Protein AF-0000000076588116 (afdb_homodimer)

Foldseek 3Di:
DPPPDLLNLLLLLLVLLVLCVLLVLVLLNVQSVLLNQLFPPVNVPSSVVVNVVVCVVPDDDDDVLSVVLSVCVVVLVLQVSLVSLPPPQAQSSLSNNLVSLQLVQVLVQQVVQCQPAHLLGDDGGARPCLVVSVVSLVVSVVVVNCVLPLSSLLVVLVSCLSVVVLVSSLVSLQSSCVSPVSRVLSLLLNLLSDPDVVVVVPGPHDPDLSVLVSVLVSCLVNLVLVVSLVSLVVSCVRRVRRLSSLLSNLSSCVSVVVLVSSLVSVVVSCVVPVQDQPNLLVNLVSCLVVLVQPVLVVSLVSCCVRPVQELSSLSSVLSNCVSVVNLVSSLVSLVSSCSLPVLPLVSLQVNLVSCVVVVNNVSSVVSVVSSVPRDVSSCSSVVSVPGSNVSHPDDPVPSVVVD/DPPPDLLNLLLLLLVLLVLCVLLVLVLLNVQSVLLNQLFPPVNVPSSVVVNVVVCVVPDDDDDVLSVVLSVCVVVLVLQVSLVSLPPPLAQSSLSNNLVSLQLVQVQVQQVVQCQPAHLLGDDGGARPCLVVSVVSLVVSVVVVNCVLPLSSLLVVLVSCLSVVVLVSSLQSLQSSCVSPVSRVLSLLLNLLSDPDVVVVVPGPHDPDLSVLVSVLVSCLVVLVLVVSLVSLVVSCVRRVRRLSSLLSNLSSCVSVVVLVSSLVSVVVSCVVPVQDQPNLLVNLVSCLVVLVQVVLVVSLVSCCVRPVQELSSLSSVLSNCVSVVNLVSSLVSLVSSCSLPVLPLVSLQSNLVSCVVVVNNVSSVVSVVSSVPRDVSSCSSVVSVPGSNVSHPDDPPPSVVVD

Radius of gyration: 26.64 Å; Cα contacts (8 Å, |Δi|>4): 1207; chains: 2; bounding box: 65×74×60 Å

InterPro domains:
  IPR007192 Cdc23 [PF04049] (11-249)
  IPR011990 Tetratricopeptide-like helical domain superfamily [G3DSA:1.25.40.10] (5-307)
  IPR011990 Tetratricopeptide-like helical domain superfamily [G3DSA:1.25.40.10] (308-403)
  IPR011990 Tetratricopeptide-like helical domain superfamily [SSF48452] (206-394)
  IPR019734 Tetratricopeptide repeat [PF13181] (312-343)
  IPR019734 Tetratricopeptide repeat [PS50005] (311-344)
  IPR019734 Tetratricopeptide repeat [PS50005] (345-378)
  IPR019734 Tetratricopeptide repeat [SM00028] (243-276)
  IPR019734 Tetratricopeptide repeat [SM00028] (311-344)
  IPR019734 Tetratricopeptide repeat [SM00028] (345-378)

pLDDT: mean 89.76, std 12.73, range [29.88, 98.44]

Sequence (806 aa):
MAELDAVSLYVELSAAIGEQQSRCLQQSVKWAAEQLVGLPEAAFEAGAQQAAEARARSWQPEHPRLVQGRSYFDLKEYLRAAHVLAGIDTPVAVFLRCFALYLAGEKRKEEQHVEASGPLGSAVTANPHLDQVSAELEAATAAGLLAGDGYALYLQALLAIERDHKPWARQLLVQSLTACPCHWGAWQALTGLCEDLEDVSRLALPGHWARHFFLAALCLELQHNAEALSRLQVINQLFPGSDWVAANAALAHYNMRNFDEAQALYEDLLARDPARLAGMDTYSNILFVKEAFAPLSHLAHRLAGSDKYTPEACCVIGNYYSLKGQHERAVEYFRRALRLSRTYLSAWTLMGHEYVEMKNAPAAIDAYRSAVALNPRDYRAWYGLGQTYELLSMPFYALHYYRMAELDAVSLYVELSAAIGEQQSRCLQQSVKWAAEQLVGLPEAAFEAGAQQAAEARARSWQPEHPRLVQGRSYFDLKEYLRAAHVLAGIDTPVAVFLRCFALYLAGEKRKEEQHVEASGPLGSAVTANPHLDQVSAELEAATAAGLLAGDGYALYLQALLAIERDHKPWARQLLVQSLTACPCHWGAWQALTGLCEDLEDVSRLALPGHWARHFFLAALCLELQHNAEALSRLQVINQLFPGSDWVAANAALAHYNMRNFDEAQALYEDLLARDPARLAGMDTYSNILFVKEAFAPLSHLAHRLAGSDKYTPEACCVIGNYYSLKGQHERAVEYFRRALRLSRTYLSAWTLMGHEYVEMKNAPAAIDAYRSAVALNPRDYRAWYGLGQTYELLSMPFYALHYYR

Solvent-accessible surface area (backbone atoms only — not comparable to full-atom values): 40657 Å² total; per-residue (Å²): 128,75,85,75,47,62,35,61,50,37,26,51,38,52,52,46,33,53,54,28,55,73,49,68,37,54,56,29,28,34,53,35,27,45,48,52,54,1,32,60,72,84,29,48,65,62,11,30,52,51,29,48,53,53,47,64,72,67,62,69,74,64,60,53,46,53,55,31,18,49,35,29,43,76,70,68,37,16,59,48,14,23,57,58,25,58,90,46,84,44,52,58,39,46,42,37,22,38,50,23,38,46,50,44,16,48,43,51,26,53,51,51,27,35,71,71,43,34,61,82,40,80,59,84,65,67,49,82,34,53,66,60,39,50,51,52,52,49,53,38,45,74,72,54,52,43,72,80,39,24,67,54,30,35,54,52,17,52,53,26,48,76,69,66,36,58,72,59,17,52,52,31,35,37,52,12,37,57,61,36,58,72,46,48,34,50,48,37,33,49,49,36,72,45,90,50,71,68,56,54,72,72,47,84,64,57,98,48,76,52,48,44,56,45,50,22,54,44,23,47,73,70,66,37,32,71,63,17,46,56,36,40,51,57,49,36,72,64,25,69,58,24,63,67,51,47,52,52,46,20,49,31,28,43,75,70,66,36,50,67,63,16,48,52,41,50,51,52,48,37,71,77,36,75,66,64,55,84,62,43,41,60,52,37,48,50,30,52,77,65,63,36,58,64,66,35,46,51,52,28,52,53,29,54,73,72,45,47,82,36,45,44,33,19,41,26,38,15,48,43,30,42,75,70,65,38,41,70,63,14,39,53,25,21,51,43,17,30,56,45,33,68,79,45,49,68,39,28,47,54,35,15,53,39,24,51,76,67,69,35,58,70,61,16,51,52,25,43,50,54,32,67,70,52,58,73,44,78,48,28,47,42,57,35,75,44,54,66,42,72,58,38,49,46,49,21,71,55,62,63,62,72,106,128,75,83,74,46,62,34,60,49,36,26,52,37,52,50,46,33,54,55,29,54,73,50,66,37,54,55,28,27,36,54,35,27,45,47,52,53,1,33,60,73,84,28,49,65,65,11,31,53,52,29,48,52,53,48,62,72,68,62,69,74,65,60,53,45,54,54,32,20,49,35,30,41,77,70,67,36,18,59,48,13,23,58,57,25,57,90,45,85,44,52,58,38,46,41,37,23,39,49,23,37,46,52,44,16,48,41,50,23,53,52,50,27,35,70,70,41,35,61,84,38,81,59,85,65,65,49,82,35,52,65,60,38,51,51,51,51,50,53,36,46,74,71,54,53,43,70,80,39,22,66,54,31,35,54,52,18,54,54,27,48,76,70,66,36,56,73,60,20,52,53,31,34,38,52,11,37,57,61,37,58,74,43,49,34,50,48,37,33,48,48,35,71,45,89,50,71,68,56,53,71,71,48,81,65,57,97,49,76,53,50,45,57,46,50,22,55,46,24,49,73,71,66,37,31,70,61,17,47,55,36,40,51,57,50,36,74,64,26,68,58,23,62,66,52,48,52,52,45,20,49,32,28,44,74,72,66,36,50,68,64,16,50,52,40,50,52,53,48,37,72,75,36,74,66,63,54,85,62,43,41,60,51,37,50,50,29,52,75,66,63,38,59,64,65,34,47,52,52,28,52,54,30,56,73,73,45,48,84,37,44,44,34,18,41,25,39,14,48,44,29,42,74,71,66,38,41,70,63,13,41,52,26,20,50,44,17,29,58,46,32,69,79,46,49,68,39,28,48,54,35,15,53,38,23,50,75,66,68,34,58,70,62,14,52,52,26,41,50,54,32,67,70,50,58,75,44,77,48,30,46,42,57,3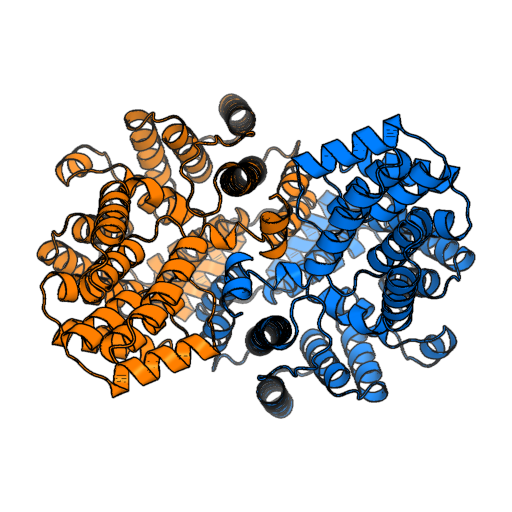5,74,44,55,65,42,72,58,39,49,46,50,22,68,57,62,64,64,73,104

Nearest PDB structures (foldseek):
  9gaw-assembly1_P  TM=6.818E-01  e=5.540E-11  Homo sapiens
  6q6h-assembly1_P  TM=6.753E-01  e=9.352E-10  Homo sapiens
  8pkp-assembly1_J  TM=6.210E-01  e=4.708E-10  Homo sapiens
  5a31-assembly1_F  TM=6.304E-01  e=1.056E-09  Homo sapiens
  4xi0-assembly1_E  TM=6.466E-01  e=5.072E-05  Solidesulfovibrio magneticus RS-1

Structure (mmCIF, N/CA/C/O backbone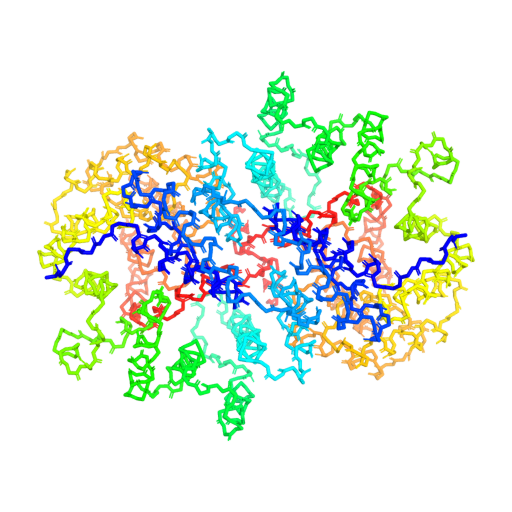):
data_AF-0000000076588116-model_v1
#
loop_
_entity.id
_entity.type
_entity.pdbx_description
1 polymer 'Cdc23 domain-containing protein'
#
loop_
_atom_site.group_PDB
_atom_site.id
_atom_site.type_symbol
_atom_site.label_atom_id
_atom_site.label_alt_id
_atom_site.label_comp_id
_atom_site.label_asym_id
_atom_site.label_entity_id
_atom_site.label_seq_id
_atom_site.pdbx_PDB_ins_code
_atom_site.Cartn_x
_atom_site.Cartn_y
_atom_site.Cartn_z
_atom_site.occupancy
_atom_site.B_iso_or_equiv
_atom_site.auth_seq_id
_atom_site.auth_comp_id
_atom_site.auth_asym_id
_atom_site.auth_atom_id
_atom_site.pdbx_PDB_model_num
ATOM 1 N N . MET A 1 1 ? 23.062 -29.984 -13.156 1 41.12 1 MET A N 1
ATOM 2 C CA . MET A 1 1 ? 22.766 -28.719 -12.484 1 41.12 1 MET A CA 1
ATOM 3 C C . MET A 1 1 ? 23.891 -28.328 -11.531 1 41.12 1 MET A C 1
ATOM 5 O O . MET A 1 1 ? 24.234 -29.094 -10.625 1 41.12 1 MET A O 1
ATOM 9 N N . ALA A 1 2 ? 24.859 -27.797 -11.945 1 45.25 2 ALA A N 1
ATOM 10 C CA . ALA A 1 2 ? 26.078 -27.422 -11.227 1 45.25 2 ALA A CA 1
ATOM 11 C C . ALA A 1 2 ? 25.781 -27.125 -9.758 1 45.25 2 ALA A C 1
ATOM 13 O O . ALA A 1 2 ? 24.656 -26.734 -9.414 1 45.25 2 ALA A O 1
ATOM 14 N N . GLU A 1 3 ? 26.469 -27.688 -8.852 1 61.47 3 GLU A N 1
ATOM 15 C CA . GLU A 1 3 ? 26.359 -27.609 -7.395 1 61.47 3 GLU A CA 1
ATOM 16 C C . GLU A 1 3 ? 26.047 -26.188 -6.93 1 61.47 3 GLU A C 1
ATOM 18 O O . GLU A 1 3 ? 26.953 -25.375 -6.758 1 61.47 3 GLU A O 1
ATOM 23 N N . LEU A 1 4 ? 24.859 -25.719 -7.363 1 73.44 4 LEU A N 1
ATOM 24 C CA . LEU A 1 4 ? 24.516 -24.375 -6.926 1 73.44 4 LEU A CA 1
ATOM 25 C C . LEU A 1 4 ? 24.641 -24.25 -5.41 1 73.44 4 LEU A C 1
ATOM 27 O O . LEU A 1 4 ? 24.078 -25.047 -4.664 1 73.44 4 LEU A O 1
ATOM 31 N N . ASP A 1 5 ? 25.594 -23.516 -5.055 1 89.69 5 ASP A N 1
ATOM 32 C CA . ASP A 1 5 ? 25.906 -23.203 -3.664 1 89.69 5 ASP A CA 1
ATOM 33 C C . ASP A 1 5 ? 24.844 -22.297 -3.049 1 89.69 5 ASP A C 1
ATOM 35 O O . ASP A 1 5 ? 24.406 -21.312 -3.672 1 89.69 5 ASP A O 1
ATOM 39 N N . ALA A 1 6 ? 24.312 -22.734 -1.899 1 95.38 6 ALA A N 1
ATOM 40 C CA . ALA A 1 6 ? 23.25 -22.016 -1.189 1 95.38 6 ALA A CA 1
ATOM 41 C C . ALA A 1 6 ? 23.656 -20.578 -0.905 1 95.38 6 ALA A C 1
ATOM 43 O O . ALA A 1 6 ? 22.812 -19.672 -0.931 1 95.38 6 ALA A O 1
ATOM 44 N N . VAL A 1 7 ? 24.891 -20.359 -0.733 1 96.62 7 VAL A N 1
ATOM 45 C CA . VAL A 1 7 ? 25.375 -19.016 -0.441 1 96.62 7 VAL A CA 1
ATOM 46 C C . VAL A 1 7 ? 25.297 -18.156 -1.698 1 96.62 7 VAL A C 1
ATOM 48 O O . VAL A 1 7 ? 24.875 -17 -1.636 1 96.62 7 VAL A O 1
ATOM 51 N N . SER A 1 8 ? 25.703 -18.75 -2.773 1 96.5 8 SER A N 1
ATOM 52 C CA . SER A 1 8 ? 25.609 -18.031 -4.035 1 96.5 8 SER A CA 1
ATOM 53 C C . SER A 1 8 ? 24.172 -17.672 -4.379 1 96.5 8 SER A C 1
ATOM 55 O O . SER A 1 8 ? 23.891 -16.594 -4.902 1 96.5 8 SER A O 1
ATOM 57 N N . LEU A 1 9 ? 23.281 -18.609 -4.07 1 97.56 9 LEU A N 1
ATOM 58 C CA . LEU A 1 9 ? 21.859 -18.359 -4.289 1 97.56 9 LEU A CA 1
ATOM 59 C C . LEU A 1 9 ? 21.359 -17.234 -3.393 1 97.56 9 LEU A C 1
ATOM 61 O O . LEU A 1 9 ? 20.578 -16.391 -3.832 1 97.56 9 LEU A O 1
ATOM 65 N N . TYR A 1 10 ? 21.891 -17.219 -2.176 1 97.62 10 TYR A N 1
ATOM 66 C CA . TYR A 1 10 ? 21.531 -16.172 -1.229 1 97.62 10 TYR A CA 1
ATOM 67 C C . TYR A 1 10 ? 21.922 -14.805 -1.755 1 97.62 10 TYR A C 1
ATOM 69 O O . TYR A 1 10 ? 21.125 -13.867 -1.736 1 97.62 10 TYR A O 1
ATOM 77 N N . VAL A 1 11 ? 23.094 -14.711 -2.238 1 96.88 11 VAL A N 1
ATOM 78 C CA . VAL A 1 11 ? 23.625 -13.445 -2.721 1 96.88 11 VAL A CA 1
ATOM 79 C C . VAL A 1 11 ? 22.828 -12.977 -3.939 1 96.88 11 VAL A C 1
ATOM 81 O O . VAL A 1 11 ? 22.453 -11.805 -4.031 1 96.88 11 VAL A O 1
ATOM 84 N N . GLU A 1 12 ? 22.531 -13.898 -4.805 1 97.19 12 GLU A N 1
ATOM 85 C CA . GLU A 1 12 ? 21.797 -13.57 -6.02 1 97.19 12 GLU A CA 1
ATOM 86 C C . GLU A 1 12 ? 20.391 -13.094 -5.695 1 97.19 12 GLU A C 1
ATOM 88 O O . GLU A 1 12 ? 19.938 -12.07 -6.223 1 97.19 12 GLU A O 1
ATOM 93 N N . LEU A 1 13 ? 19.688 -13.828 -4.797 1 97.94 13 LEU A N 1
ATOM 94 C CA . LEU A 1 13 ? 18.328 -13.461 -4.414 1 97.94 13 LEU A CA 1
ATOM 95 C C . LEU A 1 13 ? 18.312 -12.125 -3.678 1 97.94 13 LEU A C 1
ATOM 97 O O . LEU A 1 13 ? 17.422 -11.305 -3.902 1 97.94 13 LEU A O 1
ATOM 101 N N . SER A 1 14 ? 19.297 -11.891 -2.838 1 97.12 14 SER A N 1
ATOM 102 C CA . SER A 1 14 ? 19.391 -10.633 -2.113 1 97.12 14 SER A CA 1
ATOM 103 C C . SER A 1 14 ? 19.562 -9.453 -3.07 1 97.12 14 SER A C 1
ATOM 105 O O . SER A 1 14 ? 18.922 -8.406 -2.896 1 97.12 14 SER A O 1
ATOM 107 N N . ALA A 1 15 ? 20.375 -9.656 -4.047 1 96.25 15 ALA A N 1
ATOM 108 C CA . ALA A 1 15 ? 20.578 -8.617 -5.047 1 96.25 15 ALA A CA 1
ATOM 109 C C . ALA A 1 15 ? 19.297 -8.352 -5.84 1 96.25 15 ALA A C 1
ATOM 111 O O . ALA A 1 15 ? 18.953 -7.191 -6.098 1 96.25 15 ALA A O 1
ATOM 112 N N . ALA A 1 16 ? 18.625 -9.43 -6.227 1 97.44 16 ALA A N 1
ATOM 113 C CA . ALA A 1 16 ? 17.375 -9.297 -6.973 1 97.44 16 ALA A CA 1
ATOM 114 C C . ALA A 1 16 ? 16.328 -8.57 -6.148 1 97.44 16 ALA A C 1
ATOM 116 O O . ALA A 1 16 ? 15.586 -7.73 -6.672 1 97.44 16 ALA A O 1
ATOM 117 N N . ILE A 1 17 ? 16.25 -8.883 -4.867 1 97.31 17 ILE A N 1
ATOM 118 C CA . ILE A 1 17 ? 15.305 -8.234 -3.967 1 97.31 17 ILE A CA 1
ATOM 119 C C . ILE A 1 17 ? 15.57 -6.73 -3.934 1 97.31 17 ILE A C 1
ATOM 121 O O . ILE A 1 17 ? 14.641 -5.926 -4.039 1 97.31 17 ILE A O 1
ATOM 125 N N . GLY A 1 18 ? 16.859 -6.359 -3.822 1 94.75 18 GLY A N 1
ATOM 126 C CA . GLY A 1 18 ? 17.234 -4.953 -3.818 1 94.75 18 GLY A CA 1
ATOM 127 C C . GLY A 1 18 ? 16.797 -4.219 -5.074 1 94.75 18 GLY A C 1
ATOM 128 O O . GLY A 1 18 ? 16.234 -3.125 -5 1 94.75 18 GLY A O 1
ATOM 129 N N . GLU A 1 19 ? 16.969 -4.855 -6.188 1 95.38 19 GLU A N 1
ATOM 130 C CA . GLU A 1 19 ? 16.609 -4.258 -7.465 1 95.38 19 GLU A CA 1
ATOM 131 C C . GLU A 1 19 ? 15.102 -4.129 -7.609 1 95.38 19 GLU A C 1
ATOM 133 O O . GLU A 1 19 ? 14.602 -3.1 -8.07 1 95.38 19 GLU A O 1
ATOM 138 N N . GLN A 1 20 ? 14.438 -5.148 -7.238 1 97.12 20 GLN A N 1
ATOM 139 C CA . GLN A 1 20 ? 12.984 -5.152 -7.352 1 97.12 20 GLN A CA 1
ATOM 140 C C . GLN A 1 20 ? 12.352 -4.172 -6.363 1 97.12 20 GLN A C 1
ATOM 142 O O . GLN A 1 20 ? 11.352 -3.521 -6.68 1 97.12 20 GLN A O 1
ATOM 147 N N . GLN A 1 21 ? 12.938 -4.051 -5.184 1 95.25 21 GLN A N 1
ATOM 148 C CA . GLN A 1 21 ? 12.461 -3.096 -4.191 1 95.25 21 GLN A CA 1
ATOM 149 C C . GLN A 1 21 ? 12.633 -1.661 -4.68 1 95.25 21 GLN A C 1
ATOM 151 O O . GLN A 1 21 ? 11.75 -0.823 -4.48 1 95.25 21 GLN A O 1
ATOM 156 N N . SER A 1 22 ? 13.773 -1.397 -5.312 1 94.75 22 SER A N 1
ATOM 157 C CA . SER A 1 22 ? 14.039 -0.061 -5.836 1 94.75 22 SER A CA 1
ATOM 158 C C . SER A 1 22 ? 13.047 0.311 -6.934 1 94.75 22 SER A C 1
ATOM 160 O O . SER A 1 22 ? 12.828 1.493 -7.199 1 94.75 22 SER A O 1
ATOM 162 N N . ARG A 1 23 ? 12.438 -0.682 -7.535 1 96.31 23 ARG A N 1
ATOM 163 C CA . ARG A 1 23 ? 11.516 -0.465 -8.648 1 96.31 23 ARG A CA 1
ATOM 164 C C . ARG A 1 23 ? 10.07 -0.708 -8.211 1 96.31 23 ARG A C 1
ATOM 166 O O . ARG A 1 23 ? 9.156 -0.713 -9.047 1 96.31 23 ARG A O 1
ATOM 173 N N . CYS A 1 24 ? 9.836 -0.916 -6.934 1 96 24 CYS A N 1
ATOM 174 C CA . CYS A 1 24 ? 8.539 -1.048 -6.293 1 96 24 CYS A CA 1
ATOM 175 C C . CYS A 1 24 ? 7.758 -2.223 -6.875 1 96 24 CYS A C 1
ATOM 177 O O . CYS A 1 24 ? 6.543 -2.141 -7.055 1 96 24 CYS A O 1
ATOM 179 N N . LEU A 1 25 ? 8.484 -3.293 -7.254 1 95.81 25 LEU A N 1
ATOM 180 C CA . LEU A 1 25 ? 7.859 -4.539 -7.688 1 95.81 25 LEU A CA 1
ATOM 181 C C . LEU A 1 25 ? 7.586 -5.449 -6.496 1 95.81 25 LEU A C 1
ATOM 183 O O . LEU A 1 25 ? 8.234 -6.488 -6.34 1 95.81 25 LEU A O 1
ATOM 187 N N . GLN A 1 26 ? 6.598 -5.129 -5.75 1 93.94 26 GLN A N 1
ATOM 188 C CA . GLN A 1 26 ? 6.371 -5.672 -4.418 1 93.94 26 GLN A CA 1
ATOM 189 C C . GLN A 1 26 ? 6.043 -7.16 -4.477 1 93.94 26 GLN A C 1
ATOM 191 O O . GLN A 1 26 ? 6.477 -7.934 -3.619 1 93.94 26 GLN A O 1
ATOM 196 N N . GLN A 1 27 ? 5.266 -7.57 -5.441 1 93.75 27 GLN A N 1
ATOM 197 C CA . GLN A 1 27 ? 4.895 -8.977 -5.547 1 93.75 27 GLN A CA 1
ATOM 198 C C . GLN A 1 27 ? 6.117 -9.844 -5.832 1 93.75 27 GLN A C 1
ATOM 200 O O . GLN A 1 27 ? 6.238 -10.945 -5.289 1 93.75 27 GLN A O 1
ATOM 205 N N . SER A 1 28 ? 6.957 -9.352 -6.676 1 96.19 28 SER A N 1
ATOM 206 C CA . SER A 1 28 ? 8.164 -10.094 -6.996 1 96.19 28 SER A CA 1
ATOM 207 C C . SER A 1 28 ? 9.141 -10.102 -5.82 1 96.19 28 SER A C 1
ATOM 209 O O . SER A 1 28 ? 9.859 -11.078 -5.605 1 96.19 28 SER A O 1
ATOM 211 N N . VAL A 1 29 ? 9.172 -8.984 -5.098 1 97.06 29 VAL A N 1
ATOM 212 C CA . VAL A 1 29 ? 9.984 -8.93 -3.883 1 97.06 29 VAL A CA 1
ATOM 213 C C . VAL A 1 29 ? 9.508 -10 -2.9 1 97.06 29 VAL A C 1
ATOM 215 O O . VAL A 1 29 ? 10.328 -10.711 -2.307 1 97.06 29 VAL A O 1
ATOM 218 N N . LYS A 1 30 ? 8.242 -10.117 -2.75 1 97 30 LYS A N 1
ATOM 219 C CA . LYS A 1 30 ? 7.668 -11.109 -1.84 1 97 30 LYS A CA 1
ATOM 220 C C . LYS A 1 30 ? 8.117 -12.516 -2.211 1 97 30 LYS A C 1
ATOM 222 O O . LYS A 1 30 ? 8.594 -13.266 -1.356 1 97 30 LYS A O 1
ATOM 227 N N . TRP A 1 31 ? 7.984 -12.836 -3.477 1 97.19 31 TRP A N 1
ATOM 228 C CA . TRP A 1 31 ? 8.391 -14.164 -3.93 1 97.19 31 TRP A CA 1
ATOM 229 C C . TRP A 1 31 ? 9.875 -14.398 -3.668 1 97.19 31 TRP A C 1
ATOM 231 O O . TRP A 1 31 ? 10.266 -15.43 -3.119 1 97.19 31 TRP A O 1
ATOM 241 N N . ALA A 1 32 ? 10.703 -13.469 -4.059 1 98.25 32 ALA A N 1
ATOM 242 C CA . ALA A 1 32 ? 12.148 -13.609 -3.898 1 98.25 32 ALA A CA 1
ATOM 243 C C . ALA A 1 32 ? 12.523 -13.758 -2.426 1 98.25 32 ALA A C 1
ATOM 245 O O . ALA A 1 32 ? 13.383 -14.562 -2.076 1 98.25 32 ALA A O 1
ATOM 246 N N . ALA A 1 33 ? 11.844 -12.984 -1.591 1 98.06 33 ALA A N 1
ATOM 247 C CA . ALA A 1 33 ? 12.117 -13.047 -0.157 1 98.06 33 ALA A CA 1
ATOM 248 C C . ALA A 1 33 ? 11.711 -14.398 0.424 1 98.06 33 ALA A C 1
ATOM 250 O O . ALA A 1 33 ? 12.406 -14.945 1.282 1 98.06 33 ALA A O 1
ATOM 251 N N . GLU A 1 34 ? 10.617 -14.922 -0.029 1 97.69 34 GLU A N 1
ATOM 252 C CA . GLU A 1 34 ? 10.164 -16.234 0.428 1 97.69 34 GLU A CA 1
ATOM 253 C C . GLU A 1 34 ? 11.156 -17.328 0.034 1 97.69 34 GLU A C 1
ATOM 255 O O . GLU A 1 34 ? 11.43 -18.234 0.82 1 97.69 34 GLU A O 1
ATOM 260 N N . GLN A 1 35 ? 11.688 -17.188 -1.159 1 98.19 35 GLN A N 1
ATOM 261 C CA . GLN A 1 35 ? 12.68 -18.188 -1.584 1 98.19 35 GLN A CA 1
ATOM 262 C C . GLN A 1 35 ? 14 -17.984 -0.847 1 98.19 35 GLN A C 1
ATOM 264 O O . GLN A 1 35 ? 14.703 -18.969 -0.561 1 98.19 35 GLN A O 1
ATOM 269 N N . LEU A 1 36 ? 14.305 -16.734 -0.55 1 98.19 36 LEU A N 1
ATOM 270 C CA . LEU A 1 36 ? 15.508 -16.453 0.234 1 98.19 36 LEU A CA 1
ATOM 271 C C . LEU A 1 36 ? 15.453 -17.172 1.579 1 98.19 36 LEU A C 1
ATOM 273 O O . LEU A 1 36 ? 16.422 -17.828 1.974 1 98.19 36 LEU A O 1
ATOM 277 N N . VAL A 1 37 ? 14.32 -17.125 2.248 1 97.62 37 VAL A N 1
ATOM 278 C CA . VAL A 1 37 ? 14.133 -17.766 3.545 1 97.62 37 VAL A CA 1
ATOM 279 C C . VAL A 1 37 ? 14.023 -19.281 3.365 1 97.62 37 VAL A C 1
ATOM 281 O O . VAL A 1 37 ? 14.289 -20.047 4.297 1 97.62 37 VAL A O 1
ATOM 284 N N . GLY A 1 38 ? 13.68 -19.688 2.178 1 97.69 38 GLY A N 1
ATOM 285 C CA . GLY A 1 38 ? 13.539 -21.109 1.879 1 97.69 38 GLY A CA 1
ATOM 286 C C . GLY A 1 38 ? 14.867 -21.828 1.739 1 97.69 38 GLY A C 1
ATOM 287 O O . GLY A 1 38 ? 14.906 -23.047 1.705 1 97.69 38 GLY A O 1
ATOM 288 N N . LEU A 1 39 ? 15.969 -21.094 1.695 1 98 39 LEU A N 1
ATOM 289 C CA . LEU A 1 39 ? 17.297 -21.672 1.619 1 98 39 LEU A CA 1
ATOM 290 C C . LEU A 1 39 ? 17.672 -22.328 2.941 1 98 39 LEU A C 1
ATOM 292 O O . LEU A 1 39 ? 17.094 -22.031 3.982 1 98 39 LEU A O 1
ATOM 296 N N . PRO A 1 40 ? 18.641 -23.266 2.879 1 96.75 40 PRO A N 1
ATOM 297 C CA . PRO A 1 40 ? 19.125 -23.828 4.141 1 96.75 40 PRO A CA 1
ATOM 298 C C . PRO A 1 40 ? 19.656 -22.766 5.094 1 96.75 40 PRO A C 1
ATOM 300 O O . PRO A 1 40 ? 20.406 -21.875 4.676 1 96.75 40 PRO A O 1
ATOM 303 N N . GLU A 1 41 ? 19.359 -22.875 6.336 1 94.5 41 GLU A N 1
ATOM 304 C CA . GLU A 1 41 ? 19.703 -21.875 7.344 1 94.5 41 GLU A CA 1
ATOM 305 C C . GLU A 1 41 ? 21.203 -21.703 7.473 1 94.5 41 GLU A C 1
ATOM 307 O O . GLU A 1 41 ? 21.688 -20.625 7.816 1 94.5 41 GLU A O 1
ATOM 312 N N . ALA A 1 42 ? 21.906 -22.688 7.16 1 94.81 42 ALA A N 1
ATOM 313 C CA . ALA A 1 42 ? 23.359 -22.672 7.27 1 94.81 42 ALA A CA 1
ATOM 314 C C . ALA A 1 42 ? 23.969 -21.641 6.328 1 94.81 42 ALA A C 1
ATOM 316 O O . ALA A 1 42 ? 25.094 -21.172 6.547 1 94.81 42 ALA A O 1
ATOM 317 N N . ALA A 1 43 ? 23.203 -21.203 5.328 1 95.31 43 ALA A N 1
ATOM 318 C CA . ALA A 1 43 ? 23.719 -20.281 4.32 1 95.31 43 ALA A CA 1
ATOM 319 C C . ALA A 1 43 ? 23.438 -18.828 4.711 1 95.31 43 ALA A C 1
ATOM 321 O O . ALA A 1 43 ? 23.969 -17.906 4.102 1 95.31 43 ALA A O 1
ATOM 322 N N . PHE A 1 44 ? 22.688 -18.562 5.77 1 95 44 PHE A N 1
ATOM 323 C CA . PHE A 1 44 ? 22.172 -17.234 6.062 1 95 44 PHE A CA 1
ATOM 324 C C . PHE A 1 44 ? 23.297 -16.281 6.441 1 95 44 PHE A C 1
ATOM 326 O O . PHE A 1 44 ? 23.422 -15.195 5.879 1 95 44 PHE A O 1
ATOM 333 N N . GLU A 1 45 ? 24.125 -16.734 7.297 1 93.44 45 GLU A N 1
ATOM 334 C CA . GLU A 1 45 ? 25.188 -15.859 7.805 1 93.44 45 GLU A CA 1
ATOM 335 C C . GLU A 1 45 ? 26.172 -15.492 6.703 1 93.44 45 GLU A C 1
ATOM 337 O O . GLU A 1 45 ? 26.375 -14.312 6.418 1 93.44 45 GLU A O 1
ATOM 342 N N . ALA A 1 46 ? 26.719 -16.484 6.07 1 94.69 46 ALA A N 1
ATOM 343 C CA . ALA A 1 46 ? 27.688 -16.25 5.004 1 94.69 46 ALA A CA 1
ATOM 344 C C . ALA A 1 46 ? 27.031 -15.523 3.826 1 94.69 46 ALA A C 1
ATOM 346 O O . ALA A 1 46 ? 27.641 -14.641 3.221 1 94.69 46 ALA A O 1
ATOM 347 N N . GLY A 1 47 ? 25.844 -15.93 3.52 1 95.31 47 GLY A N 1
ATOM 348 C CA . GLY A 1 47 ? 25.125 -15.289 2.434 1 95.31 47 GLY A CA 1
ATOM 349 C C . GLY A 1 47 ? 24.844 -13.82 2.688 1 95.31 47 GLY A C 1
ATOM 350 O O . GLY A 1 47 ? 25.031 -12.977 1.806 1 95.31 47 GLY A O 1
ATOM 351 N N . ALA A 1 48 ? 24.438 -13.516 3.871 1 93.31 48 ALA A N 1
ATOM 352 C CA . ALA A 1 48 ? 24.125 -12.141 4.242 1 93.31 48 ALA A CA 1
ATOM 353 C C . ALA A 1 48 ? 25.375 -11.258 4.176 1 93.31 48 ALA A C 1
ATOM 355 O O . ALA A 1 48 ? 25.312 -10.125 3.693 1 93.31 48 ALA A O 1
ATOM 356 N N . GLN A 1 49 ? 26.453 -11.773 4.629 1 92.19 49 GLN A N 1
ATOM 357 C CA . GLN A 1 49 ? 27.703 -11.031 4.613 1 92.19 49 GLN A CA 1
ATOM 358 C C . GLN A 1 49 ? 28.156 -10.758 3.186 1 92.19 49 GLN A C 1
ATOM 360 O O . GLN A 1 49 ? 28.516 -9.633 2.848 1 92.19 49 GLN A O 1
ATOM 365 N N . GLN A 1 50 ? 28.094 -11.766 2.41 1 93.94 50 GLN A N 1
ATOM 366 C CA . GLN A 1 50 ? 28.531 -11.609 1.028 1 93.94 50 GLN A CA 1
ATOM 367 C C . GLN A 1 50 ? 27.594 -10.695 0.25 1 93.94 50 GLN A C 1
ATOM 369 O O . GLN A 1 50 ? 28.047 -9.914 -0.594 1 93.94 50 GLN A O 1
ATOM 374 N N . ALA A 1 51 ? 26.359 -10.844 0.53 1 93.38 51 ALA A N 1
ATOM 375 C CA . ALA A 1 51 ? 25.375 -9.977 -0.118 1 93.38 51 ALA A CA 1
ATOM 376 C C . ALA A 1 51 ? 25.609 -8.516 0.261 1 93.38 51 ALA A C 1
ATOM 378 O O . ALA A 1 51 ? 25.516 -7.621 -0.585 1 93.38 51 ALA A O 1
ATOM 379 N N . ALA A 1 52 ? 25.891 -8.281 1.481 1 88.62 52 ALA A N 1
ATOM 380 C CA . ALA A 1 52 ? 26.172 -6.934 1.967 1 88.62 52 ALA A CA 1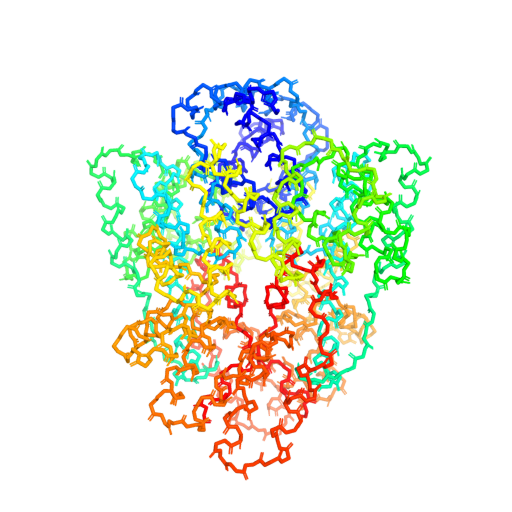
ATOM 381 C C . ALA A 1 52 ? 27.391 -6.344 1.278 1 88.62 52 ALA A C 1
ATOM 383 O O . ALA A 1 52 ? 27.391 -5.168 0.907 1 88.62 52 ALA A O 1
ATOM 384 N N . GLU A 1 53 ? 28.359 -7.113 1.135 1 88.69 53 GLU A N 1
ATOM 385 C CA . GLU A 1 53 ? 29.578 -6.672 0.468 1 88.69 53 GLU A CA 1
ATOM 386 C C . GLU A 1 53 ? 29.312 -6.355 -1.002 1 88.69 53 GLU A C 1
ATOM 388 O O . GLU A 1 53 ? 29.812 -5.352 -1.522 1 88.69 53 GLU A O 1
ATOM 393 N N . ALA A 1 54 ? 28.562 -7.219 -1.567 1 89.44 54 ALA A N 1
ATOM 394 C CA . ALA A 1 54 ? 28.219 -6.996 -2.971 1 89.44 54 ALA A CA 1
ATOM 395 C C . ALA A 1 54 ? 27.422 -5.703 -3.145 1 89.44 54 ALA A C 1
ATOM 397 O O . ALA A 1 54 ? 27.672 -4.938 -4.078 1 89.44 54 ALA A O 1
ATOM 398 N N . ARG A 1 55 ? 26.547 -5.473 -2.295 1 85.56 55 ARG A N 1
ATOM 399 C CA . ARG A 1 55 ? 25.719 -4.266 -2.338 1 85.56 55 ARG A CA 1
ATOM 400 C C . ARG A 1 55 ? 26.578 -3.018 -2.129 1 85.56 55 ARG A C 1
ATOM 402 O O . ARG A 1 55 ? 26.359 -1.999 -2.791 1 85.56 55 ARG A O 1
ATOM 409 N N . ALA A 1 56 ? 27.484 -3.123 -1.243 1 83.62 56 ALA A N 1
ATOM 410 C CA . ALA A 1 56 ? 28.359 -1.995 -0.95 1 83.62 56 ALA A CA 1
ATOM 411 C C . ALA A 1 56 ? 29.203 -1.63 -2.166 1 83.62 56 ALA A C 1
ATOM 413 O O . ALA A 1 56 ? 29.469 -0.451 -2.416 1 83.62 56 ALA A O 1
ATOM 414 N N . ARG A 1 57 ? 29.5 -2.57 -2.895 1 83.88 57 ARG A N 1
ATOM 415 C CA . ARG A 1 57 ? 30.359 -2.357 -4.059 1 83.88 57 ARG A CA 1
ATOM 416 C C . ARG A 1 57 ? 29.578 -1.71 -5.199 1 83.88 57 ARG A C 1
ATOM 418 O O . ARG A 1 57 ? 30.141 -0.947 -5.988 1 83.88 57 ARG A O 1
ATOM 425 N N . SER A 1 58 ? 28.312 -1.98 -5.195 1 81.88 58 SER A N 1
ATOM 426 C CA . SER A 1 58 ? 27.516 -1.531 -6.34 1 81.88 58 SER A CA 1
ATOM 427 C C . SER A 1 58 ? 26.672 -0.32 -5.98 1 81.88 58 SER A C 1
ATOM 429 O O . SER A 1 58 ? 25.969 0.225 -6.836 1 81.88 58 SER A O 1
ATOM 431 N N . TRP A 1 59 ? 26.828 0.149 -4.766 1 79.31 59 TRP A N 1
ATOM 432 C CA . TRP A 1 59 ? 25.938 1.2 -4.293 1 79.31 59 TRP A CA 1
ATOM 433 C C . TRP A 1 59 ? 26.281 2.537 -4.941 1 79.31 59 TRP A C 1
ATOM 435 O O . TRP A 1 59 ? 27.453 2.887 -5.078 1 79.31 59 TRP A O 1
ATOM 445 N N . GLN A 1 60 ? 25.219 3.213 -5.418 1 81.75 60 GLN A N 1
ATOM 446 C CA . GLN A 1 60 ? 25.359 4.566 -5.953 1 81.75 60 GLN A CA 1
ATOM 447 C C . GLN A 1 60 ? 24.359 5.516 -5.297 1 81.75 60 GLN A C 1
ATOM 449 O O . GLN A 1 60 ? 23.234 5.125 -4.992 1 81.75 60 GLN A O 1
ATOM 454 N N . PRO A 1 61 ? 24.875 6.738 -5.066 1 86.69 61 PRO A N 1
ATOM 455 C CA . PRO A 1 61 ? 23.938 7.715 -4.516 1 86.69 61 PRO A CA 1
ATOM 456 C C . PRO A 1 61 ? 22.734 7.953 -5.43 1 86.69 61 PRO A C 1
ATOM 458 O O . PRO A 1 61 ? 22.875 7.973 -6.652 1 86.69 61 PRO A O 1
ATOM 461 N N . GLU A 1 62 ? 21.688 8.047 -4.801 1 88.12 62 GLU A N 1
ATOM 462 C CA . GLU A 1 62 ? 20.453 8.273 -5.559 1 88.12 62 GLU A CA 1
ATOM 463 C C . GLU A 1 62 ? 20.016 9.734 -5.465 1 88.12 62 GLU A C 1
ATOM 465 O O . GLU A 1 62 ? 20.266 10.398 -4.457 1 88.12 62 GLU A O 1
ATOM 470 N N . HIS A 1 63 ? 19.438 10.195 -6.59 1 92.69 63 HIS A N 1
ATOM 471 C CA . HIS A 1 63 ? 18.828 11.523 -6.578 1 92.69 63 HIS A CA 1
ATOM 472 C C . HIS A 1 63 ? 17.688 11.602 -5.562 1 92.69 63 HIS A C 1
ATOM 474 O O . HIS A 1 63 ? 16.906 10.664 -5.434 1 92.69 63 HIS A O 1
ATOM 480 N N . PRO A 1 64 ? 17.625 12.664 -4.812 1 95.69 64 PRO A N 1
ATOM 481 C CA . PRO A 1 64 ? 16.594 12.766 -3.779 1 95.69 64 PRO A CA 1
ATOM 482 C C . PRO A 1 64 ? 15.18 12.656 -4.352 1 95.69 64 PRO A C 1
ATOM 484 O O . PRO A 1 64 ? 14.273 12.164 -3.676 1 95.69 64 PRO A O 1
ATOM 487 N N . ARG A 1 65 ? 14.945 13.062 -5.551 1 96.75 65 ARG A N 1
ATOM 488 C CA . ARG A 1 65 ? 13.625 12.969 -6.168 1 96.75 65 ARG A CA 1
ATOM 489 C C . ARG A 1 65 ? 13.234 11.516 -6.402 1 96.75 65 ARG A C 1
ATOM 491 O O . ARG A 1 65 ? 12.047 11.195 -6.52 1 96.75 65 ARG A O 1
ATOM 498 N N . LEU A 1 66 ? 14.25 10.648 -6.547 1 96.88 66 LEU A N 1
ATOM 499 C CA . LEU A 1 66 ? 13.953 9.227 -6.664 1 96.88 66 LEU A CA 1
ATOM 500 C C . LEU A 1 66 ? 13.375 8.688 -5.359 1 96.88 66 LEU A C 1
ATOM 502 O O . LEU A 1 66 ? 12.422 7.902 -5.375 1 96.88 66 LEU A O 1
ATOM 506 N N . VAL A 1 67 ? 13.922 9.18 -4.285 1 96 67 VAL A N 1
ATOM 507 C CA . VAL A 1 67 ? 13.43 8.789 -2.967 1 96 67 VAL A CA 1
ATOM 508 C C . VAL A 1 67 ? 12.008 9.305 -2.768 1 96 67 VAL A C 1
ATOM 510 O O . VAL A 1 67 ? 11.141 8.578 -2.291 1 96 67 VAL A O 1
ATOM 513 N N . GLN A 1 68 ? 11.828 10.484 -3.156 1 97.44 68 GLN A N 1
ATOM 514 C CA . GLN A 1 68 ? 10.508 11.094 -3.059 1 97.44 68 GLN A CA 1
ATOM 515 C C . GLN A 1 68 ? 9.492 10.344 -3.916 1 97.44 68 GLN A C 1
ATOM 517 O O . GLN A 1 68 ? 8.398 10.016 -3.451 1 97.44 68 GLN A O 1
ATOM 522 N N . GLY A 1 69 ? 9.867 10.078 -5.141 1 97.88 69 GLY A N 1
ATOM 523 C CA . GLY A 1 69 ? 8.984 9.344 -6.035 1 97.88 69 GLY A CA 1
ATOM 524 C C . GLY A 1 69 ? 8.602 7.98 -5.504 1 97.88 69 GLY A C 1
ATOM 525 O O . GLY A 1 69 ? 7.441 7.574 -5.605 1 97.88 69 GLY A O 1
ATOM 526 N N . ARG A 1 70 ? 9.523 7.281 -4.914 1 97.12 70 ARG A N 1
ATOM 527 C CA . ARG A 1 70 ? 9.258 5.969 -4.332 1 97.12 70 ARG A CA 1
ATOM 528 C C . ARG A 1 70 ? 8.273 6.074 -3.168 1 97.12 70 ARG A C 1
ATOM 530 O O . ARG A 1 70 ? 7.418 5.207 -2.99 1 97.12 70 ARG A O 1
ATOM 537 N N . SER A 1 71 ? 8.461 7.098 -2.402 1 96.62 71 SER A N 1
ATOM 538 C CA . SER A 1 71 ? 7.551 7.281 -1.273 1 96.62 71 SER A CA 1
ATOM 539 C C . SER A 1 71 ? 6.125 7.531 -1.745 1 96.62 71 SER A C 1
ATOM 541 O O . SER A 1 71 ? 5.168 7.031 -1.146 1 96.62 71 SER A O 1
ATOM 543 N N . TYR A 1 72 ? 5.949 8.336 -2.861 1 96.12 72 TYR A N 1
ATOM 544 C CA . TYR A 1 72 ? 4.633 8.523 -3.453 1 96.12 72 TYR A CA 1
ATOM 545 C C . TYR A 1 72 ? 4.07 7.207 -3.975 1 96.12 72 TYR A C 1
ATOM 547 O O . TYR A 1 72 ? 2.9 6.895 -3.754 1 96.12 72 TYR A O 1
ATOM 555 N N . PHE A 1 73 ? 4.93 6.434 -4.617 1 95.69 73 PHE A N 1
ATOM 556 C CA . PHE A 1 73 ? 4.527 5.156 -5.195 1 95.69 73 PHE A CA 1
ATOM 557 C C . PHE A 1 73 ? 4.008 4.211 -4.121 1 95.69 73 PHE A C 1
ATOM 559 O O . PHE A 1 73 ? 2.961 3.586 -4.289 1 95.69 73 PHE A O 1
ATOM 566 N N . ASP A 1 74 ? 4.73 4.172 -3.002 1 92.25 74 ASP A N 1
ATOM 567 C CA . ASP A 1 74 ? 4.395 3.268 -1.906 1 92.25 74 ASP A CA 1
ATOM 568 C C . ASP A 1 74 ? 3.045 3.629 -1.291 1 92.25 74 ASP A C 1
ATOM 570 O O . ASP A 1 74 ? 2.361 2.77 -0.733 1 92.25 74 ASP A O 1
ATOM 574 N N . LEU A 1 75 ? 2.699 4.848 -1.423 1 90.06 75 LEU A N 1
ATOM 575 C CA . LEU A 1 75 ? 1.414 5.301 -0.9 1 90.06 75 LEU A CA 1
ATOM 576 C C . LEU A 1 75 ? 0.356 5.32 -1.998 1 90.06 75 LEU A C 1
ATOM 578 O O . LEU A 1 75 ? -0.706 5.922 -1.833 1 90.06 75 LEU A O 1
ATOM 582 N N . LYS A 1 76 ? 0.651 4.801 -3.174 1 89.25 76 LYS A N 1
ATOM 583 C CA . LYS A 1 76 ? -0.233 4.609 -4.32 1 89.25 76 LYS A CA 1
ATOM 584 C C . LYS A 1 76 ? -0.59 5.945 -4.969 1 89.25 76 LYS A C 1
ATOM 586 O O . LYS A 1 76 ? -1.648 6.078 -5.586 1 89.25 76 LYS A O 1
ATOM 591 N N . GLU A 1 77 ? 0.209 6.934 -4.688 1 91.94 77 GLU A N 1
ATOM 592 C CA . GLU A 1 77 ? 0.117 8.195 -5.426 1 91.94 77 GLU A CA 1
ATOM 593 C C . GLU A 1 77 ? 0.943 8.141 -6.707 1 91.94 77 GLU A C 1
ATOM 595 O O . GLU A 1 77 ? 1.922 8.875 -6.852 1 91.94 77 GLU A O 1
ATOM 600 N N . TYR A 1 78 ? 0.44 7.414 -7.66 1 94.38 78 TYR A N 1
ATOM 601 C CA . TYR A 1 78 ? 1.212 7.02 -8.836 1 94.38 78 TYR A CA 1
ATOM 602 C C . TYR A 1 78 ? 1.48 8.219 -9.742 1 94.38 78 TYR A C 1
ATOM 604 O O . TYR A 1 78 ? 2.602 8.406 -10.219 1 94.38 78 TYR A O 1
ATOM 612 N N . LEU A 1 79 ? 0.462 9.023 -9.938 1 95.38 79 LEU A N 1
ATOM 613 C CA . LEU A 1 79 ? 0.639 10.148 -10.844 1 95.38 79 LEU A CA 1
ATOM 614 C C . LEU A 1 79 ? 1.645 11.148 -10.281 1 95.38 79 LEU A C 1
ATOM 616 O O . LEU A 1 79 ? 2.443 11.719 -11.031 1 95.38 79 LEU A O 1
ATOM 620 N N . ARG A 1 80 ? 1.617 11.367 -8.977 1 96.12 80 ARG A N 1
ATOM 621 C CA . ARG A 1 80 ? 2.6 12.25 -8.352 1 96.12 80 ARG A CA 1
ATOM 622 C C . ARG A 1 80 ? 4.004 11.672 -8.469 1 96.12 80 ARG A C 1
ATOM 624 O O . ARG A 1 80 ? 4.965 12.406 -8.711 1 96.12 80 ARG A O 1
ATOM 631 N N . ALA A 1 81 ? 4.066 10.352 -8.273 1 97.56 81 ALA A N 1
ATOM 632 C CA . ALA A 1 81 ? 5.355 9.688 -8.43 1 97.56 81 ALA A CA 1
ATOM 633 C C . ALA A 1 81 ? 5.902 9.859 -9.844 1 97.56 81 ALA A C 1
ATOM 635 O O . ALA A 1 81 ? 7.07 10.219 -10.023 1 97.56 81 ALA A O 1
ATOM 636 N N . ALA A 1 82 ? 5.043 9.68 -10.82 1 97.5 82 ALA A N 1
ATOM 637 C CA . ALA A 1 82 ? 5.469 9.82 -12.211 1 97.5 82 ALA A CA 1
ATOM 638 C C . ALA A 1 82 ? 5.945 11.242 -12.492 1 97.5 82 ALA A C 1
ATOM 640 O O . ALA A 1 82 ? 6.973 11.438 -13.148 1 97.5 82 ALA A O 1
ATOM 641 N N . HIS A 1 83 ? 5.289 12.195 -11.992 1 96.94 83 HIS A N 1
ATOM 642 C CA . HIS A 1 83 ? 5.609 13.594 -12.258 1 96.94 83 HIS A CA 1
ATOM 643 C C . HIS A 1 83 ? 6.949 13.977 -11.648 1 96.94 83 HIS A C 1
ATOM 645 O O . HIS A 1 83 ? 7.793 14.586 -12.312 1 96.94 83 HIS A O 1
ATOM 651 N N . VAL A 1 84 ? 7.141 13.586 -10.398 1 97.38 84 VAL A N 1
ATOM 652 C CA . VAL A 1 84 ? 8.344 14.008 -9.688 1 97.38 84 VAL A CA 1
ATOM 653 C C . VAL A 1 84 ? 9.57 13.344 -10.305 1 97.38 84 VAL A C 1
ATOM 655 O O . VAL A 1 84 ? 10.672 13.891 -10.258 1 97.38 84 VAL A O 1
ATOM 658 N N . LEU A 1 85 ? 9.406 12.211 -10.93 1 97.81 85 LEU A N 1
ATOM 659 C CA . LEU A 1 85 ? 10.523 11.453 -11.484 1 97.81 85 LEU A CA 1
ATOM 660 C C . LEU A 1 85 ? 10.859 11.922 -12.891 1 97.81 85 LEU A C 1
ATOM 662 O O . LEU A 1 85 ? 11.875 11.523 -13.461 1 97.81 85 LEU A O 1
ATOM 666 N N . ALA A 1 86 ? 10.039 12.805 -13.398 1 96.19 86 ALA A N 1
ATOM 667 C CA . ALA A 1 86 ? 10.281 13.328 -14.742 1 96.19 86 ALA A CA 1
ATOM 668 C C . ALA A 1 86 ? 11.633 14.023 -14.828 1 96.19 86 ALA A C 1
ATOM 670 O O . ALA A 1 86 ? 12.008 14.789 -13.93 1 96.19 86 ALA A O 1
ATOM 671 N N . GLY A 1 87 ? 12.406 13.711 -15.867 1 93.62 87 GLY A N 1
ATOM 672 C CA . GLY A 1 87 ? 13.68 14.375 -16.125 1 93.62 87 GLY A CA 1
ATOM 673 C C . GLY A 1 87 ? 14.859 13.656 -15.5 1 93.62 87 GLY A C 1
ATOM 674 O O . GLY A 1 87 ? 16.016 14.047 -15.719 1 93.62 87 GLY A O 1
ATOM 675 N N . ILE A 1 88 ? 14.656 12.688 -14.672 1 95.06 88 ILE A N 1
ATOM 676 C CA . ILE A 1 88 ? 15.75 11.891 -14.133 1 95.06 88 ILE A CA 1
ATOM 677 C C . ILE A 1 88 ? 16.062 10.734 -15.086 1 95.06 88 ILE A C 1
ATOM 679 O O . ILE A 1 88 ? 15.211 9.867 -15.312 1 95.06 88 ILE A O 1
ATOM 683 N N . ASP A 1 89 ? 17.266 10.672 -15.5 1 93 89 ASP A N 1
ATOM 684 C CA . ASP A 1 89 ? 17.578 9.781 -16.609 1 93 89 ASP A CA 1
ATOM 685 C C . ASP A 1 89 ? 18.375 8.562 -16.141 1 93 89 ASP A C 1
ATOM 687 O O . ASP A 1 89 ? 19.391 8.211 -16.734 1 93 89 ASP A O 1
ATOM 691 N N . THR A 1 90 ? 18.047 7.945 -15.133 1 93.81 90 THR A N 1
ATOM 692 C CA . THR A 1 90 ? 18.562 6.648 -14.719 1 93.81 90 THR A CA 1
ATOM 693 C C . THR A 1 90 ? 17.562 5.539 -15.047 1 93.81 90 THR A C 1
ATOM 695 O O . THR A 1 90 ? 16.359 5.773 -15.102 1 93.81 90 THR A O 1
ATOM 698 N N . PRO A 1 91 ? 18.031 4.359 -15.305 1 94.88 91 PRO A N 1
ATOM 699 C CA . PRO A 1 91 ? 17.125 3.258 -15.648 1 94.88 91 PRO A CA 1
ATOM 700 C C . PRO A 1 91 ? 16.047 3.033 -14.594 1 94.88 91 PRO A C 1
ATOM 702 O O . PRO A 1 91 ? 14.883 2.826 -14.938 1 94.88 91 PRO A O 1
ATOM 705 N N . VAL A 1 92 ? 16.406 3.162 -13.312 1 96.06 92 VAL A N 1
ATOM 706 C CA . VAL A 1 92 ? 15.461 2.92 -12.234 1 96.06 92 VAL A CA 1
ATOM 707 C C . VAL A 1 92 ? 14.383 4.004 -12.227 1 96.06 92 VAL A C 1
ATOM 709 O O . VAL A 1 92 ? 13.195 3.709 -12.109 1 96.06 92 VAL A O 1
ATOM 712 N N . ALA A 1 93 ? 14.789 5.254 -12.422 1 96.94 93 ALA A N 1
ATOM 713 C CA . ALA A 1 93 ? 13.844 6.367 -12.406 1 96.94 93 ALA A CA 1
ATOM 714 C C . ALA A 1 93 ? 12.883 6.293 -13.586 1 96.94 93 ALA A C 1
ATOM 716 O O . ALA A 1 93 ? 11.688 6.527 -13.438 1 96.94 93 ALA A O 1
ATOM 717 N N . VAL A 1 94 ? 13.461 5.953 -14.719 1 97.5 94 VAL A N 1
ATOM 718 C CA . VAL A 1 94 ? 12.633 5.852 -15.914 1 97.5 94 VAL A CA 1
ATOM 719 C C . VAL A 1 94 ? 11.633 4.711 -15.758 1 97.5 94 VAL A C 1
ATOM 721 O O . VAL A 1 94 ? 10.445 4.875 -16.047 1 97.5 94 VAL A O 1
ATOM 724 N N . PHE A 1 95 ? 12.102 3.592 -15.281 1 97.69 95 PHE A N 1
ATOM 725 C CA . PHE A 1 95 ? 11.211 2.463 -15.062 1 97.69 95 PHE A CA 1
ATOM 726 C C . PHE A 1 95 ? 10.094 2.836 -14.086 1 97.69 95 PHE A C 1
ATOM 728 O O . PHE A 1 95 ? 8.914 2.602 -14.367 1 97.69 95 PHE A O 1
ATOM 735 N N . LEU A 1 96 ? 10.492 3.396 -12.992 1 97.69 96 LEU A N 1
ATOM 736 C CA . LEU A 1 96 ? 9.531 3.701 -11.938 1 97.69 96 LEU A CA 1
ATOM 737 C C . LEU A 1 96 ? 8.5 4.715 -12.422 1 97.69 96 LEU A C 1
ATOM 739 O O . LEU A 1 96 ? 7.316 4.609 -12.102 1 97.69 96 LEU A O 1
ATOM 743 N N . ARG A 1 97 ? 8.953 5.684 -13.156 1 97.75 97 ARG A N 1
ATOM 744 C CA . ARG A 1 97 ? 8.055 6.68 -13.727 1 97.75 97 ARG A CA 1
ATOM 745 C C . ARG A 1 97 ? 7.027 6.023 -14.641 1 97.75 97 ARG A C 1
ATOM 747 O O . ARG A 1 97 ? 5.824 6.25 -14.5 1 97.75 97 ARG A O 1
ATOM 754 N N . CYS A 1 98 ? 7.445 5.184 -15.508 1 98.12 98 CYS A N 1
ATOM 755 C CA . CYS A 1 98 ? 6.578 4.512 -16.469 1 98.12 98 CYS A CA 1
ATOM 756 C C . CYS A 1 98 ? 5.664 3.512 -15.773 1 98.12 98 CYS A C 1
ATOM 758 O O . CYS A 1 98 ? 4.48 3.408 -16.109 1 98.12 98 CYS A O 1
ATOM 760 N N . PHE A 1 99 ? 6.277 2.816 -14.82 1 97.12 99 PHE A N 1
ATOM 761 C CA . PHE A 1 99 ? 5.5 1.835 -14.07 1 97.12 99 PHE A CA 1
ATOM 762 C C . PHE A 1 99 ? 4.406 2.516 -13.258 1 97.12 99 PHE A C 1
ATOM 764 O O . PHE A 1 99 ? 3.279 2.02 -13.188 1 97.12 99 PHE A O 1
ATOM 771 N N . ALA A 1 100 ? 4.738 3.623 -12.688 1 96.88 100 ALA A N 1
ATOM 772 C CA . ALA A 1 100 ? 3.75 4.402 -11.945 1 96.88 100 ALA A CA 1
ATOM 773 C C . ALA A 1 100 ? 2.611 4.852 -12.852 1 96.88 100 ALA A C 1
ATOM 775 O O . ALA A 1 100 ? 1.438 4.727 -12.492 1 96.88 100 ALA A O 1
ATOM 776 N N . LEU A 1 101 ? 2.938 5.371 -14 1 96.31 101 LEU A N 1
ATOM 777 C CA . LEU A 1 101 ? 1.924 5.789 -14.961 1 96.31 101 LEU A CA 1
ATOM 778 C C . LEU A 1 101 ? 1.053 4.613 -15.383 1 96.31 101 LEU A C 1
ATOM 780 O O . LEU A 1 101 ? -0.169 4.742 -15.484 1 96.31 101 LEU A O 1
ATOM 784 N N . TYR A 1 102 ? 1.685 3.498 -15.586 1 95.94 102 TYR A N 1
ATOM 785 C CA . TYR A 1 102 ? 0.972 2.287 -15.984 1 95.94 102 TYR A CA 1
ATOM 786 C C . TYR A 1 102 ? -0.042 1.883 -14.914 1 95.94 102 TYR A C 1
ATOM 788 O O . TYR A 1 102 ? -1.199 1.593 -15.234 1 95.94 102 TYR A O 1
ATOM 796 N N . LEU A 1 103 ? 0.387 1.851 -13.695 1 93.69 103 LEU A N 1
ATOM 797 C CA . LEU A 1 103 ? -0.491 1.429 -12.609 1 93.69 103 LEU A CA 1
ATOM 798 C C . LEU A 1 103 ? -1.604 2.447 -12.383 1 93.69 103 LEU A C 1
ATOM 800 O O . LEU A 1 103 ? -2.725 2.08 -12.023 1 93.69 103 LEU A O 1
ATOM 804 N N . ALA A 1 104 ? -1.256 3.746 -12.539 1 92.31 104 ALA A N 1
ATOM 805 C CA . ALA A 1 104 ? -2.301 4.766 -12.469 1 92.31 104 ALA A CA 1
ATOM 806 C C . ALA A 1 104 ? -3.395 4.504 -13.5 1 92.31 104 ALA A C 1
ATOM 808 O O . ALA A 1 104 ? -4.582 4.637 -13.203 1 92.31 104 ALA A O 1
ATOM 809 N N . GLY A 1 105 ? -3.008 4.156 -14.672 1 92.06 105 GLY A N 1
ATOM 810 C CA . GLY A 1 105 ? -3.959 3.83 -15.727 1 92.06 105 GLY A CA 1
ATOM 811 C C . GLY A 1 105 ? -4.766 2.58 -15.438 1 92.06 105 GLY A C 1
ATOM 812 O O . GLY A 1 105 ? -5.961 2.525 -15.727 1 92.06 105 GLY A O 1
ATOM 813 N N . GLU A 1 106 ? -4.086 1.575 -14.859 1 89.69 106 GLU A N 1
ATOM 814 C CA . GLU A 1 106 ? -4.785 0.344 -14.5 1 89.69 106 GLU A CA 1
ATOM 815 C C . GLU A 1 106 ? -5.836 0.598 -13.43 1 89.69 106 GLU A C 1
ATOM 817 O O . GLU A 1 106 ? -6.918 0.012 -13.461 1 89.69 106 GLU A O 1
ATOM 822 N N . LYS A 1 107 ? -5.473 1.384 -12.484 1 86.19 107 LYS A N 1
ATOM 823 C CA . LYS A 1 107 ? -6.422 1.762 -11.438 1 86.19 107 LYS A CA 1
ATOM 824 C C . LYS A 1 107 ? -7.648 2.445 -12.039 1 86.19 107 LYS A C 1
ATOM 826 O O . LYS A 1 107 ? -8.781 2.096 -11.703 1 86.19 107 LYS A O 1
ATOM 831 N N . ARG A 1 108 ? -7.43 3.375 -12.914 1 86.12 108 ARG A N 1
ATOM 832 C CA . ARG A 1 108 ? -8.523 4.102 -13.555 1 86.12 108 ARG A CA 1
ATOM 833 C C . ARG A 1 108 ? -9.359 3.174 -14.422 1 86.12 108 ARG A C 1
ATOM 835 O O . ARG A 1 108 ? -10.586 3.297 -14.469 1 86.12 108 ARG A O 1
ATOM 842 N N . LYS A 1 109 ? -8.727 2.305 -15.078 1 86.19 109 LYS A N 1
ATOM 843 C CA . LYS A 1 109 ? -9.398 1.312 -15.906 1 86.19 109 LYS A CA 1
ATOM 844 C C . LYS A 1 109 ? -10.383 0.484 -15.086 1 86.19 109 LYS A C 1
ATOM 846 O O . LYS A 1 109 ? -11.523 0.27 -15.5 1 86.19 109 LYS A O 1
ATOM 851 N N . GLU A 1 110 ? -9.953 0.068 -13.938 1 80.62 110 GLU A N 1
ATOM 852 C CA . GLU A 1 110 ? -10.805 -0.741 -13.07 1 80.62 110 GLU A CA 1
ATOM 853 C C . GLU A 1 110 ? -11.969 0.075 -12.516 1 80.62 110 GLU A C 1
ATOM 855 O O . GLU A 1 110 ? -13.086 -0.433 -12.398 1 80.62 110 GLU A O 1
ATOM 860 N N . GLU A 1 111 ? -11.703 1.301 -12.195 1 78.94 111 GLU A N 1
ATOM 861 C CA . GLU A 1 111 ? -12.758 2.182 -11.703 1 78.94 111 GLU A CA 1
ATOM 862 C C . GLU A 1 111 ? -13.836 2.391 -12.766 1 78.94 111 GLU A C 1
ATOM 864 O O . GLU A 1 111 ? -15.031 2.346 -12.461 1 78.94 111 GLU A O 1
ATOM 869 N N . GLN A 1 112 ? -13.406 2.598 -13.938 1 80.44 112 GLN A N 1
ATOM 870 C CA . GLN A 1 112 ? -14.336 2.814 -15.047 1 80.44 112 GLN A CA 1
ATOM 871 C C . GLN A 1 112 ? -15.148 1.56 -15.336 1 80.44 112 GLN A C 1
ATOM 873 O O . GLN A 1 112 ? -16.328 1.647 -15.68 1 80.44 112 GLN A O 1
ATOM 878 N N . HIS A 1 113 ? -14.5 0.472 -15.211 1 77.19 113 HIS A N 1
ATOM 879 C CA . HIS A 1 113 ? -15.203 -0.792 -15.398 1 77.19 113 HIS A CA 1
ATOM 880 C C . HIS A 1 113 ? -16.359 -0.934 -14.414 1 77.19 113 HIS A C 1
ATOM 882 O O . HIS A 1 113 ? -17.484 -1.275 -14.805 1 77.19 113 HIS A O 1
ATOM 888 N N . VAL A 1 114 ? -16.141 -0.642 -13.203 1 74.06 114 VAL A N 1
ATOM 889 C CA . VAL A 1 114 ? -17.141 -0.764 -12.148 1 74.06 114 VAL A CA 1
ATOM 890 C C . VAL A 1 114 ? -18.234 0.276 -12.359 1 74.06 114 VAL A C 1
ATOM 892 O O . VAL A 1 114 ? -19.422 -0.01 -12.148 1 74.06 114 VAL A O 1
ATOM 895 N N . GLU A 1 115 ? -17.812 1.429 -12.766 1 74.62 115 GLU A N 1
ATOM 896 C CA . GLU A 1 115 ? -18.781 2.498 -13.008 1 74.62 115 GLU A CA 1
ATOM 897 C C . GLU A 1 115 ? -19.719 2.146 -14.164 1 74.62 115 GLU A C 1
ATOM 899 O O . GLU A 1 115 ? -20.906 2.469 -14.125 1 74.62 115 GLU A O 1
ATOM 904 N N . ALA A 1 116 ? -19.234 1.476 -15.125 1 7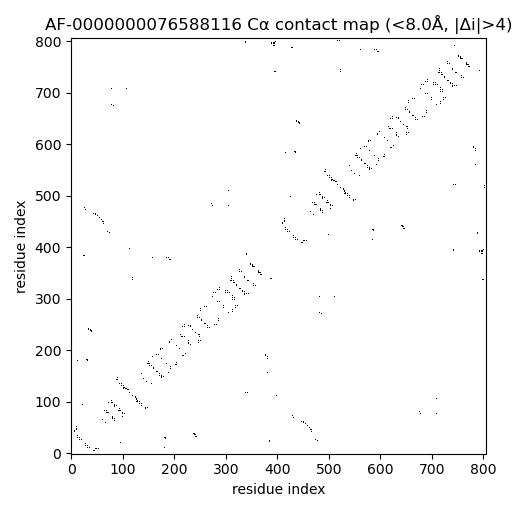3.81 116 ALA A N 1
ATOM 905 C CA . ALA A 1 116 ? -20 1.214 -16.344 1 73.81 116 ALA A CA 1
ATOM 906 C C . ALA A 1 116 ? -20.953 0.04 -16.156 1 73.81 116 ALA A C 1
ATOM 908 O O . ALA A 1 116 ? -22.094 0.081 -16.609 1 73.81 116 ALA A O 1
ATOM 909 N N . SER A 1 117 ? -20.516 -1.049 -15.656 1 68.12 117 SER A N 1
ATOM 910 C CA . SER A 1 117 ? -21.328 -2.258 -15.68 1 68.12 117 SER A CA 1
ATOM 911 C C . SER A 1 117 ? -21.453 -2.867 -14.289 1 68.12 117 SER A C 1
ATOM 913 O O . SER A 1 117 ? -22.047 -3.934 -14.125 1 68.12 117 SER A O 1
ATOM 915 N N . GLY A 1 118 ? -21 -2.162 -13.398 1 67.06 118 GLY A N 1
ATOM 916 C CA . GLY A 1 118 ? -21 -2.758 -12.078 1 67.06 118 GLY A CA 1
ATOM 917 C C . GLY A 1 118 ? -19.844 -3.697 -11.836 1 67.06 118 GLY A C 1
ATOM 918 O O . GLY A 1 118 ? -19.094 -4.008 -12.766 1 67.06 118 GLY A O 1
ATOM 919 N N . PRO A 1 119 ? -19.781 -4.16 -10.75 1 63.62 119 PRO A N 1
ATOM 920 C CA . PRO A 1 119 ? -18.625 -4.977 -10.383 1 63.62 119 PRO A CA 1
ATOM 921 C C . PRO A 1 119 ? -18.562 -6.293 -11.156 1 63.62 119 PRO A C 1
ATOM 923 O O . PRO A 1 119 ? -17.484 -6.852 -11.352 1 63.62 119 PRO A O 1
ATOM 926 N N . LEU A 1 120 ? -19.703 -6.723 -11.633 1 64.25 120 LEU A N 1
ATOM 927 C CA . LEU A 1 120 ? -19.734 -8.016 -12.305 1 64.25 120 LEU A CA 1
ATOM 928 C C . LEU A 1 120 ? -19.938 -7.844 -13.805 1 64.25 120 LEU A C 1
ATOM 930 O O . LEU A 1 120 ? -20.109 -8.828 -14.531 1 64.25 120 LEU A O 1
ATOM 934 N N . GLY A 1 121 ? -19.875 -6.469 -14.164 1 65.38 121 GLY A N 1
ATOM 935 C CA . GLY A 1 121 ? -20.172 -6.184 -15.562 1 65.38 121 GLY A CA 1
ATOM 936 C C . GLY A 1 121 ? -19.031 -6.535 -16.5 1 65.38 121 GLY A C 1
ATOM 937 O O . GLY A 1 121 ? -17.938 -6.895 -16.047 1 65.38 121 GLY A O 1
ATOM 938 N N . SER A 1 122 ? -19.281 -6.488 -17.781 1 65.12 122 SER A N 1
ATOM 939 C CA . SER A 1 122 ? -18.328 -6.992 -18.766 1 65.12 122 SER A CA 1
ATOM 940 C C . SER A 1 122 ? -17.766 -5.863 -19.625 1 65.12 122 SER A C 1
ATOM 942 O O . SER A 1 122 ? -17.047 -6.113 -20.594 1 65.12 122 SER A O 1
ATOM 944 N N . ALA A 1 123 ? -18 -4.648 -19.234 1 68.44 123 ALA A N 1
ATOM 945 C CA . ALA A 1 123 ? -17.531 -3.549 -20.062 1 68.44 123 ALA A CA 1
ATOM 946 C C . ALA A 1 123 ? -16.016 -3.574 -20.219 1 68.44 123 ALA A C 1
ATOM 948 O O . ALA A 1 123 ? -15.297 -3.873 -19.25 1 68.44 123 ALA A O 1
ATOM 949 N N . VAL A 1 124 ? -15.609 -3.424 -21.469 1 69.25 124 VAL A N 1
ATOM 950 C CA . VAL A 1 124 ? -14.18 -3.4 -21.75 1 69.25 124 VAL A CA 1
ATOM 951 C C . VAL A 1 124 ? -13.672 -1.962 -21.734 1 69.25 124 VAL A C 1
ATOM 953 O O . VAL A 1 124 ? -14.234 -1.086 -22.391 1 69.25 124 VAL A O 1
ATOM 956 N N . THR A 1 125 ? -12.719 -1.741 -20.891 1 82.69 125 THR A N 1
ATOM 957 C CA . THR A 1 125 ? -12.055 -0.446 -20.812 1 82.69 125 THR A CA 1
ATOM 958 C C . THR A 1 125 ? -10.547 -0.599 -21 1 82.69 125 THR A C 1
ATOM 960 O O . THR A 1 125 ? -10 -1.68 -20.781 1 82.69 125 THR A O 1
ATOM 963 N N . ALA A 1 126 ? -9.977 0.353 -21.609 1 88.75 126 ALA A N 1
ATOM 964 C CA . ALA A 1 126 ? -8.531 0.322 -21.844 1 88.75 126 ALA A CA 1
ATOM 965 C C . ALA A 1 126 ? -7.812 1.254 -20.875 1 88.75 126 ALA A C 1
ATOM 967 O O . ALA A 1 126 ? -8.406 2.199 -20.344 1 88.75 126 ALA A O 1
ATOM 968 N N . ASN A 1 127 ? -6.605 0.902 -20.594 1 91 127 ASN A N 1
ATOM 969 C CA . ASN A 1 127 ? -5.75 1.781 -19.797 1 91 127 ASN A CA 1
ATOM 970 C C . ASN A 1 127 ? -5.512 3.113 -20.5 1 91 127 ASN A C 1
ATOM 972 O O . ASN A 1 127 ? -4.926 3.152 -21.578 1 91 127 ASN A O 1
ATOM 976 N N . PRO A 1 128 ? -5.91 4.207 -19.906 1 92.62 128 PRO A N 1
ATOM 977 C CA . PRO A 1 128 ? -5.844 5.5 -20.578 1 92.62 128 PRO A CA 1
ATOM 978 C C . PRO A 1 128 ? -4.414 6.008 -20.75 1 92.62 128 PRO A C 1
ATOM 980 O O . PRO A 1 128 ? -4.172 6.926 -21.531 1 92.62 128 PRO A O 1
ATOM 983 N N . HIS A 1 129 ? -3.449 5.469 -20.047 1 94.44 129 HIS A N 1
ATOM 984 C CA . HIS A 1 129 ? -2.084 5.98 -20.094 1 94.44 129 HIS A CA 1
ATOM 985 C C . HIS A 1 129 ? -1.19 5.074 -20.938 1 94.44 129 HIS A C 1
ATOM 987 O O . HIS A 1 129 ? 0.027 5.27 -20.984 1 94.44 129 HIS A O 1
ATOM 993 N N . LEU A 1 130 ? -1.684 4.09 -21.578 1 95.94 130 LEU A N 1
ATOM 994 C CA . LEU A 1 130 ? -0.912 3.072 -22.281 1 95.94 130 LEU A CA 1
ATOM 995 C C . LEU A 1 130 ? -0.039 3.701 -23.375 1 95.94 130 LEU A C 1
ATOM 997 O O . LEU A 1 130 ? 1.145 3.373 -23.484 1 95.94 130 LEU A O 1
ATOM 1001 N N . ASP A 1 131 ? -0.593 4.621 -24.125 1 96.75 131 ASP A N 1
ATOM 1002 C CA . ASP A 1 131 ? 0.14 5.258 -25.203 1 96.75 131 ASP A CA 1
ATOM 1003 C C . ASP A 1 131 ? 1.277 6.125 -24.672 1 96.75 131 ASP A C 1
ATOM 1005 O O . ASP A 1 131 ? 2.379 6.121 -25.219 1 96.75 131 ASP A O 1
ATOM 1009 N N . GLN A 1 132 ? 0.941 6.812 -23.656 1 96.69 132 GLN A N 1
ATOM 1010 C CA . GLN A 1 132 ? 1.953 7.672 -23.047 1 96.69 132 GLN A CA 1
ATOM 1011 C C . GLN A 1 132 ? 3.119 6.852 -22.516 1 96.69 132 GLN A C 1
ATOM 1013 O O . GLN A 1 132 ? 4.281 7.211 -22.703 1 96.69 132 GLN A O 1
ATOM 1018 N N . VAL A 1 133 ? 2.861 5.754 -21.828 1 97.62 133 VAL A N 1
ATOM 1019 C CA . VAL A 1 133 ? 3.889 4.879 -21.281 1 97.62 133 VAL A CA 1
ATOM 1020 C C . VAL A 1 133 ? 4.746 4.305 -22.406 1 97.62 133 VAL A C 1
ATOM 1022 O O . VAL A 1 133 ? 5.977 4.273 -22.312 1 97.62 133 VAL A O 1
ATOM 1025 N N . SER A 1 134 ? 4.098 3.904 -23.453 1 97 134 SER A N 1
ATOM 1026 C CA . SER A 1 134 ? 4.805 3.34 -24.594 1 97 134 SER A CA 1
ATOM 1027 C C . SER A 1 134 ? 5.758 4.359 -25.219 1 97 134 SER A C 1
ATOM 1029 O O . SER A 1 134 ? 6.91 4.039 -25.516 1 97 134 SER A O 1
ATOM 1031 N N . ALA A 1 135 ? 5.273 5.539 -25.375 1 97.25 135 ALA A N 1
ATOM 1032 C CA . ALA A 1 135 ? 6.078 6.602 -25.969 1 97.25 135 ALA A CA 1
ATOM 1033 C C . ALA A 1 135 ? 7.297 6.914 -25.109 1 97.25 135 ALA A C 1
ATOM 1035 O O . ALA A 1 135 ? 8.398 7.113 -25.625 1 97.25 135 ALA A O 1
ATOM 1036 N N . GLU A 1 136 ? 7.113 6.957 -23.828 1 96.31 136 GLU A N 1
ATOM 1037 C CA . GLU A 1 136 ? 8.203 7.258 -22.906 1 96.31 136 GLU A CA 1
ATOM 1038 C C . GLU A 1 136 ? 9.258 6.16 -22.922 1 96.31 136 GLU A C 1
ATOM 1040 O O . GLU A 1 136 ? 10.461 6.449 -22.906 1 96.31 136 GLU A O 1
ATOM 1045 N N . LEU A 1 137 ? 8.828 4.945 -22.938 1 96.75 137 LEU A N 1
ATOM 1046 C CA . LEU A 1 137 ? 9.758 3.82 -22.953 1 96.75 137 LEU A CA 1
ATOM 1047 C C . LEU A 1 137 ? 10.539 3.787 -24.266 1 96.75 137 LEU A C 1
ATOM 1049 O O . LEU A 1 137 ? 11.742 3.512 -24.281 1 96.75 137 LEU A O 1
ATOM 1053 N N . GLU A 1 138 ? 9.852 4.094 -25.328 1 95.75 138 GLU A N 1
ATOM 1054 C CA . GLU A 1 138 ? 10.508 4.125 -26.625 1 95.75 138 GLU A CA 1
ATOM 1055 C C . GLU A 1 138 ? 11.562 5.223 -26.688 1 95.75 138 GLU A C 1
ATOM 1057 O O . GLU A 1 138 ? 12.672 5.004 -27.188 1 95.75 138 GLU A O 1
ATOM 1062 N N . ALA A 1 139 ? 11.18 6.352 -26.203 1 96.25 139 ALA A N 1
ATOM 1063 C CA . ALA A 1 139 ? 12.117 7.469 -26.188 1 96.25 139 ALA A CA 1
ATOM 1064 C C . ALA A 1 139 ? 13.344 7.141 -25.344 1 96.25 139 ALA A C 1
ATOM 1066 O O . ALA A 1 139 ? 14.469 7.445 -25.734 1 96.25 139 ALA A O 1
ATOM 1067 N N . ALA A 1 140 ? 13.141 6.539 -24.172 1 96.44 140 ALA A N 1
ATOM 1068 C CA . ALA A 1 140 ? 14.242 6.18 -23.281 1 96.44 140 ALA A CA 1
ATOM 1069 C C . ALA A 1 140 ? 15.125 5.109 -23.922 1 96.44 140 ALA A C 1
ATOM 1071 O O . ALA A 1 140 ? 16.344 5.137 -23.766 1 96.44 140 ALA A O 1
ATOM 1072 N N . THR A 1 141 ? 14.547 4.195 -24.594 1 94.56 141 THR A N 1
ATOM 1073 C CA . THR A 1 141 ? 15.297 3.148 -25.281 1 94.56 141 THR A CA 1
ATOM 1074 C C . THR A 1 141 ? 16.141 3.738 -26.406 1 94.56 141 THR A C 1
ATOM 1076 O O . THR A 1 141 ? 17.312 3.377 -26.562 1 94.56 141 THR A O 1
ATOM 1079 N N . ALA A 1 142 ? 15.539 4.609 -27.156 1 95.31 142 ALA A N 1
ATOM 1080 C CA . ALA A 1 142 ? 16.25 5.266 -28.25 1 95.31 142 ALA A CA 1
ATOM 1081 C C . ALA A 1 142 ? 17.438 6.07 -27.734 1 95.31 142 ALA A C 1
ATOM 1083 O O . ALA A 1 142 ? 18.469 6.16 -28.406 1 95.31 142 ALA A O 1
ATOM 1084 N N . ALA A 1 143 ? 17.297 6.621 -26.594 1 95.31 143 ALA A N 1
ATOM 1085 C CA . ALA A 1 143 ? 18.359 7.418 -25.984 1 95.31 143 ALA A CA 1
ATOM 1086 C C . ALA A 1 143 ? 19.422 6.523 -25.344 1 95.31 143 ALA A C 1
ATOM 1088 O O . ALA A 1 143 ? 20.453 7.012 -24.859 1 95.31 143 ALA A O 1
ATOM 1089 N N . GLY A 1 144 ? 19.156 5.203 -25.266 1 93.94 144 GLY A N 1
ATOM 1090 C CA . GLY A 1 144 ? 20.125 4.258 -24.734 1 93.94 144 GLY A CA 1
ATOM 1091 C C . GLY A 1 144 ? 20.062 4.129 -23.219 1 93.94 144 GLY A C 1
ATOM 1092 O O . GLY A 1 144 ? 20.938 3.5 -22.609 1 93.94 144 GLY A O 1
ATOM 1093 N N . LEU A 1 145 ? 19.062 4.68 -22.578 1 92.5 145 LEU A N 1
ATOM 1094 C CA . LEU A 1 145 ? 18.969 4.719 -21.125 1 92.5 145 LEU A CA 1
ATOM 1095 C C . LEU A 1 145 ? 18.578 3.357 -20.562 1 92.5 145 LEU A C 1
ATOM 1097 O O . LEU A 1 145 ? 18.812 3.066 -19.391 1 92.5 145 LEU A O 1
ATOM 1101 N N . LEU A 1 146 ? 17.953 2.516 -21.406 1 94 146 LEU A N 1
ATOM 1102 C CA . LEU A 1 146 ? 17.391 1.268 -20.906 1 94 146 LEU A CA 1
ATOM 1103 C C . LEU A 1 146 ? 18.078 0.064 -21.547 1 94 146 LEU A C 1
ATOM 1105 O O . LEU A 1 146 ? 17.531 -1.041 -21.547 1 94 146 LEU A O 1
ATOM 1109 N N . ALA A 1 147 ? 19.219 0.312 -22.047 1 90.44 147 ALA A N 1
ATOM 1110 C CA . ALA A 1 147 ? 19.938 -0.781 -22.688 1 90.44 147 ALA A CA 1
ATOM 1111 C C . ALA A 1 147 ? 20.219 -1.908 -21.703 1 90.44 147 ALA A C 1
ATOM 1113 O O . ALA A 1 147 ? 20.859 -1.69 -20.656 1 90.44 147 ALA A O 1
ATOM 1114 N N . GLY A 1 148 ? 19.625 -3.074 -21.938 1 90.38 148 GLY A N 1
ATOM 1115 C CA . GLY A 1 148 ? 19.906 -4.25 -21.125 1 90.38 148 GLY A CA 1
ATOM 1116 C C . GLY A 1 148 ? 19.078 -4.293 -19.844 1 90.38 148 GLY A C 1
ATOM 1117 O O . GLY A 1 148 ? 19.281 -5.164 -19 1 90.38 148 GLY A O 1
ATOM 1118 N N . ASP A 1 149 ? 18.25 -3.346 -19.641 1 96.12 149 ASP A N 1
ATOM 1119 C CA . ASP A 1 149 ? 17.438 -3.324 -18.422 1 96.12 149 ASP A CA 1
ATOM 1120 C C . ASP A 1 149 ? 16.266 -4.312 -18.531 1 96.12 149 ASP A C 1
ATOM 1122 O O . ASP A 1 149 ? 15.281 -4.047 -19.203 1 96.12 149 ASP A O 1
ATOM 1126 N N . GLY A 1 150 ? 16.391 -5.406 -17.797 1 97.88 150 GLY A N 1
ATOM 1127 C CA . GLY A 1 150 ? 15.398 -6.465 -17.859 1 97.88 150 GLY A CA 1
ATOM 1128 C C . GLY A 1 150 ? 14.039 -6.031 -17.359 1 97.88 150 GLY A C 1
ATOM 1129 O O . GLY A 1 150 ? 13.016 -6.57 -17.781 1 97.88 150 GLY A O 1
ATOM 1130 N N . TYR A 1 151 ? 13.93 -5.062 -16.453 1 97.81 151 TYR A N 1
ATOM 1131 C CA . TYR A 1 151 ? 12.664 -4.594 -15.906 1 97.81 151 TYR A CA 1
ATOM 1132 C C . TYR A 1 151 ? 11.922 -3.717 -16.906 1 97.81 151 TYR A C 1
ATOM 1134 O O . TYR A 1 151 ? 10.695 -3.783 -17.016 1 97.81 151 TYR A O 1
ATOM 1142 N N . ALA A 1 152 ? 12.734 -2.918 -17.656 1 97.69 152 ALA A N 1
ATOM 1143 C CA . ALA A 1 152 ? 12.117 -2.129 -18.719 1 97.69 152 ALA A CA 1
ATOM 1144 C C . ALA A 1 152 ? 11.531 -3.029 -19.797 1 97.69 152 ALA A C 1
ATOM 1146 O O . ALA A 1 152 ? 10.445 -2.758 -20.312 1 97.69 152 ALA A O 1
ATOM 1147 N N . LEU A 1 153 ? 12.227 -4.055 -20.094 1 97.69 153 LEU A N 1
ATOM 1148 C CA . LEU A 1 153 ? 11.742 -5.023 -21.078 1 97.69 153 LEU A CA 1
ATOM 1149 C C . LEU A 1 153 ? 10.461 -5.691 -20.578 1 97.69 153 LEU A C 1
ATOM 1151 O O . LEU A 1 153 ? 9.531 -5.898 -21.359 1 97.69 153 LEU A O 1
ATOM 1155 N N . TYR A 1 154 ? 10.422 -6.004 -19.344 1 97.44 154 TYR A N 1
ATOM 1156 C CA . TYR A 1 154 ? 9.219 -6.562 -18.734 1 97.44 154 TYR A CA 1
ATOM 1157 C C . TYR A 1 154 ? 8.031 -5.629 -18.906 1 97.44 154 TYR A C 1
ATOM 1159 O O . TYR A 1 154 ? 6.949 -6.062 -19.312 1 97.44 154 TYR A O 1
ATOM 1167 N N . LEU A 1 155 ? 8.266 -4.359 -18.594 1 97.19 155 LEU A N 1
ATOM 1168 C CA . LEU A 1 155 ? 7.184 -3.389 -18.719 1 97.19 155 LEU A CA 1
ATOM 1169 C C . LEU A 1 155 ? 6.73 -3.268 -20.156 1 97.19 155 LEU A C 1
ATOM 1171 O O . LEU A 1 155 ? 5.531 -3.17 -20.438 1 97.19 155 LEU A O 1
ATOM 1175 N N . GLN A 1 156 ? 7.641 -3.281 -21.094 1 97 156 GLN A N 1
ATOM 1176 C CA . GLN A 1 156 ? 7.297 -3.264 -22.5 1 97 156 GLN A CA 1
ATOM 1177 C C . GLN A 1 156 ? 6.48 -4.496 -22.891 1 97 156 GLN A C 1
ATOM 1179 O O . GLN A 1 156 ? 5.562 -4.41 -23.703 1 97 156 GLN A O 1
ATOM 1184 N N . ALA A 1 157 ? 6.844 -5.598 -22.328 1 96.94 157 ALA A N 1
ATOM 1185 C CA . ALA A 1 157 ? 6.098 -6.824 -22.594 1 96.94 157 ALA A CA 1
ATOM 1186 C C . ALA A 1 157 ? 4.656 -6.707 -22.109 1 96.94 157 ALA A C 1
ATOM 1188 O O . ALA A 1 157 ? 3.729 -7.176 -22.766 1 96.94 157 ALA A O 1
ATOM 1189 N N . LEU A 1 158 ? 4.469 -6.145 -20.953 1 95.69 158 LEU A N 1
ATOM 1190 C CA . LEU A 1 158 ? 3.123 -5.938 -20.422 1 95.69 158 LEU A CA 1
ATOM 1191 C C . LEU A 1 158 ? 2.291 -5.09 -21.375 1 95.69 158 LEU A C 1
ATOM 1193 O O . LEU A 1 158 ? 1.107 -5.363 -21.594 1 95.69 158 LEU A O 1
ATOM 1197 N N . LEU A 1 159 ? 2.93 -4.035 -21.953 1 95.94 159 LEU A N 1
ATOM 1198 C CA . LEU A 1 159 ? 2.234 -3.201 -22.922 1 95.94 159 LEU A CA 1
ATOM 1199 C C . LEU A 1 159 ? 1.863 -4.008 -24.156 1 95.94 159 LEU A C 1
ATOM 1201 O O . LEU A 1 159 ? 0.76 -3.863 -24.688 1 95.94 159 LEU A O 1
ATOM 1205 N N . ALA A 1 160 ? 2.781 -4.848 -24.578 1 96.31 160 ALA A N 1
ATOM 1206 C CA . ALA A 1 160 ? 2.529 -5.688 -25.75 1 96.31 160 ALA A CA 1
ATOM 1207 C C . ALA A 1 160 ? 1.377 -6.656 -25.484 1 96.31 160 ALA A C 1
ATOM 1209 O O . ALA A 1 160 ? 0.568 -6.922 -26.375 1 96.31 160 ALA A O 1
ATOM 1210 N N . ILE A 1 161 ? 1.287 -7.184 -24.281 1 94.19 161 ILE A N 1
ATOM 1211 C CA . ILE A 1 161 ? 0.202 -8.086 -23.906 1 94.19 161 ILE A CA 1
ATOM 1212 C C . ILE A 1 161 ? -1.129 -7.336 -23.969 1 94.19 161 ILE A C 1
ATOM 1214 O O . ILE A 1 161 ? -2.111 -7.844 -24.516 1 94.19 161 ILE A O 1
ATOM 1218 N N . GLU A 1 162 ? -1.137 -6.133 -23.422 1 91.12 162 GLU A N 1
ATOM 1219 C CA . GLU A 1 162 ? -2.354 -5.328 -23.422 1 91.12 162 GLU A CA 1
ATOM 1220 C C . GLU A 1 162 ? -2.814 -5.02 -24.844 1 91.12 162 GLU A C 1
ATOM 1222 O O . GLU A 1 162 ? -4.016 -4.898 -25.094 1 91.12 162 GLU A O 1
ATOM 1227 N N . ARG A 1 163 ? -1.895 -4.918 -25.734 1 92.94 163 ARG A N 1
ATOM 1228 C CA . ARG A 1 163 ? -2.209 -4.617 -27.125 1 92.94 163 ARG A CA 1
ATOM 1229 C C . ARG A 1 163 ? -2.434 -5.898 -27.922 1 92.94 163 ARG A C 1
ATOM 1231 O O . ARG A 1 163 ? -2.566 -5.855 -29.156 1 92.94 163 ARG A O 1
ATOM 1238 N N . ASP A 1 164 ? -2.297 -7.035 -27.344 1 92.5 164 ASP A N 1
ATOM 1239 C CA . ASP A 1 164 ? -2.557 -8.359 -27.906 1 92.5 164 ASP A CA 1
ATOM 1240 C C . ASP A 1 164 ? -1.501 -8.734 -28.938 1 92.5 164 ASP A C 1
ATOM 1242 O O . ASP A 1 164 ? -1.816 -9.344 -29.953 1 92.5 164 ASP A O 1
ATOM 1246 N N . HIS A 1 165 ? -0.383 -8.25 -28.719 1 95.5 165 HIS A N 1
ATOM 1247 C CA . HIS A 1 165 ? 0.766 -8.688 -29.5 1 95.5 165 HIS A CA 1
ATOM 1248 C C . HIS A 1 165 ? 1.528 -9.805 -28.797 1 95.5 165 HIS A C 1
ATOM 1250 O O . HIS A 1 165 ? 2.654 -9.594 -28.328 1 95.5 165 HIS A O 1
ATOM 1256 N N . LYS A 1 166 ? 1.089 -10.961 -28.797 1 94.06 166 LYS A N 1
ATOM 1257 C CA . LYS A 1 166 ? 1.545 -12.07 -27.953 1 94.06 166 LYS A CA 1
ATOM 1258 C C . LYS A 1 166 ? 2.936 -12.539 -28.375 1 94.06 166 LYS A C 1
ATOM 1260 O O . LYS A 1 166 ? 3.812 -12.734 -27.531 1 94.06 166 LYS A O 1
ATOM 1265 N N . PRO A 1 167 ? 3.207 -12.656 -29.734 1 95.5 167 PRO A N 1
ATOM 1266 C CA . PRO A 1 167 ? 4.547 -13.109 -30.109 1 95.5 167 PRO A CA 1
ATOM 1267 C C . PRO A 1 167 ? 5.645 -12.133 -29.703 1 95.5 167 PRO A C 1
ATOM 1269 O O . PRO A 1 167 ? 6.695 -12.555 -29.203 1 95.5 167 PRO A O 1
ATOM 1272 N N . TRP A 1 168 ? 5.312 -10.922 -29.844 1 96.94 168 TRP A N 1
ATOM 1273 C CA . TRP A 1 168 ? 6.281 -9.898 -29.469 1 96.94 168 TRP A CA 1
ATOM 1274 C C . TRP A 1 168 ? 6.484 -9.891 -27.953 1 96.94 168 TRP A C 1
ATOM 1276 O O . TRP A 1 168 ? 7.613 -9.75 -27.469 1 96.94 168 TRP A O 1
ATOM 1286 N N . ALA A 1 169 ? 5.457 -10 -27.188 1 97 169 ALA A N 1
ATOM 1287 C CA . ALA A 1 169 ? 5.523 -10.047 -25.734 1 97 169 ALA A CA 1
ATOM 1288 C C . ALA A 1 169 ? 6.402 -11.203 -25.25 1 97 169 ALA A C 1
ATOM 1290 O O . ALA A 1 169 ? 7.215 -11.039 -24.344 1 97 169 ALA A O 1
ATOM 1291 N N . ARG A 1 170 ? 6.242 -12.352 -25.906 1 97.31 170 ARG A N 1
ATOM 1292 C CA . ARG A 1 170 ? 7.055 -13.508 -25.562 1 97.31 170 ARG A CA 1
ATOM 1293 C C . ARG A 1 170 ? 8.539 -13.219 -25.766 1 97.31 170 ARG A C 1
ATOM 1295 O O . ARG A 1 170 ? 9.367 -13.562 -24.922 1 97.31 170 ARG A O 1
ATOM 1302 N N . GLN A 1 171 ? 8.844 -12.562 -26.812 1 97.38 171 GLN A N 1
ATOM 1303 C CA . GLN A 1 171 ? 10.234 -12.234 -27.109 1 97.38 171 GLN A CA 1
ATOM 1304 C C . GLN A 1 171 ? 10.812 -11.273 -26.078 1 97.38 171 GLN A C 1
ATOM 1306 O O . GLN A 1 171 ? 11.938 -11.469 -25.609 1 97.38 171 GLN A O 1
ATOM 1311 N N . LEU A 1 172 ? 10.062 -10.266 -25.766 1 97.44 172 LEU A N 1
ATOM 1312 C CA . LEU A 1 172 ? 10.5 -9.281 -24.781 1 97.44 172 LEU A CA 1
ATOM 1313 C C . LEU A 1 172 ? 10.703 -9.938 -23.422 1 97.44 172 LEU A C 1
ATOM 1315 O O . LEU A 1 172 ? 11.672 -9.625 -22.719 1 97.44 172 LEU A O 1
ATOM 1319 N N . LEU A 1 173 ? 9.82 -10.82 -23.062 1 97.88 173 LEU A N 1
ATOM 1320 C CA . LEU A 1 173 ? 9.914 -11.484 -21.766 1 97.88 173 LEU A CA 1
ATOM 1321 C C . LEU A 1 173 ? 11.133 -12.398 -21.703 1 97.88 173 LEU A C 1
ATOM 1323 O O . LEU A 1 173 ? 11.797 -12.484 -20.672 1 97.88 173 LEU A O 1
ATOM 1327 N N . VAL A 1 174 ? 11.398 -13.078 -22.828 1 98.38 174 VAL A N 1
ATOM 1328 C CA . VAL A 1 174 ? 12.586 -13.93 -22.859 1 98.38 174 VAL A CA 1
ATOM 1329 C C . VAL A 1 174 ? 13.836 -13.078 -22.641 1 98.38 174 VAL A C 1
ATOM 1331 O O . VAL A 1 174 ? 14.711 -13.453 -21.859 1 98.38 174 VAL A O 1
ATOM 1334 N N . GLN A 1 175 ? 13.891 -11.961 -23.25 1 98 175 GLN A N 1
ATOM 1335 C CA . GLN A 1 175 ? 15.016 -11.047 -23.062 1 98 175 GLN A CA 1
ATOM 1336 C C . GLN A 1 175 ? 15.062 -10.516 -21.625 1 98 175 GLN A C 1
ATOM 1338 O O . GLN A 1 175 ? 16.141 -10.422 -21.031 1 98 175 GLN A O 1
ATOM 1343 N N . SER A 1 176 ? 13.898 -10.141 -21.125 1 98.25 176 SER A N 1
ATOM 1344 C CA . SER A 1 176 ? 13.805 -9.672 -19.75 1 98.25 176 SER A CA 1
ATOM 1345 C C . SER A 1 176 ? 14.328 -10.711 -18.766 1 98.25 176 SER A C 1
ATOM 1347 O O . SER A 1 176 ? 15.133 -10.391 -17.875 1 98.25 176 SER A O 1
ATOM 1349 N N . LEU A 1 177 ? 13.977 -11.992 -18.984 1 98.31 177 LEU A N 1
ATOM 1350 C CA . LEU A 1 177 ? 14.32 -13.078 -18.062 1 98.31 177 LEU A CA 1
ATOM 1351 C C . LEU A 1 177 ? 15.781 -13.477 -18.219 1 98.31 177 LEU A C 1
ATOM 1353 O O . LEU A 1 177 ? 16.391 -14.016 -17.297 1 98.31 177 LEU A O 1
ATOM 1357 N N . THR A 1 178 ? 16.297 -13.227 -19.391 1 98.06 178 THR A N 1
ATOM 1358 C CA . THR A 1 178 ? 17.734 -13.445 -19.578 1 98.06 178 THR A CA 1
ATOM 1359 C C . THR A 1 178 ? 18.547 -12.43 -18.781 1 98.06 178 THR A C 1
ATOM 1361 O O . THR A 1 178 ? 19.562 -12.773 -18.188 1 98.06 178 THR A O 1
ATOM 1364 N N . ALA A 1 179 ? 18.062 -11.242 -18.719 1 97.81 179 ALA A N 1
ATOM 1365 C CA . ALA A 1 179 ? 18.75 -10.172 -18 1 97.81 179 ALA A CA 1
ATOM 1366 C C . ALA A 1 179 ? 18.484 -10.266 -16.5 1 97.81 179 ALA A C 1
ATOM 1368 O O . ALA A 1 179 ? 19.375 -10.016 -15.688 1 97.81 179 ALA A O 1
ATOM 1369 N N . CYS A 1 180 ? 17.234 -10.641 -16.109 1 97.81 180 CYS A N 1
ATOM 1370 C CA . CYS A 1 180 ? 16.812 -10.703 -14.719 1 97.81 180 CYS A CA 1
ATOM 1371 C C . CYS A 1 180 ? 16.047 -11.992 -14.438 1 97.81 180 CYS A C 1
ATOM 1373 O O . CYS A 1 180 ? 14.836 -11.953 -14.219 1 97.81 180 CYS A O 1
ATOM 1375 N N . PRO A 1 181 ? 16.766 -1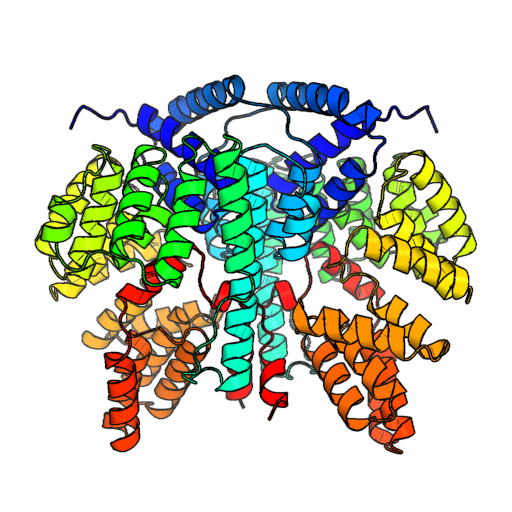3.047 -14.273 1 97.88 181 PRO A N 1
ATOM 1376 C CA . PRO A 1 181 ? 16.094 -14.344 -14.164 1 97.88 181 PRO A CA 1
ATOM 1377 C C . PRO A 1 181 ? 15.344 -14.508 -12.836 1 97.88 181 PRO A C 1
ATOM 1379 O O . PRO A 1 181 ? 14.492 -15.391 -12.711 1 97.88 181 PRO A O 1
ATOM 1382 N N . CYS A 1 182 ? 15.555 -13.656 -11.836 1 97.81 182 CYS A N 1
ATOM 1383 C CA . CYS A 1 182 ? 14.906 -13.781 -10.531 1 97.81 182 CYS A CA 1
ATOM 1384 C C . CYS A 1 182 ? 13.648 -12.93 -10.469 1 97.81 182 CYS A C 1
ATOM 1386 O O . CYS A 1 182 ? 13.039 -12.797 -9.406 1 97.81 182 CYS A O 1
ATOM 1388 N N . HIS A 1 183 ? 13.258 -12.352 -11.594 1 97.56 183 HIS A N 1
ATOM 1389 C CA . HIS A 1 183 ? 12.031 -11.562 -11.641 1 97.56 183 HIS A CA 1
ATOM 1390 C C . HIS A 1 183 ? 10.812 -12.453 -11.852 1 97.56 183 HIS A C 1
ATOM 1392 O O . HIS A 1 183 ? 10.422 -12.711 -12.992 1 97.56 183 HIS A O 1
ATOM 1398 N N . TRP A 1 184 ? 10.148 -12.758 -10.797 1 96.81 184 TRP A N 1
ATOM 1399 C CA . TRP A 1 184 ? 9.047 -13.711 -10.852 1 96.81 184 TRP A CA 1
ATOM 1400 C C . TRP A 1 184 ? 7.871 -13.148 -11.641 1 96.81 184 TRP A C 1
ATOM 1402 O O . TRP A 1 184 ? 7.168 -13.883 -12.336 1 96.81 184 TRP A O 1
ATOM 1412 N N . GLY A 1 185 ? 7.68 -11.836 -11.531 1 95.44 185 GLY A N 1
ATOM 1413 C CA . GLY A 1 185 ? 6.609 -11.211 -12.289 1 95.44 185 GLY A CA 1
ATOM 1414 C C . GLY A 1 185 ? 6.707 -11.477 -13.781 1 95.44 185 GLY A C 1
ATOM 1415 O O . GLY A 1 185 ? 5.691 -11.688 -14.453 1 95.44 185 GLY A O 1
ATOM 1416 N N . ALA A 1 186 ? 7.875 -11.477 -14.297 1 96.94 186 ALA A N 1
ATOM 1417 C CA . ALA A 1 186 ? 8.094 -11.742 -15.719 1 96.94 186 ALA A CA 1
ATOM 1418 C C . ALA A 1 186 ? 7.777 -13.195 -16.062 1 96.94 186 ALA A C 1
ATOM 1420 O O . ALA A 1 186 ? 7.191 -13.484 -17.109 1 96.94 186 ALA A O 1
ATOM 1421 N N . TRP A 1 187 ? 8.156 -14.102 -15.188 1 96.81 187 TRP A N 1
ATOM 1422 C CA . TRP A 1 187 ? 7.828 -15.508 -15.383 1 96.81 187 TRP A CA 1
ATOM 1423 C C . TRP A 1 187 ? 6.32 -15.719 -15.391 1 96.81 187 TRP A C 1
ATOM 1425 O O . TRP A 1 187 ? 5.797 -16.484 -16.203 1 96.81 187 TRP A O 1
ATOM 1435 N N . GLN A 1 188 ? 5.672 -15.023 -14.484 1 94.5 188 GLN A N 1
ATOM 1436 C CA . GLN A 1 188 ? 4.219 -15.133 -14.398 1 94.5 188 GLN A CA 1
ATOM 1437 C C . GLN A 1 188 ? 3.561 -14.633 -15.688 1 94.5 188 GLN A C 1
ATOM 1439 O O . GLN A 1 188 ? 2.617 -15.25 -16.188 1 94.5 188 GLN A O 1
ATOM 1444 N N . ALA A 1 189 ? 4.039 -13.516 -16.156 1 94.38 189 ALA A N 1
ATOM 1445 C CA . ALA A 1 189 ? 3.51 -12.992 -17.406 1 94.38 189 ALA A CA 1
ATOM 1446 C C . ALA A 1 189 ? 3.711 -13.992 -18.547 1 94.38 189 ALA A C 1
ATOM 1448 O O . ALA A 1 189 ? 2.82 -14.188 -19.375 1 94.38 189 ALA A O 1
ATOM 1449 N N . LEU A 1 190 ? 4.836 -14.625 -18.547 1 96 190 LEU A N 1
ATOM 1450 C CA . LEU A 1 190 ? 5.148 -15.594 -19.594 1 96 190 LEU A CA 1
ATOM 1451 C C . LEU A 1 190 ? 4.238 -16.812 -19.5 1 96 190 LEU A C 1
ATOM 1453 O O . LEU A 1 190 ? 3.84 -17.375 -20.531 1 96 190 LEU A O 1
ATOM 1457 N N . THR A 1 191 ? 3.936 -17.234 -18.297 1 93.31 191 THR A N 1
ATOM 1458 C CA . THR A 1 191 ? 3.033 -18.359 -18.094 1 93.31 191 THR A CA 1
ATOM 1459 C C . THR A 1 191 ? 1.696 -18.125 -18.781 1 93.31 191 THR A C 1
ATOM 1461 O O . THR A 1 191 ? 1.125 -19.047 -19.375 1 93.31 191 THR A O 1
ATOM 1464 N N . GLY A 1 192 ? 1.259 -16.891 -18.719 1 90.25 192 GLY A N 1
ATOM 1465 C CA . GLY A 1 192 ? -0.012 -16.547 -19.344 1 90.25 192 GLY A CA 1
ATOM 1466 C C . GLY A 1 192 ? 0.033 -16.594 -20.859 1 90.25 192 GLY A C 1
ATOM 1467 O O . GLY A 1 192 ? -1.008 -16.672 -21.516 1 90.25 192 GLY A O 1
ATOM 1468 N N . LEU A 1 193 ? 1.223 -16.625 -21.422 1 93.06 193 LEU A N 1
ATOM 1469 C CA . LEU A 1 193 ? 1.387 -16.562 -22.875 1 93.06 193 LEU A CA 1
ATOM 1470 C C . LEU A 1 193 ? 1.705 -17.938 -23.453 1 93.06 193 LEU A C 1
ATOM 1472 O O . LEU A 1 193 ? 1.835 -18.094 -24.656 1 93.06 193 LEU A O 1
ATOM 1476 N N . CYS A 1 194 ? 1.829 -18.922 -22.609 1 93.38 194 CYS A N 1
ATOM 1477 C CA . CYS A 1 194 ? 2.135 -20.281 -23.062 1 93.38 194 CYS A CA 1
ATOM 1478 C C . CYS A 1 194 ? 0.906 -21.172 -22.969 1 93.38 194 CYS A C 1
ATOM 1480 O O . CYS A 1 194 ? 0.345 -21.344 -21.891 1 93.38 194 CYS A O 1
ATOM 1482 N N . GLU A 1 195 ? 0.552 -21.781 -24.031 1 89.31 195 GLU A N 1
ATOM 1483 C CA . GLU A 1 195 ? -0.634 -22.625 -24.078 1 89.31 195 GLU A CA 1
ATOM 1484 C C . GLU A 1 195 ? -0.278 -24.094 -23.812 1 89.31 195 GLU A C 1
ATOM 1486 O O . GLU A 1 195 ? -1.116 -24.859 -23.344 1 89.31 195 GLU A O 1
ATOM 1491 N N . ASP A 1 196 ? 0.928 -24.484 -24.219 1 90.94 196 ASP A N 1
ATOM 1492 C CA . ASP A 1 196 ? 1.405 -25.828 -23.969 1 90.94 196 ASP A CA 1
ATOM 1493 C C . ASP A 1 196 ? 2.922 -25.859 -23.781 1 90.94 196 ASP A C 1
ATOM 1495 O O . ASP A 1 196 ? 3.574 -24.812 -23.828 1 90.94 196 ASP A O 1
ATOM 1499 N N . LEU A 1 197 ? 3.428 -27.016 -23.516 1 90.5 197 LEU A N 1
ATOM 1500 C CA . LEU A 1 197 ? 4.852 -27.156 -23.25 1 90.5 197 LEU A CA 1
ATOM 1501 C C . LEU A 1 197 ? 5.672 -27 -24.516 1 90.5 197 LEU A C 1
ATOM 1503 O O . LEU A 1 197 ? 6.855 -26.656 -24.469 1 90.5 197 LEU A O 1
ATOM 1507 N N . GLU A 1 198 ? 5.117 -27.25 -25.609 1 91.38 198 GLU A N 1
ATOM 1508 C CA . GLU A 1 198 ? 5.801 -27.062 -26.891 1 91.38 198 GLU A CA 1
ATOM 1509 C C . GLU A 1 198 ? 6.141 -25.594 -27.125 1 91.38 198 GLU A C 1
ATOM 1511 O O . GLU A 1 198 ? 7.184 -25.266 -27.688 1 91.38 198 GLU A O 1
ATOM 1516 N N . ASP A 1 199 ? 5.262 -24.703 -26.672 1 91.25 199 ASP A N 1
ATOM 1517 C CA . ASP A 1 199 ? 5.523 -23.266 -26.75 1 91.25 199 ASP A CA 1
ATOM 1518 C C . ASP A 1 199 ? 6.805 -22.906 -26 1 91.25 199 ASP A C 1
ATOM 1520 O O . ASP A 1 199 ? 7.59 -22.078 -26.484 1 91.25 199 ASP A O 1
ATOM 1524 N N . VAL A 1 200 ? 6.965 -23.547 -24.938 1 93.94 200 VAL A N 1
ATOM 1525 C CA . VAL A 1 200 ? 8.117 -23.266 -24.094 1 93.94 200 VAL A CA 1
ATOM 1526 C C . VAL A 1 200 ? 9.398 -23.734 -24.797 1 93.94 200 VAL A C 1
ATOM 1528 O O . VAL A 1 200 ? 10.43 -23.062 -24.734 1 93.94 200 VAL A O 1
ATOM 1531 N N . SER A 1 201 ? 9.336 -24.859 -25.391 1 92.56 201 SER A N 1
ATOM 1532 C CA . SER A 1 201 ? 10.508 -25.438 -26.047 1 92.56 201 SER A CA 1
ATOM 1533 C C . SER A 1 201 ? 10.992 -24.547 -27.188 1 92.56 201 SER A C 1
ATOM 1535 O O . SER A 1 201 ? 12.164 -24.594 -27.562 1 92.56 201 SER A O 1
ATOM 1537 N N . ARG A 1 202 ? 10.117 -23.703 -27.656 1 93.31 202 ARG A N 1
ATOM 1538 C CA . ARG A 1 202 ? 10.453 -22.812 -28.766 1 93.31 202 ARG A CA 1
ATOM 1539 C C . ARG A 1 202 ? 11.102 -21.531 -28.25 1 93.31 202 ARG A C 1
ATOM 1541 O O . ARG A 1 202 ? 11.664 -20.766 -29.031 1 93.31 202 ARG A O 1
ATOM 1548 N N . LEU A 1 203 ? 11.023 -21.344 -27 1 96.31 203 LEU A N 1
ATOM 1549 C CA . LEU A 1 203 ? 11.57 -20.125 -26.406 1 96.31 203 LEU A CA 1
ATOM 1550 C C . LEU A 1 203 ? 13.016 -20.344 -25.969 1 96.31 203 LEU A C 1
ATOM 1552 O O . LEU A 1 203 ? 13.367 -21.406 -25.469 1 96.31 203 LEU A O 1
ATOM 1556 N N . ALA A 1 204 ? 13.828 -19.359 -26.219 1 96.06 204 ALA A N 1
ATOM 1557 C CA . ALA A 1 204 ? 15.219 -19.406 -25.766 1 96.06 204 ALA A CA 1
ATOM 1558 C C . ALA A 1 204 ? 15.352 -18.906 -24.328 1 96.06 204 ALA A C 1
ATOM 1560 O O . ALA A 1 204 ? 15.984 -17.891 -24.078 1 96.06 204 ALA A O 1
ATOM 1561 N N . LEU A 1 205 ? 14.906 -19.734 -23.391 1 96.81 205 LEU A N 1
ATOM 1562 C CA . LEU A 1 205 ? 14.93 -19.344 -21.984 1 96.81 205 LEU A CA 1
ATOM 1563 C C . LEU A 1 205 ? 16.312 -19.547 -21.375 1 96.81 205 LEU A C 1
ATOM 1565 O O . LEU A 1 205 ? 17.047 -20.453 -21.797 1 96.81 205 LEU A O 1
ATOM 1569 N N . PRO A 1 206 ? 16.703 -18.703 -20.484 1 96.38 206 PRO A N 1
ATOM 1570 C CA . PRO A 1 206 ? 18 -18.859 -19.828 1 96.38 206 PRO A CA 1
ATOM 1571 C C . PRO A 1 206 ? 18.078 -20.125 -18.984 1 96.38 206 PRO A C 1
ATOM 1573 O O . PRO A 1 206 ? 17.078 -20.562 -18.406 1 96.38 206 PRO A O 1
ATOM 1576 N N . GLY A 1 207 ? 19.328 -20.688 -18.938 1 94.75 207 GLY A N 1
ATOM 1577 C CA . GLY A 1 207 ? 19.578 -21.812 -18.047 1 94.75 207 GLY A CA 1
ATOM 1578 C C . GLY A 1 207 ? 19.75 -21.406 -16.609 1 94.75 207 GLY A C 1
ATOM 1579 O O . GLY A 1 207 ? 20.875 -21.438 -16.078 1 94.75 207 GLY A O 1
ATOM 1580 N N . HIS A 1 208 ? 18.781 -21.062 -15.969 1 96.19 208 HIS A N 1
ATOM 1581 C CA . HIS A 1 208 ? 18.75 -20.562 -14.602 1 96.19 208 HIS A CA 1
ATOM 1582 C C . HIS A 1 208 ? 17.844 -21.406 -13.719 1 96.19 208 HIS A C 1
ATOM 1584 O O . HIS A 1 208 ? 16.891 -22.016 -14.211 1 96.19 208 HIS A O 1
ATOM 1590 N N . TRP A 1 209 ? 18.094 -21.453 -12.469 1 96.44 209 TRP A N 1
ATOM 1591 C CA . TRP A 1 209 ? 17.328 -22.297 -11.562 1 96.44 209 TRP A CA 1
ATOM 1592 C C . TRP A 1 209 ? 15.875 -21.812 -11.477 1 96.44 209 TRP A C 1
ATOM 1594 O O . TRP A 1 209 ? 14.969 -22.609 -11.227 1 96.44 209 TRP A O 1
ATOM 1604 N N . ALA A 1 210 ? 15.625 -20.562 -11.672 1 97.25 210 ALA A N 1
ATOM 1605 C CA . ALA A 1 210 ? 14.281 -20 -11.594 1 97.25 210 ALA A CA 1
ATOM 1606 C C . ALA A 1 210 ? 13.375 -20.594 -12.672 1 97.25 210 ALA A C 1
ATOM 1608 O O . ALA A 1 210 ? 12.148 -20.594 -12.531 1 97.25 210 ALA A O 1
ATOM 1609 N N . ARG A 1 211 ? 13.961 -21.047 -13.719 1 96.75 211 ARG A N 1
ATOM 1610 C CA . ARG A 1 211 ? 13.219 -21.688 -14.797 1 96.75 211 ARG A CA 1
ATOM 1611 C C . ARG A 1 211 ? 12.438 -22.906 -14.289 1 96.75 211 ARG A C 1
ATOM 1613 O O . ARG A 1 211 ? 11.336 -23.188 -14.766 1 96.75 211 ARG A O 1
ATOM 1620 N N . HIS A 1 212 ? 12.992 -23.578 -13.305 1 96.88 212 HIS A N 1
ATOM 1621 C CA . HIS A 1 212 ? 12.305 -24.734 -12.734 1 96.88 212 HIS A CA 1
ATOM 1622 C C . HIS A 1 212 ? 11.008 -24.328 -12.047 1 96.88 212 HIS A C 1
ATOM 1624 O O . HIS A 1 212 ? 10.016 -25.062 -12.086 1 96.88 212 HIS A O 1
ATOM 1630 N N . PHE A 1 213 ? 11.008 -23.156 -11.367 1 97.81 213 PHE A N 1
ATOM 1631 C CA . PHE A 1 213 ? 9.781 -22.656 -10.758 1 97.81 213 PHE A CA 1
ATOM 1632 C C . PHE A 1 213 ? 8.719 -22.391 -11.82 1 97.81 213 PHE A C 1
ATOM 1634 O O . PHE A 1 213 ? 7.559 -22.766 -11.656 1 97.81 213 PHE A O 1
ATOM 1641 N N . PHE A 1 214 ? 9.273 -21.781 -12.914 1 97.06 214 PHE A N 1
ATOM 1642 C CA . PHE A 1 214 ? 8.391 -21.453 -14.031 1 97.06 214 PHE A CA 1
ATOM 1643 C C . PHE A 1 214 ? 7.77 -22.703 -14.625 1 97.06 214 PHE A C 1
ATOM 1645 O O . PHE A 1 214 ? 6.551 -22.781 -14.781 1 97.06 214 PHE A O 1
ATOM 1652 N N . LEU A 1 215 ? 8.516 -23.625 -14.859 1 97.25 215 LEU A N 1
ATOM 1653 C CA . LEU A 1 215 ? 8.047 -24.859 -15.484 1 97.25 215 LEU A CA 1
ATOM 1654 C C . LEU A 1 215 ? 7.109 -25.625 -14.562 1 97.25 215 LEU A C 1
ATOM 1656 O O . LEU A 1 215 ? 6.109 -26.188 -15.008 1 97.25 215 LEU A O 1
ATOM 1660 N N . ALA A 1 216 ? 7.445 -25.656 -13.297 1 97.62 216 ALA A N 1
ATOM 1661 C CA . ALA A 1 216 ? 6.555 -26.297 -12.336 1 97.62 216 ALA A CA 1
ATOM 1662 C C . ALA A 1 216 ? 5.18 -25.641 -12.32 1 97.62 216 ALA A C 1
ATOM 1664 O O . ALA A 1 216 ? 4.156 -26.312 -12.398 1 97.62 216 ALA A O 1
ATOM 1665 N N . ALA A 1 217 ? 5.16 -24.328 -12.25 1 95.56 217 ALA A N 1
ATOM 1666 C CA . ALA A 1 217 ? 3.904 -23.578 -12.234 1 95.56 217 ALA A CA 1
ATOM 1667 C C . ALA A 1 217 ? 3.109 -23.797 -13.516 1 95.56 217 ALA A C 1
ATOM 1669 O O . ALA A 1 217 ? 1.891 -23.984 -13.477 1 95.56 217 ALA A O 1
ATOM 1670 N N . LEU A 1 218 ? 3.82 -23.766 -14.617 1 95.31 218 LEU A N 1
ATOM 1671 C CA . LEU A 1 218 ? 3.168 -23.969 -15.906 1 95.31 218 LEU A CA 1
ATOM 1672 C C . LEU A 1 218 ? 2.584 -25.375 -16 1 95.31 218 LEU A C 1
ATOM 1674 O O . LEU A 1 218 ? 1.461 -25.547 -16.469 1 95.31 218 LEU A O 1
ATOM 1678 N N . CYS A 1 219 ? 3.338 -26.344 -15.547 1 96.56 219 CYS A N 1
ATOM 1679 C CA . CYS A 1 219 ? 2.865 -27.719 -15.562 1 96.56 219 CYS A CA 1
ATOM 1680 C C . CYS A 1 219 ? 1.592 -27.875 -14.742 1 96.56 219 CYS A C 1
ATOM 1682 O O . CYS A 1 219 ? 0.669 -28.594 -15.141 1 96.56 219 CYS A O 1
ATOM 1684 N N . LEU A 1 220 ? 1.542 -27.234 -13.617 1 94.31 220 LEU A N 1
ATOM 1685 C CA . LEU A 1 220 ? 0.34 -27.281 -12.797 1 94.31 220 LEU A CA 1
ATOM 1686 C C . LEU A 1 220 ? -0.851 -26.672 -13.531 1 94.31 220 LEU A C 1
ATOM 1688 O O . LEU A 1 220 ? -1.948 -27.234 -13.516 1 94.31 220 LEU A O 1
ATOM 1692 N N . GLU A 1 221 ? -0.585 -25.594 -14.195 1 90.38 221 GLU A N 1
ATOM 1693 C CA . GLU A 1 221 ? -1.643 -24.922 -14.945 1 90.38 221 GLU A CA 1
ATOM 1694 C C . GLU A 1 221 ? -2.16 -25.797 -16.078 1 90.38 221 GLU A C 1
ATOM 1696 O O . GLU A 1 221 ? -3.357 -25.812 -16.375 1 90.38 221 GLU A O 1
ATOM 1701 N N . LEU A 1 222 ? -1.284 -26.516 -16.672 1 91.69 222 LEU A N 1
ATOM 1702 C CA . LEU A 1 222 ? -1.632 -27.359 -17.812 1 91.69 222 LEU A CA 1
ATOM 1703 C C . LEU A 1 222 ? -2.066 -28.75 -17.344 1 91.69 222 LEU A C 1
ATOM 1705 O O . LEU A 1 222 ? -2.281 -29.641 -18.172 1 91.69 222 LEU A O 1
ATOM 1709 N N . GLN A 1 223 ? -2.049 -29.047 -16.078 1 92.94 223 GLN A N 1
ATOM 1710 C CA . GLN A 1 223 ? -2.529 -30.281 -15.469 1 92.94 223 GLN A CA 1
ATOM 1711 C C . GLN A 1 223 ? -1.556 -31.422 -15.703 1 92.94 223 GLN A C 1
ATOM 1713 O O . GLN A 1 223 ? -1.959 -32.594 -15.742 1 92.94 223 GLN A O 1
ATOM 1718 N N . HIS A 1 224 ? -0.373 -30.984 -15.969 1 96 224 HIS A N 1
ATOM 1719 C CA . HIS A 1 224 ? 0.709 -31.969 -15.953 1 96 224 HIS A CA 1
ATOM 1720 C C . HIS A 1 224 ? 1.296 -32.125 -14.555 1 96 224 HIS A C 1
ATOM 1722 O O . HIS A 1 224 ? 2.461 -31.781 -14.32 1 96 224 HIS A O 1
ATOM 1728 N N . ASN A 1 225 ? 0.582 -32.688 -13.68 1 96.88 225 ASN A N 1
ATOM 1729 C CA . ASN A 1 225 ? 0.838 -32.656 -12.242 1 96.88 225 ASN A CA 1
ATOM 1730 C C . ASN A 1 225 ? 2.035 -33.531 -11.867 1 96.88 225 ASN A C 1
ATOM 1732 O O . ASN A 1 225 ? 2.82 -33.188 -10.984 1 96.88 225 ASN A O 1
ATOM 1736 N N . ALA A 1 226 ? 2.17 -34.688 -12.492 1 96.94 226 ALA A N 1
ATOM 1737 C CA . ALA A 1 226 ? 3.309 -35.562 -12.195 1 96.94 226 ALA A CA 1
ATOM 1738 C C . ALA A 1 226 ? 4.625 -34.875 -12.531 1 96.94 226 ALA A C 1
ATOM 1740 O O . ALA A 1 226 ? 5.582 -34.906 -11.758 1 96.94 226 ALA A O 1
ATOM 1741 N N . GLU A 1 227 ? 4.629 -34.281 -13.68 1 96.69 227 GLU A N 1
ATOM 1742 C CA . GLU A 1 227 ? 5.812 -33.531 -14.086 1 96.69 227 GLU A CA 1
ATOM 1743 C C . GLU A 1 227 ? 6.074 -32.375 -13.141 1 96.69 227 GLU A C 1
ATOM 1745 O O . GLU A 1 227 ? 7.223 -32.062 -12.82 1 96.69 227 GLU A O 1
ATOM 1750 N N . ALA A 1 228 ? 5.043 -31.672 -12.742 1 97.81 228 ALA A N 1
ATOM 1751 C CA . ALA A 1 228 ? 5.168 -30.578 -11.789 1 97.81 228 ALA A CA 1
ATOM 1752 C C . ALA A 1 228 ? 5.82 -31.047 -10.492 1 97.81 228 ALA A C 1
ATOM 1754 O O . ALA A 1 228 ? 6.73 -30.391 -9.977 1 97.81 228 ALA A O 1
ATOM 1755 N N . LEU A 1 229 ? 5.383 -32.188 -10.008 1 98.06 229 LEU A N 1
ATOM 1756 C CA . LEU A 1 229 ? 5.918 -32.719 -8.758 1 98.06 229 LEU A CA 1
ATOM 1757 C C . LEU A 1 229 ? 7.402 -33.062 -8.898 1 98.06 229 LEU A C 1
ATOM 1759 O O . LEU A 1 229 ? 8.18 -32.844 -7.969 1 98.06 229 LEU A O 1
ATOM 1763 N N . SER A 1 230 ? 7.738 -33.594 -10.055 1 97.62 230 SER A N 1
ATOM 1764 C CA . SER A 1 230 ? 9.148 -33.875 -10.305 1 97.62 230 SER A CA 1
ATOM 1765 C C . SER A 1 230 ? 9.992 -32.594 -10.273 1 97.62 230 SER A C 1
ATOM 1767 O O . SER A 1 230 ? 11.078 -32.594 -9.688 1 97.62 230 SER A O 1
ATOM 1769 N N . ARG A 1 231 ? 9.523 -31.547 -10.898 1 97.25 231 ARG A N 1
ATOM 1770 C CA . ARG A 1 231 ? 10.227 -30.266 -10.906 1 97.25 231 ARG A CA 1
ATOM 1771 C C . ARG A 1 231 ? 10.281 -29.672 -9.508 1 97.25 231 ARG A C 1
ATOM 1773 O O . ARG A 1 231 ? 11.305 -29.094 -9.109 1 97.25 231 ARG A O 1
ATOM 1780 N N . LEU A 1 232 ? 9.195 -29.812 -8.781 1 98.31 232 LEU A N 1
ATOM 1781 C CA . LEU A 1 232 ? 9.133 -29.281 -7.418 1 98.31 232 LEU A CA 1
ATOM 1782 C C . LEU A 1 232 ? 10.141 -29.984 -6.52 1 98.31 232 LEU A C 1
ATOM 1784 O O . LEU A 1 232 ? 10.695 -29.375 -5.605 1 98.31 232 LEU A O 1
ATOM 1788 N N . GLN A 1 233 ? 10.344 -31.203 -6.793 1 97.44 233 GLN A N 1
ATOM 1789 C CA . GLN A 1 233 ? 11.344 -31.953 -6.031 1 97.44 233 GLN A CA 1
ATOM 1790 C C . GLN A 1 233 ? 12.742 -31.391 -6.258 1 97.44 233 GLN A C 1
ATOM 1792 O O . GLN A 1 233 ? 13.547 -31.297 -5.324 1 97.44 233 GLN A O 1
ATOM 1797 N N . VAL A 1 234 ? 12.984 -31.047 -7.48 1 96.25 234 VAL A N 1
ATOM 1798 C CA . VAL A 1 234 ? 14.266 -30.438 -7.824 1 96.25 234 VAL A CA 1
ATOM 1799 C C . VAL A 1 234 ? 14.422 -29.109 -7.086 1 96.25 234 VAL A C 1
ATOM 1801 O O . VAL A 1 234 ? 15.477 -28.844 -6.5 1 96.25 234 VAL A O 1
ATOM 1804 N N . ILE A 1 235 ? 13.414 -28.281 -7.066 1 97.81 235 ILE A N 1
ATOM 1805 C CA . ILE A 1 235 ? 13.453 -26.984 -6.395 1 97.81 235 ILE A CA 1
ATOM 1806 C C . ILE A 1 235 ? 13.633 -27.188 -4.891 1 97.81 235 ILE A C 1
ATOM 1808 O O . ILE A 1 235 ? 14.359 -26.438 -4.238 1 97.81 235 ILE A O 1
ATOM 1812 N N . ASN A 1 236 ? 12.992 -28.234 -4.367 1 97.38 236 ASN A N 1
ATOM 1813 C CA . ASN A 1 236 ? 13.031 -28.5 -2.934 1 97.38 236 ASN A CA 1
ATOM 1814 C C . ASN A 1 236 ? 14.445 -28.828 -2.465 1 97.38 236 ASN A C 1
ATOM 1816 O O . ASN A 1 236 ? 14.789 -28.609 -1.302 1 97.38 236 ASN A O 1
ATOM 1820 N N . GLN A 1 237 ? 15.219 -29.375 -3.344 1 95.94 237 GLN A N 1
ATOM 1821 C CA . GLN A 1 237 ? 16.609 -29.656 -3 1 95.94 237 GLN A CA 1
ATOM 1822 C C . GLN A 1 237 ? 17.406 -28.375 -2.775 1 95.94 237 GLN A C 1
ATOM 1824 O O . GLN A 1 237 ? 18.281 -28.328 -1.917 1 95.94 237 GLN A O 1
ATOM 1829 N N . LEU A 1 238 ? 17.047 -27.391 -3.496 1 96 238 LEU A N 1
ATOM 1830 C CA . LEU A 1 238 ? 17.719 -26.109 -3.391 1 96 238 LEU A CA 1
ATOM 1831 C C . LEU A 1 238 ? 17.094 -25.25 -2.301 1 96 238 LEU A C 1
ATOM 1833 O O . LEU A 1 238 ? 17.797 -24.531 -1.59 1 96 238 LEU A O 1
ATOM 1837 N N . PHE A 1 239 ? 15.797 -25.359 -2.166 1 97.75 239 PHE A N 1
ATOM 1838 C CA . PHE A 1 239 ? 15.023 -24.531 -1.246 1 97.75 239 PHE A CA 1
ATOM 1839 C C . PHE A 1 239 ? 14.148 -25.406 -0.35 1 97.75 239 PHE A C 1
ATOM 1841 O O . PHE A 1 239 ? 12.914 -25.344 -0.432 1 97.75 239 PHE A O 1
ATOM 1848 N N . PRO A 1 240 ? 14.688 -26.016 0.55 1 96.88 240 PRO A N 1
ATOM 1849 C CA . PRO A 1 240 ? 13.93 -26.969 1.378 1 96.88 240 PRO A CA 1
ATOM 1850 C C . PRO A 1 240 ? 12.898 -26.266 2.262 1 96.88 240 PRO A C 1
ATOM 1852 O O . PRO A 1 240 ? 11.914 -26.891 2.668 1 96.88 240 PRO A O 1
ATOM 1855 N N . GLY A 1 241 ? 13.016 -25.016 2.541 1 96.5 241 GLY A N 1
ATOM 1856 C CA . GLY A 1 241 ? 12.102 -24.312 3.418 1 96.5 241 GLY A CA 1
ATOM 1857 C C . GLY A 1 241 ? 11.086 -23.469 2.668 1 96.5 241 GLY A C 1
ATOM 1858 O O . GLY A 1 241 ? 10.398 -22.641 3.266 1 96.5 241 GLY A O 1
ATOM 1859 N N . SER A 1 242 ? 10.938 -23.656 1.398 1 97.12 242 SER A N 1
ATOM 1860 C CA . SER A 1 242 ? 10.07 -22.812 0.589 1 97.12 242 SER A CA 1
ATOM 1861 C C . SER A 1 242 ? 8.609 -23.219 0.733 1 97.12 242 SER A C 1
ATOM 1863 O O . SER A 1 242 ? 8.219 -24.328 0.326 1 97.12 242 SER A O 1
ATOM 1865 N N . ASP A 1 243 ? 7.828 -22.297 1.247 1 96.5 243 ASP A N 1
ATOM 1866 C CA . ASP A 1 243 ? 6.391 -22.547 1.338 1 96.5 243 ASP A CA 1
ATOM 1867 C C . ASP A 1 243 ? 5.758 -22.609 -0.05 1 96.5 243 ASP A C 1
ATOM 1869 O O . ASP A 1 243 ? 4.719 -23.25 -0.231 1 96.5 243 ASP A O 1
ATOM 1873 N N . TRP A 1 244 ? 6.383 -21.938 -0.987 1 97 244 TRP A N 1
ATOM 1874 C CA . TRP A 1 244 ? 5.895 -21.969 -2.361 1 97 244 TRP A CA 1
ATOM 1875 C C . TRP A 1 244 ? 5.914 -23.391 -2.916 1 97 244 TRP A C 1
ATOM 1877 O O . TRP A 1 244 ? 4.949 -23.828 -3.543 1 97 244 TRP A O 1
ATOM 1887 N N . VAL A 1 245 ? 6.98 -24.094 -2.645 1 97.94 245 VAL A N 1
ATOM 1888 C CA . VAL A 1 245 ? 7.133 -25.469 -3.119 1 97.94 245 VAL A CA 1
ATOM 1889 C C . VAL A 1 245 ? 6.074 -26.359 -2.475 1 97.94 245 VAL A C 1
ATOM 1891 O O . VAL A 1 245 ? 5.395 -27.109 -3.162 1 97.94 245 VAL A O 1
ATOM 1894 N N . ALA A 1 246 ? 5.934 -26.219 -1.188 1 97.75 246 ALA A N 1
ATOM 1895 C CA . ALA A 1 246 ? 4.949 -27.016 -0.458 1 97.75 246 ALA A CA 1
ATOM 1896 C C . ALA A 1 246 ? 3.537 -26.734 -0.961 1 97.75 246 ALA A C 1
ATOM 1898 O O . ALA A 1 246 ? 2.744 -27.656 -1.15 1 97.75 246 ALA A O 1
ATOM 1899 N N . ALA A 1 247 ? 3.232 -25.5 -1.171 1 97.69 247 ALA A N 1
ATOM 1900 C CA . ALA A 1 247 ? 1.898 -25.109 -1.614 1 97.69 247 ALA A CA 1
ATOM 1901 C C . ALA A 1 247 ? 1.591 -25.672 -2.998 1 97.69 247 ALA A C 1
ATOM 1903 O O . ALA A 1 247 ? 0.483 -26.156 -3.246 1 97.69 247 ALA A O 1
ATOM 1904 N N . ASN A 1 248 ? 2.568 -25.594 -3.857 1 97.88 248 ASN A N 1
ATOM 1905 C CA . ASN A 1 248 ? 2.342 -26.078 -5.215 1 97.88 248 ASN A CA 1
ATOM 1906 C C . ASN A 1 248 ? 2.33 -27.609 -5.266 1 97.88 248 ASN A C 1
ATOM 1908 O O . ASN A 1 248 ? 1.631 -28.203 -6.09 1 97.88 248 ASN A O 1
ATOM 1912 N N . ALA A 1 249 ? 3.09 -28.234 -4.391 1 98.38 249 ALA A N 1
ATOM 1913 C CA . ALA A 1 249 ? 2.975 -29.672 -4.258 1 98.38 249 ALA A CA 1
ATOM 1914 C C . ALA A 1 249 ? 1.58 -30.078 -3.787 1 98.38 249 ALA A C 1
ATOM 1916 O O . ALA A 1 249 ? 0.995 -31.031 -4.301 1 98.38 249 ALA A O 1
ATOM 1917 N N . ALA A 1 250 ? 1.09 -29.344 -2.816 1 98.06 250 ALA A N 1
ATOM 1918 C CA . ALA A 1 250 ? -0.264 -29.609 -2.332 1 98.06 250 ALA A CA 1
ATOM 1919 C C . ALA A 1 250 ? -1.283 -29.484 -3.463 1 98.06 250 ALA A C 1
ATOM 1921 O O . ALA A 1 250 ? -2.176 -30.312 -3.598 1 98.06 250 ALA A O 1
ATOM 1922 N N . LEU A 1 251 ? -1.145 -28.469 -4.25 1 96.94 251 LEU A N 1
ATOM 1923 C CA . LEU A 1 251 ? -2.039 -28.25 -5.383 1 96.94 251 LEU A CA 1
ATOM 1924 C C . LEU A 1 251 ? -1.944 -29.406 -6.375 1 96.94 251 LEU A C 1
ATOM 1926 O O . LEU A 1 251 ? -2.961 -29.859 -6.902 1 96.94 251 LEU A O 1
ATOM 1930 N N . ALA A 1 252 ? -0.745 -29.828 -6.645 1 97.69 252 ALA A N 1
ATOM 1931 C CA . ALA A 1 252 ? -0.545 -30.969 -7.547 1 97.69 252 ALA A CA 1
ATOM 1932 C C . ALA A 1 252 ? -1.268 -32.219 -7.035 1 97.69 252 ALA A C 1
ATOM 1934 O O . ALA A 1 252 ? -1.966 -32.875 -7.793 1 97.69 252 ALA A O 1
ATOM 1935 N N . HIS A 1 253 ? -1.096 -32.5 -5.781 1 97.69 253 HIS A N 1
ATOM 1936 C CA . HIS A 1 253 ? -1.763 -33.656 -5.18 1 97.69 253 HIS A CA 1
ATOM 1937 C C . HIS A 1 253 ? -3.279 -33.5 -5.23 1 97.69 253 HIS A C 1
ATOM 1939 O O . HIS A 1 253 ? -3.998 -34.469 -5.48 1 97.69 253 HIS A O 1
ATOM 1945 N N . TYR A 1 254 ? -3.719 -32.312 -4.98 1 96 254 TYR A N 1
ATOM 1946 C CA . TYR A 1 254 ? -5.148 -32.031 -5.078 1 96 254 TYR A CA 1
ATOM 1947 C C . TYR A 1 254 ? -5.66 -32.312 -6.484 1 96 254 TYR A C 1
ATOM 1949 O O . TYR A 1 254 ? -6.688 -33 -6.652 1 96 254 TYR A O 1
ATOM 1957 N N . ASN A 1 255 ? -4.926 -31.859 -7.465 1 94.81 255 ASN A N 1
ATOM 1958 C CA . ASN A 1 255 ? -5.309 -32.062 -8.859 1 94.81 255 ASN A CA 1
ATOM 1959 C C . ASN A 1 255 ? -5.34 -33.531 -9.219 1 94.81 255 ASN A C 1
ATOM 1961 O O . ASN A 1 255 ? -6.145 -33.969 -10.047 1 94.81 255 ASN A O 1
ATOM 1965 N N . MET A 1 256 ? -4.512 -34.281 -8.609 1 95.88 256 MET A N 1
ATOM 1966 C CA . MET A 1 256 ? -4.43 -35.719 -8.852 1 95.88 256 MET A CA 1
ATOM 1967 C C . MET A 1 256 ? -5.422 -36.469 -7.977 1 95.88 256 MET A C 1
ATOM 1969 O O . MET A 1 256 ? -5.418 -37.688 -7.953 1 95.88 256 MET A O 1
ATOM 1973 N N . ARG A 1 257 ? -6.18 -35.75 -7.141 1 94.81 257 ARG A N 1
ATOM 1974 C CA . ARG A 1 257 ? -7.215 -36.281 -6.258 1 94.81 257 ARG A CA 1
ATOM 1975 C C . ARG A 1 257 ? -6.605 -37.094 -5.105 1 94.81 257 ARG A C 1
ATOM 1977 O O . ARG A 1 257 ? -7.227 -38 -4.582 1 94.81 257 ARG A O 1
ATOM 1984 N N . ASN A 1 258 ? -5.371 -36.781 -4.895 1 96.56 258 ASN A N 1
ATOM 1985 C CA . ASN A 1 258 ? -4.738 -37.281 -3.668 1 96.56 258 ASN A CA 1
ATOM 1986 C C . ASN A 1 258 ? -5.043 -36.344 -2.486 1 96.56 258 ASN A C 1
ATOM 1988 O O . ASN A 1 258 ? -4.156 -35.656 -2 1 96.56 258 ASN A O 1
ATOM 1992 N N . PHE A 1 259 ? -6.156 -36.406 -1.915 1 96.31 259 PHE A N 1
ATOM 1993 C CA . PHE A 1 259 ? -6.676 -35.438 -0.967 1 96.31 259 PHE A CA 1
ATOM 1994 C C . PHE A 1 259 ? -5.965 -35.531 0.376 1 96.31 259 PHE A C 1
ATOM 1996 O O . PHE A 1 259 ? -5.73 -34.531 1.049 1 96.31 259 PHE A O 1
ATOM 2003 N N . ASP A 1 260 ? -5.598 -36.719 0.763 1 97.5 260 ASP A N 1
ATOM 2004 C CA . ASP A 1 260 ? -4.918 -36.906 2.043 1 97.5 260 ASP A CA 1
ATOM 2005 C C . ASP A 1 260 ? -3.557 -36.219 2.043 1 97.5 260 ASP A C 1
ATOM 2007 O O . ASP A 1 260 ? -3.227 -35.469 2.977 1 97.5 260 ASP A O 1
ATOM 2011 N N . GLU A 1 261 ? -2.83 -36.5 0.974 1 97.69 261 GLU A N 1
ATOM 2012 C CA . GLU A 1 261 ? -1.517 -35.875 0.851 1 97.69 261 GLU A CA 1
ATOM 2013 C C . GLU A 1 261 ? -1.636 -34.344 0.752 1 97.69 261 GLU A C 1
ATOM 2015 O O . GLU A 1 261 ? -0.869 -33.625 1.384 1 97.69 261 GLU A O 1
ATOM 2020 N N . ALA A 1 262 ? -2.549 -33.875 -0.025 1 97.88 262 ALA A N 1
ATOM 2021 C CA . ALA A 1 262 ? -2.779 -32.438 -0.179 1 97.88 262 ALA A CA 1
ATOM 2022 C C . ALA A 1 262 ? -3.158 -31.797 1.152 1 97.88 262 ALA A C 1
ATOM 2024 O O . ALA A 1 262 ? -2.611 -30.766 1.524 1 97.88 262 ALA A O 1
ATOM 2025 N N . GLN A 1 263 ? -4.078 -32.469 1.861 1 97.69 263 GLN A N 1
ATOM 2026 C CA . GLN A 1 263 ? -4.52 -31.953 3.158 1 97.69 263 GLN A CA 1
ATOM 2027 C C . GLN A 1 263 ? -3.35 -31.844 4.133 1 97.69 263 GLN A C 1
ATOM 2029 O O . GLN A 1 263 ? -3.223 -30.859 4.852 1 97.69 263 GLN A O 1
ATOM 2034 N N . ALA A 1 264 ? -2.561 -32.844 4.176 1 98.12 264 ALA A N 1
ATOM 2035 C CA . ALA A 1 264 ? -1.414 -32.875 5.082 1 98.12 264 ALA A CA 1
ATOM 2036 C C . ALA A 1 264 ? -0.468 -31.703 4.785 1 98.12 264 ALA A C 1
ATOM 2038 O O . ALA A 1 264 ? 0.049 -31.062 5.703 1 98.12 264 ALA A O 1
ATOM 2039 N N . LEU A 1 265 ? -0.225 -31.469 3.523 1 98 265 LEU A N 1
ATOM 2040 C CA . LEU A 1 265 ? 0.666 -30.391 3.115 1 98 265 LEU A CA 1
ATOM 2041 C C . LEU A 1 265 ? 0.079 -29.031 3.488 1 98 265 LEU A C 1
ATOM 2043 O O . LEU A 1 265 ? 0.795 -28.156 3.98 1 98 265 LEU A O 1
ATOM 2047 N N . TYR A 1 266 ? -1.198 -28.797 3.275 1 97.69 266 TYR A N 1
ATOM 2048 C CA . TYR A 1 266 ? -1.833 -27.547 3.639 1 97.69 266 TYR A CA 1
ATOM 2049 C C . TYR A 1 266 ? -1.83 -27.344 5.152 1 97.69 266 TYR A C 1
ATOM 2051 O O . TYR A 1 266 ? -1.666 -26.219 5.637 1 97.69 266 TYR A O 1
ATOM 2059 N N . GLU A 1 267 ? -2.027 -28.422 5.902 1 97.25 267 GLU A N 1
ATOM 2060 C CA . GLU A 1 267 ? -1.977 -28.328 7.355 1 97.25 267 GLU A CA 1
ATOM 2061 C C . GLU A 1 267 ? -0.58 -27.953 7.836 1 97.25 267 GLU A C 1
ATOM 2063 O O . GLU A 1 267 ? -0.433 -27.156 8.766 1 97.25 267 GLU A O 1
ATOM 2068 N N . ASP A 1 268 ? 0.392 -28.531 7.188 1 97.5 268 ASP A N 1
ATOM 2069 C CA . ASP A 1 268 ? 1.769 -28.156 7.496 1 97.5 268 ASP A CA 1
ATOM 2070 C C . ASP A 1 268 ? 2.023 -26.688 7.195 1 97.5 268 ASP A C 1
ATOM 2072 O O . ASP A 1 268 ? 2.664 -25.984 7.984 1 97.5 268 ASP A O 1
ATOM 2076 N N . LEU A 1 269 ? 1.531 -26.25 6.094 1 97 269 LEU A N 1
ATOM 2077 C CA . LEU A 1 269 ? 1.674 -24.844 5.699 1 97 269 LEU A CA 1
ATOM 2078 C C . LEU A 1 269 ? 1.01 -23.922 6.715 1 97 269 LEU A C 1
ATOM 2080 O O . LEU A 1 269 ? 1.587 -22.906 7.109 1 97 269 LEU A O 1
ATOM 2084 N N . LEU A 1 270 ? -0.16 -24.281 7.18 1 95.31 270 LEU A N 1
ATOM 2085 C CA . LEU A 1 270 ? -0.916 -23.469 8.133 1 95.31 270 LEU A CA 1
ATOM 2086 C C . LEU A 1 270 ? -0.225 -23.438 9.492 1 95.31 270 LEU A C 1
ATOM 2088 O O . LEU A 1 270 ? -0.301 -22.438 10.211 1 95.31 270 LEU A O 1
ATOM 2092 N N . ALA A 1 271 ? 0.411 -24.5 9.805 1 95.56 271 ALA A N 1
ATOM 2093 C CA . ALA A 1 271 ? 1.154 -24.547 11.062 1 95.56 271 ALA A CA 1
ATOM 2094 C C . ALA A 1 271 ? 2.324 -23.562 11.055 1 95.56 271 ALA A C 1
ATOM 2096 O O . ALA A 1 271 ? 2.621 -22.938 12.07 1 95.56 271 ALA A O 1
ATOM 2097 N N . ARG A 1 272 ? 2.887 -23.406 9.867 1 94.12 272 ARG A N 1
ATOM 2098 C CA . ARG A 1 272 ? 4.039 -22.531 9.727 1 94.12 272 ARG A CA 1
ATOM 2099 C C . ARG A 1 272 ? 3.6 -21.078 9.516 1 94.12 272 ARG A C 1
ATOM 2101 O O . ARG A 1 272 ? 4.305 -20.156 9.914 1 94.12 272 ARG A O 1
ATOM 2108 N N . ASP A 1 273 ? 2.494 -20.969 8.914 1 94.62 273 ASP A N 1
ATOM 2109 C CA . ASP A 1 273 ? 1.947 -19.656 8.594 1 94.62 273 ASP A CA 1
ATOM 2110 C C . ASP A 1 273 ? 0.442 -19.609 8.844 1 94.62 273 ASP A C 1
ATOM 2112 O O . ASP A 1 273 ? -0.354 -19.703 7.91 1 94.62 273 ASP A O 1
ATOM 2116 N N . PRO A 1 274 ? 0.112 -19.281 10.039 1 93.62 274 PRO A N 1
ATOM 2117 C CA . PRO A 1 274 ? -1.296 -19.391 10.43 1 93.62 274 PRO A CA 1
ATOM 2118 C C . PRO A 1 274 ? -2.182 -18.375 9.711 1 93.62 274 PRO A C 1
ATOM 2120 O O . PRO A 1 274 ? -3.385 -18.594 9.555 1 93.62 274 PRO A O 1
ATOM 2123 N N . ALA A 1 275 ? -1.664 -17.281 9.297 1 93.5 275 ALA A N 1
ATOM 2124 C CA . ALA A 1 275 ? -2.471 -16.234 8.68 1 93.5 275 ALA A CA 1
ATOM 2125 C C . ALA A 1 275 ? -2.42 -16.328 7.156 1 93.5 275 ALA A C 1
ATOM 2127 O O . ALA A 1 275 ? -2.832 -15.391 6.461 1 93.5 275 ALA A O 1
ATOM 2128 N N . ARG A 1 276 ? -1.972 -17.453 6.672 1 93.81 276 ARG A N 1
ATOM 2129 C CA . ARG A 1 276 ? -1.845 -17.641 5.227 1 93.81 276 ARG A CA 1
ATOM 2130 C C . ARG A 1 276 ? -3.213 -17.656 4.555 1 93.81 276 ARG A C 1
ATOM 2132 O O . ARG A 1 276 ? -4.148 -18.281 5.059 1 93.81 276 ARG A O 1
ATOM 2139 N N . LEU A 1 277 ? -3.312 -16.953 3.377 1 91.44 277 LEU A N 1
ATOM 2140 C CA . LEU A 1 277 ? -4.551 -16.922 2.607 1 91.44 277 LEU A CA 1
ATOM 2141 C C . LEU A 1 277 ? -4.43 -17.766 1.344 1 91.44 277 LEU A C 1
ATOM 2143 O O . LEU A 1 277 ? -5.363 -18.484 0.972 1 91.44 277 LEU A O 1
ATOM 2147 N N . ALA A 1 278 ? -3.287 -17.719 0.762 1 90.62 278 ALA A N 1
ATOM 2148 C CA . ALA A 1 278 ? -3.051 -18.406 -0.507 1 90.62 278 ALA A CA 1
ATOM 2149 C C . ALA A 1 278 ? -3.242 -19.906 -0.361 1 90.62 278 ALA A C 1
ATOM 2151 O O . ALA A 1 278 ? -2.65 -20.531 0.522 1 90.62 278 ALA A O 1
ATOM 2152 N N . GLY A 1 279 ? -4.066 -20.422 -1.153 1 92.62 279 GLY A N 1
ATOM 2153 C CA . GLY A 1 279 ? -4.285 -21.859 -1.175 1 92.62 279 GLY A CA 1
ATOM 2154 C C . GLY A 1 279 ? -5.387 -22.312 -0.236 1 92.62 279 GLY A C 1
ATOM 2155 O O . GLY A 1 279 ? -5.801 -23.469 -0.269 1 92.62 279 GLY A O 1
ATOM 2156 N N . MET A 1 280 ? -5.934 -21.406 0.561 1 94.31 280 MET A N 1
ATOM 2157 C CA . MET A 1 280 ? -6.93 -21.797 1.558 1 94.31 280 MET A CA 1
ATOM 2158 C C . MET A 1 280 ? -8.258 -22.141 0.896 1 94.31 280 MET A C 1
ATOM 2160 O O . MET A 1 280 ? -9.047 -22.906 1.44 1 94.31 280 MET A O 1
ATOM 2164 N N . ASP A 1 281 ? -8.477 -21.516 -0.234 1 92.75 281 ASP A N 1
ATOM 2165 C CA . ASP A 1 281 ? -9.672 -21.906 -0.986 1 92.75 281 ASP A CA 1
ATOM 2166 C C . ASP A 1 281 ? -9.602 -23.359 -1.428 1 92.75 281 ASP A C 1
ATOM 2168 O O . ASP A 1 281 ? -10.562 -24.109 -1.259 1 92.75 281 ASP A O 1
ATOM 2172 N N . THR A 1 282 ? -8.438 -23.781 -1.9 1 94.5 282 THR A N 1
ATOM 2173 C CA . THR A 1 282 ? -8.242 -25.172 -2.297 1 94.5 282 THR A CA 1
ATOM 2174 C C . THR A 1 282 ? -8.32 -26.094 -1.086 1 94.5 282 THR A C 1
ATOM 2176 O O . THR A 1 282 ? -8.945 -27.156 -1.146 1 94.5 282 THR A O 1
ATOM 2179 N N . TYR A 1 283 ? -7.672 -25.719 -0.014 1 97 283 TYR A N 1
ATOM 2180 C CA . TYR A 1 283 ? -7.742 -26.5 1.219 1 97 283 TYR A CA 1
ATOM 2181 C C . TYR A 1 283 ? -9.188 -26.672 1.675 1 97 283 TYR A C 1
ATOM 2183 O O . TYR A 1 283 ? -9.602 -27.766 2.061 1 97 283 TYR A O 1
ATOM 2191 N N . SER A 1 284 ? -9.961 -25.594 1.558 1 96.62 284 SER A N 1
ATOM 2192 C CA . SER A 1 284 ? -11.367 -25.641 1.942 1 96.62 284 SER A CA 1
ATOM 2193 C C . SER A 1 284 ? -12.148 -26.609 1.053 1 96.62 284 SER A C 1
ATOM 2195 O O . SER A 1 284 ? -13.07 -27.281 1.517 1 96.62 284 SER A O 1
ATOM 2197 N N . ASN A 1 285 ? -11.812 -26.672 -0.189 1 94.12 285 ASN A N 1
ATOM 2198 C CA . ASN A 1 285 ? -12.445 -27.609 -1.101 1 94.12 285 ASN A CA 1
ATOM 2199 C C . ASN A 1 285 ? -12.156 -29.062 -0.699 1 94.12 285 ASN A C 1
ATOM 2201 O O . ASN A 1 285 ? -13.031 -29.922 -0.799 1 94.12 285 ASN A O 1
ATOM 2205 N N . ILE A 1 286 ? -10.961 -29.281 -0.305 1 96.38 286 ILE A N 1
ATOM 2206 C CA . ILE A 1 286 ? -10.578 -30.609 0.15 1 96.38 286 ILE A CA 1
ATOM 2207 C C . ILE A 1 286 ? -11.414 -31 1.366 1 96.38 286 ILE A C 1
ATOM 2209 O O . ILE A 1 286 ? -11.977 -32.094 1.414 1 96.38 286 ILE A O 1
ATOM 2213 N N . LEU A 1 287 ? -11.508 -30.094 2.316 1 97.38 287 LEU A N 1
ATOM 2214 C CA . LEU A 1 287 ? -12.273 -30.344 3.527 1 97.38 287 LEU A CA 1
ATOM 2215 C C . LEU A 1 287 ? -13.75 -30.547 3.199 1 97.38 287 LEU A C 1
ATOM 2217 O O . LEU A 1 287 ? -14.422 -31.375 3.828 1 97.38 287 LEU A O 1
ATOM 2221 N N . PHE A 1 288 ? -14.211 -29.828 2.221 1 95 288 PHE A N 1
ATOM 2222 C CA . PHE A 1 288 ? -15.594 -29.953 1.772 1 95 288 PHE A CA 1
ATOM 2223 C C . PHE A 1 288 ? -15.859 -31.344 1.191 1 95 288 PHE A C 1
ATOM 2225 O O . PHE A 1 288 ? -16.844 -31.984 1.554 1 95 288 PHE A O 1
ATOM 2232 N N . VAL A 1 289 ? -15.008 -31.797 0.288 1 93.62 289 VAL A N 1
ATOM 2233 C CA . VAL A 1 289 ? -15.156 -33.094 -0.372 1 93.62 289 VAL A CA 1
ATOM 2234 C C . VAL A 1 289 ? -15.094 -34.219 0.665 1 93.62 289 VAL A C 1
ATOM 2236 O O . VAL A 1 289 ? -15.828 -35.188 0.567 1 93.62 289 VAL A O 1
ATOM 2239 N N . LYS A 1 290 ? -14.32 -33.938 1.623 1 95.44 290 LYS A N 1
ATOM 2240 C CA . LYS A 1 290 ? -14.156 -34.938 2.678 1 95.44 290 LYS A CA 1
ATOM 2241 C C . LYS A 1 290 ? -15.25 -34.812 3.732 1 95.44 290 LYS A C 1
ATOM 2243 O O . LYS A 1 290 ? -15.305 -35.594 4.684 1 95.44 290 LYS A O 1
ATOM 2248 N N . GLU A 1 291 ? -16.016 -33.812 3.617 1 95.56 291 GLU A N 1
ATOM 2249 C CA . GLU A 1 291 ? -17.109 -33.531 4.547 1 95.56 291 GLU A CA 1
ATOM 2250 C C . GLU A 1 291 ? -16.578 -33.344 5.969 1 95.56 291 GLU A C 1
ATOM 2252 O O . GLU A 1 291 ? -17.156 -33.844 6.922 1 95.56 291 GLU A O 1
ATOM 2257 N N . ALA A 1 292 ? -15.445 -32.781 6.031 1 96 292 ALA A N 1
ATOM 2258 C CA . ALA A 1 292 ? -14.836 -32.5 7.328 1 96 292 ALA A CA 1
ATOM 2259 C C . ALA A 1 292 ? -15.375 -31.188 7.922 1 96 292 ALA A C 1
ATOM 2261 O O . ALA A 1 292 ? -14.734 -30.141 7.828 1 96 292 ALA A O 1
ATOM 2262 N N . PHE A 1 293 ? -16.359 -31.234 8.695 1 95.56 293 PHE A N 1
ATOM 2263 C CA . PHE A 1 293 ? -17.109 -30.078 9.172 1 95.56 293 PHE A CA 1
ATOM 2264 C C . PHE A 1 293 ? -16.281 -29.266 10.164 1 95.56 293 PHE A C 1
ATOM 2266 O O . PHE A 1 293 ? -16.156 -28.047 10.016 1 95.56 293 PHE A O 1
ATOM 2273 N N . ALA A 1 294 ? -15.727 -29.906 11.094 1 96.31 294 ALA A N 1
ATOM 2274 C CA . ALA A 1 294 ? -15.055 -29.219 12.188 1 96.31 294 ALA A CA 1
ATOM 2275 C C . ALA A 1 294 ? -13.836 -28.438 11.688 1 96.31 294 ALA A C 1
ATOM 2277 O O . ALA A 1 294 ? -13.727 -27.234 11.906 1 96.31 294 ALA A O 1
ATOM 2278 N N . PRO A 1 295 ? -13 -29.172 10.938 1 96.75 295 PRO A N 1
ATOM 2279 C CA . PRO A 1 295 ? -11.852 -28.438 10.406 1 96.75 295 PRO A CA 1
ATOM 2280 C C . PRO A 1 295 ? -12.25 -27.281 9.484 1 96.75 295 PRO A C 1
ATOM 2282 O O . PRO A 1 295 ? -11.633 -26.219 9.508 1 96.75 295 PRO A O 1
ATOM 2285 N N . LEU A 1 296 ? -13.219 -27.469 8.664 1 97.31 296 LEU A N 1
ATOM 2286 C CA . LEU A 1 296 ? -13.672 -26.422 7.754 1 97.31 296 LEU A CA 1
ATOM 2287 C C . LEU A 1 296 ? -14.266 -25.266 8.531 1 97.31 296 LEU A C 1
ATOM 2289 O O . LEU A 1 296 ? -14.039 -24.094 8.18 1 97.31 296 LEU A O 1
ATOM 2293 N N . SER A 1 297 ? -15.016 -25.562 9.562 1 96.88 297 SER A N 1
ATOM 2294 C CA . SER A 1 297 ? -15.562 -24.531 10.445 1 96.88 297 SER A CA 1
ATOM 2295 C C . SER A 1 297 ? -14.461 -23.719 11.109 1 96.88 297 SER A C 1
ATOM 2297 O O . SER A 1 297 ? -14.523 -22.484 11.156 1 96.88 297 SER A O 1
ATOM 2299 N N . HIS A 1 298 ? -13.562 -24.438 11.578 1 96.19 298 HIS A N 1
ATOM 2300 C CA . HIS A 1 298 ? -12.445 -23.781 12.227 1 96.19 298 HIS A CA 1
ATOM 2301 C C . HIS A 1 298 ? -11.719 -22.844 11.258 1 96.19 298 HIS A C 1
ATOM 2303 O O . HIS A 1 298 ? -11.398 -21.703 11.602 1 96.19 298 HIS A O 1
ATOM 2309 N N . LEU A 1 299 ? -11.438 -23.312 10.055 1 96.06 299 LEU A N 1
ATOM 2310 C CA . LEU A 1 299 ? -10.766 -22.516 9.031 1 96.06 299 LEU A CA 1
ATOM 2311 C C . LEU A 1 299 ? -11.594 -21.281 8.672 1 96.06 299 LEU A C 1
ATOM 2313 O O . LEU A 1 299 ? -11.055 -20.188 8.555 1 96.06 299 LEU A O 1
ATOM 2317 N N . ALA A 1 300 ? -12.867 -21.453 8.508 1 95.75 300 ALA A N 1
ATOM 2318 C CA . ALA A 1 300 ? -13.773 -20.375 8.156 1 95.75 300 ALA A CA 1
ATOM 2319 C C . ALA A 1 300 ? -13.773 -19.297 9.242 1 95.75 300 ALA A C 1
ATOM 2321 O O . ALA A 1 300 ? -13.703 -18.094 8.938 1 95.75 300 ALA A O 1
ATOM 2322 N N . HIS A 1 301 ? -13.797 -19.688 10.445 1 93.31 301 HIS A N 1
ATOM 2323 C CA . HIS A 1 301 ? -13.82 -18.75 11.562 1 93.31 301 HIS A CA 1
ATOM 2324 C C . HIS A 1 301 ? -12.5 -18 11.68 1 93.31 301 HIS A C 1
ATOM 2326 O O . HIS A 1 301 ? -12.492 -16.797 11.961 1 93.31 301 HIS A O 1
ATOM 2332 N N . ARG A 1 302 ? -11.516 -18.672 11.508 1 92.12 302 ARG A N 1
ATOM 2333 C CA . ARG A 1 302 ? -10.195 -18.047 11.57 1 92.12 302 ARG A CA 1
ATOM 2334 C C . ARG A 1 302 ? -10.055 -16.953 10.516 1 92.12 302 ARG A C 1
ATOM 2336 O O . ARG A 1 302 ? -9.578 -15.859 10.805 1 92.12 302 ARG A O 1
ATOM 2343 N N . LEU A 1 303 ? -10.469 -17.281 9.312 1 91.25 303 LEU A N 1
ATOM 2344 C CA . LEU A 1 303 ? -10.336 -16.328 8.211 1 91.25 303 LEU A CA 1
ATOM 2345 C C . LEU A 1 303 ? -11.312 -15.164 8.383 1 91.25 303 LEU A C 1
ATOM 2347 O O . LEU A 1 303 ? -10.992 -14.031 8.008 1 91.25 303 LEU A O 1
ATOM 2351 N N . ALA A 1 304 ? -12.414 -15.43 8.914 1 86.75 304 ALA A N 1
ATOM 2352 C CA . ALA A 1 304 ? -13.391 -14.375 9.188 1 86.75 304 ALA A CA 1
ATOM 2353 C C . ALA A 1 304 ? -12.859 -13.383 10.219 1 86.75 304 ALA A C 1
ATOM 2355 O O . ALA A 1 304 ? -13.188 -12.195 10.172 1 86.75 304 ALA A O 1
ATOM 2356 N N . GLY A 1 305 ? -12.039 -13.852 11.078 1 82.62 305 GLY A N 1
ATOM 2357 C CA . GLY A 1 305 ? -11.492 -13.008 12.125 1 82.62 305 GLY A CA 1
ATOM 2358 C C . GLY A 1 305 ? -10.281 -12.211 11.688 1 82.62 305 GLY A C 1
ATOM 2359 O O . GLY A 1 305 ? -9.969 -11.164 12.266 1 82.62 305 GLY A O 1
ATOM 2360 N N . SER A 1 306 ? -9.633 -12.625 10.672 1 79.38 306 SER A N 1
ATOM 2361 C CA . SER A 1 306 ? -8.367 -12 10.305 1 79.38 306 SER A CA 1
ATOM 2362 C C . SER A 1 306 ? -8.492 -11.25 8.977 1 79.38 306 SER A C 1
ATOM 2364 O O . SER A 1 306 ? -8.078 -10.086 8.875 1 79.38 306 SER A O 1
ATOM 2366 N N . ASP A 1 307 ? -8.977 -11.883 7.984 1 80.38 307 ASP A N 1
ATOM 2367 C CA . ASP A 1 307 ? -9.016 -11.352 6.625 1 80.38 307 ASP A CA 1
ATOM 2368 C C . ASP A 1 307 ? -10.383 -11.586 5.984 1 80.38 307 ASP A C 1
ATOM 2370 O O . ASP A 1 307 ? -10.469 -12.133 4.879 1 80.38 307 ASP A O 1
ATOM 2374 N N . LYS A 1 308 ? -11.297 -11.055 6.613 1 79.06 308 LYS A N 1
ATOM 2375 C CA . LYS A 1 308 ? -12.688 -11.344 6.266 1 79.06 308 LYS A CA 1
ATOM 2376 C C . LYS A 1 308 ? -13 -10.891 4.84 1 79.06 308 LYS A C 1
ATOM 2378 O O . LYS A 1 308 ? -13.758 -11.555 4.129 1 79.06 308 LYS A O 1
ATOM 2383 N N . TYR A 1 309 ? -12.383 -9.891 4.391 1 80.62 309 TYR A N 1
ATOM 2384 C CA . TYR A 1 309 ? -12.797 -9.273 3.137 1 80.62 309 TYR A CA 1
ATOM 2385 C C . TYR A 1 309 ? -11.781 -9.547 2.035 1 80.62 309 TYR A C 1
ATOM 2387 O O . TYR A 1 309 ? -11.344 -8.617 1.35 1 80.62 309 TYR A O 1
ATOM 2395 N N . THR A 1 310 ? -11.43 -10.742 1.872 1 85.5 310 THR A N 1
ATOM 2396 C CA . THR A 1 310 ? -10.617 -11.25 0.77 1 85.5 310 THR A CA 1
ATOM 2397 C C . THR A 1 310 ? -11.367 -12.328 0 1 85.5 310 THR A C 1
ATOM 2399 O O . THR A 1 310 ? -12.203 -13.039 0.567 1 85.5 310 THR A O 1
ATOM 2402 N N . PRO A 1 311 ? -11.109 -12.398 -1.289 1 86.69 311 PRO A N 1
ATOM 2403 C CA . PRO A 1 311 ? -11.812 -13.414 -2.074 1 86.69 311 PRO A CA 1
ATOM 2404 C C . PRO A 1 311 ? -11.617 -14.828 -1.525 1 86.69 311 PRO A C 1
ATOM 2406 O O . PRO A 1 311 ? -12.555 -15.625 -1.512 1 86.69 311 PRO A O 1
ATOM 2409 N N . GLU A 1 312 ? -10.477 -15.141 -1.034 1 91.12 312 GLU A N 1
ATOM 2410 C CA . GLU A 1 312 ? -10.172 -16.453 -0.483 1 91.12 312 GLU A CA 1
ATOM 2411 C C . GLU A 1 312 ? -11.016 -16.734 0.758 1 91.12 312 GLU A C 1
ATOM 2413 O O . GLU A 1 312 ? -11.609 -17.812 0.875 1 91.12 312 GLU A O 1
ATOM 2418 N N . ALA A 1 313 ? -11.047 -15.742 1.624 1 91.06 313 ALA A N 1
ATOM 2419 C CA . ALA A 1 313 ? -11.828 -15.906 2.85 1 91.06 313 ALA A CA 1
ATOM 2420 C C . ALA A 1 313 ? -13.312 -16.078 2.539 1 91.06 313 ALA A C 1
ATOM 2422 O O . ALA A 1 313 ? -13.984 -16.922 3.139 1 91.06 313 ALA A O 1
ATOM 2423 N N . CYS A 1 314 ? -13.773 -15.336 1.591 1 91.38 314 CYS A N 1
ATOM 2424 C CA . CYS A 1 314 ? -15.18 -15.438 1.208 1 91.38 314 CYS A CA 1
ATOM 2425 C C . CYS A 1 314 ? -15.492 -16.812 0.64 1 91.38 314 CYS A C 1
ATOM 2427 O O . CYS A 1 314 ? -16.531 -17.391 0.943 1 91.38 314 CYS A O 1
ATOM 2429 N N . CYS A 1 315 ? -14.633 -17.328 -0.114 1 93.44 315 CYS A N 1
ATOM 2430 C CA . CYS A 1 315 ? -14.836 -18.656 -0.693 1 93.44 315 CYS A CA 1
ATOM 2431 C C . CYS A 1 315 ? -14.844 -19.719 0.39 1 93.44 315 CYS A C 1
ATOM 2433 O O . CYS A 1 315 ? -15.672 -20.641 0.357 1 93.44 315 CYS A O 1
ATOM 2435 N N . VAL A 1 316 ? -13.953 -19.625 1.332 1 96.56 316 VAL A N 1
ATOM 2436 C CA . VAL A 1 316 ? -13.867 -20.594 2.418 1 96.56 316 VAL A CA 1
ATOM 2437 C C . VAL A 1 316 ? -15.148 -20.547 3.254 1 96.56 316 VAL A C 1
ATOM 2439 O O . VAL A 1 316 ? -15.727 -21.578 3.572 1 96.56 316 VAL A O 1
ATOM 2442 N N . ILE A 1 317 ? -15.609 -19.375 3.594 1 95.44 317 ILE A N 1
ATOM 2443 C CA . ILE A 1 317 ? -16.828 -19.219 4.379 1 95.44 317 ILE A CA 1
ATOM 2444 C C . ILE A 1 317 ? -18.031 -19.719 3.584 1 95.44 317 ILE A C 1
ATOM 2446 O O . ILE A 1 317 ? -18.922 -20.344 4.141 1 95.44 317 ILE A O 1
ATOM 2450 N N . GLY A 1 318 ? -18 -19.406 2.283 1 96.19 318 GLY A N 1
ATOM 2451 C CA . GLY A 1 318 ? -19.031 -19.953 1.423 1 96.19 318 GLY A CA 1
ATOM 2452 C C . GLY A 1 318 ? -19.094 -21.469 1.429 1 96.19 318 GLY A C 1
ATOM 2453 O O . GLY A 1 318 ? -20.172 -22.062 1.529 1 96.19 318 GLY A O 1
ATOM 2454 N N . ASN A 1 319 ? -18 -22.094 1.356 1 96.31 319 ASN A N 1
ATOM 2455 C CA . ASN A 1 319 ? -17.906 -23.547 1.396 1 96.31 319 ASN A CA 1
ATOM 2456 C C . ASN A 1 319 ? -18.438 -24.109 2.719 1 96.31 319 ASN A C 1
ATOM 2458 O O . ASN A 1 319 ? -19.047 -25.172 2.748 1 96.31 319 ASN A O 1
ATOM 2462 N N . TYR A 1 320 ? -18.094 -23.391 3.76 1 97.12 320 TYR A N 1
ATOM 2463 C CA . TYR A 1 320 ? -18.578 -23.797 5.074 1 97.12 320 TYR A CA 1
ATOM 2464 C C . TYR A 1 320 ? -20.094 -23.797 5.117 1 97.12 320 TYR A C 1
ATOM 2466 O O . TYR A 1 320 ? -20.703 -24.781 5.543 1 97.12 320 TYR A O 1
ATOM 2474 N N . TYR A 1 321 ? -20.75 -22.75 4.613 1 96.75 321 TYR A N 1
ATOM 2475 C CA . TYR A 1 321 ? -22.203 -22.672 4.602 1 96.75 321 TYR A CA 1
ATOM 2476 C C . TYR A 1 321 ? -22.797 -23.672 3.625 1 96.75 321 TYR A C 1
ATOM 2478 O O . TYR A 1 321 ? -23.891 -24.219 3.863 1 96.75 321 TYR A O 1
ATOM 2486 N N . SER A 1 322 ? -22.109 -23.875 2.551 1 96.19 322 SER A N 1
ATOM 2487 C CA . SER A 1 322 ? -22.547 -24.891 1.6 1 96.19 322 SER A CA 1
ATOM 2488 C C . SER A 1 322 ? -22.594 -26.266 2.25 1 96.19 322 SER A C 1
ATOM 2490 O O . SER A 1 322 ? -23.578 -27 2.1 1 96.19 322 SER A O 1
ATOM 2492 N N . LEU A 1 323 ? -21.516 -26.578 2.963 1 96.06 323 LEU A N 1
ATOM 2493 C CA . LEU A 1 323 ? -21.438 -27.859 3.637 1 96.06 323 LEU A CA 1
ATOM 2494 C C . LEU A 1 323 ? -22.531 -28 4.688 1 96.06 323 LEU A C 1
ATOM 2496 O O . LEU A 1 323 ? -23.031 -29.109 4.93 1 96.06 323 LEU A O 1
ATOM 2500 N N . LYS A 1 324 ? -22.984 -26.891 5.27 1 96.06 324 LYS A N 1
ATOM 2501 C CA . LYS A 1 324 ? -24.031 -26.859 6.277 1 96.06 324 LYS A CA 1
ATOM 2502 C C . LYS A 1 324 ? -25.422 -26.906 5.629 1 96.06 324 LYS A C 1
ATOM 2504 O O . LYS A 1 324 ? -26.438 -26.953 6.32 1 96.06 324 LYS A O 1
ATOM 2509 N N . GLY A 1 325 ? -25.453 -26.781 4.336 1 94.94 325 GLY A N 1
ATOM 2510 C CA . GLY A 1 325 ? -26.719 -26.812 3.617 1 94.94 325 GLY A CA 1
ATOM 2511 C C . GLY A 1 325 ? -27.391 -25.453 3.533 1 94.94 325 GLY A C 1
ATOM 2512 O O . GLY A 1 325 ? -28.547 -25.359 3.105 1 94.94 325 GLY A O 1
ATOM 2513 N N . GLN A 1 326 ? -26.703 -24.438 3.959 1 96.88 326 GLN A N 1
ATOM 2514 C CA . GLN A 1 326 ? -27.219 -23.078 3.838 1 96.88 326 GLN A CA 1
ATOM 2515 C C . GLN A 1 326 ? -26.797 -22.438 2.514 1 96.88 326 GLN A C 1
ATOM 2517 O O . GLN A 1 326 ? -25.969 -21.531 2.488 1 96.88 326 GLN A O 1
ATOM 2522 N N . HIS A 1 327 ? -27.5 -22.781 1.496 1 95.94 327 HIS A N 1
ATOM 2523 C CA . HIS A 1 327 ? -27.078 -22.484 0.129 1 95.94 327 HIS A CA 1
ATOM 2524 C C . HIS A 1 327 ? -27.234 -21 -0.175 1 95.94 327 HIS A C 1
ATOM 2526 O O . HIS A 1 327 ? -26.391 -20.422 -0.861 1 95.94 327 HIS A O 1
ATOM 2532 N N . GLU A 1 328 ? -28.188 -20.328 0.37 1 95 328 GLU A N 1
ATOM 2533 C CA . GLU A 1 328 ? -28.391 -18.906 0.126 1 95 328 GLU A CA 1
ATOM 2534 C C . GLU A 1 328 ? -27.234 -18.078 0.701 1 95 328 GLU A C 1
ATOM 2536 O O . GLU A 1 328 ? -26.734 -17.172 0.046 1 95 328 GLU A O 1
ATOM 2541 N N . ARG A 1 329 ? -26.891 -18.5 1.878 1 94.81 329 ARG A N 1
ATOM 2542 C CA . ARG A 1 329 ? -25.781 -17.797 2.52 1 94.81 329 ARG A CA 1
ATOM 2543 C C . ARG A 1 329 ? -24.469 -18.062 1.783 1 94.81 329 ARG A C 1
ATOM 2545 O O . ARG A 1 329 ? -23.625 -17.172 1.681 1 94.81 329 ARG A O 1
ATOM 2552 N N . ALA A 1 330 ? -24.281 -19.25 1.312 1 96.12 330 ALA A N 1
ATOM 2553 C CA . ALA A 1 330 ? -23.078 -19.594 0.547 1 96.12 330 ALA A CA 1
ATOM 2554 C C . ALA A 1 330 ? -22.969 -18.719 -0.704 1 96.12 330 ALA A C 1
ATOM 2556 O O . ALA A 1 330 ? -21.891 -18.172 -0.98 1 96.12 330 ALA A O 1
ATOM 2557 N N . VAL A 1 331 ? -24.094 -18.547 -1.396 1 94.44 331 VAL A N 1
ATOM 2558 C CA . VAL A 1 331 ? -24.125 -17.766 -2.627 1 94.44 331 VAL A CA 1
ATOM 2559 C C . VAL A 1 331 ? -23.75 -16.312 -2.322 1 94.44 331 VAL A C 1
ATOM 2561 O O . VAL A 1 331 ? -23.047 -15.664 -3.105 1 94.44 331 VAL A O 1
ATOM 2564 N N . GLU A 1 332 ? -24.188 -15.852 -1.223 1 91.69 332 GLU A N 1
ATOM 2565 C CA . GLU A 1 332 ? -23.875 -14.484 -0.823 1 91.69 332 GLU A CA 1
ATOM 2566 C C . GLU A 1 332 ? -22.359 -14.281 -0.691 1 91.69 332 GLU A C 1
ATOM 2568 O O . GLU A 1 332 ? -21.828 -13.266 -1.134 1 91.69 332 GLU A O 1
ATOM 2573 N N . TYR A 1 333 ? -21.719 -15.227 -0.133 1 91.38 333 TYR A N 1
ATOM 2574 C CA . TYR A 1 333 ? -20.281 -15.117 0.076 1 91.38 333 TYR A CA 1
ATOM 2575 C C . TYR A 1 333 ? -19.531 -15.32 -1.231 1 91.38 333 TYR A C 1
ATOM 2577 O O . TYR A 1 333 ? -18.5 -14.672 -1.469 1 91.38 333 TYR A O 1
ATOM 2585 N N . PHE A 1 334 ? -20.047 -16.219 -2.08 1 92 334 PHE A N 1
ATOM 2586 C CA . PHE A 1 334 ? -19.406 -16.375 -3.381 1 92 334 PHE A CA 1
ATOM 2587 C C . PHE A 1 334 ? -19.562 -15.109 -4.215 1 92 334 PHE A C 1
ATOM 2589 O O . PHE A 1 334 ? -18.641 -14.703 -4.922 1 92 334 PHE A O 1
ATOM 2596 N N . ARG A 1 335 ? -20.688 -14.477 -4.133 1 88.62 335 ARG A N 1
ATOM 2597 C CA . ARG A 1 335 ? -20.906 -13.211 -4.824 1 88.62 335 ARG A CA 1
ATOM 2598 C C . ARG A 1 335 ? -19.969 -12.133 -4.309 1 88.62 335 ARG A C 1
ATOM 2600 O O . ARG A 1 335 ? -19.469 -11.312 -5.086 1 88.62 335 ARG A O 1
ATOM 2607 N N . ARG A 1 336 ? -19.766 -12.188 -3.029 1 84.75 336 ARG A N 1
ATOM 2608 C CA . ARG A 1 336 ? -18.828 -11.242 -2.432 1 84.75 336 ARG A CA 1
ATOM 2609 C C . ARG A 1 336 ? -17.406 -11.469 -2.959 1 84.75 336 ARG A C 1
ATOM 2611 O O . ARG A 1 336 ? -16.688 -10.516 -3.23 1 84.75 336 ARG A O 1
ATOM 2618 N N . ALA A 1 337 ? -17 -12.695 -3.021 1 86.94 337 ALA A N 1
ATOM 2619 C CA . ALA A 1 337 ? -15.688 -13.023 -3.566 1 86.94 337 ALA A CA 1
ATOM 2620 C C . ALA A 1 337 ? -15.531 -12.477 -4.98 1 86.94 337 ALA A C 1
ATOM 2622 O O . ALA A 1 337 ? -14.477 -11.938 -5.328 1 86.94 337 ALA A O 1
ATOM 2623 N N . LEU A 1 338 ? -16.578 -12.547 -5.781 1 84.25 338 LEU A N 1
ATOM 2624 C CA . LEU A 1 338 ? -16.547 -12.133 -7.18 1 84.25 338 LEU A CA 1
ATOM 2625 C C . LEU A 1 338 ? -16.547 -10.609 -7.301 1 84.25 338 LEU A C 1
ATOM 2627 O O . LEU A 1 338 ? -16.031 -10.055 -8.266 1 84.25 338 LEU A O 1
ATOM 2631 N N . ARG A 1 339 ? -17.109 -9.992 -6.363 1 79.88 339 ARG A N 1
ATOM 2632 C CA . ARG A 1 339 ? -17.078 -8.531 -6.336 1 79.88 339 ARG A CA 1
ATOM 2633 C C . ARG A 1 339 ? -15.664 -8.023 -6.027 1 79.88 339 ARG A C 1
ATOM 2635 O O . ARG A 1 339 ? -15.266 -6.961 -6.508 1 79.88 339 ARG A O 1
ATOM 2642 N N . LEU A 1 340 ? -15.047 -8.781 -5.234 1 78.5 340 LEU A N 1
ATOM 2643 C CA . LEU A 1 340 ? -13.672 -8.438 -4.887 1 78.5 340 LEU A CA 1
ATOM 2644 C C . LEU A 1 340 ? -12.719 -8.781 -6.023 1 78.5 340 LEU A C 1
ATOM 2646 O O . LEU A 1 340 ? -11.742 -8.07 -6.262 1 78.5 340 LEU A O 1
ATOM 2650 N N . SER A 1 341 ? -13.039 -9.844 -6.656 1 80.19 341 SER A N 1
ATOM 2651 C CA . SER A 1 341 ? -12.273 -10.297 -7.812 1 80.19 341 SER A CA 1
ATOM 2652 C C . SER A 1 341 ? -13.172 -11 -8.828 1 80.19 341 SER A C 1
ATOM 2654 O O . SER A 1 341 ? -13.469 -12.188 -8.688 1 80.19 341 SER A O 1
ATOM 2656 N N . ARG A 1 342 ? -13.414 -10.359 -9.852 1 78.38 342 ARG A N 1
ATOM 2657 C CA . ARG A 1 342 ? -14.352 -10.859 -10.852 1 78.38 342 ARG A CA 1
ATOM 2658 C C . ARG A 1 342 ? -13.766 -12.055 -11.602 1 78.38 342 ARG A C 1
ATOM 2660 O O . ARG A 1 342 ? -14.5 -12.82 -12.227 1 78.38 342 ARG A O 1
ATOM 2667 N N . THR A 1 343 ? -12.508 -12.188 -11.477 1 76.81 343 THR A N 1
ATOM 2668 C CA . THR A 1 343 ? -11.852 -13.234 -12.258 1 76.81 343 THR A CA 1
ATOM 2669 C C . THR A 1 343 ? -11.586 -14.461 -11.391 1 76.81 343 THR A C 1
ATOM 2671 O O . THR A 1 343 ? -10.805 -15.344 -11.773 1 76.81 343 THR A O 1
ATOM 2674 N N . TYR A 1 344 ? -12.211 -14.5 -10.297 1 82.44 344 TYR A N 1
ATOM 2675 C CA . TYR A 1 344 ? -12.008 -15.633 -9.398 1 82.44 344 TYR A CA 1
ATOM 2676 C C . TYR A 1 344 ? -12.812 -16.844 -9.859 1 82.44 344 TYR A C 1
ATOM 2678 O O . TYR A 1 344 ? -13.938 -17.047 -9.398 1 82.44 344 TYR A O 1
ATOM 2686 N N . LEU A 1 345 ? -12.344 -17.703 -10.609 1 80.75 345 LEU A N 1
ATOM 2687 C CA . LEU A 1 345 ? -13.008 -18.781 -11.32 1 80.75 345 LEU A CA 1
ATOM 2688 C C . LEU A 1 345 ? -13.703 -19.734 -10.344 1 80.75 345 LEU A C 1
ATOM 2690 O O . LEU A 1 345 ? -14.852 -20.109 -10.562 1 80.75 345 LEU A O 1
ATOM 2694 N N . SER A 1 346 ? -13.016 -20.109 -9.336 1 85.31 346 SER A N 1
ATOM 2695 C CA . SER A 1 346 ? -13.555 -21.062 -8.375 1 85.31 346 SER A CA 1
ATOM 2696 C C . SER A 1 346 ? -14.867 -20.562 -7.781 1 85.31 346 SER A C 1
ATOM 2698 O O . SER A 1 346 ? -15.797 -21.344 -7.551 1 85.31 346 SER A O 1
ATOM 2700 N N . ALA A 1 347 ? -14.93 -19.281 -7.582 1 88.5 347 ALA A N 1
ATOM 2701 C CA . ALA A 1 347 ? -16.125 -18.703 -6.992 1 88.5 347 ALA A CA 1
ATOM 2702 C C . ALA A 1 347 ? -17.312 -18.812 -7.941 1 88.5 347 ALA A C 1
ATOM 2704 O O . ALA A 1 347 ? -18.438 -19.094 -7.512 1 88.5 347 ALA A O 1
ATOM 2705 N N . TRP A 1 348 ? -17.125 -18.672 -9.242 1 87.31 348 TRP A N 1
ATOM 2706 C CA . TRP A 1 348 ? -18.188 -18.828 -10.234 1 87.31 348 TRP A CA 1
ATOM 2707 C C . TRP A 1 348 ? -18.688 -20.266 -10.266 1 87.31 348 TRP A C 1
ATOM 2709 O O . TRP A 1 348 ? -19.906 -20.5 -10.258 1 87.31 348 TRP A O 1
ATOM 2719 N N . THR A 1 349 ? -17.844 -21.156 -10.273 1 88.81 349 THR A N 1
ATOM 2720 C CA . THR A 1 349 ? -18.188 -22.578 -10.328 1 88.81 349 THR A CA 1
ATOM 2721 C C . THR A 1 349 ? -18.969 -22.984 -9.086 1 88.81 349 THR A C 1
ATOM 2723 O O . THR A 1 349 ? -20 -23.656 -9.195 1 88.81 349 THR A O 1
ATOM 2726 N N . LEU A 1 350 ? -18.469 -22.609 -7.93 1 91.56 350 LEU A N 1
ATOM 2727 C CA . LEU A 1 350 ? -19.125 -22.969 -6.676 1 91.56 350 LEU A CA 1
ATOM 2728 C C . LEU A 1 350 ? -20.5 -22.312 -6.578 1 91.56 350 LEU A C 1
ATOM 2730 O O . LEU A 1 350 ? -21.453 -22.922 -6.082 1 91.56 350 LEU A O 1
ATOM 2734 N N . MET A 1 351 ? -20.578 -21.109 -7.059 1 92.75 351 MET A N 1
ATOM 2735 C CA . MET A 1 351 ? -21.859 -20.422 -7.082 1 92.75 351 MET A CA 1
ATOM 2736 C C . MET A 1 351 ? -22.859 -21.156 -7.965 1 92.75 351 MET A C 1
ATOM 2738 O O . MET A 1 351 ? -24.031 -21.281 -7.617 1 92.75 351 MET A O 1
ATOM 2742 N N . GLY A 1 352 ? -22.453 -21.609 -9.102 1 91.19 352 GLY A N 1
ATOM 2743 C CA . GLY A 1 352 ? -23.297 -22.422 -9.969 1 91.19 352 GLY A CA 1
ATOM 2744 C C . GLY A 1 352 ? -23.844 -23.672 -9.289 1 91.19 352 GLY A C 1
ATOM 2745 O O . GLY A 1 352 ? -25.031 -23.969 -9.391 1 91.19 352 GLY A O 1
ATOM 2746 N N . HIS A 1 353 ? -22.922 -24.328 -8.625 1 91.5 353 HIS A N 1
ATOM 2747 C CA . HIS A 1 353 ? -23.328 -25.516 -7.887 1 91.5 353 HIS A CA 1
ATOM 2748 C C . HIS A 1 353 ? -24.438 -25.188 -6.887 1 91.5 353 HIS A C 1
ATOM 2750 O O . HIS A 1 353 ? -25.391 -25.953 -6.738 1 91.5 353 HIS A O 1
ATOM 2756 N N . GLU A 1 354 ? -24.297 -24.078 -6.203 1 94.38 354 GLU A N 1
ATOM 2757 C CA . GLU A 1 354 ? -25.281 -23.688 -5.203 1 94.38 354 GLU A CA 1
ATOM 2758 C C . GLU A 1 354 ? -26.625 -23.359 -5.852 1 94.38 354 GLU A C 1
ATOM 2760 O O . GLU A 1 354 ? -27.688 -23.688 -5.305 1 94.38 354 GLU A O 1
ATOM 2765 N N . TYR A 1 355 ? -26.562 -22.766 -6.961 1 92.44 355 TYR A N 1
ATOM 2766 C CA . TYR A 1 355 ? -27.797 -22.453 -7.668 1 92.44 355 TYR A CA 1
ATOM 2767 C C . TYR A 1 355 ? -28.5 -23.734 -8.133 1 92.44 355 TYR A C 1
ATOM 2769 O O . TYR A 1 355 ? -29.734 -23.797 -8.133 1 92.44 355 TYR A O 1
ATOM 2777 N N . VAL A 1 356 ? -27.719 -24.656 -8.508 1 91.69 356 VAL A N 1
ATOM 2778 C CA . VAL A 1 356 ? -28.281 -25.938 -8.875 1 91.69 356 VAL A CA 1
ATOM 2779 C C . VAL A 1 356 ? -29 -26.562 -7.676 1 91.69 356 VAL A C 1
ATOM 2781 O O . VAL A 1 356 ? -30.125 -27.062 -7.805 1 91.69 356 VAL A O 1
ATOM 2784 N N . GLU A 1 357 ? -28.312 -26.484 -6.535 1 91.81 357 GLU A N 1
ATOM 2785 C CA . GLU A 1 357 ? -28.906 -27.016 -5.312 1 91.81 357 GLU A CA 1
ATOM 2786 C C . GLU A 1 357 ? -30.188 -26.266 -4.945 1 91.81 357 GLU A C 1
ATOM 2788 O O . GLU A 1 357 ? -31.109 -26.844 -4.367 1 91.81 357 GLU A O 1
ATOM 2793 N N . MET A 1 358 ? -30.234 -25.031 -5.309 1 94.62 358 MET A N 1
ATOM 2794 C CA . MET A 1 358 ? -31.375 -24.188 -5.016 1 94.62 358 MET A CA 1
ATOM 2795 C C . MET A 1 358 ? -32.438 -24.281 -6.125 1 94.62 358 MET A C 1
ATOM 2797 O O . MET A 1 358 ? -33.438 -23.578 -6.086 1 94.62 358 MET A O 1
ATOM 2801 N N . LYS A 1 359 ? -32.188 -25.016 -7.16 1 93.06 359 LYS A N 1
ATOM 2802 C CA . LYS A 1 359 ? -33.094 -25.25 -8.297 1 93.06 359 LYS A CA 1
ATOM 2803 C C . LYS A 1 359 ? -33.312 -23.953 -9.086 1 93.06 359 LYS A C 1
ATOM 2805 O O . LYS A 1 359 ? -34.438 -23.688 -9.539 1 93.06 359 LYS A O 1
ATOM 2810 N N . ASN A 1 360 ? -32.406 -23.203 -9.008 1 93.69 360 ASN A N 1
ATOM 2811 C CA . ASN A 1 360 ? -32.375 -22 -9.836 1 93.69 360 ASN A CA 1
ATOM 2812 C C . ASN A 1 360 ? -31.516 -22.188 -11.086 1 93.69 360 ASN A C 1
ATOM 2814 O O . ASN A 1 360 ? -30.391 -21.703 -11.148 1 93.69 360 ASN A O 1
ATOM 2818 N N . ALA A 1 361 ? -32.062 -22.75 -12.07 1 88.81 361 ALA A N 1
ATOM 2819 C CA . ALA A 1 361 ? -31.344 -23.203 -13.25 1 88.81 361 ALA A CA 1
ATOM 2820 C C . ALA A 1 361 ? -30.812 -22.016 -14.055 1 88.81 361 ALA A C 1
ATOM 2822 O O . ALA A 1 361 ? -29.641 -22 -14.43 1 88.81 361 ALA A O 1
ATOM 2823 N N . PRO A 1 362 ? -31.562 -20.984 -14.219 1 90.06 362 PRO A N 1
ATOM 2824 C CA . PRO A 1 362 ? -31.031 -19.875 -15 1 90.06 362 PRO A CA 1
ATOM 2825 C C . PRO A 1 362 ? -29.797 -19.234 -14.367 1 90.06 362 PRO A C 1
ATOM 2827 O O . PRO A 1 362 ? -28.828 -18.953 -15.062 1 90.06 362 PRO A O 1
ATOM 2830 N N . ALA A 1 363 ? -29.844 -19.062 -13.156 1 91.69 363 ALA A N 1
ATOM 2831 C CA . ALA A 1 363 ? -28.703 -18.469 -12.461 1 91.69 363 ALA A CA 1
ATOM 2832 C C . ALA A 1 363 ? -27.484 -19.375 -12.492 1 91.69 363 ALA A C 1
ATOM 2834 O O . ALA A 1 363 ? -26.344 -18.906 -12.586 1 91.69 363 ALA A O 1
ATOM 2835 N N . ALA A 1 364 ? -27.719 -20.641 -12.414 1 89.88 364 ALA A N 1
ATOM 2836 C CA . ALA A 1 364 ? -26.625 -21.609 -12.484 1 89.88 364 ALA A CA 1
ATOM 2837 C C . ALA A 1 364 ? -25.938 -21.578 -13.844 1 89.88 364 ALA A C 1
ATOM 2839 O O . ALA A 1 364 ? -24.703 -21.562 -13.93 1 89.88 364 ALA A O 1
ATOM 2840 N N . ILE A 1 365 ? -26.766 -21.484 -14.852 1 88.88 365 ILE A N 1
ATOM 2841 C CA . ILE A 1 365 ? -26.25 -21.453 -16.219 1 88.88 365 ILE A CA 1
ATOM 2842 C C . ILE A 1 365 ? -25.406 -20.188 -16.406 1 88.88 365 ILE A C 1
ATOM 2844 O O . ILE A 1 365 ? -24.312 -20.234 -16.969 1 88.88 365 ILE A O 1
ATOM 2848 N N . ASP A 1 366 ? -25.938 -19.094 -15.898 1 89.69 366 ASP A N 1
ATOM 2849 C CA . ASP A 1 366 ? -25.219 -17.828 -16 1 89.69 366 ASP A CA 1
ATOM 2850 C C . ASP A 1 366 ? -23.859 -17.906 -15.289 1 89.69 366 ASP A C 1
ATOM 2852 O O . ASP A 1 366 ? -22.859 -17.391 -15.781 1 89.69 366 ASP A O 1
ATOM 2856 N N . ALA A 1 367 ? -23.859 -18.5 -14.148 1 88.56 367 ALA A N 1
ATOM 2857 C CA . ALA A 1 367 ? -22.641 -18.641 -13.367 1 88.56 367 ALA A CA 1
ATOM 2858 C C . ALA A 1 367 ? -21.625 -19.516 -14.102 1 88.56 367 ALA A C 1
ATOM 2860 O O . ALA A 1 367 ? -20.453 -19.172 -14.203 1 88.56 367 ALA A O 1
ATOM 2861 N N . TYR A 1 368 ? -22.188 -20.609 -14.625 1 84.81 368 TYR A N 1
ATOM 2862 C CA . TYR A 1 368 ? -21.297 -21.516 -15.352 1 84.81 368 TYR A CA 1
ATOM 2863 C C . TYR A 1 368 ? -20.781 -20.875 -16.625 1 84.81 368 TYR A C 1
ATOM 2865 O O . TYR A 1 368 ? -19.609 -21.047 -16.984 1 84.81 368 TYR A O 1
ATOM 2873 N N . ARG A 1 369 ? -21.594 -20.141 -17.297 1 85.88 369 ARG A N 1
ATOM 2874 C CA . ARG A 1 369 ? -21.172 -19.422 -18.5 1 85.88 369 ARG A CA 1
ATOM 2875 C C . ARG A 1 369 ? -20.062 -18.422 -18.188 1 85.88 369 ARG A C 1
ATOM 2877 O O . ARG A 1 369 ? -19.109 -18.297 -18.953 1 85.88 369 ARG A O 1
ATOM 2884 N N . SER A 1 370 ? -20.219 -17.734 -17.109 1 84.94 370 SER A N 1
ATOM 2885 C CA . SER A 1 370 ? -19.203 -16.766 -16.688 1 84.94 370 SER A CA 1
ATOM 2886 C C . SER A 1 370 ? -17.891 -17.438 -16.359 1 84.94 370 SER A C 1
ATOM 2888 O O . SER A 1 370 ? -16.812 -16.906 -16.656 1 84.94 370 SER A O 1
ATOM 2890 N N . ALA A 1 371 ? -17.969 -18.594 -15.781 1 82.06 371 ALA A N 1
ATOM 2891 C CA . ALA A 1 371 ? -16.766 -19.359 -15.445 1 82.06 371 ALA A CA 1
ATOM 2892 C C . ALA A 1 371 ? -16.031 -19.812 -16.703 1 82.06 371 ALA A C 1
ATOM 2894 O O . ALA A 1 371 ? -14.805 -19.734 -16.781 1 82.06 371 ALA A O 1
ATOM 2895 N N . VAL A 1 372 ? -16.828 -20.234 -17.656 1 78.81 372 VAL A N 1
ATOM 2896 C CA . VAL A 1 372 ? -16.266 -20.75 -18.891 1 78.81 372 VAL A CA 1
ATOM 2897 C C . VAL A 1 372 ? -15.648 -19.609 -19.703 1 78.81 372 VAL A C 1
ATOM 2899 O O . VAL A 1 372 ? -14.625 -19.797 -20.375 1 78.81 372 VAL A O 1
ATOM 2902 N N . ALA A 1 373 ? -16.203 -18.469 -19.594 1 78.38 373 ALA A N 1
ATOM 2903 C CA . ALA A 1 373 ? -15.742 -17.297 -20.344 1 78.38 373 ALA A CA 1
ATOM 2904 C C . ALA A 1 373 ? -14.422 -16.781 -19.797 1 78.38 373 ALA A C 1
ATOM 2906 O O . ALA A 1 373 ? -13.672 -16.109 -20.5 1 78.38 373 ALA A O 1
ATOM 2907 N N . LEU A 1 374 ? -14.148 -17.156 -18.609 1 76.38 374 LEU A N 1
ATOM 2908 C CA . LEU A 1 374 ? -12.93 -16.672 -17.969 1 76.38 374 LEU A CA 1
ATOM 2909 C C . LEU A 1 374 ? -11.742 -17.547 -18.344 1 76.38 374 LEU A C 1
ATOM 2911 O O . LEU A 1 374 ? -11.836 -18.781 -18.297 1 76.38 374 LEU A O 1
ATOM 2915 N N . ASN A 1 375 ? -10.852 -16.969 -19.125 1 65.75 375 ASN A N 1
ATOM 2916 C CA . ASN A 1 375 ? -9.578 -17.641 -19.344 1 65.75 375 ASN A CA 1
ATOM 2917 C C . ASN A 1 375 ? -8.547 -17.25 -18.297 1 65.75 375 ASN A C 1
ATOM 2919 O O . ASN A 1 375 ? -8.031 -16.125 -18.297 1 65.75 375 ASN A O 1
ATOM 2923 N N . PRO A 1 376 ? -8.305 -18.203 -17.391 1 61.88 376 PRO A N 1
ATOM 2924 C CA . PRO A 1 376 ? -7.379 -17.859 -16.312 1 61.88 376 PRO A CA 1
ATOM 2925 C C . PRO A 1 376 ? -6.027 -17.359 -16.812 1 61.88 376 PRO A C 1
ATOM 2927 O O . PRO A 1 376 ? -5.34 -16.609 -16.109 1 61.88 376 PRO A O 1
ATOM 2930 N N . ARG A 1 377 ? -5.727 -17.75 -17.938 1 64.75 377 ARG A N 1
ATOM 2931 C CA . ARG A 1 377 ? -4.41 -17.406 -18.469 1 64.75 377 ARG A CA 1
ATOM 2932 C C . ARG A 1 377 ? -4.328 -15.922 -18.828 1 64.75 377 ARG A C 1
ATOM 2934 O O . ARG A 1 377 ? -3.246 -15.336 -18.797 1 64.75 377 ARG A O 1
ATOM 2941 N N . ASP A 1 378 ? -5.422 -15.336 -18.984 1 58.28 378 ASP A N 1
ATOM 2942 C CA . ASP A 1 378 ? -5.453 -13.953 -19.438 1 58.28 378 ASP A CA 1
ATOM 2943 C C . ASP A 1 378 ? -5.078 -12.992 -18.312 1 58.28 378 ASP A C 1
ATOM 2945 O O . ASP A 1 378 ? -4.637 -11.867 -18.562 1 58.28 378 ASP A O 1
ATOM 2949 N N . TYR A 1 379 ? -5.066 -13.586 -17.141 1 56.44 379 TYR A N 1
ATOM 2950 C CA . TYR A 1 379 ? -4.934 -12.625 -16.047 1 56.44 379 TYR A CA 1
ATOM 2951 C C . TYR A 1 379 ? -3.648 -12.852 -15.266 1 56.44 379 TYR A C 1
ATOM 2953 O O . TYR A 1 379 ? -3.361 -12.141 -14.305 1 56.44 379 TYR A O 1
ATOM 2961 N N . ARG A 1 380 ? -2.861 -13.664 -15.82 1 60.47 380 ARG A N 1
ATOM 2962 C CA . ARG A 1 380 ? -1.674 -14.039 -15.055 1 60.47 380 ARG A CA 1
ATOM 2963 C C . ARG A 1 380 ? -0.687 -12.883 -14.969 1 60.47 380 ARG A C 1
ATOM 2965 O O . ARG A 1 380 ? -0.027 -12.695 -13.945 1 60.47 380 ARG A O 1
ATOM 2972 N N . ALA A 1 381 ? -0.619 -12.141 -15.93 1 55.75 381 ALA A N 1
ATOM 2973 C CA . ALA A 1 381 ? 0.264 -10.977 -15.914 1 55.75 381 ALA A CA 1
ATOM 2974 C C . ALA A 1 381 ? -0.125 -10.008 -14.805 1 55.75 381 ALA A C 1
ATOM 2976 O O . ALA A 1 381 ? 0.741 -9.383 -14.188 1 55.75 381 ALA A O 1
ATOM 2977 N N . TRP A 1 382 ? -1.298 -10.078 -14.477 1 61.75 382 TRP A N 1
ATOM 2978 C CA . TRP A 1 382 ? -1.83 -9.125 -13.508 1 61.75 382 TRP A CA 1
ATOM 2979 C C . TRP A 1 382 ? -1.525 -9.578 -12.078 1 61.75 382 TRP A C 1
ATOM 2981 O O . TRP A 1 382 ? -1.359 -8.742 -11.188 1 61.75 382 TRP A O 1
ATOM 2991 N N . TYR A 1 383 ? -1.316 -10.828 -12.031 1 63.62 383 TYR A N 1
ATOM 2992 C CA . TYR A 1 383 ? -0.953 -11.336 -10.711 1 63.62 383 TYR A CA 1
ATOM 2993 C C . TYR A 1 383 ? 0.402 -10.797 -10.273 1 63.62 383 TYR A C 1
ATOM 2995 O O . TYR A 1 383 ? 0.598 -10.477 -9.094 1 63.62 383 TYR A O 1
ATOM 3003 N N . GLY A 1 384 ? 1.168 -10.625 -11.258 1 63.19 384 GLY A N 1
ATOM 3004 C CA . GLY A 1 384 ? 2.473 -10.07 -10.945 1 63.19 384 GLY A CA 1
ATOM 3005 C C . GLY A 1 384 ? 2.412 -8.609 -10.523 1 63.19 384 GLY A C 1
ATOM 3006 O O . GLY A 1 384 ? 3.324 -8.117 -9.859 1 63.19 384 GLY A O 1
ATOM 3007 N N . LEU A 1 385 ? 1.315 -7.949 -10.898 1 62.12 385 LEU A N 1
ATOM 3008 C CA . LEU A 1 385 ? 1.153 -6.531 -10.594 1 62.12 385 LEU A CA 1
ATOM 3009 C C . LEU A 1 385 ? 0.376 -6.34 -9.297 1 62.12 385 LEU A C 1
ATOM 3011 O O . LEU A 1 385 ? 0.405 -5.258 -8.703 1 62.12 385 LEU A O 1
ATOM 3015 N N . GLY A 1 386 ? -0.205 -7.355 -8.82 1 59.84 386 GLY A N 1
ATOM 3016 C CA . GLY A 1 386 ? -1.067 -7.25 -7.656 1 59.84 386 GLY A CA 1
ATOM 3017 C C . GLY A 1 386 ? -2.523 -7.543 -7.961 1 59.84 386 GLY A C 1
ATOM 3018 O O . GLY A 1 386 ? -2.934 -7.531 -9.125 1 59.84 386 GLY A O 1
ATOM 3019 N N . GLN A 1 387 ? -3.217 -7.805 -6.902 1 61.16 387 GLN A N 1
ATOM 3020 C CA . GLN A 1 387 ? -4.633 -8.125 -7.043 1 61.16 387 GLN A CA 1
ATOM 3021 C C . GLN A 1 387 ? -5.469 -6.863 -7.223 1 61.16 387 GLN A C 1
ATOM 3023 O O . GLN A 1 387 ? -5.062 -5.777 -6.809 1 61.16 387 GLN A O 1
ATOM 3028 N N . THR A 1 388 ? -6.484 -6.992 -8.086 1 57.19 388 THR A N 1
ATOM 3029 C CA . THR A 1 388 ? -7.387 -5.891 -8.406 1 57.19 388 THR A CA 1
ATOM 3030 C C . THR A 1 388 ? -7.836 -5.176 -7.133 1 57.19 388 THR A C 1
ATOM 3032 O O . THR A 1 388 ? -7.832 -3.943 -7.074 1 57.19 388 THR A O 1
ATOM 3035 N N . TYR A 1 389 ? -8.172 -6.008 -6.117 1 58.5 389 TYR A N 1
ATOM 3036 C CA . TYR A 1 389 ? -8.703 -5.383 -4.906 1 58.5 389 TYR A CA 1
ATOM 3037 C C . TYR A 1 389 ? -7.617 -4.594 -4.184 1 58.5 389 TYR A C 1
ATOM 3039 O O . TYR A 1 389 ? -7.91 -3.633 -3.469 1 58.5 389 TYR A O 1
ATOM 3047 N N . GLU A 1 390 ? -6.426 -4.914 -4.504 1 61.91 390 GLU A N 1
ATOM 3048 C CA . GLU A 1 390 ? -5.316 -4.168 -3.916 1 61.91 390 GLU A CA 1
ATOM 3049 C C . GLU A 1 390 ? -5.148 -2.809 -4.594 1 61.91 390 GLU A C 1
ATOM 3051 O O . GLU A 1 390 ? -4.73 -1.84 -3.955 1 61.91 390 GLU A O 1
ATOM 3056 N N . LEU A 1 391 ? -5.457 -2.99 -5.855 1 57.78 391 LEU A N 1
ATOM 3057 C CA . LEU A 1 391 ? -5.312 -1.756 -6.617 1 57.78 391 LEU A CA 1
ATOM 3058 C C . LEU A 1 391 ? -6.445 -0.786 -6.305 1 57.78 391 LEU A C 1
ATOM 3060 O O . LEU A 1 391 ? -6.234 0.428 -6.258 1 57.78 391 LEU A O 1
ATOM 3064 N N . LEU A 1 392 ? -7.586 -1.5 -6.145 1 58.06 392 LEU A N 1
ATOM 3065 C CA . LEU A 1 392 ? -8.773 -0.669 -5.961 1 58.06 392 LEU A CA 1
ATOM 3066 C C . LEU A 1 392 ? -8.93 -0.271 -4.496 1 58.06 392 LEU A C 1
ATOM 3068 O O . LEU A 1 392 ? -8.883 -1.124 -3.607 1 58.06 392 LEU A O 1
ATOM 3072 N N . SER A 1 393 ? -8.414 0.82 -4.234 1 55.69 393 SER A N 1
ATOM 3073 C CA . SER A 1 393 ? -8.742 1.349 -2.914 1 55.69 393 SER A CA 1
ATOM 3074 C C . SER A 1 393 ? -10.203 1.772 -2.84 1 55.69 393 SER A C 1
ATOM 3076 O O . SER A 1 393 ? -10.531 2.779 -2.209 1 55.69 393 SER A O 1
ATOM 3078 N N . MET A 1 394 ? -11 1.319 -3.805 1 51.81 394 MET A N 1
ATOM 3079 C CA . MET A 1 394 ? -12.312 1.938 -3.914 1 51.81 394 MET A CA 1
ATOM 3080 C C . MET A 1 394 ? -13.203 1.544 -2.738 1 51.81 394 MET A C 1
ATOM 3082 O O . MET A 1 394 ? -13.375 0.357 -2.457 1 51.81 394 MET A O 1
ATOM 3086 N N . PRO A 1 395 ? -13.406 2.637 -1.993 1 46.62 395 PRO A N 1
ATOM 3087 C CA . PRO A 1 395 ? -14.414 2.373 -0.957 1 46.62 395 PRO A CA 1
ATOM 3088 C C . PRO A 1 395 ? -15.75 1.922 -1.533 1 46.62 395 PRO A C 1
ATOM 3090 O O . PRO A 1 395 ? -16.109 2.305 -2.65 1 46.62 395 PRO A O 1
ATOM 3093 N N . PHE A 1 396 ? -16.156 0.871 -1.238 1 45.25 396 PHE A N 1
ATOM 3094 C CA . PHE A 1 396 ? -17.391 0.239 -1.67 1 45.25 396 PHE A CA 1
ATOM 3095 C C . PHE A 1 396 ? -18.516 1.27 -1.792 1 45.25 396 PHE A C 1
ATOM 3097 O O . PHE A 1 396 ? -19.344 1.177 -2.689 1 45.25 396 PHE A O 1
ATOM 3104 N N . TYR A 1 397 ? -18.641 2.229 -0.888 1 44.88 397 TYR A N 1
ATOM 3105 C CA . TYR A 1 397 ? -19.812 3.102 -0.897 1 44.88 397 TYR A CA 1
ATOM 3106 C C . TYR A 1 397 ? -19.891 3.891 -2.199 1 44.88 397 TYR A C 1
ATOM 3108 O O . TYR A 1 397 ? -20.969 4.297 -2.619 1 44.88 397 TYR A O 1
ATOM 3116 N N . ALA A 1 398 ? -18.828 4.043 -2.668 1 45.53 398 ALA A N 1
ATOM 3117 C CA . ALA A 1 398 ? -18.812 5.055 -3.721 1 45.53 398 ALA A CA 1
ATOM 3118 C C . ALA A 1 398 ? -19.594 4.586 -4.949 1 45.53 398 ALA A C 1
ATOM 3120 O O . ALA A 1 398 ? -20.203 5.391 -5.648 1 45.53 398 ALA A O 1
ATOM 3121 N N . LEU A 1 399 ? -19.469 3.363 -5.293 1 42.22 399 LEU A N 1
ATOM 3122 C CA . LEU A 1 399 ? -20.047 3.027 -6.586 1 42.22 399 LEU A CA 1
ATOM 3123 C C . LEU A 1 399 ? -21.578 2.922 -6.48 1 42.22 399 LEU A C 1
ATOM 3125 O O . LEU A 1 399 ? -22.281 3.096 -7.473 1 42.22 399 LEU A O 1
ATOM 3129 N N . HIS A 1 400 ? -22.094 2.418 -5.453 1 41.19 400 HIS A N 1
ATOM 3130 C CA . HIS A 1 400 ? -23.547 2.295 -5.48 1 41.19 400 HIS A CA 1
ATOM 3131 C C . HIS A 1 400 ? -24.203 3.645 -5.734 1 41.19 400 HIS A C 1
ATOM 3133 O O . HIS A 1 400 ? -25.312 3.705 -6.262 1 41.19 400 HIS A O 1
ATOM 3139 N N . TYR A 1 401 ? -23.609 4.637 -5.27 1 38.62 401 TYR A N 1
ATOM 3140 C CA . TYR A 1 401 ? -24.375 5.867 -5.473 1 38.62 401 TYR A CA 1
ATOM 3141 C C . TYR A 1 401 ? -24.406 6.25 -6.949 1 38.62 401 TYR A C 1
ATOM 3143 O O . TYR A 1 401 ? -25.062 7.219 -7.332 1 38.62 401 TYR A O 1
ATOM 3151 N N . TYR A 1 402 ? -23.719 5.734 -7.645 1 32.59 402 TYR A N 1
ATOM 3152 C CA . TYR A 1 402 ? -23.891 6.199 -9.016 1 32.59 402 TYR A CA 1
ATOM 3153 C C . TYR A 1 402 ? -25.125 5.582 -9.656 1 32.59 402 TYR A C 1
ATOM 3155 O O . TYR A 1 402 ? -25.391 5.789 -10.844 1 32.59 402 TYR A O 1
ATOM 3163 N N . ARG A 1 403 ? -25.75 4.703 -9.047 1 29.88 403 ARG A N 1
ATOM 3164 C CA . ARG A 1 403 ? -27.031 4.457 -9.703 1 29.88 403 ARG A CA 1
ATOM 3165 C C . ARG A 1 403 ? -28.094 5.461 -9.242 1 29.88 403 ARG A C 1
ATOM 3167 O O . ARG A 1 403 ? -28.109 5.859 -8.07 1 29.88 403 ARG A O 1
ATOM 3174 N N . MET B 1 1 ? 20.141 30 15.9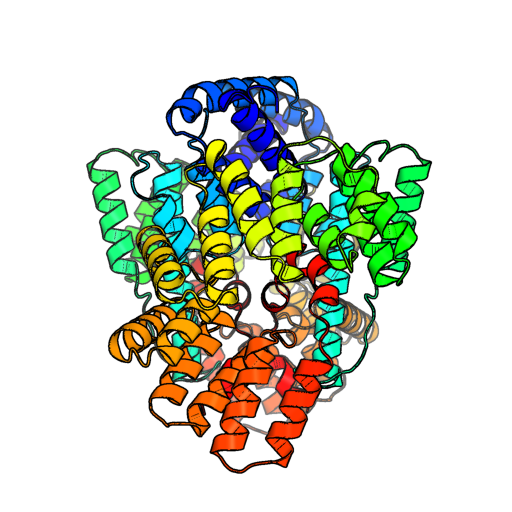84 1 41.62 1 MET B N 1
ATOM 3175 C CA . MET B 1 1 ? 19.984 28.75 15.273 1 41.62 1 MET B CA 1
ATOM 3176 C C . MET B 1 1 ? 21.234 28.406 14.461 1 41.62 1 MET B C 1
ATOM 3178 O O . MET B 1 1 ? 21.656 29.188 13.617 1 41.62 1 MET B O 1
ATOM 3182 N N . ALA B 1 2 ? 22.156 27.906 15.016 1 45.28 2 ALA B N 1
ATOM 3183 C CA . ALA B 1 2 ? 23.469 27.562 14.461 1 45.28 2 ALA B CA 1
ATOM 3184 C C . ALA B 1 2 ? 23.375 27.297 12.969 1 45.28 2 ALA B C 1
ATOM 3186 O O . ALA B 1 2 ? 22.328 26.891 12.469 1 45.28 2 ALA B O 1
ATOM 3187 N N . GLU B 1 3 ? 24.141 27.875 12.141 1 61.75 3 GLU B N 1
ATOM 3188 C CA . GLU B 1 3 ? 24.234 27.812 10.688 1 61.75 3 GLU B CA 1
ATOM 3189 C C . GLU B 1 3 ? 24.031 26.391 10.18 1 61.75 3 GLU B C 1
ATOM 3191 O O . GLU B 1 3 ? 24.969 25.594 10.133 1 61.75 3 GLU B O 1
ATOM 3196 N N . LEU B 1 4 ? 22.812 25.875 10.406 1 73.94 4 LEU B N 1
ATOM 3197 C CA . LEU B 1 4 ? 22.578 24.516 9.93 1 73.94 4 LEU B CA 1
ATOM 3198 C C . LEU B 1 4 ? 22.922 24.391 8.453 1 73.94 4 LEU B C 1
ATOM 3200 O O . LEU B 1 4 ? 22.438 25.188 7.629 1 73.94 4 LEU B O 1
ATOM 3204 N N . ASP B 1 5 ? 23.938 23.688 8.227 1 89.75 5 ASP B N 1
ATOM 3205 C CA . ASP B 1 5 ? 24.453 23.391 6.895 1 89.75 5 ASP B CA 1
ATOM 3206 C C . ASP B 1 5 ? 23.516 22.453 6.137 1 89.75 5 ASP B C 1
ATOM 3208 O O . ASP B 1 5 ? 23.031 21.469 6.695 1 89.75 5 ASP B O 1
ATOM 3212 N N . ALA B 1 6 ? 23.156 22.859 4.926 1 95.38 6 ALA B N 1
ATOM 3213 C CA . ALA B 1 6 ? 22.219 22.125 4.074 1 95.38 6 ALA B CA 1
ATOM 3214 C C . ALA B 1 6 ? 22.703 20.688 3.855 1 95.38 6 ALA B C 1
ATOM 3216 O O . ALA B 1 6 ? 21.891 19.766 3.766 1 95.38 6 ALA B O 1
ATOM 3217 N N . VAL B 1 7 ? 23.953 20.531 3.854 1 96.69 7 VAL B N 1
ATOM 3218 C CA . VAL B 1 7 ? 24.516 19.203 3.637 1 96.69 7 VAL B CA 1
ATOM 3219 C C . VAL B 1 7 ? 24.281 18.328 4.871 1 96.69 7 VAL B C 1
ATOM 3221 O O . VAL B 1 7 ? 23.922 17.156 4.75 1 96.69 7 VAL B O 1
ATOM 3224 N N . SER B 1 8 ? 24.516 18.938 5.996 1 96.56 8 SER B N 1
ATOM 3225 C CA . SER B 1 8 ? 24.281 18.219 7.2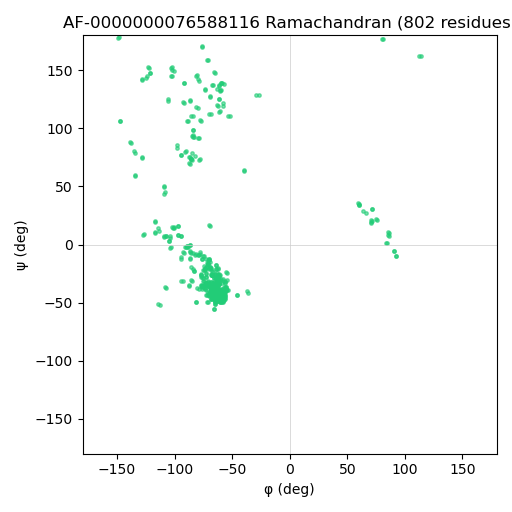38 1 96.56 8 SER B CA 1
ATOM 3226 C C . SER B 1 8 ? 22.812 17.812 7.371 1 96.56 8 SER B C 1
ATOM 3228 O O . SER B 1 8 ? 22.5 16.719 7.852 1 96.56 8 SER B O 1
ATOM 3230 N N . LEU B 1 9 ? 21.938 18.719 6.93 1 97.56 9 LEU B N 1
ATOM 3231 C CA . LEU B 1 9 ? 20.516 18.422 6.949 1 97.56 9 LEU B CA 1
ATOM 3232 C C . LEU B 1 9 ? 20.188 17.281 5.992 1 97.56 9 LEU B C 1
ATOM 3234 O O . LEU B 1 9 ? 19.375 16.406 6.32 1 97.56 9 LEU B O 1
ATOM 3238 N N . TYR B 1 10 ? 20.875 17.297 4.863 1 97.62 10 TYR B N 1
ATOM 3239 C CA . TYR B 1 10 ? 20.672 16.234 3.877 1 97.62 10 TYR B CA 1
ATOM 3240 C C . TYR B 1 10 ? 21.031 14.875 4.457 1 97.62 10 TYR B C 1
ATOM 3242 O O . TYR B 1 10 ? 20.266 13.914 4.32 1 97.62 10 TYR B O 1
ATOM 3250 N N . VAL B 1 11 ? 22.125 14.82 5.098 1 96.94 11 VAL B N 1
ATOM 3251 C CA . VAL B 1 11 ? 22.625 13.562 5.652 1 96.94 11 VAL B CA 1
ATOM 3252 C C . VAL B 1 11 ? 21.688 13.07 6.746 1 96.94 11 VAL B C 1
ATOM 3254 O O . VAL B 1 11 ? 21.344 11.891 6.785 1 96.94 11 VAL B O 1
ATOM 3257 N N . GLU B 1 12 ? 21.25 13.984 7.566 1 97.19 12 GLU B N 1
ATOM 3258 C CA . GLU B 1 12 ? 20.359 13.633 8.664 1 97.19 12 GLU B CA 1
ATOM 3259 C C . GLU B 1 12 ? 19.016 13.109 8.141 1 97.19 12 GLU B C 1
ATOM 3261 O O . GLU B 1 12 ? 18.531 12.078 8.602 1 97.19 12 GLU B O 1
ATOM 3266 N N . LEU B 1 13 ? 18.438 13.82 7.148 1 98 13 LEU B N 1
ATOM 3267 C CA . LEU B 1 13 ? 17.156 13.422 6.574 1 98 13 LEU B CA 1
ATOM 3268 C C . LEU B 1 13 ? 17.281 12.086 5.844 1 98 13 LEU B C 1
ATOM 3270 O O . LEU B 1 13 ? 16.391 11.234 5.941 1 98 13 LEU B O 1
ATOM 3274 N N . SER B 1 14 ? 18.375 11.883 5.156 1 97.12 14 SER B N 1
ATOM 3275 C CA . SER B 1 14 ? 18.609 10.625 4.453 1 97.12 14 SER B CA 1
ATOM 3276 C C . SER B 1 14 ? 18.672 9.453 5.426 1 97.12 14 SER B C 1
ATOM 3278 O O . SER B 1 14 ? 18.109 8.391 5.168 1 97.12 14 SER B O 1
ATOM 3280 N N . ALA B 1 15 ? 19.328 9.688 6.504 1 96.31 15 ALA B N 1
ATOM 3281 C CA . ALA B 1 15 ? 19.438 8.648 7.527 1 96.31 15 ALA B CA 1
ATOM 3282 C C . ALA B 1 15 ? 18.062 8.344 8.133 1 96.31 15 ALA B C 1
ATOM 3284 O O . ALA B 1 15 ? 17.719 7.176 8.336 1 96.31 15 ALA B O 1
ATOM 3285 N N . ALA B 1 16 ? 17.312 9.398 8.422 1 97.5 16 ALA B N 1
ATOM 3286 C CA . ALA B 1 16 ? 15.969 9.234 8.984 1 97.5 16 ALA B CA 1
ATOM 3287 C C . ALA B 1 16 ? 15.062 8.469 8.016 1 97.5 16 ALA B C 1
ATOM 3289 O O . ALA B 1 16 ? 14.289 7.609 8.438 1 97.5 16 ALA B O 1
ATOM 3290 N N . ILE B 1 17 ? 15.164 8.781 6.738 1 97.31 17 ILE B N 1
ATOM 3291 C CA . ILE B 1 17 ? 14.375 8.102 5.715 1 97.31 17 ILE B CA 1
ATOM 3292 C C . ILE B 1 17 ? 14.695 6.609 5.723 1 97.31 17 ILE B C 1
ATOM 3294 O O . ILE B 1 17 ? 13.781 5.773 5.699 1 97.31 17 ILE B O 1
ATOM 3298 N N . GLY B 1 18 ? 16 6.277 5.801 1 94.81 18 GLY B N 1
ATOM 3299 C CA . GLY B 1 18 ? 16.406 4.883 5.852 1 94.81 18 GLY B CA 1
ATOM 3300 C C . GLY B 1 18 ? 15.82 4.137 7.035 1 94.81 18 GLY B C 1
ATOM 3301 O O . GLY B 1 18 ? 15.312 3.023 6.887 1 94.81 18 GLY B O 1
ATOM 3302 N N . GLU B 1 19 ? 15.82 4.777 8.164 1 95.31 19 GLU B N 1
ATOM 3303 C CA . GLU B 1 19 ? 15.297 4.164 9.383 1 95.31 19 GLU B CA 1
ATOM 3304 C C . GLU B 1 19 ? 13.789 3.988 9.305 1 95.31 19 GLU B C 1
ATOM 3306 O O . GLU B 1 19 ? 13.258 2.943 9.695 1 95.31 19 GLU B O 1
ATOM 3311 N N . GLN B 1 20 ? 13.148 4.984 8.836 1 97.12 20 GLN B N 1
ATOM 3312 C CA . GLN B 1 20 ? 11.695 4.941 8.742 1 97.12 20 GLN B CA 1
ATOM 3313 C C . GLN B 1 20 ? 11.242 3.945 7.68 1 97.12 20 GLN B C 1
ATOM 3315 O O . GLN B 1 20 ? 10.234 3.258 7.855 1 97.12 20 GLN B O 1
ATOM 3320 N N . GLN B 1 21 ? 11.992 3.848 6.605 1 95.25 21 GLN B N 1
ATOM 3321 C CA . GLN B 1 21 ? 11.688 2.881 5.555 1 95.25 21 GLN B CA 1
ATOM 3322 C C . GLN B 1 21 ? 11.828 1.45 6.066 1 95.25 21 GLN B C 1
ATOM 3324 O O . GLN B 1 21 ? 11.008 0.587 5.75 1 95.25 21 GLN B O 1
ATOM 3329 N N . SER B 1 22 ? 12.883 1.223 6.848 1 94.75 22 SER B N 1
ATOM 3330 C CA . SER B 1 22 ? 13.109 -0.108 7.402 1 94.75 22 SER B CA 1
ATOM 3331 C C . SER B 1 22 ? 11.984 -0.511 8.352 1 94.75 22 SER B C 1
ATOM 3333 O O . SER B 1 22 ? 11.758 -1.7 8.586 1 94.75 22 SER B O 1
ATOM 3335 N N . ARG B 1 23 ? 11.266 0.459 8.859 1 96.25 23 ARG B N 1
ATOM 3336 C CA . ARG B 1 23 ? 10.195 0.213 9.828 1 96.25 23 ARG B CA 1
ATOM 3337 C C . ARG B 1 23 ? 8.828 0.414 9.188 1 96.25 23 ARG B C 1
ATOM 3339 O O . ARG B 1 23 ? 7.805 0.385 9.883 1 96.25 23 ARG B O 1
ATOM 3346 N N . CYS B 1 24 ? 8.773 0.625 7.895 1 95.94 24 CYS B N 1
ATOM 3347 C CA . CYS B 1 24 ? 7.57 0.722 7.07 1 95.94 24 CYS B CA 1
ATOM 3348 C C . CYS B 1 24 ? 6.684 1.87 7.535 1 95.94 24 CYS B C 1
ATOM 3350 O O . CYS B 1 24 ? 5.457 1.75 7.535 1 95.94 24 CYS B O 1
ATOM 3352 N N . LEU B 1 25 ? 7.309 2.965 8.031 1 95.75 25 LEU B N 1
ATOM 3353 C CA . LEU B 1 25 ? 6.594 4.191 8.367 1 95.75 25 LEU B CA 1
ATOM 3354 C C . LEU B 1 25 ? 6.461 5.094 7.145 1 95.75 25 LEU B C 1
ATOM 3356 O O . LEU B 1 25 ? 7.094 6.148 7.074 1 95.75 25 LEU B O 1
ATOM 3360 N N . GLN B 1 26 ? 5.594 4.746 6.27 1 93.88 26 GLN B N 1
ATOM 3361 C CA . GLN B 1 26 ? 5.543 5.281 4.91 1 93.88 26 GLN B CA 1
ATOM 3362 C C . GLN B 1 26 ? 5.172 6.762 4.918 1 93.88 26 GLN B C 1
ATOM 3364 O O . GLN B 1 26 ? 5.703 7.543 4.125 1 93.88 26 GLN B O 1
ATOM 3369 N N . GLN B 1 27 ? 4.258 7.152 5.766 1 93.75 27 GLN B N 1
ATOM 3370 C CA . GLN B 1 27 ? 3.838 8.547 5.816 1 93.75 27 GLN B CA 1
ATOM 3371 C C . GLN B 1 27 ? 4.98 9.453 6.266 1 93.75 27 GLN B C 1
ATOM 3373 O O . GLN B 1 27 ? 5.152 10.555 5.746 1 93.75 27 GLN B O 1
ATOM 3378 N N . SER B 1 28 ? 5.703 8.969 7.227 1 96.19 28 SER B N 1
ATOM 3379 C CA . SER B 1 28 ? 6.84 9.742 7.715 1 96.19 28 SER B CA 1
ATOM 3380 C C . SER B 1 28 ? 7.969 9.781 6.688 1 96.19 28 SER B C 1
ATOM 3382 O O . SER B 1 28 ? 8.688 10.773 6.578 1 96.19 28 SER B O 1
ATOM 3384 N N . VAL B 1 29 ? 8.125 8.664 5.973 1 97.06 29 VAL B N 1
ATOM 3385 C CA . VAL B 1 29 ? 9.102 8.633 4.887 1 97.06 29 VAL B CA 1
ATOM 3386 C C . VAL B 1 29 ? 8.742 9.695 3.844 1 97.06 29 VAL B C 1
ATOM 3388 O O . VAL B 1 29 ? 9.609 10.43 3.371 1 97.06 29 VAL B O 1
ATOM 3391 N N . LYS B 1 30 ? 7.512 9.773 3.514 1 97 30 LYS B N 1
ATOM 3392 C CA . LYS B 1 30 ? 7.047 10.742 2.527 1 97 30 LYS B CA 1
ATOM 3393 C C . LYS B 1 30 ? 7.391 12.164 2.953 1 97 30 LYS B C 1
ATOM 3395 O O . LYS B 1 30 ? 7.961 12.93 2.174 1 97 30 LYS B O 1
ATOM 3400 N N . TRP B 1 31 ? 7.07 12.484 4.191 1 97.19 31 TRP B N 1
ATOM 3401 C CA . TRP B 1 31 ? 7.367 13.828 4.695 1 97.19 31 TRP B CA 1
ATOM 3402 C C . TRP B 1 31 ? 8.867 14.102 4.648 1 97.19 31 TRP B C 1
ATOM 3404 O O . TRP B 1 31 ? 9.289 15.148 4.16 1 97.19 31 TRP B O 1
ATOM 3414 N N . ALA B 1 32 ? 9.648 13.203 5.156 1 98.19 32 ALA B N 1
ATOM 3415 C CA . ALA B 1 32 ? 11.094 13.391 5.199 1 98.19 32 ALA B CA 1
ATOM 3416 C C . ALA B 1 32 ? 11.672 13.547 3.793 1 98.19 32 ALA B C 1
ATOM 3418 O O . ALA B 1 32 ? 12.555 14.383 3.564 1 98.19 32 ALA B O 1
ATOM 3419 N N . ALA B 1 33 ? 11.148 12.75 2.869 1 98.06 33 ALA B N 1
ATOM 3420 C CA . ALA B 1 33 ? 11.617 12.82 1.488 1 98.06 33 ALA B CA 1
ATOM 3421 C C . ALA B 1 33 ? 11.258 14.164 0.852 1 98.06 33 ALA B C 1
ATOM 3423 O O . ALA B 1 33 ? 12.055 14.727 0.098 1 98.06 33 ALA B O 1
ATOM 3424 N N . GLU B 1 34 ? 10.102 14.656 1.142 1 97.69 34 GLU B N 1
ATOM 3425 C CA . GLU B 1 34 ? 9.68 15.953 0.622 1 97.69 34 GLU B CA 1
ATOM 3426 C C . GLU B 1 34 ? 10.57 17.078 1.149 1 97.69 34 GLU B C 1
ATOM 3428 O O . GLU B 1 34 ? 10.922 17.984 0.409 1 97.69 34 GLU B O 1
ATOM 3433 N N . GLN B 1 35 ? 10.93 16.953 2.408 1 98.19 35 GLN B N 1
ATOM 3434 C CA . GLN B 1 35 ? 11.812 17.969 2.965 1 98.19 35 GLN B CA 1
ATOM 3435 C C . GLN B 1 35 ? 13.234 17.812 2.422 1 98.19 35 GLN B C 1
ATOM 3437 O O . GLN B 1 35 ? 13.938 18.812 2.234 1 98.19 35 GLN B O 1
ATOM 3442 N N . LEU B 1 36 ? 13.625 16.578 2.168 1 98.19 36 LEU B N 1
ATOM 3443 C CA . LEU B 1 36 ? 14.93 16.328 1.561 1 98.19 36 LEU B CA 1
ATOM 3444 C C . LEU B 1 36 ? 15.047 17.062 0.222 1 98.19 36 LEU B C 1
ATOM 3446 O O . LEU B 1 36 ? 16.031 17.734 -0.035 1 98.19 36 LEU B O 1
ATOM 3450 N N . VAL B 1 37 ? 14.016 16.984 -0.592 1 97.62 37 VAL B N 1
ATOM 3451 C CA . VAL B 1 37 ? 13.992 17.625 -1.904 1 97.62 37 VAL B CA 1
ATOM 3452 C C . VAL B 1 37 ? 13.82 19.125 -1.744 1 97.62 37 VAL B C 1
ATOM 3454 O O . VAL B 1 37 ? 14.188 19.906 -2.633 1 97.62 37 VAL B O 1
ATOM 3457 N N . GLY B 1 38 ? 13.297 19.516 -0.617 1 97.62 38 GLY B N 1
ATOM 3458 C CA . GLY B 1 38 ? 13.07 20.922 -0.343 1 97.62 38 GLY B CA 1
ATOM 3459 C C . GLY B 1 38 ? 14.344 21.688 -0.018 1 97.62 38 GLY B C 1
ATOM 3460 O O . GLY B 1 38 ? 14.344 22.906 0.02 1 97.62 38 GLY B O 1
ATOM 3461 N N . LEU B 1 39 ? 15.453 20.984 0.182 1 98 39 LEU B N 1
ATOM 3462 C CA . LEU B 1 39 ? 16.734 21.609 0.443 1 98 39 LEU B CA 1
ATOM 3463 C C . LEU B 1 39 ? 17.281 22.281 -0.815 1 98 39 LEU B C 1
ATOM 3465 O O . LEU B 1 39 ? 16.859 21.953 -1.928 1 98 39 LEU B O 1
ATOM 3469 N N . PRO B 1 40 ? 18.203 23.234 -0.611 1 96.75 40 PRO B N 1
ATOM 3470 C CA . PRO B 1 40 ? 18.828 23.812 -1.797 1 96.75 40 PRO B CA 1
ATOM 3471 C C . PRO B 1 40 ? 19.531 22.766 -2.662 1 96.75 40 PRO B C 1
ATOM 3473 O O . PRO B 1 40 ? 20.234 21.906 -2.141 1 96.75 40 PRO B O 1
ATOM 3476 N N . GLU B 1 41 ? 19.406 22.875 -3.936 1 94.56 41 GLU B N 1
ATOM 3477 C CA . GLU B 1 41 ? 19.922 21.891 -4.883 1 94.56 41 GLU B CA 1
ATOM 3478 C C . GLU B 1 41 ? 21.438 21.766 -4.793 1 94.56 41 GLU B C 1
ATOM 3480 O O . GLU B 1 41 ? 22 20.703 -5.066 1 94.56 41 GLU B O 1
ATOM 3485 N N . ALA B 1 42 ? 22.062 22.781 -4.383 1 94.88 42 ALA B N 1
ATOM 3486 C CA . ALA B 1 42 ? 23.516 22.797 -4.281 1 94.88 42 ALA B CA 1
ATOM 3487 C C . ALA B 1 42 ? 24.016 21.781 -3.262 1 94.88 42 ALA B C 1
ATOM 3489 O O . ALA B 1 42 ? 25.172 21.359 -3.316 1 94.88 42 ALA B O 1
ATOM 3490 N N . ALA B 1 43 ? 23.125 21.328 -2.389 1 95.38 43 ALA B N 1
ATOM 3491 C CA . ALA B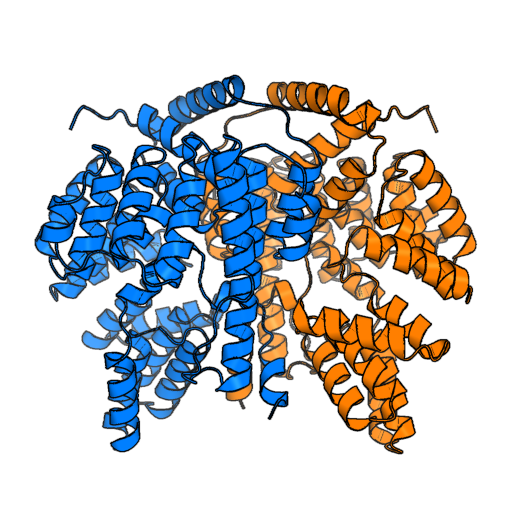 1 43 ? 23.516 20.406 -1.317 1 95.38 43 ALA B CA 1
ATOM 3492 C C . ALA B 1 43 ? 23.344 18.953 -1.741 1 95.38 43 ALA B C 1
ATOM 3494 O O . ALA B 1 43 ? 23.812 18.047 -1.062 1 95.38 43 ALA B O 1
ATOM 3495 N N . PHE B 1 44 ? 22.766 18.672 -2.889 1 95.12 44 PHE B N 1
ATOM 3496 C CA . PHE B 1 44 ? 22.328 17.328 -3.25 1 95.12 44 PHE B CA 1
ATOM 3497 C C . PHE B 1 44 ? 23.531 16.422 -3.465 1 95.12 44 PHE B C 1
ATOM 3499 O O . PHE B 1 44 ? 23.594 15.328 -2.887 1 95.12 44 PHE B O 1
ATOM 3506 N N . GLU B 1 45 ? 24.453 16.906 -4.191 1 93.56 45 GLU B N 1
ATOM 3507 C CA . GLU B 1 45 ? 25.594 16.062 -4.543 1 93.56 45 GLU B CA 1
ATOM 3508 C C . GLU B 1 45 ? 26.422 15.711 -3.311 1 93.56 45 GLU B C 1
ATOM 3510 O O . GLU B 1 45 ? 26.625 14.539 -2.998 1 93.56 45 GLU B O 1
ATOM 3515 N N . ALA B 1 46 ? 26.859 16.719 -2.604 1 94.81 46 ALA B N 1
ATOM 3516 C CA . ALA B 1 46 ? 27.672 16.516 -1.408 1 94.81 46 ALA B CA 1
ATOM 3517 C C . ALA B 1 46 ? 26.875 15.766 -0.335 1 94.81 46 ALA B C 1
ATOM 3519 O O . ALA B 1 46 ? 27.422 14.898 0.351 1 94.81 46 ALA B O 1
ATOM 3520 N N . GLY B 1 47 ? 25.641 16.125 -0.203 1 95.38 47 GLY B N 1
ATOM 3521 C CA . GLY B 1 47 ? 24.781 15.461 0.77 1 95.38 47 GLY B CA 1
ATOM 3522 C C . GLY B 1 47 ? 24.594 13.984 0.477 1 95.38 47 GLY B C 1
ATOM 3523 O O . GLY B 1 47 ? 24.688 13.148 1.379 1 95.38 47 GLY B O 1
ATOM 3524 N N . ALA B 1 48 ? 24.375 13.672 -0.75 1 93.56 48 ALA B N 1
ATOM 3525 C CA . ALA B 1 48 ? 24.156 12.289 -1.162 1 93.56 48 ALA B CA 1
ATOM 3526 C C . ALA B 1 48 ? 25.406 11.445 -0.919 1 93.56 48 ALA B C 1
ATOM 3528 O O . ALA B 1 48 ? 25.312 10.305 -0.451 1 93.56 48 ALA B O 1
ATOM 3529 N N . GLN B 1 49 ? 26.531 12 -1.222 1 92.31 49 GLN B N 1
ATOM 3530 C CA . GLN B 1 49 ? 27.781 11.289 -1.027 1 92.31 49 GLN B CA 1
ATOM 3531 C C . GLN B 1 49 ? 28.047 11.023 0.453 1 92.31 49 GLN B C 1
ATOM 3533 O O . GLN B 1 49 ? 28.391 9.906 0.839 1 92.31 49 GLN B O 1
ATOM 3538 N N . GLN B 1 50 ? 27.844 12.023 1.208 1 94.06 50 GLN B N 1
ATOM 3539 C CA . GLN B 1 50 ? 28.078 11.875 2.639 1 94.06 50 GLN B CA 1
ATOM 3540 C C . GLN B 1 50 ? 27.062 10.93 3.277 1 94.06 50 GLN B C 1
ATOM 3542 O O . GLN B 1 50 ? 27.406 10.164 4.18 1 94.06 50 GLN B O 1
ATOM 3547 N N . ALA B 1 51 ? 25.875 11.039 2.824 1 93.5 51 ALA B N 1
ATOM 3548 C CA . ALA B 1 51 ? 24.844 10.141 3.328 1 93.5 51 ALA B CA 1
ATOM 3549 C C . ALA B 1 51 ? 25.172 8.688 2.988 1 93.5 51 ALA B C 1
ATOM 3551 O O . ALA B 1 51 ? 24.984 7.793 3.814 1 93.5 51 ALA B O 1
ATOM 3552 N N . ALA B 1 52 ? 25.625 8.477 1.816 1 88.75 52 ALA B N 1
ATOM 3553 C CA . ALA B 1 52 ? 26.016 7.137 1.377 1 88.75 52 ALA B CA 1
ATOM 3554 C C . ALA B 1 52 ? 27.141 6.578 2.234 1 88.75 52 ALA B C 1
ATOM 3556 O O . ALA B 1 52 ? 27.125 5.402 2.607 1 88.75 52 ALA B O 1
ATOM 3557 N N . GLU B 1 53 ? 28.047 7.375 2.51 1 88.81 53 GLU B N 1
ATOM 3558 C CA . GLU B 1 53 ? 29.188 6.973 3.344 1 88.81 53 GLU B CA 1
ATOM 3559 C C . GLU B 1 53 ? 28.734 6.641 4.762 1 88.81 53 GLU B C 1
ATOM 3561 O O . GLU B 1 53 ? 29.172 5.656 5.352 1 88.81 53 GLU B O 1
ATOM 3566 N N . ALA B 1 54 ? 27.859 7.488 5.219 1 89.56 54 ALA B N 1
ATOM 3567 C CA . ALA B 1 54 ? 27.328 7.25 6.559 1 89.56 54 ALA B CA 1
ATOM 3568 C C . ALA B 1 54 ? 26.562 5.934 6.621 1 89.56 54 ALA B C 1
ATOM 3570 O O . ALA B 1 54 ? 26.703 5.172 7.582 1 89.56 54 ALA B O 1
ATOM 3571 N N . ARG B 1 55 ? 25.812 5.672 5.652 1 85.69 55 ARG B N 1
ATOM 3572 C CA . ARG B 1 55 ? 25.031 4.441 5.582 1 85.69 55 ARG B CA 1
ATOM 3573 C C . ARG B 1 55 ? 25.953 3.221 5.496 1 85.69 55 ARG B C 1
ATOM 3575 O O . ARG B 1 55 ? 25.672 2.195 6.125 1 85.69 55 ARG B O 1
ATOM 3582 N N . ALA B 1 56 ? 26.969 3.355 4.742 1 83.69 56 ALA B N 1
ATOM 3583 C CA . ALA B 1 56 ? 27.906 2.256 4.578 1 83.69 56 ALA B CA 1
ATOM 3584 C C . ALA B 1 56 ? 28.578 1.913 5.902 1 83.69 56 ALA B C 1
ATOM 3586 O O . ALA B 1 56 ? 28.844 0.742 6.188 1 83.69 56 ALA B O 1
ATOM 3587 N N . ARG B 1 57 ? 28.75 2.855 6.668 1 83.81 57 ARG B N 1
ATOM 3588 C CA . ARG B 1 57 ? 29.438 2.666 7.938 1 83.81 57 ARG B CA 1
ATOM 3589 C C . ARG B 1 57 ? 28.531 1.995 8.961 1 83.81 57 ARG B C 1
ATOM 3591 O O . ARG B 1 57 ? 29 1.242 9.82 1 83.81 57 ARG B O 1
ATOM 3598 N N . SER B 1 58 ? 27.266 2.23 8.789 1 82 58 SER B N 1
ATOM 3599 C CA . SER B 1 58 ? 26.344 1.759 9.812 1 82 58 SER B CA 1
ATOM 3600 C C . SER B 1 58 ? 25.578 0.524 9.344 1 82 58 SER B C 1
ATOM 3602 O O . SER B 1 58 ? 24.781 -0.04 10.086 1 82 58 SER B O 1
ATOM 3604 N N . TRP B 1 59 ? 25.922 0.067 8.156 1 79.31 59 TRP B N 1
ATOM 3605 C CA . TRP B 1 59 ? 25.125 -1.007 7.566 1 79.31 59 TRP B CA 1
ATOM 3606 C C . TRP B 1 59 ? 25.406 -2.336 8.266 1 79.31 59 TRP B C 1
ATOM 3608 O O . TRP B 1 59 ? 26.562 -2.652 8.562 1 79.31 59 TRP B O 1
ATOM 3618 N N . GLN B 1 60 ? 24.328 -3.039 8.578 1 81.75 60 GLN B N 1
ATOM 3619 C CA . GLN B 1 60 ? 24.422 -4.391 9.133 1 81.75 60 GLN B CA 1
ATOM 3620 C C . GLN B 1 60 ? 23.547 -5.363 8.336 1 81.75 60 GLN B C 1
ATOM 3622 O O . GLN B 1 60 ? 22.469 -5.004 7.879 1 81.75 60 GLN B O 1
ATOM 3627 N N . PRO B 1 61 ? 24.125 -6.582 8.195 1 86.56 61 PRO B N 1
ATOM 3628 C CA . PRO B 1 61 ? 23.312 -7.582 7.516 1 86.56 61 PRO B CA 1
ATOM 3629 C C . PRO B 1 61 ? 22 -7.855 8.25 1 86.56 61 PRO B C 1
ATOM 3631 O O . PRO B 1 61 ? 21.969 -7.875 9.484 1 86.56 61 PRO B O 1
ATOM 3634 N N . GLU B 1 62 ? 21.047 -7.973 7.473 1 88.12 62 GLU B N 1
ATOM 3635 C CA . GLU B 1 62 ? 19.719 -8.242 8.047 1 88.12 62 GLU B CA 1
ATOM 3636 C C . GLU B 1 62 ? 19.344 -9.711 7.898 1 88.12 62 GLU B C 1
ATOM 3638 O O . GLU B 1 62 ? 19.75 -10.367 6.938 1 88.12 62 GLU B O 1
ATOM 3643 N N . HIS B 1 63 ? 18.625 -10.188 8.93 1 92.69 63 HIS B N 1
ATOM 3644 C CA . HIS B 1 63 ? 18.078 -11.531 8.836 1 92.69 63 HIS B CA 1
ATOM 3645 C C . HIS B 1 63 ? 17.094 -11.641 7.672 1 92.69 63 HIS B C 1
ATOM 3647 O O . HIS B 1 63 ? 16.297 -10.727 7.434 1 92.69 63 HIS B O 1
ATOM 3653 N N . PRO B 1 64 ? 17.156 -12.719 6.922 1 95.75 64 PRO B N 1
ATOM 3654 C CA . PRO B 1 64 ? 16.281 -12.844 5.754 1 95.75 64 PRO B CA 1
ATOM 3655 C C . PRO B 1 64 ? 14.805 -12.781 6.121 1 95.75 64 PRO B C 1
ATOM 3657 O O . PRO B 1 64 ? 13.984 -12.312 5.324 1 95.75 64 PRO B O 1
ATOM 3660 N N . ARG B 1 65 ? 14.422 -13.195 7.281 1 96.75 65 ARG B N 1
ATOM 3661 C CA . ARG B 1 65 ? 13.031 -13.141 7.711 1 96.75 65 ARG B CA 1
ATOM 3662 C C . ARG B 1 65 ? 12.562 -11.695 7.883 1 96.75 65 ARG B C 1
ATOM 3664 O O . ARG B 1 65 ? 11.359 -11.422 7.828 1 96.75 65 ARG B O 1
ATOM 3671 N N . LEU B 1 66 ? 13.523 -10.805 8.164 1 96.81 66 LEU B N 1
ATOM 3672 C CA . LEU B 1 66 ? 13.164 -9.391 8.234 1 96.81 66 LEU B CA 1
ATOM 3673 C C . LEU B 1 66 ? 12.758 -8.867 6.863 1 96.81 66 LEU B C 1
ATOM 3675 O O . LEU B 1 66 ? 11.789 -8.117 6.746 1 96.81 66 LEU B O 1
ATOM 3679 N N . VAL B 1 67 ? 13.469 -9.336 5.871 1 96 67 VAL B N 1
ATOM 3680 C CA . VAL B 1 67 ? 13.156 -8.961 4.496 1 96 67 VAL B CA 1
ATOM 3681 C C . VAL B 1 67 ? 11.797 -9.523 4.098 1 96 67 VAL B C 1
ATOM 3683 O O . VAL B 1 67 ? 10.977 -8.812 3.5 1 96 67 VAL B O 1
ATOM 3686 N N . GLN B 1 68 ? 11.594 -10.711 4.461 1 97.5 68 GLN B N 1
ATOM 3687 C CA . GLN B 1 68 ? 10.32 -11.352 4.176 1 97.5 68 GLN B CA 1
ATOM 3688 C C . GLN B 1 68 ? 9.172 -10.641 4.879 1 97.5 68 GLN B C 1
ATOM 3690 O O . GLN B 1 68 ? 8.141 -10.344 4.266 1 97.5 68 GLN B O 1
ATOM 3695 N N . GLY B 1 69 ? 9.359 -10.367 6.156 1 97.88 69 GLY B N 1
ATOM 3696 C CA . GLY B 1 69 ? 8.344 -9.664 6.914 1 97.88 69 GLY B CA 1
ATOM 3697 C C . GLY B 1 69 ? 7.992 -8.305 6.332 1 97.88 69 GLY B C 1
ATOM 3698 O O . GLY B 1 69 ? 6.82 -7.938 6.266 1 97.88 69 GLY B O 1
ATOM 3699 N N . ARG B 1 70 ? 8.969 -7.582 5.867 1 97.19 70 ARG B N 1
ATOM 3700 C CA . ARG B 1 70 ? 8.75 -6.277 5.254 1 97.19 70 ARG B CA 1
ATOM 3701 C C . ARG B 1 70 ? 7.953 -6.41 3.961 1 97.19 70 ARG B C 1
ATOM 3703 O O . ARG B 1 70 ? 7.105 -5.566 3.66 1 97.19 70 ARG B O 1
ATOM 3710 N N . SER B 1 71 ? 8.273 -7.434 3.23 1 96.62 71 SER B N 1
ATOM 3711 C CA . SER B 1 71 ? 7.547 -7.645 1.983 1 96.62 71 SER B CA 1
ATOM 3712 C C . SER B 1 71 ? 6.074 -7.938 2.246 1 96.62 71 SER B C 1
ATOM 3714 O O . SER B 1 71 ? 5.199 -7.473 1.51 1 96.62 71 SER B O 1
ATOM 3716 N N . TYR B 1 72 ? 5.77 -8.734 3.332 1 96.12 72 TYR B N 1
ATOM 3717 C CA . TYR B 1 72 ? 4.383 -8.969 3.729 1 96.12 72 TYR B CA 1
ATOM 3718 C C . TYR B 1 72 ? 3.717 -7.668 4.164 1 96.12 72 TYR B C 1
ATOM 3720 O O . TYR B 1 72 ? 2.58 -7.387 3.779 1 96.12 72 TYR B O 1
ATOM 3728 N N . PHE B 1 73 ? 4.453 -6.871 4.914 1 95.62 73 PHE B N 1
ATOM 3729 C CA . PHE B 1 73 ? 3.939 -5.605 5.43 1 95.62 73 PHE B CA 1
ATOM 3730 C C . PHE B 1 73 ? 3.551 -4.676 4.289 1 95.62 73 PHE B C 1
ATOM 3732 O O . PHE B 1 73 ? 2.473 -4.078 4.312 1 95.62 73 PHE B O 1
ATOM 3739 N N . ASP B 1 74 ? 4.418 -4.617 3.287 1 92.31 74 ASP B N 1
ATOM 3740 C CA . ASP B 1 74 ? 4.211 -3.723 2.152 1 92.31 74 ASP B CA 1
ATOM 3741 C C . ASP B 1 74 ? 2.973 -4.125 1.354 1 92.31 74 ASP B C 1
ATOM 3743 O O . ASP B 1 74 ? 2.352 -3.283 0.699 1 92.31 74 ASP B O 1
ATOM 3747 N N . LEU B 1 75 ? 2.645 -5.352 1.437 1 90.19 75 LEU B N 1
ATOM 3748 C CA . LEU B 1 75 ? 1.46 -5.84 0.739 1 90.19 75 LEU B CA 1
ATOM 3749 C C . LEU B 1 75 ? 0.259 -5.891 1.678 1 90.19 75 LEU B C 1
ATOM 3751 O O . LEU B 1 75 ? -0.75 -6.527 1.367 1 90.19 75 LEU B O 1
ATOM 3755 N N . LYS B 1 76 ? 0.37 -5.359 2.889 1 89.31 76 LYS B N 1
ATOM 3756 C CA . LYS B 1 76 ? -0.669 -5.199 3.9 1 89.31 76 LYS B CA 1
ATOM 3757 C C . LYS B 1 76 ? -1.07 -6.543 4.496 1 89.31 76 LYS B C 1
ATOM 3759 O O . LYS B 1 76 ? -2.199 -6.711 4.965 1 89.31 76 LYS B O 1
ATOM 3764 N N . GLU B 1 77 ? -0.213 -7.512 4.324 1 91.94 77 GLU B N 1
ATOM 3765 C CA . GLU B 1 77 ? -0.371 -8.773 5.043 1 91.94 77 GLU B CA 1
ATOM 3766 C C . GLU B 1 77 ? 0.266 -8.703 6.43 1 91.94 77 GLU B C 1
ATOM 3768 O O . GLU B 1 77 ? 1.233 -9.414 6.707 1 91.94 77 GLU B O 1
ATOM 3773 N N . TYR B 1 78 ? -0.387 -7.988 7.301 1 94.38 78 TYR B N 1
ATOM 3774 C CA . TYR B 1 78 ? 0.2 -7.574 8.57 1 94.38 78 TYR B CA 1
ATOM 3775 C C . TYR B 1 78 ? 0.37 -8.766 9.508 1 94.38 78 TYR B C 1
ATOM 3777 O O . TYR B 1 78 ? 1.417 -8.922 10.141 1 94.38 78 TYR B O 1
ATOM 3785 N N . LEU B 1 79 ? -0.645 -9.594 9.57 1 95.38 79 LEU B N 1
ATOM 3786 C CA . LEU B 1 79 ? -0.567 -10.719 10.492 1 95.38 79 LEU B CA 1
ATOM 3787 C C . LEU B 1 79 ? 0.533 -11.688 10.078 1 95.38 79 LEU B C 1
ATOM 3789 O O . LEU B 1 79 ? 1.232 -12.242 10.93 1 95.38 79 LEU B O 1
ATOM 3793 N N . ARG B 1 80 ? 0.699 -11.914 8.789 1 96.19 80 ARG B N 1
ATOM 3794 C CA . ARG B 1 80 ? 1.783 -12.758 8.305 1 96.19 80 ARG B CA 1
ATOM 3795 C C . ARG B 1 80 ? 3.143 -12.148 8.625 1 96.19 80 ARG B C 1
ATOM 3797 O O . ARG B 1 80 ? 4.078 -12.852 9 1 96.19 80 ARG B O 1
ATOM 3804 N N . ALA B 1 81 ? 3.193 -10.828 8.43 1 97.56 81 ALA B N 1
ATOM 3805 C CA . ALA B 1 81 ? 4.43 -10.125 8.758 1 97.56 81 ALA B CA 1
ATOM 3806 C C . ALA B 1 81 ? 4.777 -10.289 10.234 1 97.56 81 ALA B C 1
ATOM 3808 O O . ALA B 1 81 ? 5.914 -10.609 10.578 1 97.56 81 ALA B O 1
ATOM 3809 N N . ALA B 1 82 ? 3.781 -10.125 11.086 1 97.5 82 ALA B N 1
ATOM 3810 C CA . ALA B 1 82 ? 4.008 -10.258 12.523 1 97.5 82 ALA B CA 1
ATOM 3811 C C . ALA B 1 82 ? 4.484 -11.664 12.883 1 97.5 82 ALA B C 1
ATOM 3813 O O . ALA B 1 82 ? 5.41 -11.828 13.68 1 97.5 82 ALA B O 1
ATOM 3814 N N . HIS B 1 83 ? 3.926 -12.633 12.289 1 97 83 HIS B N 1
ATOM 3815 C CA . HIS B 1 83 ? 4.246 -14.023 12.602 1 97 83 HIS B CA 1
ATOM 3816 C C . HIS B 1 83 ? 5.672 -14.367 12.188 1 97 83 HIS B C 1
ATOM 3818 O O . HIS B 1 83 ? 6.434 -14.945 12.969 1 97 83 HIS B O 1
ATOM 3824 N N . VAL B 1 84 ? 6.031 -13.977 10.977 1 97.38 84 VAL B N 1
ATOM 3825 C CA . VAL B 1 84 ? 7.332 -14.352 10.43 1 97.38 84 VAL B CA 1
ATOM 3826 C C . VAL B 1 84 ? 8.445 -13.656 11.219 1 97.38 84 VAL B C 1
ATOM 3828 O O . VAL B 1 84 ? 9.555 -14.18 11.328 1 97.38 84 VAL B O 1
ATOM 3831 N N . LEU B 1 85 ? 8.164 -12.531 11.812 1 97.81 85 LEU B N 1
ATOM 3832 C CA . LEU B 1 85 ? 9.164 -11.742 12.516 1 97.81 85 LEU B CA 1
ATOM 3833 C C . LEU B 1 85 ? 9.305 -12.203 13.961 1 97.81 85 LEU B C 1
ATOM 3835 O O . LEU B 1 85 ? 10.227 -11.781 14.664 1 97.81 85 LEU B O 1
ATOM 3839 N N . ALA B 1 86 ? 8.453 -13.125 14.352 1 96.25 86 ALA B N 1
ATOM 3840 C CA . ALA B 1 86 ? 8.516 -13.641 15.719 1 96.25 86 ALA B CA 1
ATOM 3841 C C . ALA B 1 86 ? 9.867 -14.297 15.992 1 96.25 86 ALA B C 1
ATOM 3843 O O . ALA B 1 86 ? 10.375 -15.055 15.164 1 96.25 86 ALA B O 1
ATOM 3844 N N . GLY B 1 87 ? 10.461 -13.953 17.141 1 93.5 87 GLY B N 1
ATOM 3845 C CA . GLY B 1 87 ? 11.703 -14.578 17.578 1 93.5 87 GLY B CA 1
ATOM 3846 C C . GLY B 1 87 ? 12.938 -13.82 17.125 1 93.5 87 GLY B C 1
ATOM 3847 O O . GLY B 1 87 ? 14.062 -14.172 17.5 1 93.5 87 GLY B O 1
ATOM 3848 N N . ILE B 1 88 ? 12.836 -12.852 16.266 1 95.06 88 ILE B N 1
ATOM 3849 C CA . ILE B 1 88 ? 13.969 -12.016 15.891 1 95.06 88 ILE B CA 1
ATOM 3850 C C . ILE B 1 88 ? 14.094 -10.852 16.875 1 95.06 88 ILE B C 1
ATOM 3852 O O . ILE B 1 88 ? 13.195 -10.016 16.984 1 95.06 88 ILE B O 1
ATOM 3856 N N . ASP B 1 89 ? 15.227 -10.742 17.453 1 92.88 89 ASP B N 1
ATOM 3857 C CA . ASP B 1 89 ? 15.344 -9.852 18.609 1 92.88 89 ASP B CA 1
ATOM 3858 C C . ASP B 1 89 ? 16.156 -8.609 18.25 1 92.88 89 ASP B C 1
ATOM 3860 O O . ASP B 1 89 ? 17.047 -8.211 19 1 92.88 89 ASP B O 1
ATOM 3864 N N . THR B 1 90 ? 15.977 -8.008 17.188 1 93.81 90 THR B N 1
ATOM 3865 C CA . THR B 1 90 ? 16.516 -6.695 16.844 1 93.81 90 THR B CA 1
ATOM 3866 C C . THR B 1 90 ? 15.453 -5.613 17.031 1 93.81 90 THR B C 1
ATOM 3868 O O . THR B 1 90 ? 14.25 -5.887 16.922 1 93.81 90 THR B O 1
ATOM 3871 N N . PRO B 1 91 ? 15.836 -4.426 17.359 1 94.75 91 PRO B N 1
ATOM 3872 C CA . PRO B 1 91 ? 14.867 -3.352 17.562 1 94.75 91 PRO B CA 1
ATOM 3873 C C . PRO B 1 91 ? 13.938 -3.158 16.375 1 94.75 91 PRO B C 1
ATOM 3875 O O . PRO B 1 91 ? 12.727 -2.986 16.547 1 94.75 91 PRO B O 1
ATOM 3878 N N . VAL B 1 92 ? 14.484 -3.281 15.156 1 96 92 VAL B N 1
ATOM 3879 C CA . VAL B 1 92 ? 13.688 -3.064 13.953 1 96 92 VAL B CA 1
ATOM 3880 C C . VAL B 1 92 ? 12.664 -4.18 13.805 1 96 92 VAL B C 1
ATOM 3882 O O . VAL B 1 92 ? 11.492 -3.918 13.523 1 96 92 VAL B O 1
ATOM 3885 N N . ALA B 1 93 ? 13.07 -5.41 14.055 1 96.94 93 ALA B N 1
ATOM 3886 C CA . ALA B 1 93 ? 12.172 -6.551 13.898 1 96.94 93 ALA B CA 1
ATOM 3887 C C . ALA B 1 93 ? 11.055 -6.512 14.938 1 96.94 93 ALA B C 1
ATOM 3889 O O . ALA B 1 93 ? 9.891 -6.781 14.617 1 96.94 93 ALA B O 1
ATOM 3890 N N . VAL B 1 94 ? 11.453 -6.16 16.125 1 97.5 94 VAL B N 1
ATOM 3891 C CA . VAL B 1 94 ? 10.461 -6.09 17.203 1 97.5 94 VAL B CA 1
ATOM 3892 C C . VAL B 1 94 ? 9.461 -4.977 16.906 1 97.5 94 VAL B C 1
ATOM 3894 O O . VAL B 1 94 ? 8.25 -5.176 17.031 1 97.5 94 VAL B O 1
ATOM 3897 N N . PHE B 1 95 ? 9.953 -3.834 16.484 1 97.56 95 PHE B N 1
ATOM 3898 C CA . PHE B 1 95 ? 9.062 -2.73 16.141 1 97.56 95 PHE B CA 1
ATOM 3899 C C . PHE B 1 95 ? 8.109 -3.135 15.023 1 97.56 95 PHE B C 1
ATOM 3901 O O . PHE B 1 95 ? 6.895 -2.938 15.133 1 97.56 95 PHE B O 1
ATOM 3908 N N . LEU B 1 96 ? 8.68 -3.684 13.984 1 97.62 96 LEU B N 1
ATOM 3909 C CA . LEU B 1 96 ? 7.887 -4.016 12.812 1 97.62 96 LEU B CA 1
ATOM 3910 C C . LEU B 1 96 ? 6.832 -5.062 13.148 1 97.62 96 LEU B C 1
ATOM 3912 O O . LEU B 1 96 ? 5.703 -4.992 12.656 1 97.62 96 LEU B O 1
ATOM 3916 N N . ARG B 1 97 ? 7.207 -6.02 13.938 1 97.75 97 ARG B N 1
ATOM 3917 C CA . ARG B 1 97 ? 6.266 -7.047 14.383 1 97.75 97 ARG B CA 1
ATOM 3918 C C . ARG B 1 97 ? 5.102 -6.426 15.141 1 97.75 97 ARG B C 1
ATOM 3920 O O . ARG B 1 97 ? 3.938 -6.688 14.828 1 97.75 97 ARG B O 1
ATOM 3927 N N . CYS B 1 98 ? 5.367 -5.574 16.062 1 98.12 98 CYS B N 1
ATOM 3928 C CA . CYS B 1 98 ? 4.352 -4.93 16.891 1 98.12 98 CYS B CA 1
ATOM 3929 C C . CYS B 1 98 ? 3.514 -3.955 16.078 1 98.12 98 CYS B C 1
ATOM 3931 O O . CYS B 1 98 ? 2.295 -3.891 16.234 1 98.12 98 CYS B O 1
ATOM 3933 N N . PHE B 1 99 ? 4.238 -3.238 15.219 1 97 99 PHE B N 1
ATOM 3934 C CA . PHE B 1 99 ? 3.545 -2.277 14.367 1 97 99 PHE B CA 1
ATOM 3935 C C . PHE B 1 99 ? 2.596 -2.988 13.406 1 97 99 PHE B C 1
ATOM 3937 O O . PHE B 1 99 ? 1.479 -2.523 13.172 1 97 99 PHE B O 1
ATOM 3944 N N . ALA B 1 100 ? 3.035 -4.09 12.883 1 96.88 100 ALA B N 1
ATOM 3945 C CA . ALA B 1 100 ? 2.189 -4.898 12.008 1 96.88 100 ALA B CA 1
ATOM 3946 C C . ALA B 1 100 ? 0.945 -5.387 12.742 1 96.88 100 ALA B C 1
ATOM 3948 O O . ALA B 1 100 ? -0.169 -5.293 12.227 1 96.88 100 ALA B O 1
ATOM 3949 N N . LEU B 1 101 ? 1.134 -5.859 13.93 1 96.38 101 LEU B N 1
ATOM 3950 C CA . LEU B 1 101 ? 0.008 -6.312 14.742 1 96.38 101 LEU B CA 1
ATOM 3951 C C . LEU B 1 101 ? -0.949 -5.164 15.039 1 96.38 101 LEU B C 1
ATOM 3953 O O . LEU B 1 101 ? -2.17 -5.336 14.984 1 96.38 101 LEU B O 1
ATOM 3957 N N . TYR B 1 102 ? -0.387 -4.023 15.328 1 95.94 102 TYR B N 1
ATOM 3958 C CA . TYR B 1 102 ? -1.182 -2.834 15.617 1 95.94 102 TYR B CA 1
ATOM 3959 C C . TYR B 1 102 ? -2.047 -2.455 14.422 1 95.94 102 TYR B C 1
ATOM 3961 O O . TYR B 1 102 ? -3.244 -2.205 14.57 1 95.94 102 TYR B O 1
ATOM 3969 N N . LEU B 1 103 ? -1.466 -2.443 13.25 1 93.75 103 LEU B N 1
ATOM 3970 C CA . LEU B 1 103 ? -2.189 -2.041 12.047 1 93.75 103 LEU B CA 1
ATOM 3971 C C . LEU B 1 103 ? -3.229 -3.088 11.664 1 93.75 103 LEU B C 1
ATOM 3973 O O . LEU B 1 103 ? -4.297 -2.75 11.141 1 93.75 103 LEU B O 1
ATOM 3977 N N . ALA B 1 104 ? -2.875 -4.383 11.883 1 92.25 104 ALA B N 1
ATOM 3978 C CA . ALA B 1 104 ? -3.867 -5.43 11.664 1 92.25 104 ALA B CA 1
ATOM 3979 C C . ALA B 1 104 ? -5.105 -5.207 12.523 1 92.25 104 ALA B C 1
ATOM 3981 O O . ALA B 1 104 ? -6.234 -5.371 12.062 1 92.25 104 ALA B O 1
ATOM 3982 N N . GLY B 1 105 ? -4.895 -4.836 13.742 1 92 105 GLY B N 1
ATOM 3983 C CA . GLY B 1 105 ? -5.996 -4.543 14.648 1 92 105 GLY B CA 1
ATOM 3984 C C . GLY B 1 105 ? -6.789 -3.316 14.242 1 92 105 GLY B C 1
ATOM 3985 O O . GLY B 1 105 ? -8.016 -3.299 14.359 1 92 105 GLY B O 1
ATOM 3986 N N . GLU B 1 106 ? -6.062 -2.293 13.766 1 89.44 106 GLU B N 1
ATOM 3987 C CA . GLU B 1 106 ? -6.742 -1.082 13.312 1 89.44 106 GLU B CA 1
ATOM 3988 C C . GLU B 1 106 ? -7.621 -1.362 12.102 1 89.44 106 GLU B C 1
ATOM 3990 O O . GLU B 1 106 ? -8.719 -0.81 11.977 1 89.44 106 GLU B O 1
ATOM 3995 N N . LYS B 1 107 ? -7.098 -2.137 11.219 1 86.06 107 LYS B N 1
ATOM 3996 C CA . LYS B 1 107 ? -7.879 -2.539 10.047 1 86.06 107 LYS B CA 1
ATOM 3997 C C . LYS B 1 107 ? -9.156 -3.26 10.469 1 86.06 107 LYS B C 1
ATOM 3999 O O . LYS B 1 107 ? -10.242 -2.943 9.977 1 86.06 107 LYS B O 1
ATOM 4004 N N . ARG B 1 108 ? -9.039 -4.18 11.375 1 86.06 108 ARG B N 1
ATOM 4005 C CA . ARG B 1 108 ? -10.188 -4.938 11.852 1 86.06 108 ARG B CA 1
ATOM 4006 C C . ARG B 1 108 ? -11.172 -4.039 12.594 1 86.06 108 ARG B C 1
ATOM 4008 O O . ARG B 1 108 ? -12.391 -4.199 12.469 1 86.06 108 ARG B O 1
ATOM 4015 N N . LYS B 1 109 ? -10.656 -3.158 13.344 1 86.12 109 LYS B N 1
ATOM 4016 C CA . LYS B 1 109 ? -11.469 -2.188 14.07 1 86.12 109 LYS B CA 1
ATOM 4017 C C . LYS B 1 109 ? -12.352 -1.385 13.109 1 86.12 109 LYS B C 1
ATOM 4019 O O . LYS B 1 109 ? -13.547 -1.206 13.367 1 86.12 109 LYS B O 1
ATOM 4024 N N . GLU B 1 110 ? -11.781 -0.949 12.039 1 80.62 110 GLU B N 1
ATOM 4025 C CA . GLU B 1 110 ? -12.516 -0.161 11.055 1 80.62 110 GLU B CA 1
ATOM 4026 C C . GLU B 1 110 ? -13.57 -1.009 10.352 1 80.62 110 GLU B C 1
ATOM 4028 O O . GLU B 1 110 ? -14.672 -0.533 10.07 1 80.62 110 GLU B O 1
ATOM 4033 N N . GLU B 1 111 ? -13.227 -2.232 10.062 1 78.81 111 GLU B N 1
ATOM 4034 C CA . GLU B 1 111 ? -14.18 -3.143 9.43 1 78.81 111 GLU B CA 1
ATOM 4035 C C . GLU B 1 111 ? -15.383 -3.391 10.328 1 78.81 111 GLU B C 1
ATOM 4037 O O . GLU B 1 111 ? -16.531 -3.381 9.859 1 78.81 111 GLU B O 1
ATOM 4042 N N . GLN B 1 112 ? -15.117 -3.576 11.547 1 80.44 112 GLN B N 1
ATOM 4043 C CA . GLN B 1 112 ? -16.188 -3.826 12.508 1 80.44 112 GLN B CA 1
ATOM 4044 C C . GLN B 1 112 ? -17.062 -2.596 12.68 1 80.44 112 GLN B C 1
ATOM 4046 O O . GLN B 1 112 ? -18.281 -2.723 12.852 1 80.44 112 GLN B O 1
ATOM 4051 N N . HIS B 1 113 ? -16.453 -1.493 12.641 1 76.94 113 HIS B N 1
ATOM 4052 C CA . HIS B 1 113 ? -17.203 -0.251 12.734 1 76.94 113 HIS B CA 1
ATOM 4053 C C . HIS B 1 113 ? -18.219 -0.14 11.594 1 76.94 113 HIS B C 1
ATOM 4055 O O . HIS B 1 113 ? -19.391 0.164 11.82 1 76.94 113 HIS B O 1
ATOM 4061 N N . VAL B 1 114 ? -17.812 -0.411 10.422 1 73.81 114 VAL B N 1
ATOM 4062 C CA . VAL B 1 114 ? -18.656 -0.311 9.234 1 73.81 114 VAL B CA 1
ATOM 4063 C C . VAL B 1 114 ? -19.734 -1.384 9.289 1 73.81 114 VAL B C 1
ATOM 4065 O O . VAL B 1 114 ? -20.891 -1.131 8.914 1 73.81 114 VAL B O 1
ATOM 4068 N N . GLU B 1 115 ? -19.344 -2.52 9.758 1 74.31 115 GLU B N 1
ATOM 4069 C CA . GLU B 1 115 ? -20.312 -3.617 9.859 1 74.31 115 GLU B CA 1
ATOM 4070 C C . GLU B 1 115 ? -21.406 -3.297 10.867 1 74.31 115 GLU B C 1
ATOM 4072 O O . GLU B 1 115 ? -22.562 -3.654 10.664 1 74.31 115 GLU B O 1
ATOM 4077 N N . ALA B 1 116 ? -21.078 -2.621 11.883 1 73.5 116 ALA B N 1
ATOM 4078 C CA . ALA B 1 116 ? -22 -2.385 12.977 1 73.5 116 ALA B CA 1
ATOM 4079 C C . ALA B 1 116 ? -22.953 -1.239 12.656 1 73.5 116 ALA B C 1
ATOM 4081 O O . ALA B 1 116 ? -24.156 -1.314 12.953 1 73.5 116 ALA B O 1
ATOM 4082 N N . SER B 1 117 ? -22.484 -0.147 12.227 1 67.62 117 SER B N 1
ATOM 4083 C CA . SER B 1 117 ? -23.328 1.036 12.133 1 67.62 117 SER B CA 1
ATOM 4084 C C . SER B 1 117 ? -23.281 1.645 10.734 1 67.62 117 SER B C 1
ATOM 4086 O O . SER B 1 117 ? -23.891 2.691 10.484 1 67.62 117 SER B O 1
ATOM 4088 N N . GLY B 1 118 ? -22.703 0.951 9.914 1 66.94 118 GLY B N 1
ATOM 4089 C CA . GLY B 1 118 ? -22.547 1.552 8.602 1 66.94 118 GLY B CA 1
ATOM 4090 C C . GLY B 1 118 ? -21.391 2.531 8.531 1 66.94 118 GLY B C 1
ATOM 4091 O O . GLY B 1 118 ? -20.781 2.867 9.555 1 66.94 118 GLY B O 1
ATOM 4092 N N . PRO B 1 119 ? -21.188 2.992 7.473 1 63.16 119 PRO B N 1
ATOM 4093 C CA . PRO B 1 119 ? -20.016 3.852 7.281 1 63.16 119 PRO B CA 1
ATOM 4094 C C . PRO B 1 119 ? -20.125 5.168 8.047 1 63.16 119 PRO B C 1
ATOM 4096 O O . PRO B 1 119 ? -19.094 5.762 8.398 1 63.16 119 PRO B O 1
ATOM 4099 N N . LEU B 1 120 ? -21.328 5.559 8.359 1 63.69 120 LEU B N 1
ATOM 4100 C CA . LEU B 1 120 ? -21.516 6.852 9.016 1 63.69 120 LEU B CA 1
ATOM 4101 C C . LEU B 1 120 ? -21.922 6.668 10.477 1 63.69 120 LEU B C 1
ATOM 4103 O O . LEU B 1 120 ? -22.219 7.641 11.164 1 63.69 120 LEU B O 1
ATOM 4107 N N . GLY B 1 121 ? -21.859 5.281 10.836 1 65.31 121 GLY B N 1
ATOM 4108 C CA . GLY B 1 121 ? -22.328 4.98 12.18 1 65.31 121 GLY B CA 1
ATOM 4109 C C . GLY B 1 121 ? -21.344 5.359 13.266 1 65.31 121 GLY B C 1
ATOM 4110 O O . GLY B 1 121 ? -20.219 5.742 12.977 1 65.31 121 GLY B O 1
ATOM 4111 N N . SER B 1 122 ? -21.781 5.301 14.516 1 64.81 122 SER B N 1
ATOM 4112 C CA . SER B 1 122 ? -20.984 5.832 15.625 1 64.81 122 SER B CA 1
ATOM 4113 C C . SER B 1 122 ? -20.531 4.715 16.562 1 64.81 122 SER B C 1
ATOM 4115 O O . SER B 1 122 ? -19.953 4.98 17.625 1 64.81 122 SER B O 1
ATOM 4117 N N . ALA B 1 123 ? -20.641 3.488 16.125 1 68.38 123 ALA B N 1
ATOM 4118 C CA . ALA B 1 123 ? -20.266 2.4 17.031 1 68.38 123 ALA B CA 1
ATOM 4119 C C . ALA B 1 123 ? -18.781 2.479 17.375 1 68.38 123 ALA B C 1
ATOM 4121 O O . ALA B 1 123 ? -17.953 2.82 16.531 1 68.38 123 ALA B O 1
ATOM 4122 N N . VAL B 1 124 ? -18.562 2.318 18.688 1 68.81 124 VAL B N 1
ATOM 4123 C CA . VAL B 1 124 ? -17.188 2.34 19.188 1 68.81 124 VAL B CA 1
ATOM 4124 C C . VAL B 1 124 ? -16.641 0.919 19.219 1 68.81 124 VAL B C 1
ATOM 4126 O O . VAL B 1 124 ? -17.25 0.016 19.781 1 68.81 124 VAL B O 1
ATOM 4129 N N . THR B 1 125 ? -15.57 0.739 18.516 1 82.62 125 THR B N 1
ATOM 4130 C CA . THR B 1 125 ? -14.859 -0.533 18.516 1 82.62 125 THR B CA 1
ATOM 4131 C C . THR B 1 125 ? -13.398 -0.335 18.906 1 82.62 125 THR B C 1
ATOM 4133 O O . THR B 1 125 ? -12.852 0.759 18.75 1 82.62 125 THR B O 1
ATOM 4136 N N . ALA B 1 126 ? -12.898 -1.267 19.609 1 88.5 126 ALA B N 1
ATOM 4137 C CA . ALA B 1 126 ? -11.508 -1.191 20.031 1 88.5 126 ALA B CA 1
ATOM 4138 C C . ALA B 1 126 ? -10.625 -2.1 19.172 1 88.5 126 ALA B C 1
ATOM 4140 O O . ALA B 1 126 ? -11.109 -3.061 18.578 1 88.5 126 ALA B O 1
ATOM 4141 N N . ASN B 1 127 ? -9.398 -1.717 19.078 1 90.88 127 ASN B N 1
ATOM 4142 C CA . ASN B 1 127 ? -8.414 -2.57 18.406 1 90.88 127 ASN B CA 1
ATOM 4143 C C . ASN B 1 127 ? -8.242 -3.896 19.141 1 90.88 127 ASN B C 1
ATOM 4145 O O . ASN B 1 127 ? -7.816 -3.92 20.297 1 90.88 127 ASN B O 1
ATOM 4149 N N . PRO B 1 128 ? -8.5 -4.992 18.5 1 92.56 128 PRO B N 1
ATOM 4150 C CA . PRO B 1 128 ? -8.492 -6.285 19.188 1 92.56 128 PRO B CA 1
ATOM 4151 C C . PRO B 1 128 ? -7.09 -6.75 19.562 1 92.56 128 PRO B C 1
ATOM 4153 O O . PRO B 1 128 ? -6.93 -7.66 20.375 1 92.56 128 PRO B O 1
ATOM 4156 N N . HIS B 1 129 ? -6.047 -6.184 19 1 94.44 129 HIS B N 1
ATOM 4157 C CA . HIS B 1 129 ? -4.688 -6.648 19.25 1 94.44 129 HIS B CA 1
ATOM 4158 C C . HIS B 1 129 ? -3.949 -5.719 20.203 1 94.44 129 HIS B C 1
ATOM 4160 O O . HIS B 1 129 ? -2.748 -5.879 20.422 1 94.44 129 HIS B O 1
ATOM 4166 N N . LEU B 1 130 ? -4.566 -4.762 20.781 1 95.94 130 LEU B N 1
ATOM 4167 C CA . LEU B 1 130 ? -3.934 -3.721 21.578 1 95.94 130 LEU B CA 1
ATOM 4168 C C . LEU B 1 130 ? -3.203 -4.324 22.781 1 95.94 130 LEU B C 1
ATOM 4170 O O . LEU B 1 130 ? -2.059 -3.965 23.062 1 95.94 130 LEU B O 1
ATOM 4174 N N . ASP B 1 131 ? -3.828 -5.27 23.438 1 96.75 131 ASP B N 1
ATOM 4175 C CA . ASP B 1 131 ? -3.238 -5.887 24.625 1 96.75 131 ASP B CA 1
ATOM 4176 C C . ASP B 1 131 ? -2.012 -6.719 24.25 1 96.75 131 ASP B C 1
ATOM 4178 O O . ASP B 1 131 ? -1 -6.688 24.953 1 96.75 131 ASP B O 1
ATOM 4182 N N . GLN B 1 132 ? -2.178 -7.406 23.203 1 96.62 132 GLN B N 1
ATOM 4183 C CA . GLN B 1 132 ? -1.067 -8.234 22.75 1 96.62 132 GLN B CA 1
ATOM 4184 C C . GLN B 1 132 ? 0.141 -7.383 22.375 1 96.62 132 GLN B C 1
ATOM 4186 O O . GLN B 1 132 ? 1.274 -7.711 22.734 1 96.62 132 GLN B O 1
ATOM 4191 N N . VAL B 1 133 ? -0.061 -6.297 21.672 1 97.62 133 VAL B N 1
ATOM 4192 C CA . VAL B 1 133 ? 1.01 -5.391 21.266 1 97.62 133 VAL B CA 1
ATOM 4193 C C . VAL B 1 133 ? 1.681 -4.797 22.5 1 97.62 133 VAL B C 1
ATOM 4195 O O . VAL B 1 133 ? 2.91 -4.73 22.578 1 97.62 133 VAL B O 1
ATOM 4198 N N . SER B 1 134 ? 0.884 -4.41 23.453 1 96.94 134 SER B N 1
ATOM 4199 C CA . SER B 1 134 ? 1.404 -3.83 24.688 1 96.94 134 SER B CA 1
ATOM 4200 C C . SER B 1 134 ? 2.289 -4.82 25.438 1 96.94 134 SER B C 1
ATOM 4202 O O . SER B 1 134 ? 3.381 -4.469 25.891 1 96.94 134 SER B O 1
ATOM 4204 N N . ALA B 1 135 ? 1.821 -6.023 25.5 1 97.19 135 ALA B N 1
ATOM 4205 C CA . ALA B 1 135 ? 2.566 -7.059 26.219 1 97.19 135 ALA B CA 1
ATOM 4206 C C . ALA B 1 135 ? 3.904 -7.336 25.531 1 97.19 135 ALA B C 1
ATOM 4208 O O . ALA B 1 135 ? 4.926 -7.5 26.203 1 97.19 135 ALA B O 1
ATOM 4209 N N . GLU B 1 136 ? 3.908 -7.375 24.266 1 96.25 136 GLU B N 1
ATOM 4210 C CA . GLU B 1 136 ? 5.121 -7.645 23.5 1 96.25 136 GLU B CA 1
ATOM 4211 C C . GLU B 1 136 ? 6.137 -6.516 23.656 1 96.25 136 GLU B C 1
ATOM 4213 O O . GLU B 1 136 ? 7.332 -6.77 23.812 1 96.25 136 GLU B O 1
ATOM 4218 N N . LEU B 1 137 ? 5.676 -5.316 23.609 1 96.62 137 LEU B N 1
ATOM 4219 C CA . LEU B 1 137 ? 6.562 -4.168 23.75 1 96.62 137 LEU B CA 1
ATOM 4220 C C . LEU B 1 137 ? 7.145 -4.113 25.172 1 96.62 137 LEU B C 1
ATOM 4222 O O . LEU B 1 137 ? 8.328 -3.805 25.344 1 96.62 137 LEU B O 1
ATOM 4226 N N . GLU B 1 138 ? 6.324 -4.445 26.109 1 95.69 138 GLU B N 1
ATOM 4227 C CA . GLU B 1 138 ? 6.789 -4.461 27.5 1 95.69 138 GLU B CA 1
ATOM 4228 C C . GLU B 1 138 ? 7.859 -5.527 27.703 1 95.69 138 GLU B C 1
ATOM 4230 O O . GLU B 1 138 ? 8.875 -5.277 28.359 1 95.69 138 GLU B O 1
ATOM 4235 N N . ALA B 1 139 ? 7.574 -6.656 27.172 1 96.19 139 ALA B N 1
ATOM 4236 C CA . ALA B 1 139 ? 8.539 -7.746 27.281 1 96.19 139 ALA B CA 1
ATOM 4237 C C . ALA B 1 139 ? 9.867 -7.383 26.625 1 96.19 139 ALA B C 1
ATOM 4239 O O . ALA B 1 139 ? 10.938 -7.652 27.172 1 96.19 139 ALA B O 1
ATOM 4240 N N . ALA B 1 140 ? 9.812 -6.785 25.438 1 96.38 140 ALA B N 1
ATOM 4241 C CA . ALA B 1 140 ? 11.016 -6.395 24.719 1 96.38 140 ALA B CA 1
ATOM 4242 C C . ALA B 1 140 ? 11.773 -5.297 25.469 1 96.38 140 ALA B C 1
ATOM 4244 O O . ALA B 1 140 ? 13.008 -5.289 25.484 1 96.38 140 ALA B O 1
ATOM 4245 N N . THR B 1 141 ? 11.086 -4.395 26.062 1 94.38 141 THR B N 1
ATOM 4246 C CA . THR B 1 141 ? 11.695 -3.328 26.844 1 94.38 141 THR B CA 1
ATOM 4247 C C . THR B 1 141 ? 12.391 -3.896 28.078 1 94.38 141 THR B C 1
ATOM 4249 O O . THR B 1 141 ? 13.508 -3.5 28.406 1 94.38 141 THR B O 1
ATOM 4252 N N . ALA B 1 142 ? 11.711 -4.793 28.734 1 95.25 142 ALA B N 1
ATOM 4253 C CA . ALA B 1 142 ? 12.266 -5.426 29.922 1 95.25 142 ALA B CA 1
ATOM 4254 C C . ALA B 1 142 ? 13.539 -6.195 29.578 1 95.25 142 ALA B C 1
ATOM 4256 O O . ALA B 1 142 ? 14.469 -6.258 30.391 1 95.25 142 ALA B O 1
ATOM 4257 N N . ALA B 1 143 ? 13.578 -6.742 28.422 1 95.25 143 ALA B N 1
ATOM 4258 C CA . ALA B 1 143 ? 14.742 -7.504 27.969 1 95.25 143 ALA B CA 1
ATOM 4259 C C . ALA B 1 143 ? 15.852 -6.578 27.5 1 95.25 143 ALA B C 1
ATOM 4261 O O . ALA B 1 143 ? 16.953 -7.035 27.156 1 95.25 143 ALA B O 1
ATOM 4262 N N . GLY B 1 144 ? 15.562 -5.258 27.375 1 93.81 144 GLY B N 1
ATOM 4263 C CA . GLY B 1 144 ? 16.562 -4.281 26.984 1 93.81 144 GLY B CA 1
ATOM 4264 C C . GLY B 1 144 ? 16.719 -4.152 25.484 1 93.81 144 GLY B C 1
ATOM 4265 O O . GLY B 1 144 ? 17.641 -3.49 25 1 93.81 144 GLY B O 1
ATOM 4266 N N . LEU B 1 145 ? 15.844 -4.734 24.703 1 92.31 145 LEU B N 1
ATOM 4267 C CA . LEU B 1 145 ? 15.945 -4.777 23.25 1 92.31 145 LEU B CA 1
ATOM 4268 C C . LEU B 1 145 ? 15.594 -3.424 22.641 1 92.31 145 LEU B C 1
ATOM 4270 O O . LEU B 1 145 ? 15.992 -3.123 21.516 1 92.31 145 LEU B O 1
ATOM 4274 N N . LEU B 1 146 ? 14.836 -2.6 23.391 1 93.62 146 LEU B N 1
ATOM 4275 C CA . LEU B 1 146 ? 14.312 -1.368 22.812 1 93.62 146 LEU B CA 1
ATOM 4276 C C . LEU B 1 146 ? 14.875 -0.146 23.531 1 93.62 146 LEU B C 1
ATOM 4278 O O . LEU B 1 146 ? 14.305 0.943 23.453 1 93.62 146 LEU B O 1
ATOM 4282 N N . ALA B 1 147 ? 15.938 -0.361 24.188 1 90.12 147 ALA B N 1
ATOM 4283 C CA . ALA B 1 147 ? 16.531 0.752 24.938 1 90.12 147 ALA B CA 1
ATOM 4284 C C . ALA B 1 147 ? 16.922 1.886 23.984 1 90.12 147 ALA B C 1
ATOM 4286 O O . ALA B 1 147 ? 17.719 1.69 23.062 1 90.12 147 ALA B O 1
ATOM 4287 N N . GLY B 1 148 ? 16.25 3.023 24.125 1 90.25 148 GLY B N 1
ATOM 4288 C CA . GLY B 1 148 ? 16.609 4.207 23.359 1 90.25 148 GLY B CA 1
ATOM 4289 C C . GLY B 1 148 ? 15.977 4.227 21.969 1 90.25 148 GLY B C 1
ATOM 4290 O O . GLY B 1 148 ? 16.281 5.105 21.156 1 90.25 148 GLY B O 1
ATOM 4291 N N . ASP B 1 149 ? 15.211 3.258 21.656 1 96.06 149 ASP B N 1
ATOM 4292 C CA . ASP B 1 149 ? 14.578 3.219 20.328 1 96.06 149 ASP B CA 1
ATOM 4293 C C . ASP B 1 149 ? 13.391 4.172 20.266 1 96.06 149 ASP B C 1
ATOM 4295 O O . ASP B 1 149 ? 12.32 3.879 20.812 1 96.06 149 ASP B O 1
ATOM 4299 N N . GLY B 1 150 ? 13.586 5.277 19.562 1 97.81 150 GLY B N 1
ATOM 4300 C CA . GLY B 1 150 ? 12.555 6.305 19.484 1 97.81 150 GLY B CA 1
ATOM 4301 C C . GLY B 1 150 ? 11.289 5.832 18.797 1 97.81 150 GLY B C 1
ATOM 4302 O O . GLY B 1 150 ? 10.203 6.34 19.078 1 97.81 150 GLY B O 1
ATOM 4303 N N . TYR B 1 151 ? 11.352 4.859 17.891 1 97.75 151 TYR B N 1
ATOM 4304 C CA . TYR B 1 151 ? 10.188 4.355 17.172 1 97.75 151 TYR B CA 1
ATOM 4305 C C . TYR B 1 151 ? 9.344 3.453 18.062 1 97.75 151 TYR B C 1
ATOM 4307 O O . TYR B 1 151 ? 8.109 3.482 17.984 1 97.75 151 TYR B O 1
ATOM 4315 N N . ALA B 1 152 ? 10.055 2.676 18.906 1 97.62 152 ALA B N 1
ATOM 4316 C CA . ALA B 1 152 ? 9.32 1.865 19.875 1 97.62 152 ALA B CA 1
ATOM 4317 C C . ALA B 1 152 ? 8.562 2.744 20.859 1 97.62 152 ALA B C 1
ATOM 4319 O O . ALA B 1 152 ? 7.422 2.439 21.234 1 97.62 152 ALA B O 1
ATOM 4320 N N . LEU B 1 153 ? 9.172 3.799 21.266 1 97.62 153 LEU B N 1
ATOM 4321 C CA . LEU B 1 153 ? 8.531 4.75 22.156 1 97.62 153 LEU B CA 1
ATOM 4322 C C . LEU B 1 153 ? 7.309 5.379 21.5 1 97.62 153 LEU B C 1
ATOM 4324 O O . LEU B 1 153 ? 6.27 5.555 22.141 1 97.62 153 LEU B O 1
ATOM 4328 N N . TYR B 1 154 ? 7.434 5.688 20.25 1 97.31 154 TYR B N 1
ATOM 4329 C CA . TYR B 1 154 ? 6.312 6.211 19.484 1 97.31 154 TYR B CA 1
ATOM 4330 C C . TYR B 1 154 ? 5.141 5.242 19.484 1 97.31 154 TYR B C 1
ATOM 4332 O O . TYR B 1 154 ? 3.998 5.637 19.734 1 97.31 154 TYR B O 1
ATOM 4340 N N . LEU B 1 155 ? 5.461 3.984 19.203 1 97.19 155 LEU B N 1
ATOM 4341 C CA . LEU B 1 155 ? 4.406 2.979 19.172 1 97.19 155 LEU B CA 1
ATOM 4342 C C . LEU B 1 155 ? 3.754 2.84 20.547 1 97.19 155 LEU B C 1
ATOM 4344 O O . LEU B 1 155 ? 2.533 2.699 20.656 1 97.19 155 LEU B O 1
ATOM 4348 N N . GLN B 1 156 ? 4.52 2.885 21.594 1 96.94 156 GLN B N 1
ATOM 4349 C CA . GLN B 1 156 ? 3.979 2.855 22.953 1 96.94 156 GLN B CA 1
ATOM 4350 C C . GLN B 1 156 ? 3.08 4.062 23.219 1 96.94 156 GLN B C 1
ATOM 4352 O O . GLN B 1 156 ? 2.061 3.945 23.891 1 96.94 156 GLN B O 1
ATOM 4357 N N . ALA B 1 157 ? 3.484 5.172 22.719 1 96.88 157 ALA B N 1
ATOM 4358 C CA . ALA B 1 157 ? 2.67 6.371 22.875 1 96.88 157 ALA B CA 1
ATOM 4359 C C . ALA B 1 157 ? 1.319 6.215 22.172 1 96.88 157 ALA B C 1
ATOM 4361 O O . ALA B 1 157 ? 0.292 6.652 22.703 1 96.88 157 ALA B O 1
ATOM 4362 N N . LEU B 1 158 ? 1.319 5.641 21 1 95.56 158 LEU B N 1
ATOM 4363 C CA . LEU B 1 158 ? 0.067 5.398 20.297 1 95.56 158 LEU B CA 1
ATOM 4364 C C . LEU B 1 158 ? -0.867 4.523 21.125 1 95.56 158 LEU B C 1
ATOM 4366 O O . LEU B 1 158 ? -2.076 4.762 21.156 1 95.56 158 LEU B O 1
ATOM 4370 N N . LEU B 1 159 ? -0.287 3.5 21.781 1 95.88 159 LEU B N 1
ATOM 4371 C CA . LEU B 1 159 ? -1.086 2.643 22.656 1 95.88 159 LEU B CA 1
ATOM 4372 C C . LEU B 1 159 ? -1.653 3.434 23.828 1 95.88 159 LEU B C 1
ATOM 4374 O O . LEU B 1 159 ? -2.816 3.256 24.188 1 95.88 159 LEU B O 1
ATOM 4378 N N . ALA B 1 160 ? -0.831 4.297 24.375 1 96.25 160 ALA B N 1
ATOM 4379 C CA . ALA B 1 160 ? -1.271 5.129 25.484 1 96.25 160 ALA B CA 1
ATOM 4380 C C . ALA B 1 160 ? -2.402 6.062 25.062 1 96.25 160 ALA B C 1
ATOM 4382 O O . ALA B 1 160 ? -3.338 6.301 25.828 1 96.25 160 ALA B O 1
ATOM 4383 N N . ILE B 1 161 ? -2.34 6.582 23.844 1 94.12 161 ILE B N 1
ATOM 4384 C CA . ILE B 1 161 ? -3.387 7.449 23.312 1 94.12 161 ILE B CA 1
ATOM 4385 C C . ILE B 1 161 ? -4.688 6.66 23.188 1 94.12 161 ILE B C 1
ATOM 4387 O O . ILE B 1 161 ? -5.754 7.137 23.578 1 94.12 161 ILE B O 1
ATOM 4391 N N . GLU B 1 162 ? -4.586 5.461 22.641 1 91.12 162 GLU B N 1
ATOM 4392 C CA . GLU B 1 162 ? -5.766 4.617 22.469 1 91.12 162 GLU B CA 1
ATOM 4393 C C . GLU B 1 162 ? -6.414 4.293 23.812 1 91.12 162 GLU B C 1
ATOM 4395 O O . GLU B 1 162 ? -7.633 4.133 23.906 1 91.12 162 GLU B O 1
ATOM 4400 N N . ARG B 1 163 ? -5.621 4.23 24.828 1 92.81 163 ARG B N 1
ATOM 4401 C CA . ARG B 1 163 ? -6.117 3.918 26.156 1 92.81 163 ARG B CA 1
ATOM 4402 C C . ARG B 1 163 ? -6.492 5.188 26.922 1 92.81 163 ARG B C 1
ATOM 4404 O O . ARG B 1 163 ? -6.801 5.141 28.109 1 92.81 163 ARG B O 1
ATOM 4411 N N . ASP B 1 164 ? -6.305 6.328 26.359 1 92.5 164 ASP B N 1
ATOM 4412 C CA . ASP B 1 164 ? -6.68 7.641 26.875 1 92.5 164 ASP B CA 1
ATOM 4413 C C . ASP B 1 164 ? -5.801 8.047 28.047 1 92.5 164 ASP B C 1
ATOM 4415 O O . ASP B 1 164 ? -6.277 8.648 29.016 1 92.5 164 ASP B O 1
ATOM 4419 N N . HIS B 1 165 ? -4.645 7.598 28 1 95.5 165 HIS B N 1
ATOM 4420 C CA . HIS B 1 165 ? -3.633 8.062 28.938 1 95.5 165 HIS B CA 1
ATOM 4421 C C . HIS B 1 165 ? -2.809 9.203 28.344 1 95.5 165 HIS B C 1
ATOM 4423 O O . HIS B 1 165 ? -1.626 9.023 28.047 1 95.5 165 HIS B O 1
ATOM 4429 N N . LYS B 1 166 ? -3.277 10.352 28.281 1 94.12 166 LYS B N 1
ATOM 4430 C CA . LYS B 1 166 ? -2.742 11.477 27.516 1 94.12 166 LYS B CA 1
ATOM 4431 C C . LYS B 1 166 ? -1.438 11.977 28.125 1 94.12 166 LYS B C 1
ATOM 4433 O O . LYS B 1 166 ? -0.456 12.195 27.406 1 94.12 166 LYS B O 1
ATOM 4438 N N . PRO B 1 167 ? -1.363 12.102 29.5 1 95.44 167 PRO B N 1
ATOM 4439 C CA . PRO B 1 167 ? -0.106 12.594 30.078 1 95.44 167 PRO B CA 1
ATOM 4440 C C . PRO B 1 167 ? 1.067 11.648 29.812 1 95.44 167 PRO B C 1
ATOM 4442 O O . PRO B 1 167 ? 2.164 12.102 29.469 1 95.44 167 PRO B O 1
ATOM 4445 N N . TRP B 1 168 ? 0.752 10.422 29.922 1 96.94 168 TRP B N 1
ATOM 4446 C CA . TRP B 1 168 ? 1.794 9.43 29.672 1 96.94 168 TRP B CA 1
ATOM 4447 C C . TRP B 1 168 ? 2.209 9.43 28.203 1 96.94 168 TRP B C 1
ATOM 4449 O O . TRP B 1 168 ? 3.396 9.32 27.891 1 96.94 168 TRP B O 1
ATOM 4459 N N . ALA B 1 169 ? 1.298 9.516 27.297 1 96.94 169 ALA B N 1
ATOM 4460 C CA . ALA B 1 169 ? 1.567 9.57 25.875 1 96.94 169 ALA B CA 1
ATOM 4461 C C . ALA B 1 169 ? 2.471 10.75 25.516 1 96.94 169 ALA B C 1
ATOM 4463 O O . ALA B 1 169 ? 3.406 10.617 24.734 1 96.94 169 ALA B O 1
ATOM 4464 N N . ARG B 1 170 ? 2.193 11.898 26.141 1 97.31 170 ARG B N 1
ATOM 4465 C CA . ARG B 1 170 ? 3.016 13.078 25.906 1 97.31 170 ARG B CA 1
ATOM 4466 C C . ARG B 1 170 ? 4.461 12.836 26.328 1 97.31 170 ARG B C 1
ATOM 4468 O O . ARG B 1 170 ? 5.391 13.203 25.609 1 97.31 170 ARG B O 1
ATOM 4475 N N . GLN B 1 171 ? 4.621 12.172 27.406 1 97.31 171 GLN B N 1
ATOM 4476 C CA . GLN B 1 171 ? 5.961 11.891 27.906 1 97.31 171 GLN B CA 1
ATOM 4477 C C . GLN B 1 171 ? 6.715 10.953 26.969 1 97.31 171 GLN B C 1
ATOM 4479 O O . GLN B 1 171 ? 7.887 11.172 26.656 1 97.31 171 GLN B O 1
ATOM 4484 N N . LEU B 1 172 ? 6.047 9.914 26.562 1 97.38 172 LEU B N 1
ATOM 4485 C CA . LEU B 1 172 ? 6.645 8.953 25.641 1 97.38 172 LEU B CA 1
ATOM 4486 C C . LEU B 1 172 ? 7.016 9.609 24.312 1 97.38 172 LEU B C 1
ATOM 4488 O O . LEU B 1 172 ? 8.078 9.336 23.766 1 97.38 172 LEU B O 1
ATOM 4492 N N . LEU B 1 173 ? 6.176 10.477 23.844 1 97.88 173 LEU B N 1
ATOM 4493 C CA . LEU B 1 173 ? 6.426 11.148 22.562 1 97.88 173 LEU B CA 1
ATOM 4494 C C . LEU B 1 173 ? 7.617 12.094 22.672 1 97.88 173 LEU B C 1
ATOM 4496 O O . LEU B 1 173 ? 8.422 12.203 21.75 1 97.88 173 LEU B O 1
ATOM 4500 N N . VAL B 1 174 ? 7.707 12.773 23.828 1 98.31 174 VAL B N 1
ATOM 4501 C CA . VAL B 1 174 ? 8.852 13.664 24.031 1 98.31 174 VAL B CA 1
ATOM 4502 C C . VAL B 1 174 ? 10.141 12.852 23.984 1 98.31 174 VAL B C 1
ATOM 4504 O O . VAL B 1 174 ? 11.109 13.258 23.344 1 98.31 174 VAL B O 1
ATOM 4507 N N . GLN B 1 175 ? 10.133 11.734 24.594 1 97.94 175 GLN B N 1
ATOM 4508 C CA . GLN B 1 175 ? 11.305 10.859 24.562 1 97.94 175 GLN B CA 1
ATOM 4509 C C . GLN B 1 175 ? 11.57 10.336 23.156 1 97.94 175 GLN B C 1
ATOM 4511 O O . GLN B 1 175 ? 12.719 10.273 22.719 1 97.94 175 GLN B O 1
ATOM 4516 N N . SER B 1 176 ? 10.508 9.93 22.484 1 98.25 176 SER B N 1
ATOM 4517 C CA . SER B 1 176 ? 10.625 9.461 21.109 1 98.25 176 SER B CA 1
ATOM 4518 C C . SER B 1 176 ? 11.258 10.516 20.219 1 98.25 176 SER B C 1
ATOM 4520 O O . SER B 1 176 ? 12.18 10.227 19.453 1 98.25 176 SER B O 1
ATOM 4522 N N . LEU B 1 177 ? 10.836 11.789 20.391 1 98.31 177 LEU B N 1
ATOM 4523 C CA . LEU B 1 177 ? 11.273 12.883 19.531 1 98.31 177 LEU B CA 1
ATOM 4524 C C . LEU B 1 177 ? 12.688 13.328 19.891 1 98.31 177 LEU B C 1
ATOM 4526 O O . LEU B 1 177 ? 13.398 13.891 19.062 1 98.31 177 LEU B O 1
ATOM 4530 N N . THR B 1 178 ? 13.031 13.102 21.109 1 98 178 THR B N 1
ATOM 4531 C CA . THR B 1 178 ? 14.414 13.359 21.5 1 98 178 THR B CA 1
ATOM 4532 C C . THR B 1 178 ? 15.359 12.367 20.828 1 98 178 THR B C 1
ATOM 4534 O O . THR B 1 178 ? 16.453 12.742 20.391 1 98 178 THR B O 1
ATOM 4537 N N . ALA B 1 179 ? 14.938 11.164 20.719 1 97.75 179 ALA B N 1
ATOM 4538 C CA . ALA B 1 179 ? 15.742 10.117 20.094 1 97.75 179 ALA B CA 1
ATOM 4539 C C . ALA B 1 179 ? 15.688 10.203 18.578 1 97.75 179 ALA B C 1
ATOM 4541 O O . ALA B 1 179 ? 16.688 9.984 17.891 1 97.75 179 ALA B O 1
ATOM 4542 N N . CYS B 1 180 ? 14.508 10.531 18.016 1 97.75 180 CYS B N 1
ATOM 4543 C CA . CYS B 1 180 ? 14.289 10.586 16.562 1 97.75 180 CYS B CA 1
ATOM 4544 C C . CYS B 1 180 ? 13.523 11.852 16.188 1 97.75 180 CYS B C 1
ATOM 4546 O O . CYS B 1 180 ? 12.359 11.781 15.805 1 97.75 180 CYS B O 1
ATOM 4548 N N . PRO B 1 181 ? 14.219 12.93 16.109 1 97.88 181 PRO B N 1
ATOM 4549 C CA . PRO B 1 181 ? 13.523 14.203 15.914 1 97.88 181 PRO B CA 1
ATOM 4550 C C . PRO B 1 181 ? 12.969 14.359 14.5 1 97.88 181 PRO B C 1
ATOM 4552 O O . PRO B 1 181 ? 12.117 15.211 14.25 1 97.88 181 PRO B O 1
ATOM 4555 N N . CYS B 1 182 ? 13.352 13.508 13.523 1 97.75 182 CYS B N 1
ATOM 4556 C CA . CYS B 1 182 ? 12.891 13.625 12.148 1 97.75 182 CYS B CA 1
ATOM 4557 C C . CYS B 1 182 ? 11.672 12.734 11.898 1 97.75 182 CYS B C 1
ATOM 4559 O O . CYS B 1 182 ? 11.227 12.586 10.766 1 97.75 182 CYS B O 1
ATOM 4561 N N . HIS B 1 183 ? 11.141 12.141 12.969 1 97.56 183 HIS B N 1
ATOM 4562 C CA . HIS B 1 183 ? 9.945 11.312 12.836 1 97.56 183 HIS B CA 1
ATOM 4563 C C . HIS B 1 183 ? 8.688 12.164 12.875 1 97.56 183 HIS B C 1
ATOM 4565 O O . HIS B 1 183 ? 8.133 12.414 13.953 1 97.56 183 HIS B O 1
ATOM 4571 N N . TRP B 1 184 ? 8.164 12.461 11.734 1 96.81 184 TRP B N 1
ATOM 4572 C CA . TRP B 1 184 ? 7.035 13.383 11.625 1 96.81 184 TRP B CA 1
ATOM 4573 C C . TRP B 1 184 ? 5.777 12.773 12.242 1 96.81 184 TRP B C 1
ATOM 4575 O O . TRP B 1 184 ? 4.961 13.484 12.828 1 96.81 184 TRP B O 1
ATOM 4585 N N . GLY B 1 185 ? 5.648 11.461 12.117 1 95.38 185 GLY B N 1
ATOM 4586 C CA . GLY B 1 185 ? 4.504 10.797 12.719 1 95.38 185 GLY B CA 1
ATOM 4587 C C . GLY B 1 185 ? 4.379 11.055 14.203 1 95.38 185 GLY B C 1
ATOM 4588 O O . GLY B 1 185 ? 3.273 11.242 14.719 1 95.38 185 GLY B O 1
ATOM 4589 N N . ALA B 1 186 ? 5.465 11.094 14.875 1 96.94 186 ALA B N 1
ATOM 4590 C CA . ALA B 1 186 ? 5.473 11.367 16.312 1 96.94 186 ALA B CA 1
ATOM 4591 C C . ALA B 1 186 ? 5.07 12.805 16.609 1 96.94 186 ALA B C 1
ATOM 4593 O O . ALA B 1 186 ? 4.332 13.078 17.562 1 96.94 186 ALA B O 1
ATOM 4594 N N . TRP B 1 187 ? 5.539 13.727 15.797 1 96.81 187 TRP B N 1
ATOM 4595 C CA . TRP B 1 187 ? 5.145 15.125 15.938 1 96.81 187 TRP B CA 1
ATOM 4596 C C . TRP B 1 187 ? 3.645 15.289 15.734 1 96.81 187 TRP B C 1
ATOM 4598 O O . TRP B 1 187 ? 2.988 16.031 16.469 1 96.81 187 TRP B O 1
ATOM 4608 N N . GLN B 1 188 ? 3.152 14.57 14.75 1 94.5 188 GLN B N 1
ATOM 4609 C CA . GLN B 1 188 ? 1.724 14.641 14.469 1 94.5 188 GLN B CA 1
ATOM 4610 C C . GLN B 1 188 ? 0.905 14.117 15.641 1 94.5 188 GLN B C 1
ATOM 4612 O O . GLN B 1 188 ? -0.118 14.703 16 1 94.5 188 GLN B O 1
ATOM 4617 N N . ALA B 1 189 ? 1.35 13.023 16.172 1 94.31 189 ALA B N 1
ATOM 4618 C CA . ALA B 1 189 ? 0.664 12.477 17.344 1 94.31 189 ALA B CA 1
ATOM 4619 C C . ALA B 1 189 ? 0.673 13.484 18.5 1 94.31 189 ALA B C 1
ATOM 4621 O O . ALA B 1 189 ? -0.332 13.648 19.203 1 94.31 189 ALA B O 1
ATOM 4622 N N . LEU B 1 190 ? 1.766 14.148 18.656 1 95.94 190 LEU B N 1
ATOM 4623 C CA . LEU B 1 190 ? 1.896 15.117 19.75 1 95.94 190 LEU B CA 1
ATOM 4624 C C . LEU B 1 190 ? 0.973 16.312 19.516 1 95.94 190 LEU B C 1
ATOM 4626 O O . LEU B 1 190 ? 0.417 16.859 20.469 1 95.94 190 LEU B O 1
ATOM 4630 N N . THR B 1 191 ? 0.835 16.734 18.281 1 93.31 191 THR B N 1
ATOM 4631 C CA . THR B 1 191 ? -0.061 17.828 17.938 1 93.31 191 THR B CA 1
ATOM 4632 C C . THR B 1 191 ? -1.476 17.547 18.438 1 93.31 191 THR B C 1
ATOM 4634 O O . THR B 1 191 ? -2.154 18.453 18.938 1 93.31 191 THR B O 1
ATOM 4637 N N . GLY B 1 192 ? -1.868 16.312 18.312 1 90.12 192 GLY B N 1
ATOM 4638 C CA . GLY B 1 192 ? -3.203 15.938 18.734 1 90.12 192 GLY B CA 1
ATOM 4639 C C . GLY B 1 192 ? -3.377 15.969 20.25 1 90.12 192 GLY B C 1
ATOM 4640 O O . GLY B 1 192 ? -4.504 16.016 20.734 1 90.12 192 GLY B O 1
ATOM 4641 N N . LEU B 1 193 ? -2.281 16.047 20.984 1 93.06 193 LEU B N 1
ATOM 4642 C CA . LEU B 1 193 ? -2.326 15.977 22.438 1 93.06 193 LEU B CA 1
ATOM 4643 C C . LEU B 1 193 ? -2.133 17.359 23.047 1 93.06 193 LEU B C 1
ATOM 4645 O O . LEU B 1 193 ? -2.188 17.516 24.266 1 93.06 193 LEU B O 1
ATOM 4649 N N . CYS B 1 194 ? -1.908 18.344 22.234 1 93.44 194 CYS B N 1
ATOM 4650 C CA . CYS B 1 194 ? -1.708 19.703 22.719 1 93.44 194 CYS B CA 1
ATOM 4651 C C . CYS B 1 194 ? -2.936 20.578 22.453 1 93.44 194 CYS B C 1
ATOM 4653 O O . CYS B 1 194 ? -3.338 20.75 21.297 1 93.44 194 CYS B O 1
ATOM 4655 N N . GLU B 1 195 ? -3.461 21.141 23.469 1 89.31 195 GLU B N 1
ATOM 4656 C CA . GLU B 1 195 ? -4.668 21.953 23.344 1 89.31 195 GLU B CA 1
ATOM 4657 C C . GLU B 1 195 ? -4.32 23.438 23.125 1 89.31 195 GLU B C 1
ATOM 4659 O O . GLU B 1 195 ? -5.109 24.188 22.547 1 89.31 195 GLU B O 1
ATOM 4664 N N . ASP B 1 196 ? -3.191 23.859 23.703 1 90.94 196 ASP B N 1
ATOM 4665 C CA . ASP B 1 196 ? -2.727 25.219 23.516 1 90.94 196 ASP B CA 1
ATOM 4666 C C . ASP B 1 196 ? -1.202 25.297 23.562 1 90.94 196 ASP B C 1
ATOM 4668 O O . ASP B 1 196 ? -0.53 24.266 23.688 1 90.94 196 ASP B O 1
ATOM 4672 N N . LEU B 1 197 ? -0.693 26.469 23.359 1 90.44 197 LEU B N 1
ATOM 4673 C CA . LEU B 1 197 ? 0.752 26.656 23.281 1 90.44 197 LEU B CA 1
ATOM 4674 C C . LEU B 1 197 ? 1.389 26.516 24.656 1 90.44 197 LEU B C 1
ATOM 4676 O O . LEU B 1 197 ? 2.578 26.203 24.781 1 90.44 197 LEU B O 1
ATOM 4680 N N . GLU B 1 198 ? 0.668 26.75 25.672 1 91.38 198 GLU B N 1
ATOM 4681 C CA . GLU B 1 198 ? 1.171 26.578 27.031 1 91.38 198 GLU B CA 1
ATOM 4682 C C . GLU B 1 198 ? 1.519 25.109 27.312 1 91.38 198 GLU B C 1
ATOM 4684 O O . GLU B 1 198 ? 2.48 24.828 28.031 1 91.38 198 GLU B O 1
ATOM 4689 N N . ASP B 1 199 ? 0.743 24.203 26.734 1 91.25 199 ASP B N 1
ATOM 4690 C CA . ASP B 1 199 ? 1.033 22.781 26.859 1 91.25 199 ASP B CA 1
ATOM 4691 C C . ASP B 1 199 ? 2.42 22.453 26.312 1 91.25 199 ASP B C 1
ATOM 4693 O O . ASP B 1 199 ? 3.152 21.656 26.891 1 91.25 199 ASP B O 1
ATOM 4697 N N . VAL B 1 200 ? 2.711 23.109 25.281 1 93.94 200 VAL B N 1
ATOM 4698 C CA . VAL B 1 200 ? 3.984 22.859 24.609 1 93.94 200 VAL B CA 1
ATOM 4699 C C . VAL B 1 200 ? 5.133 23.359 25.484 1 93.94 200 VAL B C 1
ATOM 4701 O O . VAL B 1 200 ? 6.184 22.719 25.562 1 93.94 200 VAL B O 1
ATOM 4704 N N . SER B 1 201 ? 4.953 24.484 26.062 1 92.62 201 SER B N 1
ATOM 4705 C CA . SER B 1 201 ? 5.996 25.094 26.875 1 92.62 201 SER B CA 1
ATOM 4706 C C . SER B 1 201 ? 6.348 24.203 28.078 1 92.62 201 SER B C 1
ATOM 4708 O O . SER B 1 201 ? 7.453 24.297 28.609 1 92.62 201 SER B O 1
ATOM 4710 N N . ARG B 1 202 ? 5.438 23.344 28.406 1 93.25 202 ARG B N 1
ATOM 4711 C CA . ARG B 1 202 ? 5.641 22.469 29.547 1 93.25 202 ARG B CA 1
ATOM 4712 C C . ARG B 1 202 ? 6.391 21.203 29.141 1 93.25 202 ARG B C 1
ATOM 4714 O O . ARG B 1 202 ? 6.859 20.438 30 1 93.25 202 ARG B O 1
ATOM 4721 N N . LEU B 1 203 ? 6.5 21.016 27.875 1 96.31 203 LEU B N 1
ATOM 4722 C CA . LEU B 1 203 ? 7.16 19.828 27.375 1 96.31 203 LEU B CA 1
ATOM 4723 C C . LEU B 1 203 ? 8.648 20.078 27.141 1 96.31 203 LEU B C 1
ATOM 4725 O O . LEU B 1 203 ? 9.031 21.156 26.703 1 96.31 203 LEU B O 1
ATOM 4729 N N . ALA B 1 204 ? 9.453 19.125 27.5 1 96 204 ALA B N 1
ATOM 4730 C CA . ALA B 1 204 ? 10.891 19.203 27.266 1 96 204 ALA B CA 1
ATOM 4731 C C . ALA B 1 204 ? 11.242 18.719 25.859 1 96 204 ALA B C 1
ATOM 4733 O O . ALA B 1 204 ? 11.93 17.719 25.703 1 96 204 ALA B O 1
ATOM 4734 N N . LEU B 1 205 ? 10.914 19.531 24.859 1 96.75 205 LEU B N 1
ATOM 4735 C CA . LEU B 1 205 ? 11.148 19.156 23.469 1 96.75 205 LEU B CA 1
ATOM 4736 C C . LEU B 1 205 ? 12.594 19.391 23.078 1 96.75 205 LEU B C 1
ATOM 4738 O O . LEU B 1 205 ? 13.242 20.312 23.594 1 96.75 205 LEU B O 1
ATOM 4742 N N . PRO B 1 206 ? 13.117 18.562 22.234 1 96.31 206 PRO B N 1
ATOM 4743 C CA . PRO B 1 206 ? 14.492 18.766 21.781 1 96.31 206 PRO B CA 1
ATOM 4744 C C . PRO B 1 206 ? 14.656 20.047 20.953 1 96.31 206 PRO B C 1
ATOM 4746 O O . PRO B 1 206 ? 13.727 20.438 20.234 1 96.31 206 PRO B O 1
ATOM 4749 N N . GLY B 1 207 ? 15.875 20.641 21.078 1 94.69 207 GLY B N 1
ATOM 4750 C CA . GLY B 1 207 ? 16.203 21.781 20.234 1 94.69 207 GLY B CA 1
ATOM 4751 C C . GLY B 1 207 ? 16.594 21.375 18.828 1 94.69 207 GLY B C 1
ATOM 4752 O O . GLY B 1 207 ? 17.766 21.469 18.453 1 94.69 207 GLY B O 1
ATOM 4753 N N . HIS B 1 208 ? 15.734 20.984 18.062 1 96.12 208 HIS B N 1
ATOM 4754 C CA . HIS B 1 208 ? 15.922 20.484 16.703 1 96.12 208 HIS B CA 1
ATOM 4755 C C . HIS B 1 208 ? 15.117 21.312 15.703 1 96.12 208 HIS B C 1
ATOM 4757 O O . HIS B 1 208 ? 14.086 21.891 16.047 1 96.12 208 HIS B O 1
ATOM 4763 N N . TRP B 1 209 ? 15.547 21.391 14.5 1 96.44 209 TRP B N 1
ATOM 4764 C CA . TRP B 1 209 ? 14.883 22.203 13.492 1 96.44 209 TRP B CA 1
ATOM 4765 C C . TRP B 1 209 ? 13.477 21.672 13.211 1 96.44 209 TRP B C 1
ATOM 4767 O O . TRP B 1 209 ? 12.594 22.438 12.828 1 96.44 209 TRP B O 1
ATOM 4777 N N . ALA B 1 210 ? 13.242 20.406 13.367 1 97.31 210 ALA B N 1
ATOM 4778 C CA . ALA B 1 210 ? 11.938 19.812 13.109 1 97.31 210 ALA B CA 1
ATOM 4779 C C . ALA B 1 210 ? 10.875 20.391 14.039 1 97.31 210 ALA B C 1
ATOM 4781 O O . ALA B 1 210 ? 9.68 20.359 13.727 1 97.31 210 ALA B O 1
ATOM 4782 N N . ARG B 1 211 ? 11.297 20.844 15.172 1 96.75 211 ARG B N 1
ATOM 4783 C CA . ARG B 1 211 ? 10.391 21.453 16.141 1 96.75 211 ARG B CA 1
ATOM 4784 C C . ARG B 1 211 ? 9.656 22.656 15.523 1 96.75 211 ARG B C 1
ATOM 4786 O O . ARG B 1 211 ? 8.492 22.906 15.836 1 96.75 211 ARG B O 1
ATOM 4793 N N . HIS B 1 212 ? 10.312 23.344 14.609 1 96.81 212 HIS B N 1
ATOM 4794 C CA . HIS B 1 212 ? 9.688 24.484 13.945 1 96.81 212 HIS B CA 1
ATOM 4795 C C . HIS B 1 212 ? 8.508 24.031 13.086 1 96.81 212 HIS B C 1
ATOM 4797 O O . HIS B 1 212 ? 7.504 24.734 12.984 1 96.81 212 HIS B O 1
ATOM 4803 N N . PHE B 1 213 ? 8.641 22.875 12.406 1 97.81 213 PHE B N 1
ATOM 4804 C CA . PHE B 1 213 ? 7.527 22.328 11.641 1 97.81 213 PHE B CA 1
ATOM 4805 C C . PHE B 1 213 ? 6.332 22.031 12.539 1 97.81 213 PHE B C 1
ATOM 4807 O O . PHE B 1 213 ? 5.199 22.375 12.203 1 97.81 213 PHE B O 1
ATOM 4814 N N . PHE B 1 214 ? 6.742 21.438 13.711 1 97.06 214 PHE B N 1
ATOM 4815 C CA . PHE B 1 214 ? 5.719 21.078 14.68 1 97.06 214 PHE B CA 1
ATOM 4816 C C . PHE B 1 214 ? 4.984 22.312 15.18 1 97.06 214 PHE B C 1
ATOM 4818 O O . PHE B 1 214 ? 3.754 22.359 15.172 1 97.06 214 PHE B O 1
ATOM 4825 N N . LEU B 1 215 ? 5.656 23.281 15.516 1 97.19 215 LEU B N 1
ATOM 4826 C CA . LEU B 1 215 ? 5.074 24.484 16.062 1 97.19 215 LEU B CA 1
ATOM 4827 C C . LEU B 1 215 ? 4.246 25.219 15.016 1 97.19 215 LEU B C 1
ATOM 4829 O O . LEU B 1 215 ? 3.182 25.766 15.32 1 97.19 215 LEU B O 1
ATOM 4833 N N . ALA B 1 216 ? 4.762 25.266 13.812 1 97.62 216 ALA B N 1
ATOM 4834 C CA . ALA B 1 216 ? 3.998 25.891 12.734 1 97.62 216 ALA B CA 1
ATOM 4835 C C . ALA B 1 216 ? 2.66 25.188 12.531 1 97.62 216 ALA B C 1
ATOM 4837 O O . ALA B 1 216 ? 1.614 25.828 12.453 1 97.62 216 ALA B O 1
ATOM 4838 N N . ALA B 1 217 ? 2.684 23.859 12.453 1 95.5 217 ALA B N 1
ATOM 4839 C CA . ALA B 1 217 ? 1.468 23.078 12.258 1 95.5 217 ALA B CA 1
ATOM 4840 C C . ALA B 1 217 ? 0.495 23.281 13.422 1 95.5 217 ALA B C 1
ATOM 4842 O O . ALA B 1 217 ? -0.712 23.422 13.211 1 95.5 217 ALA B O 1
ATOM 4843 N N . LEU B 1 218 ? 1.05 23.25 14.617 1 95.31 218 LEU B N 1
ATOM 4844 C CA . LEU B 1 218 ? 0.217 23.438 15.797 1 95.31 218 LEU B CA 1
ATOM 4845 C C . LEU B 1 218 ? -0.417 24.828 15.805 1 95.31 218 LEU B C 1
ATOM 4847 O O . LEU B 1 218 ? -1.6 24.969 16.125 1 95.31 218 LEU B O 1
ATOM 4851 N N . CYS B 1 219 ? 0.365 25.828 15.461 1 96.56 219 CYS B N 1
ATOM 4852 C CA . CYS B 1 219 ? -0.149 27.188 15.414 1 96.56 219 CYS B CA 1
ATOM 4853 C C . CYS B 1 219 ? -1.297 27.312 14.414 1 96.56 219 CYS B C 1
ATOM 4855 O O . CYS B 1 219 ? -2.287 27.984 14.68 1 96.56 219 CYS B O 1
ATOM 4857 N N . LEU B 1 220 ? -1.174 26.656 13.297 1 94.38 220 LEU B N 1
ATOM 4858 C CA . LEU B 1 220 ? -2.248 26.672 12.312 1 94.38 220 LEU B CA 1
ATOM 4859 C C . LEU B 1 220 ? -3.512 26.031 12.875 1 94.38 220 LEU B C 1
ATOM 4861 O O . LEU B 1 220 ? -4.613 26.562 12.695 1 94.38 220 LEU B O 1
ATOM 4865 N N . GLU B 1 221 ? -3.305 24.953 13.57 1 90.44 221 GLU B N 1
ATOM 4866 C CA . GLU B 1 221 ? -4.438 24.25 14.164 1 90.44 221 GLU B CA 1
ATOM 4867 C C . GLU B 1 221 ? -5.137 25.109 15.211 1 90.44 221 GLU B C 1
ATOM 4869 O O . GLU B 1 221 ? -6.363 25.078 15.336 1 90.44 221 GLU B O 1
ATOM 4874 N N . LEU B 1 222 ? -4.379 25.859 15.922 1 91.69 222 LEU B N 1
ATOM 4875 C CA . LEU B 1 222 ? -4.91 26.688 17 1 91.69 222 LEU B CA 1
ATOM 4876 C C . LEU B 1 222 ? -5.316 28.062 16.484 1 91.69 222 LEU B C 1
ATOM 4878 O O . LEU B 1 222 ? -5.672 28.938 17.266 1 91.69 222 LEU B O 1
ATOM 4882 N N . GLN B 1 223 ? -5.133 28.359 15.219 1 93 223 GLN B N 1
ATOM 4883 C CA . GLN B 1 223 ? -5.555 29.578 14.539 1 93 223 GLN B CA 1
ATOM 4884 C C . GLN B 1 223 ? -4.66 30.75 14.906 1 93 223 GLN B C 1
ATOM 4886 O O . GLN B 1 223 ? -5.102 31.906 14.898 1 93 223 GLN B O 1
ATOM 4891 N N . HIS B 1 224 ? -3.506 30.359 15.344 1 96 224 HIS B N 1
ATOM 4892 C CA . HIS B 1 224 ? -2.463 31.359 15.484 1 96 224 HIS B CA 1
ATOM 4893 C C . HIS B 1 224 ? -1.688 31.547 14.18 1 96 224 HIS B C 1
ATOM 4895 O O . HIS B 1 224 ? -0.49 31.25 14.117 1 96 224 HIS B O 1
ATOM 4901 N N . ASN B 1 225 ? -2.289 32.094 13.211 1 96.88 225 ASN B N 1
ATOM 4902 C CA . ASN B 1 225 ? -1.83 32.094 11.82 1 96.88 225 ASN B CA 1
ATOM 4903 C C . ASN B 1 225 ? -0.618 32.969 11.617 1 96.88 225 ASN B C 1
ATOM 4905 O O . ASN B 1 225 ? 0.293 32.656 10.859 1 96.88 225 ASN B O 1
ATOM 4909 N N . ALA B 1 226 ? -0.616 34.156 12.266 1 96.94 226 ALA B N 1
ATOM 4910 C CA . ALA B 1 226 ? 0.526 35.031 12.125 1 96.94 226 ALA B CA 1
ATOM 4911 C C . ALA B 1 226 ? 1.802 34.406 12.656 1 96.94 226 ALA B C 1
ATOM 4913 O O . ALA B 1 226 ? 2.857 34.469 12.023 1 96.94 226 ALA B O 1
ATOM 4914 N N . GLU B 1 227 ? 1.656 33.812 13.781 1 96.75 227 GLU B N 1
ATOM 4915 C CA . GLU B 1 227 ? 2.793 33.094 14.352 1 96.75 227 GLU B CA 1
ATOM 4916 C C . GLU B 1 227 ? 3.223 31.938 13.453 1 96.75 227 GLU B C 1
ATOM 4918 O O . GLU B 1 227 ? 4.418 31.672 13.305 1 96.75 227 GLU B O 1
ATOM 4923 N N . ALA B 1 228 ? 2.289 31.203 12.914 1 97.88 228 ALA B N 1
ATOM 4924 C CA . ALA B 1 228 ? 2.582 30.125 11.992 1 97.88 228 ALA B CA 1
ATOM 4925 C C . ALA B 1 228 ? 3.398 30.609 10.797 1 97.88 228 ALA B C 1
ATOM 4927 O O . ALA B 1 228 ? 4.391 30 10.414 1 97.88 228 ALA B O 1
ATOM 4928 N N . LEU B 1 229 ? 2.99 31.75 10.25 1 98.06 229 LEU B N 1
ATOM 4929 C CA . LEU B 1 229 ? 3.682 32.312 9.094 1 98.06 229 LEU B CA 1
ATOM 4930 C C . LEU B 1 229 ? 5.121 32.656 9.445 1 98.06 229 LEU B C 1
ATOM 4932 O O . LEU B 1 229 ? 6.027 32.469 8.633 1 98.06 229 LEU B O 1
ATOM 4936 N N . SER B 1 230 ? 5.277 33.188 10.641 1 97.69 230 SER B N 1
ATOM 4937 C CA . SER B 1 230 ? 6.625 33.531 11.086 1 97.69 230 SER B CA 1
ATOM 4938 C C . SER B 1 230 ? 7.504 32.281 11.18 1 97.69 230 SER B C 1
ATOM 4940 O O . SER B 1 230 ? 8.664 32.312 10.758 1 97.69 230 SER B O 1
ATOM 4942 N N . ARG B 1 231 ? 6.988 31.219 11.727 1 97.25 231 ARG B N 1
ATOM 4943 C CA . ARG B 1 231 ? 7.723 29.969 11.836 1 97.25 231 ARG B CA 1
ATOM 4944 C C . ARG B 1 231 ? 7.992 29.359 10.461 1 97.25 231 ARG B C 1
ATOM 4946 O O . ARG B 1 231 ? 9.07 28.828 10.211 1 97.25 231 ARG B O 1
ATOM 4953 N N . LEU B 1 232 ? 7.012 29.469 9.586 1 98.31 232 LEU B N 1
ATOM 4954 C CA . LEU B 1 232 ? 7.16 28.953 8.234 1 98.31 232 LEU B CA 1
ATOM 4955 C C . LEU B 1 232 ? 8.266 29.688 7.484 1 98.31 232 LEU B C 1
ATOM 4957 O O . LEU B 1 232 ? 8.961 29.094 6.656 1 98.31 232 LEU B O 1
ATOM 4961 N N . GLN B 1 233 ? 8.398 30.922 7.789 1 97.44 233 GLN B N 1
ATOM 4962 C CA . GLN B 1 233 ? 9.469 31.688 7.168 1 97.44 233 GLN B CA 1
ATOM 4963 C C . GLN B 1 233 ? 10.836 31.172 7.594 1 97.44 233 GLN B C 1
ATOM 4965 O O . GLN B 1 233 ? 11.766 31.109 6.781 1 97.44 233 GLN B O 1
ATOM 4970 N N . VAL B 1 234 ? 10.906 30.812 8.836 1 96.25 234 VAL B N 1
ATOM 4971 C CA . VAL B 1 234 ? 12.148 30.25 9.352 1 96.25 234 VAL B CA 1
ATOM 4972 C C . VAL B 1 234 ? 12.445 28.938 8.648 1 96.25 234 VAL B C 1
ATOM 4974 O O . VAL B 1 234 ? 13.578 28.703 8.211 1 96.25 234 VAL B O 1
ATOM 4977 N N . ILE B 1 235 ? 11.484 28.078 8.492 1 97.81 235 ILE B N 1
ATOM 4978 C CA . ILE B 1 235 ? 11.648 26.781 7.828 1 97.81 235 ILE B CA 1
ATOM 4979 C C . ILE B 1 235 ? 12.031 27 6.363 1 97.81 235 ILE B C 1
ATOM 4981 O O . ILE B 1 235 ? 12.867 26.266 5.824 1 97.81 235 ILE B O 1
ATOM 4985 N N . ASN B 1 236 ? 11.438 28.016 5.754 1 97.38 236 ASN B N 1
ATOM 4986 C CA . ASN B 1 236 ? 11.672 28.297 4.34 1 97.38 236 ASN B CA 1
ATOM 4987 C C . ASN B 1 236 ? 13.125 28.672 4.074 1 97.38 236 ASN B C 1
ATOM 4989 O O . ASN B 1 236 ? 13.633 28.453 2.971 1 97.38 236 ASN B O 1
ATOM 4993 N N . GLN B 1 237 ? 13.758 29.234 5.055 1 95.94 237 GLN B N 1
ATOM 4994 C CA . GLN B 1 237 ? 15.172 29.562 4.91 1 95.94 237 GLN B CA 1
ATOM 4995 C C . GLN B 1 237 ? 16.031 28.297 4.801 1 95.94 237 GLN B C 1
ATOM 4997 O O . GLN B 1 237 ? 17.031 28.281 4.074 1 95.94 237 GLN B O 1
ATOM 5002 N N . LEU B 1 238 ? 15.594 27.312 5.465 1 96 238 LEU B N 1
ATOM 5003 C CA . LEU B 1 238 ? 16.328 26.047 5.457 1 96 238 LEU B CA 1
ATOM 5004 C C . LEU B 1 238 ? 15.883 25.172 4.293 1 96 238 LEU B C 1
ATOM 5006 O O . LEU B 1 238 ? 16.703 24.469 3.691 1 96 238 LEU B O 1
ATOM 5010 N N . PHE B 1 239 ? 14.609 25.25 3.975 1 97.75 239 PHE B N 1
ATOM 5011 C CA . PHE B 1 239 ? 14 24.406 2.955 1 97.75 239 PHE B CA 1
ATOM 5012 C C . PHE B 1 239 ? 13.234 25.25 1.944 1 97.75 239 PHE B C 1
ATOM 5014 O O . PHE B 1 239 ? 12.008 25.141 1.848 1 97.75 239 PHE B O 1
ATOM 5021 N N . PRO B 1 240 ? 13.883 25.875 1.123 1 96.94 240 PRO B N 1
ATOM 5022 C CA . PRO B 1 240 ? 13.227 26.797 0.196 1 96.94 240 PRO B CA 1
ATOM 5023 C C . PRO B 1 240 ? 12.344 26.094 -0.824 1 96.94 240 PRO B C 1
ATOM 5025 O O . PRO B 1 240 ? 11.406 26.688 -1.369 1 96.94 240 PRO B O 1
ATOM 5028 N N . GLY B 1 241 ? 12.539 24.828 -1.074 1 96.56 241 GLY B N 1
ATOM 5029 C CA . GLY B 1 241 ? 11.773 24.094 -2.072 1 96.56 241 GLY B CA 1
ATOM 5030 C C . GLY B 1 241 ? 10.695 23.219 -1.473 1 96.56 241 GLY B C 1
ATOM 5031 O O . GLY B 1 241 ? 10.117 22.375 -2.162 1 96.56 241 GLY B O 1
ATOM 5032 N N . SER B 1 242 ? 10.352 23.406 -0.236 1 97.12 242 SER B N 1
ATOM 5033 C CA . SER B 1 242 ? 9.406 22.531 0.441 1 97.12 242 SER B CA 1
ATOM 5034 C C . SER B 1 242 ? 7.965 22.906 0.09 1 97.12 242 SER B C 1
ATOM 5036 O O . SER B 1 242 ? 7.496 23.984 0.434 1 97.12 242 SER B O 1
ATOM 5038 N N . ASP B 1 243 ? 7.297 21.953 -0.527 1 96.5 243 ASP B N 1
ATOM 5039 C CA . ASP B 1 243 ? 5.879 22.156 -0.82 1 96.5 243 ASP B CA 1
ATOM 5040 C C . ASP B 1 243 ? 5.055 22.203 0.464 1 96.5 243 ASP B C 1
ATOM 5042 O O . ASP B 1 243 ? 3.98 22.812 0.496 1 96.5 243 ASP B O 1
ATOM 5046 N N . TRP B 1 244 ? 5.566 21.547 1.486 1 97 244 TRP B N 1
ATOM 5047 C CA . TRP B 1 244 ? 4.887 21.562 2.777 1 97 244 TRP B CA 1
ATOM 5048 C C . TRP B 1 244 ? 4.789 22.969 3.326 1 97 244 TRP B C 1
ATOM 5050 O O . TRP B 1 244 ? 3.736 23.391 3.814 1 97 244 TRP B O 1
ATOM 5060 N N . VAL B 1 245 ? 5.859 23.719 3.215 1 97.94 245 VAL B N 1
ATOM 5061 C CA . VAL B 1 245 ? 5.906 25.094 3.703 1 97.94 245 VAL B CA 1
ATOM 5062 C C . VAL B 1 245 ? 4.922 25.953 2.912 1 97.94 245 VAL B C 1
ATOM 5064 O O . VAL B 1 245 ? 4.129 26.688 3.496 1 97.94 245 VAL B O 1
ATOM 5067 N N . ALA B 1 246 ? 4.965 25.812 1.614 1 97.69 246 ALA B N 1
ATOM 5068 C CA . ALA B 1 246 ? 4.07 26.578 0.753 1 97.69 246 ALA B CA 1
ATOM 5069 C C . ALA B 1 246 ? 2.609 26.25 1.053 1 97.69 246 ALA B C 1
ATOM 5071 O O . ALA B 1 246 ? 1.771 27.156 1.126 1 97.69 246 ALA B O 1
ATOM 5072 N N . ALA B 1 247 ? 2.312 25.016 1.225 1 97.69 247 ALA B N 1
ATOM 5073 C CA . ALA B 1 247 ? 0.94 24.578 1.476 1 97.69 247 ALA B CA 1
ATOM 5074 C C . ALA B 1 247 ? 0.425 25.125 2.803 1 97.69 247 ALA B C 1
ATOM 5076 O O . ALA B 1 247 ? -0.722 25.578 2.895 1 97.69 247 ALA B O 1
ATOM 5077 N N . ASN B 1 248 ? 1.275 25.094 3.787 1 97.81 248 ASN B N 1
ATOM 5078 C CA . ASN B 1 248 ? 0.848 25.562 5.098 1 97.81 248 ASN B CA 1
ATOM 5079 C C . ASN B 1 248 ? 0.78 27.094 5.148 1 97.81 248 ASN B C 1
ATOM 5081 O O . ASN B 1 248 ? -0.047 27.656 5.863 1 97.81 248 ASN B O 1
ATOM 5085 N N . ALA B 1 249 ? 1.635 27.734 4.387 1 98.44 249 ALA B N 1
ATOM 5086 C CA . ALA B 1 249 ? 1.496 29.188 4.234 1 98.44 249 ALA B CA 1
ATOM 5087 C C . ALA B 1 249 ? 0.17 29.547 3.568 1 98.44 249 ALA B C 1
ATOM 5089 O O . ALA B 1 249 ? -0.51 30.484 3.988 1 98.44 249 ALA B O 1
ATOM 5090 N N . ALA B 1 250 ? -0.161 28.781 2.537 1 98.06 250 ALA B N 1
ATOM 5091 C CA . ALA B 1 250 ? -1.44 29 1.866 1 98.06 250 ALA B CA 1
ATOM 5092 C C . ALA B 1 250 ? -2.605 28.844 2.84 1 98.06 250 ALA B C 1
ATOM 5094 O O . ALA B 1 250 ? -3.533 29.656 2.844 1 98.06 250 ALA B O 1
ATOM 5095 N N . LEU B 1 251 ? -2.543 27.828 3.646 1 96.94 251 LEU B N 1
ATOM 5096 C CA . LEU B 1 251 ? -3.582 27.594 4.641 1 96.94 251 LEU B CA 1
ATOM 5097 C C . LEU B 1 251 ? -3.664 28.75 5.637 1 96.94 251 LEU B C 1
ATOM 5099 O O . LEU B 1 251 ? -4.758 29.172 6.012 1 96.94 251 LEU B O 1
ATOM 5103 N N . ALA B 1 252 ? -2.529 29.219 6.07 1 97.69 252 ALA B N 1
ATOM 5104 C CA . ALA B 1 252 ? -2.494 30.359 6.988 1 97.69 252 ALA B CA 1
ATOM 5105 C C . ALA B 1 252 ? -3.174 31.578 6.379 1 97.69 252 ALA B C 1
ATOM 5107 O O . ALA B 1 252 ? -3.99 32.219 7.031 1 97.69 252 ALA B O 1
ATOM 5108 N N . HIS B 1 253 ? -2.838 31.891 5.16 1 97.69 253 HIS B N 1
ATOM 5109 C CA . HIS B 1 253 ? -3.447 33 4.465 1 97.69 253 HIS B CA 1
ATOM 5110 C C . HIS B 1 253 ? -4.949 32.812 4.301 1 97.69 253 HIS B C 1
ATOM 5112 O O . HIS B 1 253 ? -5.727 33.75 4.445 1 97.69 253 HIS B O 1
ATOM 5118 N N . TYR B 1 254 ? -5.316 31.609 3.998 1 96.06 254 TYR B N 1
ATOM 5119 C CA . TYR B 1 254 ? -6.738 31.281 3.895 1 96.06 254 TYR B CA 1
ATOM 5120 C C . TYR B 1 254 ? -7.453 31.562 5.211 1 96.06 254 TYR B C 1
ATOM 5122 O O . TYR B 1 254 ? -8.516 32.188 5.234 1 96.06 254 TYR B O 1
ATOM 5130 N N . ASN B 1 255 ? -6.844 31.109 6.289 1 94.75 255 ASN B N 1
ATOM 5131 C CA . ASN B 1 255 ? -7.43 31.312 7.609 1 94.75 255 ASN B CA 1
ATOM 5132 C C . ASN B 1 255 ? -7.551 32.781 7.961 1 94.75 255 ASN B C 1
ATOM 5134 O O . ASN B 1 255 ? -8.477 33.188 8.672 1 94.75 255 ASN B O 1
ATOM 5138 N N . MET B 1 256 ? -6.668 33.531 7.469 1 95.94 256 MET B N 1
ATOM 5139 C CA . MET B 1 256 ? -6.664 34.969 7.723 1 95.94 256 MET B CA 1
ATOM 5140 C C . MET B 1 256 ? -7.547 35.688 6.715 1 95.94 256 MET B C 1
ATOM 5142 O O . MET B 1 256 ? -7.582 36.938 6.695 1 95.94 256 MET B O 1
ATOM 5146 N N . ARG B 1 257 ? -8.156 34.969 5.785 1 94.81 257 ARG B N 1
ATOM 5147 C CA . ARG B 1 257 ? -9.07 35.469 4.762 1 94.81 257 ARG B CA 1
ATOM 5148 C C . ARG B 1 257 ? -8.328 36.281 3.705 1 94.81 257 ARG B C 1
ATOM 5150 O O . ARG B 1 257 ? -8.898 37.188 3.094 1 94.81 257 ARG B O 1
ATOM 5157 N N . ASN B 1 258 ? -7.059 36.031 3.672 1 96.56 258 ASN B N 1
ATOM 5158 C CA . ASN B 1 258 ? -6.277 36.531 2.549 1 96.56 258 ASN B CA 1
ATOM 5159 C C . ASN B 1 258 ? -6.383 35.625 1.337 1 96.56 258 ASN B C 1
ATOM 5161 O O . ASN B 1 258 ? -5.414 34.938 0.982 1 96.56 258 ASN B O 1
ATOM 5165 N N . PHE B 1 259 ? -7.41 35.625 0.613 1 96.38 259 PHE B N 1
ATOM 5166 C CA . PHE B 1 259 ? -7.762 34.656 -0.4 1 96.38 259 PHE B CA 1
ATOM 5167 C C . PHE B 1 259 ? -6.867 34.781 -1.627 1 96.38 259 PHE B C 1
ATOM 5169 O O . PHE B 1 259 ? -6.512 33.781 -2.26 1 96.38 259 PHE B O 1
ATOM 5176 N N . ASP B 1 260 ? -6.48 35.969 -1.955 1 97.44 260 ASP B N 1
ATOM 5177 C CA . ASP B 1 260 ? -5.633 36.188 -3.125 1 97.44 260 ASP B CA 1
ATOM 5178 C C . ASP B 1 260 ? -4.266 35.531 -2.932 1 97.44 260 ASP B C 1
ATOM 5180 O O . ASP B 1 260 ? -3.779 34.812 -3.811 1 97.44 260 ASP B O 1
ATOM 5184 N N . GLU B 1 261 ? -3.713 35.812 -1.77 1 97.69 261 GLU B N 1
ATOM 5185 C CA . GLU B 1 261 ? -2.412 35.25 -1.462 1 97.69 261 GLU B CA 1
ATOM 5186 C C . GLU B 1 261 ? -2.498 33.719 -1.38 1 97.69 261 GLU B C 1
ATOM 5188 O O . GLU B 1 261 ? -1.626 33 -1.893 1 97.69 261 GLU B O 1
ATOM 5193 N N . ALA B 1 262 ? -3.498 33.219 -0.745 1 97.88 262 ALA B N 1
ATOM 5194 C CA . ALA B 1 262 ? -3.705 31.781 -0.625 1 97.88 262 ALA B CA 1
ATOM 5195 C C . ALA B 1 262 ? -3.873 31.125 -1.997 1 97.88 262 ALA B C 1
ATOM 5197 O O . ALA B 1 262 ? -3.252 30.109 -2.287 1 97.88 262 ALA B O 1
ATOM 5198 N N . GLN B 1 263 ? -4.703 31.766 -2.824 1 97.62 263 GLN B N 1
ATOM 5199 C CA . GLN B 1 263 ? -4.938 31.266 -4.172 1 97.62 263 GLN B CA 1
ATOM 5200 C C . GLN B 1 263 ? -3.641 31.188 -4.973 1 97.62 263 GLN B C 1
ATOM 5202 O O . GLN B 1 263 ? -3.383 30.203 -5.664 1 97.62 263 GLN B O 1
ATOM 5207 N N . ALA B 1 264 ? -2.877 32.219 -4.902 1 98.12 264 ALA B N 1
ATOM 5208 C CA . ALA B 1 264 ? -1.614 32.25 -5.637 1 98.12 264 ALA B CA 1
ATOM 5209 C C . ALA B 1 264 ? -0.688 31.125 -5.207 1 98.12 264 ALA B C 1
ATOM 5211 O O . ALA B 1 264 ? -0.028 30.5 -6.043 1 98.12 264 ALA B O 1
ATOM 5212 N N . LEU B 1 265 ? -0.615 30.891 -3.922 1 98 265 LEU B N 1
ATOM 5213 C CA . LEU B 1 265 ? 0.238 29.828 -3.391 1 98 265 LEU B CA 1
ATOM 5214 C C . LEU B 1 265 ? -0.25 28.453 -3.844 1 98 265 LEU B C 1
ATOM 5216 O O . LEU B 1 265 ? 0.553 27.609 -4.23 1 98 265 LEU B O 1
ATOM 5220 N N . TYR B 1 266 ? -1.534 28.203 -3.82 1 97.62 266 TYR B N 1
ATOM 5221 C CA . TYR B 1 266 ? -2.076 26.922 -4.27 1 97.62 266 TYR B CA 1
ATOM 5222 C C . TYR B 1 266 ? -1.853 26.734 -5.766 1 97.62 266 TYR B C 1
ATOM 5224 O O . TYR B 1 266 ? -1.591 25.609 -6.223 1 97.62 266 TYR B O 1
ATOM 5232 N N . GLU B 1 267 ? -1.979 27.812 -6.535 1 97.19 267 GLU B N 1
ATOM 5233 C CA . GLU B 1 267 ? -1.715 27.719 -7.969 1 97.19 267 GLU B CA 1
ATOM 5234 C C . GLU B 1 267 ? -0.254 27.375 -8.242 1 97.19 267 GLU B C 1
ATOM 5236 O O . GLU B 1 267 ? 0.044 26.594 -9.141 1 97.19 267 GLU B O 1
ATOM 5241 N N . ASP B 1 268 ? 0.607 27.984 -7.461 1 97.44 268 ASP B N 1
ATOM 5242 C CA . ASP B 1 268 ? 2.025 27.656 -7.57 1 97.44 268 ASP B CA 1
ATOM 5243 C C . ASP B 1 268 ? 2.273 26.188 -7.234 1 97.44 268 ASP B C 1
ATOM 5245 O O . ASP B 1 268 ? 3.037 25.5 -7.926 1 97.44 268 ASP B O 1
ATOM 5249 N N . LEU B 1 269 ? 1.637 25.719 -6.223 1 97 269 LEU B N 1
ATOM 5250 C CA . LEU B 1 269 ? 1.762 24.328 -5.809 1 97 269 LEU B CA 1
ATOM 5251 C C . LEU B 1 269 ? 1.273 23.391 -6.906 1 97 269 LEU B C 1
ATOM 5253 O O . LEU B 1 269 ? 1.928 22.391 -7.211 1 97 269 LEU B O 1
ATOM 5257 N N . LEU B 1 270 ? 0.177 23.703 -7.523 1 95.25 270 LEU B N 1
ATOM 5258 C CA . LEU B 1 270 ? -0.415 22.875 -8.57 1 95.25 270 LEU B CA 1
ATOM 5259 C C . LEU B 1 270 ? 0.46 22.875 -9.82 1 95.25 270 LEU B C 1
ATOM 5261 O O . LEU B 1 270 ? 0.513 21.875 -10.539 1 95.25 270 LEU B O 1
ATOM 5265 N N . ALA B 1 271 ? 1.106 23.953 -10.047 1 95.5 271 ALA B N 1
ATOM 5266 C CA . ALA B 1 271 ? 2.016 24.031 -11.188 1 95.5 271 ALA B CA 1
ATOM 5267 C C . ALA B 1 271 ? 3.201 23.078 -11.008 1 95.5 271 ALA B C 1
ATOM 5269 O O . ALA B 1 271 ? 3.656 22.453 -11.969 1 95.5 271 ALA B O 1
ATOM 5270 N N . ARG B 1 272 ? 3.596 22.938 -9.766 1 94.19 272 ARG B N 1
ATOM 5271 C CA . ARG B 1 272 ? 4.742 22.094 -9.461 1 94.19 272 ARG B CA 1
ATOM 5272 C C . ARG B 1 272 ? 4.324 20.625 -9.312 1 94.19 272 ARG B C 1
ATOM 5274 O O . ARG B 1 272 ? 5.105 19.719 -9.602 1 94.19 272 ARG B O 1
ATOM 5281 N N . ASP B 1 273 ? 3.148 20.484 -8.859 1 94.62 273 ASP B N 1
ATOM 5282 C CA . ASP B 1 273 ? 2.598 19.156 -8.617 1 94.62 273 ASP B CA 1
ATOM 5283 C C . ASP B 1 273 ? 1.146 19.062 -9.086 1 94.62 273 ASP B C 1
ATOM 5285 O O . ASP B 1 273 ? 0.222 19.141 -8.273 1 94.62 273 ASP B O 1
ATOM 5289 N N . PRO B 1 274 ? 0.999 18.734 -10.312 1 93.5 274 PRO B N 1
ATOM 5290 C CA . PRO B 1 274 ? -0.342 18.797 -10.898 1 93.5 274 PRO B CA 1
ATOM 5291 C C . PRO B 1 274 ? -1.29 17.75 -10.312 1 93.5 274 PRO B C 1
ATOM 5293 O O . PRO B 1 274 ? -2.51 17.938 -10.328 1 93.5 274 PRO B O 1
ATOM 5296 N N . ALA B 1 275 ? -0.808 16.672 -9.828 1 93.44 275 ALA B N 1
ATOM 5297 C CA . ALA B 1 275 ? -1.663 15.602 -9.328 1 93.44 275 ALA B CA 1
ATOM 5298 C C . ALA B 1 275 ? -1.829 15.688 -7.816 1 93.44 275 ALA B C 1
ATOM 5300 O O . ALA B 1 275 ? -2.311 14.742 -7.184 1 93.44 275 ALA B O 1
ATOM 5301 N N . ARG B 1 276 ? -1.492 16.828 -7.273 1 93.81 276 ARG B N 1
ATOM 5302 C CA . ARG B 1 276 ? -1.575 17.016 -5.828 1 93.81 276 ARG B CA 1
ATOM 5303 C C . ARG B 1 276 ? -3.025 17 -5.359 1 93.81 276 ARG B C 1
ATOM 5305 O O . ARG B 1 276 ? -3.898 17.594 -5.992 1 93.81 276 ARG B O 1
ATOM 5312 N N . LEU B 1 277 ? -3.262 16.297 -4.203 1 91.44 277 LEU B N 1
ATOM 5313 C CA . LEU B 1 277 ? -4.598 16.234 -3.615 1 91.44 277 LEU B CA 1
ATOM 5314 C C . LEU B 1 277 ? -4.68 17.062 -2.346 1 91.44 277 LEU B C 1
ATOM 5316 O O . LEU B 1 277 ? -5.68 17.75 -2.109 1 91.44 277 LEU B O 1
ATOM 5320 N N . ALA B 1 278 ? -3.633 17.047 -1.611 1 90.44 278 ALA B N 1
ATOM 5321 C CA . ALA B 1 278 ? -3.604 17.734 -0.322 1 90.44 278 ALA B CA 1
ATOM 5322 C C . ALA B 1 278 ? -3.816 19.234 -0.493 1 90.44 278 ALA B C 1
ATOM 5324 O O . ALA B 1 278 ? -3.119 19.875 -1.278 1 90.44 278 ALA B O 1
ATOM 5325 N N . GLY B 1 279 ? -4.762 19.734 0.17 1 92.62 279 GLY B N 1
ATOM 5326 C CA . GLY B 1 279 ? -5.023 21.156 0.159 1 92.62 279 GLY B CA 1
ATOM 5327 C C . GLY B 1 279 ? -5.996 21.578 -0.928 1 92.62 279 GLY B C 1
ATOM 5328 O O . GLY B 1 279 ? -6.445 22.734 -0.954 1 92.62 279 GLY B O 1
ATOM 5329 N N . MET B 1 280 ? -6.398 20.672 -1.795 1 94.25 280 MET B N 1
ATOM 5330 C CA . MET B 1 280 ? -7.254 21.031 -2.922 1 94.25 280 MET B CA 1
ATOM 5331 C C . MET B 1 280 ? -8.672 21.328 -2.455 1 94.25 280 MET B C 1
ATOM 5333 O O . MET B 1 280 ? -9.398 22.078 -3.104 1 94.25 280 MET B O 1
ATOM 5337 N N . ASP B 1 281 ? -9.023 20.703 -1.361 1 92.75 281 ASP B N 1
ATOM 5338 C CA . ASP B 1 281 ? -10.328 21.047 -0.787 1 92.75 281 ASP B CA 1
ATOM 5339 C C . ASP B 1 281 ? -10.367 22.5 -0.339 1 92.75 281 ASP B C 1
ATOM 5341 O O . ASP B 1 281 ? -11.312 23.234 -0.641 1 92.75 281 ASP B O 1
ATOM 5345 N N . THR B 1 282 ? -9.289 22.953 0.3 1 94.38 282 THR B N 1
ATOM 5346 C CA . THR B 1 282 ? -9.188 24.359 0.72 1 94.38 282 THR B CA 1
ATOM 5347 C C . THR B 1 282 ? -9.125 25.281 -0.491 1 94.38 282 THR B C 1
ATOM 5349 O O . THR B 1 282 ? -9.789 26.328 -0.52 1 94.38 282 THR B O 1
ATOM 5352 N N . TYR B 1 283 ? -8.328 24.922 -1.465 1 97.06 283 TYR B N 1
ATOM 5353 C CA . TYR B 1 283 ? -8.25 25.703 -2.695 1 97.06 283 TYR B CA 1
ATOM 5354 C C . TYR B 1 283 ? -9.617 25.828 -3.354 1 97.06 283 TYR B C 1
ATOM 5356 O O . TYR B 1 283 ? -10 26.922 -3.795 1 97.06 283 TYR B O 1
ATOM 5364 N N . SER B 1 284 ? -10.359 24.734 -3.346 1 96.62 284 SER B N 1
ATOM 5365 C CA . SER B 1 284 ? -11.703 24.734 -3.924 1 96.62 284 SER B CA 1
ATOM 5366 C C . SER B 1 284 ? -12.625 25.672 -3.156 1 96.62 284 SER B C 1
ATOM 5368 O O . SER B 1 284 ? -13.492 26.328 -3.746 1 96.62 284 SER B O 1
ATOM 5370 N N . ASN B 1 285 ? -12.477 25.75 -1.877 1 94.06 285 ASN B N 1
ATOM 5371 C CA . ASN B 1 285 ? -13.258 26.672 -1.064 1 94.06 285 ASN B CA 1
ATOM 5372 C C . ASN B 1 285 ? -12.961 28.125 -1.42 1 94.06 285 ASN B C 1
ATOM 5374 O O . ASN B 1 285 ? -13.859 28.969 -1.442 1 94.06 285 ASN B O 1
ATOM 5378 N N . ILE B 1 286 ? -11.727 28.391 -1.648 1 96.38 286 ILE B N 1
ATOM 5379 C CA . ILE B 1 286 ? -11.32 29.734 -2.045 1 96.38 286 ILE B CA 1
ATOM 5380 C C . ILE B 1 286 ? -11.984 30.094 -3.367 1 96.38 286 ILE B C 1
ATOM 5382 O O . ILE B 1 286 ? -12.57 31.188 -3.494 1 96.38 286 ILE B O 1
ATOM 5386 N N . LEU B 1 287 ? -11.914 29.188 -4.316 1 97.38 287 LEU B N 1
ATOM 5387 C CA . LEU B 1 287 ? -12.508 29.422 -5.625 1 97.38 287 LEU B CA 1
ATOM 5388 C C . LEU B 1 287 ? -14.023 29.594 -5.512 1 97.38 287 LEU B C 1
ATOM 5390 O O . LEU B 1 287 ? -14.617 30.391 -6.227 1 97.38 287 LEU B O 1
ATOM 5394 N N . PHE B 1 288 ? -14.594 28.859 -4.609 1 95.06 288 PHE B N 1
ATOM 5395 C CA . PHE B 1 288 ? -16.031 28.938 -4.359 1 95.06 288 PHE B CA 1
ATOM 5396 C C . PHE B 1 288 ? -16.406 30.312 -3.82 1 95.06 288 PHE B C 1
ATOM 5398 O O . PHE B 1 288 ? -17.344 30.953 -4.316 1 95.06 288 PHE B O 1
ATOM 5405 N N . VAL B 1 289 ? -15.703 30.781 -2.812 1 93.56 289 VAL B N 1
ATOM 5406 C CA . VAL B 1 289 ? -15.977 32.062 -2.176 1 93.56 289 VAL B CA 1
ATOM 5407 C C . VAL B 1 289 ? -15.805 33.188 -3.191 1 93.56 289 VAL B C 1
ATOM 5409 O O . VAL B 1 289 ? -16.562 34.156 -3.195 1 93.56 289 VAL B O 1
ATOM 5412 N N . LYS B 1 290 ? -14.891 32.969 -4.031 1 95.44 290 LYS B N 1
ATOM 5413 C CA . LYS B 1 290 ? -14.609 33.969 -5.055 1 95.44 290 LYS B CA 1
ATOM 5414 C C . LYS B 1 290 ? -15.547 33.812 -6.25 1 95.44 290 LYS B C 1
ATOM 5416 O O . LYS B 1 290 ? -15.492 34.594 -7.195 1 95.44 290 LYS B O 1
ATOM 5421 N N . GLU B 1 291 ? -16.297 32.781 -6.246 1 95.5 291 GLU B N 1
ATOM 5422 C CA . GLU B 1 291 ? -17.219 32.469 -7.324 1 95.5 291 GLU B CA 1
ATOM 5423 C C . GLU B 1 291 ? -16.5 32.312 -8.656 1 95.5 291 GLU B C 1
ATOM 5425 O O . GLU B 1 291 ? -16.953 32.812 -9.68 1 95.5 291 GLU B O 1
ATOM 5430 N N . ALA B 1 292 ? -15.352 31.766 -8.555 1 95.94 292 ALA B N 1
ATOM 5431 C CA . ALA B 1 292 ? -14.555 31.516 -9.758 1 95.94 292 ALA B CA 1
ATOM 5432 C C . ALA B 1 292 ? -14.977 30.203 -10.414 1 95.94 292 ALA B C 1
ATOM 5434 O O . ALA B 1 292 ? -14.328 29.172 -10.219 1 95.94 292 ALA B O 1
ATOM 5435 N N . PHE B 1 293 ? -15.828 30.219 -11.328 1 95.56 293 PHE B N 1
ATOM 5436 C CA . PHE B 1 293 ? -16.484 29.047 -11.906 1 95.56 293 PHE B CA 1
ATOM 5437 C C . PHE B 1 293 ? -15.492 28.25 -12.773 1 95.56 293 PHE B C 1
ATOM 5439 O O . PHE B 1 293 ? -15.352 27.047 -12.602 1 95.56 293 PHE B O 1
ATOM 5446 N N . ALA B 1 294 ? -14.836 28.906 -13.609 1 96.31 294 ALA B N 1
ATOM 5447 C CA . ALA B 1 294 ? -13.992 28.234 -14.594 1 96.31 294 ALA B CA 1
ATOM 5448 C C . ALA B 1 294 ? -12.844 27.5 -13.922 1 96.31 294 ALA B C 1
ATOM 5450 O O . ALA B 1 294 ? -12.664 26.297 -14.125 1 96.31 294 ALA B O 1
ATOM 5451 N N . PRO B 1 295 ? -12.133 28.25 -13.062 1 96.75 295 PRO B N 1
ATOM 5452 C CA . PRO B 1 295 ? -11.055 27.531 -12.375 1 96.75 295 PRO B CA 1
ATOM 5453 C C . PRO B 1 295 ? -11.555 26.375 -11.516 1 96.75 295 PRO B C 1
ATOM 5455 O O . PRO B 1 295 ? -10.906 25.328 -11.453 1 96.75 295 PRO B O 1
ATOM 5458 N N . LEU B 1 296 ? -12.633 26.547 -10.852 1 97.25 296 LEU B N 1
ATOM 5459 C CA . LEU B 1 296 ? -13.188 25.484 -10.016 1 97.25 296 LEU B CA 1
ATOM 5460 C C . LEU B 1 296 ? -13.633 24.297 -10.867 1 97.25 296 LEU B C 1
ATOM 5462 O O . LEU B 1 296 ? -13.43 23.141 -10.484 1 97.25 296 LEU B O 1
ATOM 5466 N N . SER B 1 297 ? -14.219 24.594 -12 1 96.81 297 SER B N 1
ATOM 5467 C CA . SER B 1 297 ? -14.617 23.547 -12.945 1 96.81 297 SER B CA 1
ATOM 5468 C C . SER B 1 297 ? -13.398 22.766 -13.445 1 96.81 297 SER B C 1
ATOM 5470 O O . SER B 1 297 ? -13.43 21.547 -13.5 1 96.81 297 SER B O 1
ATOM 5472 N N . HIS B 1 298 ? -12.469 23.5 -13.781 1 96.12 298 HIS B N 1
ATOM 5473 C CA . HIS B 1 298 ? -11.25 22.875 -14.266 1 96.12 298 HIS B CA 1
ATOM 5474 C C . HIS B 1 298 ? -10.648 21.953 -13.195 1 96.12 298 HIS B C 1
ATOM 5476 O O . HIS B 1 298 ? -10.25 20.828 -13.492 1 96.12 298 HIS B O 1
ATOM 5482 N N . LEU B 1 299 ? -10.555 22.438 -11.961 1 96 299 LEU B N 1
ATOM 5483 C CA . LEU B 1 299 ? -10.016 21.656 -10.852 1 96 299 LEU B CA 1
ATOM 5484 C C . LEU B 1 299 ? -10.852 20.406 -10.617 1 96 299 LEU B C 1
ATOM 5486 O O . LEU B 1 299 ? -10.305 19.312 -10.422 1 96 299 LEU B O 1
ATOM 5490 N N . ALA B 1 300 ? -12.141 20.547 -10.633 1 95.75 300 ALA B N 1
ATOM 5491 C CA . ALA B 1 300 ? -13.055 19.422 -10.422 1 95.75 300 ALA B CA 1
ATOM 5492 C C . ALA B 1 300 ? -12.867 18.359 -11.492 1 95.75 300 ALA B C 1
ATOM 5494 O O . ALA B 1 300 ? -12.812 17.156 -11.18 1 95.75 300 ALA B O 1
ATOM 5495 N N . HIS B 1 301 ? -12.727 18.75 -12.68 1 93.31 301 HIS B N 1
ATOM 5496 C CA . HIS B 1 301 ? -12.562 17.828 -13.789 1 93.31 301 HIS B CA 1
ATOM 5497 C C . HIS B 1 301 ? -11.219 17.109 -13.719 1 93.31 301 HIS B C 1
ATOM 5499 O O . HIS B 1 301 ? -11.133 15.914 -13.992 1 93.31 301 HIS B O 1
ATOM 5505 N N . ARG B 1 302 ? -10.281 17.797 -13.406 1 92.12 302 ARG B N 1
ATOM 5506 C CA . ARG B 1 302 ? -8.953 17.219 -13.273 1 92.12 302 ARG B CA 1
ATOM 5507 C C . ARG B 1 302 ? -8.938 16.125 -12.211 1 92.12 302 ARG B C 1
ATOM 5509 O O . ARG B 1 302 ? -8.391 15.039 -12.43 1 92.12 302 ARG B O 1
ATOM 5516 N N . LEU B 1 303 ? -9.531 16.438 -11.086 1 91.19 303 LEU B N 1
ATOM 5517 C CA . LEU B 1 303 ? -9.539 15.484 -9.984 1 91.19 303 LEU B CA 1
ATOM 5518 C C . LEU B 1 303 ? -10.445 14.297 -10.289 1 91.19 303 LEU B C 1
ATOM 5520 O O . LEU B 1 303 ? -10.156 13.172 -9.867 1 91.19 303 LEU B O 1
ATOM 5524 N N . ALA B 1 304 ? -11.461 14.539 -10.984 1 86.75 304 ALA B N 1
ATOM 5525 C CA . ALA B 1 304 ? -12.359 13.461 -11.383 1 86.75 304 ALA B CA 1
ATOM 5526 C C . ALA B 1 304 ? -11.656 12.484 -12.328 1 86.75 304 ALA B C 1
ATOM 5528 O O . ALA B 1 304 ? -11.953 11.289 -12.328 1 86.75 304 ALA B O 1
ATOM 5529 N N . GLY B 1 305 ? -10.727 12.961 -13.047 1 82.56 305 GLY B N 1
ATOM 5530 C CA . GLY B 1 305 ? -10.016 12.141 -14.016 1 82.56 305 GLY B CA 1
ATOM 5531 C C . GLY B 1 305 ? -8.852 11.383 -13.406 1 82.56 305 GLY B C 1
ATOM 5532 O O . GLY B 1 305 ? -8.43 10.352 -13.938 1 82.56 305 GLY B O 1
ATOM 5533 N N . SER B 1 306 ? -8.383 11.797 -12.305 1 79.31 306 SER B N 1
ATOM 5534 C CA . SER B 1 306 ? -7.164 11.211 -11.758 1 79.31 306 SER B CA 1
ATOM 5535 C C . SER B 1 306 ? -7.445 10.461 -10.461 1 79.31 306 SER B C 1
ATOM 5537 O O . SER B 1 306 ? -7.004 9.328 -10.281 1 79.31 306 SER B O 1
ATOM 5539 N N . ASP B 1 307 ? -8.086 11.078 -9.562 1 80.25 307 ASP B N 1
ATOM 5540 C CA . ASP B 1 307 ? -8.297 10.562 -8.211 1 80.25 307 ASP B CA 1
ATOM 5541 C C . ASP B 1 307 ? -9.75 10.75 -7.773 1 80.25 307 ASP B C 1
ATOM 5543 O O . ASP B 1 307 ? -10.008 11.289 -6.695 1 80.25 307 ASP B O 1
ATOM 5547 N N . LYS B 1 308 ? -10.555 10.195 -8.516 1 79 308 LYS B N 1
ATOM 5548 C CA . LYS B 1 308 ? -11.984 10.43 -8.367 1 79 308 LYS B CA 1
ATOM 5549 C C . LYS B 1 308 ? -12.484 9.961 -7.004 1 79 308 LYS B C 1
ATOM 5551 O O . LYS B 1 308 ? -13.359 10.594 -6.406 1 79 308 LYS B O 1
ATOM 5556 N N . TYR B 1 309 ? -11.898 8.984 -6.477 1 80.5 309 TYR B N 1
ATOM 5557 C CA . TYR B 1 309 ? -12.469 8.344 -5.297 1 80.5 309 TYR B CA 1
ATOM 5558 C C . TYR B 1 309 ? -11.625 8.641 -4.059 1 80.5 309 TYR B C 1
ATOM 5560 O O . TYR B 1 309 ? -11.258 7.723 -3.318 1 80.5 309 TYR B O 1
ATOM 5568 N N . THR B 1 310 ? -11.328 9.852 -3.852 1 85.38 310 THR B N 1
ATOM 5569 C CA . THR B 1 310 ? -10.703 10.375 -2.645 1 85.38 310 THR B CA 1
ATOM 5570 C C . THR B 1 310 ? -11.586 11.438 -1.992 1 85.38 310 THR B C 1
ATOM 5572 O O . THR B 1 310 ? -12.359 12.109 -2.674 1 85.38 310 THR B O 1
ATOM 5575 N N . PRO B 1 311 ? -11.523 11.508 -0.683 1 86.69 311 PRO B N 1
ATOM 5576 C CA . PRO B 1 311 ? -12.359 12.5 -0.008 1 86.69 311 PRO B CA 1
ATOM 5577 C C . PRO B 1 311 ? -12.125 13.922 -0.525 1 86.69 311 PRO B C 1
ATOM 5579 O O . PRO B 1 311 ? -13.078 14.695 -0.677 1 86.69 311 PRO B O 1
ATOM 5582 N N . GLU B 1 312 ? -10.93 14.266 -0.855 1 91.06 312 GLU B N 1
ATOM 5583 C CA . GLU B 1 312 ? -10.594 15.594 -1.358 1 91.06 312 GLU B CA 1
ATOM 5584 C C . GLU B 1 312 ? -11.258 15.859 -2.705 1 91.06 312 GLU B C 1
ATOM 5586 O O . GLU B 1 312 ? -11.859 16.922 -2.908 1 91.06 312 GLU B O 1
ATOM 5591 N N . ALA B 1 313 ? -11.148 14.867 -3.553 1 90.94 313 ALA B N 1
ATOM 5592 C CA . ALA B 1 313 ? -11.75 15.008 -4.875 1 90.94 313 ALA B CA 1
ATOM 5593 C C . ALA B 1 313 ? -13.266 15.141 -4.781 1 90.94 313 ALA B C 1
ATOM 5595 O O . ALA B 1 313 ? -13.867 15.961 -5.473 1 90.94 313 ALA B O 1
ATOM 5596 N N . CYS B 1 314 ? -13.836 14.383 -3.912 1 91.31 314 CYS B N 1
ATOM 5597 C CA . CYS B 1 314 ? -15.281 14.438 -3.732 1 91.31 314 CYS B CA 1
ATOM 5598 C C . CYS B 1 314 ? -15.711 15.805 -3.217 1 91.31 314 CYS B C 1
ATOM 5600 O O . CYS B 1 314 ? -16.719 16.359 -3.662 1 91.31 314 CYS B O 1
ATOM 5602 N N . CYS B 1 315 ? -14.992 16.344 -2.346 1 93.44 315 CYS B N 1
ATOM 5603 C CA . CYS B 1 315 ? -15.312 17.656 -1.806 1 93.44 315 CYS B CA 1
ATOM 5604 C C . CYS B 1 315 ? -15.195 18.734 -2.883 1 93.44 315 CYS B C 1
ATOM 5606 O O . CYS B 1 315 ? -16.047 19.625 -2.969 1 93.44 315 CYS B O 1
ATOM 5608 N N . VAL B 1 316 ? -14.18 18.656 -3.693 1 96.56 316 VAL B N 1
ATOM 5609 C CA . VAL B 1 316 ? -13.969 19.625 -4.758 1 96.56 316 VAL B CA 1
ATOM 5610 C C . VAL B 1 316 ? -15.117 19.547 -5.766 1 96.56 316 VAL B C 1
ATOM 5612 O O . VAL B 1 316 ? -15.672 20.562 -6.168 1 96.56 316 VAL B O 1
ATOM 5615 N N . ILE B 1 317 ? -15.492 18.375 -6.156 1 95.38 317 ILE B N 1
ATOM 5616 C CA . ILE B 1 317 ? -16.578 18.172 -7.105 1 95.38 317 ILE B CA 1
ATOM 5617 C C . ILE B 1 317 ? -17.891 18.641 -6.488 1 95.38 317 ILE B C 1
ATOM 5619 O O . ILE B 1 317 ? -18.719 19.25 -7.164 1 95.38 317 ILE B O 1
ATOM 5623 N N . GLY B 1 318 ? -18.047 18.344 -5.207 1 96.19 318 GLY B N 1
ATOM 5624 C CA . GLY B 1 318 ? -19.203 18.844 -4.5 1 96.19 318 GLY B CA 1
ATOM 5625 C C . GLY B 1 318 ? -19.297 20.359 -4.516 1 96.19 318 GLY B C 1
ATOM 5626 O O . GLY B 1 318 ? -20.359 20.922 -4.77 1 96.19 318 GLY B O 1
ATOM 5627 N N . ASN B 1 319 ? -18.234 21.016 -4.285 1 96.31 319 ASN B N 1
ATOM 5628 C CA . ASN B 1 319 ? -18.188 22.469 -4.312 1 96.31 319 ASN B CA 1
ATOM 5629 C C . ASN B 1 319 ? -18.531 23.016 -5.699 1 96.31 319 ASN B C 1
ATOM 5631 O O . ASN B 1 319 ? -19.156 24.078 -5.816 1 96.31 319 ASN B O 1
ATOM 5635 N N . TYR B 1 320 ? -18.031 22.328 -6.684 1 97.12 320 TYR B N 1
ATOM 5636 C CA . TYR B 1 320 ? -18.328 22.719 -8.055 1 97.12 320 TYR B CA 1
ATOM 5637 C C . TYR B 1 320 ? -19.828 22.672 -8.312 1 97.12 320 TYR B C 1
ATOM 5639 O O . TYR B 1 320 ? -20.406 23.641 -8.82 1 97.12 320 TYR B O 1
ATOM 5647 N N . TYR B 1 321 ? -20.531 21.609 -7.898 1 96.81 321 TYR B N 1
ATOM 5648 C CA . TYR B 1 321 ? -21.969 21.484 -8.094 1 96.81 321 TYR B CA 1
ATOM 5649 C C . TYR B 1 321 ? -22.719 22.484 -7.211 1 96.81 321 TYR B C 1
ATOM 5651 O O . TYR B 1 321 ? -23.781 22.984 -7.602 1 96.81 321 TYR B O 1
ATOM 5659 N N . SER B 1 322 ? -22.203 22.688 -6.047 1 96.19 322 SER B N 1
ATOM 5660 C CA . SER B 1 322 ? -22.797 23.688 -5.168 1 96.19 322 SER B CA 1
ATOM 5661 C C . SER B 1 322 ? -22.781 25.078 -5.82 1 96.19 322 SER B C 1
ATOM 5663 O O . SER B 1 322 ? -23.797 25.781 -5.809 1 96.19 322 SER B O 1
ATOM 5665 N N . LEU B 1 323 ? -21.625 25.406 -6.379 1 96.12 323 LEU B N 1
ATOM 5666 C CA . LEU B 1 323 ? -21.484 26.703 -7.035 1 96.12 323 LEU B CA 1
ATOM 5667 C C . LEU B 1 323 ? -22.422 26.812 -8.227 1 96.12 323 LEU B C 1
ATOM 5669 O O . LEU B 1 323 ? -22.906 27.906 -8.547 1 96.12 323 LEU B O 1
ATOM 5673 N N . LYS B 1 324 ? -22.75 25.688 -8.867 1 96.06 324 LYS B N 1
ATOM 5674 C CA . LYS B 1 324 ? -23.656 25.625 -10.016 1 96.06 324 LYS B CA 1
ATOM 5675 C C . LYS B 1 324 ? -25.109 25.625 -9.562 1 96.06 324 LYS B C 1
ATOM 5677 O O . LYS B 1 324 ? -26.031 25.656 -10.391 1 96.06 324 LYS B O 1
ATOM 5682 N N . GLY B 1 325 ? -25.328 25.516 -8.289 1 95 325 GLY B N 1
ATOM 5683 C CA . GLY B 1 325 ? -26.688 25.5 -7.758 1 95 325 GLY B CA 1
ATOM 5684 C C . GLY B 1 325 ? -27.328 24.125 -7.77 1 95 325 GLY B C 1
ATOM 5685 O O . GLY B 1 325 ? -28.516 23.984 -7.508 1 95 325 GLY B O 1
ATOM 5686 N N . GLN B 1 326 ? -26.547 23.125 -8.094 1 96.88 326 GLN B N 1
ATOM 5687 C CA . GLN B 1 326 ? -27.047 21.75 -8.055 1 96.88 326 GLN B CA 1
ATOM 5688 C C . GLN B 1 326 ? -26.797 21.125 -6.68 1 96.88 326 GLN B C 1
ATOM 5690 O O . GLN B 1 326 ? -25.953 20.25 -6.539 1 96.88 326 GLN B O 1
ATOM 5695 N N . HIS B 1 327 ? -27.641 21.453 -5.766 1 96 327 HIS B N 1
ATOM 5696 C CA . HIS B 1 327 ? -27.422 21.156 -4.352 1 96 327 HIS B CA 1
ATOM 5697 C C . HIS B 1 327 ? -27.562 19.656 -4.07 1 96 327 HIS B C 1
ATOM 5699 O O . HIS B 1 327 ? -26.812 19.094 -3.268 1 96 327 HIS B O 1
ATOM 5705 N N . GLU B 1 328 ? -28.422 18.969 -4.75 1 95.12 328 GLU B N 1
ATOM 5706 C CA . GLU B 1 328 ? -28.609 17.531 -4.539 1 95.12 328 GLU B CA 1
ATOM 5707 C C . GLU B 1 328 ? -27.359 16.75 -4.945 1 95.12 328 GLU B C 1
ATOM 5709 O O . GLU B 1 328 ? -26.922 15.844 -4.227 1 95.12 328 GLU B O 1
ATOM 5714 N N . ARG B 1 329 ? -26.844 17.172 -6.059 1 94.69 329 ARG B N 1
ATOM 5715 C CA . ARG B 1 329 ? -25.641 16.5 -6.535 1 94.69 329 ARG B CA 1
ATOM 5716 C C . ARG B 1 329 ? -24.453 16.797 -5.621 1 94.69 329 ARG B C 1
ATOM 5718 O O . ARG B 1 329 ? -23.609 15.93 -5.398 1 94.69 329 ARG B O 1
ATOM 5725 N N . ALA B 1 330 ? -24.391 18 -5.133 1 96.19 330 ALA B N 1
ATOM 5726 C CA . ALA B 1 330 ? -23.328 18.375 -4.203 1 96.19 330 ALA B CA 1
ATOM 5727 C C . ALA B 1 330 ? -23.359 17.5 -2.949 1 96.19 330 ALA B C 1
ATOM 5729 O O . ALA B 1 330 ? -22.328 16.984 -2.523 1 96.19 330 ALA B O 1
ATOM 5730 N N . VAL B 1 331 ? -24.578 17.281 -2.43 1 94.38 331 VAL B N 1
ATOM 5731 C CA . VAL B 1 331 ? -24.75 16.5 -1.216 1 94.38 331 VAL B CA 1
ATOM 5732 C C . VAL B 1 331 ? -24.297 15.055 -1.466 1 94.38 331 VAL B C 1
ATOM 5734 O O . VAL B 1 331 ? -23.688 14.43 -0.592 1 94.38 331 VAL B O 1
ATOM 5737 N N . GLU B 1 332 ? -24.562 14.594 -2.617 1 91.75 332 GLU B N 1
ATOM 5738 C CA . GLU B 1 332 ? -24.141 13.234 -2.969 1 91.75 332 GLU B CA 1
ATOM 5739 C C . GLU B 1 332 ? -22.625 13.086 -2.885 1 91.75 332 GLU B C 1
ATOM 5741 O O . GLU B 1 332 ? -22.125 12.078 -2.369 1 91.75 332 GLU B O 1
ATOM 5746 N N . TYR B 1 333 ? -21.953 14.047 -3.355 1 91.38 333 TYR B N 1
ATOM 5747 C CA . TYR B 1 333 ? -20.484 13.977 -3.355 1 91.38 333 TYR B CA 1
ATOM 5748 C C . TYR B 1 333 ? -19.938 14.188 -1.952 1 91.38 333 TYR B C 1
ATOM 5750 O O . TYR B 1 333 ? -18.938 13.57 -1.572 1 91.38 333 TYR B O 1
ATOM 5758 N N . PHE B 1 334 ? -20.594 15.07 -1.175 1 92.06 334 PHE B N 1
ATOM 5759 C CA . PHE B 1 334 ? -20.156 15.242 0.204 1 92.06 334 PHE B CA 1
ATOM 5760 C C . PHE B 1 334 ? -20.391 13.969 1.009 1 92.06 334 PHE B C 1
ATOM 5762 O O . PHE B 1 334 ? -19.562 13.586 1.839 1 92.06 334 PHE B O 1
ATOM 5769 N N . ARG B 1 335 ? -21.469 13.305 0.76 1 88.5 335 ARG B N 1
ATOM 5770 C CA . ARG B 1 335 ? -21.75 12.031 1.41 1 88.5 335 ARG B CA 1
ATOM 5771 C C . ARG B 1 335 ? -20.703 10.977 1.038 1 88.5 335 ARG B C 1
ATOM 5773 O O . ARG B 1 335 ? -20.312 10.172 1.877 1 88.5 335 ARG B O 1
ATOM 5780 N N . ARG B 1 336 ? -20.328 11.047 -0.199 1 84.75 336 ARG B N 1
ATOM 5781 C CA . ARG B 1 336 ? -19.281 10.133 -0.654 1 84.75 336 ARG B CA 1
ATOM 5782 C C . ARG B 1 336 ? -17.969 10.391 0.071 1 84.75 336 ARG B C 1
ATOM 5784 O O . ARG B 1 336 ? -17.266 9.453 0.445 1 84.75 336 ARG B O 1
ATOM 5791 N N . ALA B 1 337 ? -17.609 11.641 0.193 1 86.94 337 ALA B N 1
ATOM 5792 C CA . ALA B 1 337 ? -16.406 12.008 0.919 1 86.94 337 ALA B CA 1
ATOM 5793 C C . ALA B 1 337 ? -16.422 11.453 2.342 1 86.94 337 ALA B C 1
ATOM 5795 O O . ALA B 1 337 ? -15.422 10.945 2.836 1 86.94 337 ALA B O 1
ATOM 5796 N N . LEU B 1 338 ? -17.578 11.484 2.986 1 84.19 338 LEU B N 1
ATOM 5797 C CA . LEU B 1 338 ? -17.719 11.07 4.379 1 84.19 338 LEU B CA 1
ATOM 5798 C C . LEU B 1 338 ? -17.719 9.547 4.496 1 84.19 338 LEU B C 1
ATOM 5800 O O . LEU B 1 338 ? -17.312 9.008 5.527 1 84.19 338 LEU B O 1
ATOM 5804 N N . ARG B 1 339 ? -18.109 8.922 3.488 1 79.75 339 ARG B N 1
ATOM 5805 C CA . ARG B 1 339 ? -18.031 7.461 3.467 1 79.75 339 ARG B CA 1
ATOM 5806 C C . ARG B 1 339 ? -16.578 6.992 3.363 1 79.75 339 ARG B C 1
ATOM 5808 O O . ARG B 1 339 ? -16.219 5.941 3.9 1 79.75 339 ARG B O 1
ATOM 5815 N N . LEU B 1 340 ? -15.867 7.77 2.66 1 78.31 340 LEU B N 1
ATOM 5816 C CA . LEU B 1 340 ? -14.453 7.465 2.512 1 78.31 340 LEU B CA 1
ATOM 5817 C C . LEU B 1 340 ? -13.68 7.836 3.773 1 78.31 340 LEU B C 1
ATOM 5819 O O . LEU B 1 340 ? -12.727 7.152 4.145 1 78.31 340 LEU B O 1
ATOM 5823 N N . SER B 1 341 ? -14.125 8.891 4.355 1 80 341 SER B N 1
ATOM 5824 C CA . SER B 1 341 ? -13.539 9.359 5.609 1 80 341 SER B CA 1
ATOM 5825 C C . SER B 1 341 ? -14.586 10.031 6.488 1 80 341 SER B C 1
ATOM 5827 O O . SER B 1 341 ? -14.898 11.211 6.305 1 80 341 SER B O 1
ATOM 5829 N N . ARG B 1 342 ? -14.953 9.383 7.469 1 78.25 342 ARG B N 1
ATOM 5830 C CA . ARG B 1 342 ? -16.031 9.852 8.328 1 78.25 342 ARG B CA 1
ATOM 5831 C C . ARG B 1 342 ? -15.602 11.055 9.148 1 78.25 342 ARG B C 1
ATOM 5833 O O . ARG B 1 342 ? -16.438 11.797 9.664 1 78.25 342 ARG B O 1
ATOM 5840 N N . THR B 1 343 ? -14.344 11.234 9.203 1 76.69 343 THR B N 1
ATOM 5841 C CA . THR B 1 343 ? -13.836 12.297 10.062 1 76.69 343 THR B CA 1
ATOM 5842 C C . THR B 1 343 ? -13.492 13.539 9.25 1 76.69 343 THR B C 1
ATOM 5844 O O . THR B 1 343 ? -12.805 14.445 9.734 1 76.69 343 THR B O 1
ATOM 5847 N N . TYR B 1 344 ? -13.953 13.555 8.062 1 82.38 344 TYR B N 1
ATOM 5848 C CA . TYR B 1 344 ? -13.664 14.695 7.203 1 82.38 344 TYR B CA 1
ATOM 5849 C C . TYR B 1 344 ? -14.562 15.883 7.543 1 82.38 344 TYR B C 1
ATOM 5851 O O . TYR B 1 344 ? -15.617 16.062 6.93 1 82.38 344 TYR B O 1
ATOM 5859 N N . LEU B 1 345 ? -14.219 16.75 8.367 1 80.62 345 LEU B N 1
ATOM 5860 C CA . LEU B 1 345 ? -15.008 17.828 8.969 1 80.62 345 LEU B CA 1
ATOM 5861 C C . LEU B 1 345 ? -15.578 18.75 7.902 1 80.62 345 LEU B C 1
ATOM 5863 O O . LEU B 1 345 ? -16.766 19.094 7.957 1 80.62 345 LEU B O 1
ATOM 5867 N N . SER B 1 346 ? -14.773 19.156 6.996 1 85.25 346 SER B N 1
ATOM 5868 C CA . SER B 1 346 ? -15.203 20.094 5.961 1 85.25 346 SER B CA 1
ATOM 5869 C C . SER B 1 346 ? -16.406 19.547 5.191 1 85.25 346 SER B C 1
ATOM 5871 O O . SER B 1 346 ? -17.312 20.297 4.828 1 85.25 346 SER B O 1
ATOM 5873 N N . ALA B 1 347 ? -16.391 18.266 4.992 1 88.5 347 ALA B N 1
ATOM 5874 C CA . ALA B 1 347 ? -17.484 17.641 4.238 1 88.5 347 ALA B CA 1
ATOM 5875 C C . ALA B 1 347 ? -18.797 17.719 5.008 1 88.5 347 ALA B C 1
ATOM 5877 O O . ALA B 1 347 ? -19.844 17.969 4.422 1 88.5 347 ALA B O 1
ATOM 5878 N N . TRP B 1 348 ? -18.781 17.578 6.324 1 87.31 348 TRP B N 1
ATOM 5879 C CA . TRP B 1 348 ? -19.984 17.703 7.156 1 87.31 348 TRP B CA 1
ATOM 5880 C C . TRP B 1 348 ? -20.531 19.125 7.117 1 87.31 348 TRP B C 1
ATOM 5882 O O . TRP B 1 348 ? -21.734 19.328 6.938 1 87.31 348 TRP B O 1
ATOM 5892 N N . THR B 1 349 ? -19.703 20.047 7.238 1 88.88 349 THR B N 1
ATOM 5893 C CA . THR B 1 349 ? -20.094 21.453 7.246 1 88.88 349 THR B CA 1
ATOM 5894 C C . THR B 1 349 ? -20.719 21.859 5.91 1 88.88 349 THR B C 1
ATOM 5896 O O . THR B 1 349 ? -21.766 22.484 5.867 1 88.88 349 THR B O 1
ATOM 5899 N N . LEU B 1 350 ? -20.047 21.5 4.824 1 91.69 350 LEU B N 1
ATOM 5900 C CA . LEU B 1 350 ? -20.531 21.828 3.49 1 91.69 350 LEU B CA 1
ATOM 5901 C C . LEU B 1 350 ? -21.859 21.141 3.199 1 91.69 350 LEU B C 1
ATOM 5903 O O . LEU B 1 350 ? -22.75 21.719 2.576 1 91.69 350 LEU B O 1
ATOM 5907 N N . MET B 1 351 ? -21.969 19.938 3.674 1 92.75 351 MET B N 1
ATOM 5908 C CA . MET B 1 351 ? -23.219 19.203 3.516 1 92.75 351 MET B CA 1
ATOM 5909 C C . MET B 1 351 ? -24.359 19.922 4.25 1 92.75 351 MET B C 1
ATOM 5911 O O . MET B 1 351 ? -25.469 20 3.736 1 92.75 351 MET B O 1
ATOM 5915 N N . GLY B 1 352 ? -24.125 20.375 5.422 1 91.25 352 GLY B N 1
ATOM 5916 C CA . GLY B 1 352 ? -25.109 21.156 6.16 1 91.25 352 GLY B CA 1
ATOM 5917 C C . GLY B 1 352 ? -25.578 22.391 5.414 1 91.25 352 GLY B C 1
ATOM 5918 O O . GLY B 1 352 ? -26.781 22.656 5.352 1 91.25 352 GLY B O 1
ATOM 5919 N N . HIS B 1 353 ? -24.594 23.062 4.895 1 91.56 353 HIS B N 1
ATOM 5920 C CA . HIS B 1 353 ? -24.938 24.25 4.105 1 91.56 353 HIS B CA 1
ATOM 5921 C C . HIS B 1 353 ? -25.875 23.891 2.957 1 91.56 353 HIS B C 1
ATOM 5923 O O . HIS B 1 353 ? -26.812 24.625 2.672 1 91.56 353 HIS B O 1
ATOM 5929 N N . GLU B 1 354 ? -25.609 22.797 2.299 1 94.44 354 GLU B N 1
ATOM 5930 C CA . GLU B 1 354 ? -26.438 22.391 1.167 1 94.44 354 GLU B CA 1
ATOM 5931 C C . GLU B 1 354 ? -27.844 22.016 1.618 1 94.44 354 GLU B C 1
ATOM 5933 O O . GLU B 1 354 ? -28.812 22.297 0.928 1 94.44 354 GLU B O 1
ATOM 5938 N N . TYR B 1 355 ? -27.922 21.422 2.721 1 92.31 355 TYR B N 1
ATOM 5939 C CA . TYR B 1 355 ? -29.234 21.078 3.242 1 92.31 355 TYR B CA 1
ATOM 5940 C C . TYR B 1 355 ? -30.031 22.328 3.6 1 92.31 355 TYR B C 1
ATOM 5942 O O . TYR B 1 355 ? -31.25 22.359 3.43 1 92.31 355 TYR B O 1
ATOM 5950 N N . VAL B 1 356 ? -29.344 23.266 4.09 1 91.75 356 VAL B N 1
ATOM 5951 C CA . VAL B 1 356 ? -29.984 24.531 4.379 1 91.75 356 VAL B CA 1
ATOM 5952 C C . VAL B 1 356 ? -30.547 25.141 3.088 1 91.75 356 VAL B C 1
ATOM 5954 O O . VAL B 1 356 ? -31.688 25.609 3.055 1 91.75 356 VAL B O 1
ATOM 5957 N N . GLU B 1 357 ? -29.688 25.094 2.049 1 92 357 GLU B N 1
ATOM 5958 C CA . GLU B 1 357 ? -30.125 25.609 0.751 1 92 357 GLU B CA 1
ATOM 5959 C C . GLU B 1 357 ? -31.312 24.812 0.209 1 92 357 GLU B C 1
ATOM 5961 O O . GLU B 1 357 ? -32.156 25.375 -0.496 1 92 357 GLU B O 1
ATOM 5966 N N . MET B 1 358 ? -31.375 23.594 0.567 1 94.69 358 MET B N 1
ATOM 5967 C CA . MET B 1 358 ? -32.438 22.703 0.118 1 94.69 358 MET B CA 1
ATOM 5968 C C . MET B 1 358 ? -33.625 22.766 1.066 1 94.69 358 MET B C 1
ATOM 5970 O O . MET B 1 358 ? -34.625 22.047 0.885 1 94.69 358 MET B O 1
ATOM 5974 N N . LYS B 1 359 ? -33.594 23.516 2.119 1 93.06 359 LYS B N 1
ATOM 5975 C CA . LYS B 1 359 ? -34.625 23.719 3.121 1 93.06 359 LYS B CA 1
ATOM 5976 C C . LYS B 1 359 ? -34.938 22.422 3.867 1 93.06 359 LYS B C 1
ATOM 5978 O O . LYS B 1 359 ? -36.094 22.125 4.168 1 93.06 359 LYS B O 1
ATOM 5983 N N . ASN B 1 360 ? -34 21.672 3.922 1 93.62 360 ASN B N 1
ATOM 5984 C CA . ASN B 1 360 ? -34.062 20.469 4.742 1 93.62 360 ASN B CA 1
ATOM 5985 C C . ASN B 1 360 ? -33.375 20.688 6.102 1 93.62 360 ASN B C 1
ATOM 5987 O O . ASN B 1 360 ? -32.281 20.234 6.328 1 93.62 360 ASN B O 1
ATOM 5991 N N . ALA B 1 361 ? -34.094 21.203 7.008 1 88.75 361 ALA B N 1
ATOM 5992 C CA . ALA B 1 361 ? -33.562 21.672 8.281 1 88.75 361 ALA B CA 1
ATOM 5993 C C . ALA B 1 361 ? -33.094 20.5 9.148 1 88.75 361 ALA B C 1
ATOM 5995 O O . ALA B 1 361 ? -32 20.531 9.695 1 88.75 361 ALA B O 1
ATOM 5996 N N . PRO B 1 362 ? -33.844 19.469 9.195 1 90.06 362 PRO B N 1
ATOM 5997 C CA . PRO B 1 362 ? -33.406 18.359 10.047 1 90.06 362 PRO B CA 1
ATOM 5998 C C . PRO B 1 362 ? -32.062 17.766 9.594 1 90.06 362 PRO B C 1
ATOM 6000 O O . PRO B 1 362 ? -31.188 17.5 10.414 1 90.06 362 PRO B O 1
ATOM 6003 N N . ALA B 1 363 ? -31.922 17.594 8.383 1 91.62 363 ALA B N 1
ATOM 6004 C CA . ALA B 1 363 ? -30.688 17.031 7.852 1 91.62 363 ALA B CA 1
ATOM 6005 C C . ALA B 1 363 ? -29.516 17.984 8.062 1 91.62 363 ALA B C 1
ATOM 6007 O O . ALA B 1 363 ? -28.391 17.547 8.32 1 91.62 363 ALA B O 1
ATOM 6008 N N . ALA B 1 364 ? -29.766 19.234 7.957 1 89.75 364 ALA B N 1
ATOM 6009 C CA . ALA B 1 364 ? -28.734 20.234 8.188 1 89.75 364 ALA B CA 1
ATOM 6010 C C . ALA B 1 364 ? -28.25 20.203 9.633 1 89.75 364 ALA B C 1
ATOM 6012 O O . ALA B 1 364 ? -27.047 20.234 9.883 1 89.75 364 ALA B O 1
ATOM 6013 N N . ILE B 1 365 ? -29.203 20.094 10.508 1 88.75 365 ILE B N 1
ATOM 6014 C CA . ILE B 1 365 ? -28.875 20.062 11.93 1 88.75 365 ILE B CA 1
ATOM 6015 C C . ILE B 1 365 ? -28.031 18.812 12.234 1 88.75 365 ILE B C 1
ATOM 6017 O O . ILE B 1 365 ? -27.031 18.906 12.953 1 88.75 365 ILE B O 1
ATOM 6021 N N . ASP B 1 366 ? -28.453 17.719 11.656 1 89.62 366 ASP B N 1
ATOM 6022 C CA . ASP B 1 366 ? -27.719 16.484 11.867 1 89.62 366 ASP B CA 1
ATOM 6023 C C . ASP B 1 366 ? -26.281 16.594 11.352 1 89.62 366 ASP B C 1
ATOM 6025 O O . ASP B 1 366 ? -25.344 16.109 11.984 1 89.62 366 ASP B O 1
ATOM 6029 N N . ALA B 1 367 ? -26.141 17.203 10.219 1 88.5 367 ALA B N 1
ATOM 6030 C CA . ALA B 1 367 ? -24.812 17.375 9.625 1 88.5 367 ALA B CA 1
ATOM 6031 C C . ALA B 1 367 ? -23.953 18.281 10.492 1 88.5 367 ALA B C 1
ATOM 6033 O O . ALA B 1 367 ? -22.781 17.969 10.766 1 88.5 367 ALA B O 1
ATOM 6034 N N . TYR B 1 368 ? -24.609 19.359 10.938 1 84.81 368 TYR B N 1
ATOM 6035 C CA . TYR B 1 368 ? -23.859 20.281 11.773 1 84.81 368 TYR B CA 1
ATOM 6036 C C . TYR B 1 368 ? -23.5 19.656 13.117 1 84.81 368 TYR B C 1
ATOM 6038 O O . TYR B 1 368 ? -22.406 19.859 13.641 1 84.81 368 TYR B O 1
ATOM 6046 N N . ARG B 1 369 ? -24.375 18.875 13.664 1 85.75 369 ARG B N 1
ATOM 6047 C CA . ARG B 1 369 ? -24.125 18.172 14.914 1 85.75 369 ARG B CA 1
ATOM 6048 C C . ARG B 1 369 ? -22.953 17.203 14.766 1 85.75 369 ARG B C 1
ATOM 6050 O O . ARG B 1 369 ? -22.109 17.094 15.656 1 85.75 369 ARG B O 1
ATOM 6057 N N . SER B 1 370 ? -22.922 16.516 13.672 1 84.81 370 SER B N 1
ATOM 6058 C CA . SER B 1 370 ? -21.844 15.578 13.398 1 84.81 370 SER B CA 1
ATOM 6059 C C . SER B 1 370 ? -20.5 16.297 13.266 1 84.81 370 SER B C 1
ATOM 6061 O O . SER B 1 370 ? -19.469 15.797 13.703 1 84.81 370 SER B O 1
ATOM 6063 N N . ALA B 1 371 ? -20.531 17.453 12.68 1 82 371 ALA B N 1
ATOM 6064 C CA . ALA B 1 371 ? -19.328 18.25 12.516 1 82 371 ALA B CA 1
ATOM 6065 C C . ALA B 1 371 ? -18.797 18.719 13.859 1 82 371 ALA B C 1
ATOM 6067 O O . ALA B 1 371 ? -17.578 18.672 14.117 1 82 371 ALA B O 1
ATOM 6068 N N . VAL B 1 372 ? -19.734 19.109 14.711 1 78.81 372 VAL B N 1
ATOM 6069 C CA . VAL B 1 372 ? -19.359 19.641 16.016 1 78.81 372 VAL B CA 1
ATOM 6070 C C . VAL B 1 372 ? -18.828 18.516 16.891 1 78.81 372 VAL B C 1
ATOM 6072 O O . VAL B 1 372 ? -17.922 18.719 17.703 1 78.81 372 VAL B O 1
ATOM 6075 N N . ALA B 1 373 ? -19.328 17.359 16.688 1 78.25 373 ALA B N 1
ATOM 6076 C CA . ALA B 1 373 ? -18.938 16.203 17.5 1 78.25 373 ALA B CA 1
ATOM 6077 C C . ALA B 1 373 ? -17.547 15.727 17.141 1 78.25 373 ALA B C 1
ATOM 6079 O O . ALA B 1 373 ? -16.875 15.062 17.938 1 78.25 373 ALA B O 1
ATOM 6080 N N . LEU B 1 374 ? -17.125 16.094 16.016 1 76.25 374 LEU B N 1
ATOM 6081 C CA . LEU B 1 374 ? -15.805 15.664 15.555 1 76.25 374 LEU B CA 1
ATOM 6082 C C . LEU B 1 374 ? -14.711 16.578 16.094 1 76.25 374 LEU B C 1
ATOM 6084 O O . LEU B 1 374 ? -14.836 17.797 16.047 1 76.25 374 LEU B O 1
ATOM 6088 N N . ASN B 1 375 ? -13.922 16.016 17 1 65.5 375 ASN B N 1
ATOM 6089 C CA . ASN B 1 375 ? -12.719 16.734 17.406 1 65.5 375 ASN B CA 1
ATOM 6090 C C . ASN B 1 375 ? -11.531 16.391 16.5 1 65.5 375 ASN B C 1
ATOM 6092 O O . ASN B 1 375 ? -11 15.281 16.578 1 65.5 375 ASN B O 1
ATOM 6096 N N . PRO B 1 376 ? -11.195 17.344 15.664 1 61.44 376 PRO B N 1
ATOM 6097 C CA . PRO B 1 376 ? -10.117 17.047 14.719 1 61.44 376 PRO B CA 1
ATOM 6098 C C . PRO B 1 376 ? -8.836 16.594 15.406 1 61.44 376 PRO B C 1
ATOM 6100 O O . PRO B 1 376 ? -8.031 15.875 14.805 1 61.44 376 PRO B O 1
ATOM 6103 N N . ARG B 1 377 ? -8.711 16.953 16.562 1 64.06 377 ARG B N 1
ATOM 6104 C CA . ARG B 1 377 ? -7.477 16.656 17.266 1 64.06 377 ARG B CA 1
ATOM 6105 C C . ARG B 1 377 ? -7.402 15.18 17.641 1 64.06 377 ARG B C 1
ATOM 6107 O O . ARG B 1 377 ? -6.312 14.625 17.781 1 64.06 377 ARG B O 1
ATOM 6114 N N . ASP B 1 378 ? -8.492 14.547 17.641 1 57.56 378 ASP B N 1
ATOM 6115 C CA . ASP B 1 378 ? -8.539 13.156 18.078 1 57.56 378 ASP B CA 1
ATOM 6116 C C . ASP B 1 378 ? -7.98 12.219 17.016 1 57.56 378 ASP B C 1
ATOM 6118 O O . ASP B 1 378 ? -7.551 11.109 17.328 1 57.56 378 ASP B O 1
ATOM 6122 N N . TYR B 1 379 ? -7.82 12.82 15.852 1 56.25 379 TYR B N 1
ATOM 6123 C CA . TYR B 1 379 ? -7.504 11.859 14.789 1 56.25 379 TYR B CA 1
ATOM 6124 C C . TYR B 1 379 ? -6.125 12.133 14.203 1 56.25 379 TYR B C 1
ATOM 6126 O O . TYR B 1 379 ? -5.676 11.414 13.305 1 56.25 379 TYR B O 1
ATOM 6134 N N . ARG B 1 380 ? -5.457 12.961 14.859 1 59.84 380 ARG B N 1
ATOM 6135 C CA . ARG B 1 380 ? -4.188 13.375 14.273 1 59.84 380 ARG B CA 1
ATOM 6136 C C . ARG B 1 380 ? -3.16 12.25 14.336 1 59.84 380 ARG B C 1
ATOM 6138 O O . ARG B 1 380 ? -2.355 12.086 13.414 1 59.84 380 ARG B O 1
ATOM 6145 N N . ALA B 1 381 ? -3.205 11.516 15.297 1 55.56 381 ALA B N 1
ATOM 6146 C CA . ALA B 1 381 ? -2.289 10.383 15.422 1 55.56 381 ALA B CA 1
ATOM 6147 C C . ALA B 1 381 ? -2.477 9.398 14.266 1 55.56 381 ALA B C 1
ATOM 6149 O O . ALA B 1 381 ? -1.509 8.812 13.781 1 55.56 381 ALA B O 1
ATOM 6150 N N . TRP B 1 382 ? -3.582 9.43 13.781 1 61.56 382 TRP B N 1
ATOM 6151 C CA . TRP B 1 382 ? -3.932 8.461 12.75 1 61.56 382 TRP B CA 1
ATOM 6152 C C . TRP B 1 382 ? -3.451 8.922 11.383 1 61.56 382 TRP B C 1
ATOM 6154 O O . TRP B 1 382 ? -3.146 8.094 10.516 1 61.56 382 TRP B O 1
ATOM 6164 N N . TYR B 1 383 ? -3.285 10.172 11.352 1 62.91 383 TYR B N 1
ATOM 6165 C CA . TYR B 1 383 ? -2.758 10.695 10.094 1 62.91 383 TYR B CA 1
ATOM 6166 C C . TYR B 1 383 ? -1.337 10.195 9.852 1 62.91 383 TYR B C 1
ATOM 6168 O O . TYR B 1 383 ? -0.965 9.898 8.711 1 62.91 383 TYR B O 1
ATOM 6176 N N . GLY B 1 384 ? -0.721 10.055 10.938 1 63.06 384 GLY B N 1
ATOM 6177 C CA . GLY B 1 384 ? 0.634 9.539 10.812 1 63.06 384 GLY B CA 1
ATOM 6178 C C . GLY B 1 384 ? 0.683 8.086 10.383 1 63.06 384 GLY B C 1
ATOM 6179 O O . GLY B 1 384 ? 1.697 7.625 9.852 1 63.06 384 GLY B O 1
ATOM 6180 N N . LEU B 1 385 ? -0.429 7.406 10.602 1 62.16 385 LEU B N 1
ATOM 6181 C CA . LEU B 1 385 ? -0.497 5.988 10.273 1 62.16 385 LEU B CA 1
ATOM 6182 C C . LEU B 1 385 ? -1.074 5.773 8.883 1 62.16 385 LEU B C 1
ATOM 6184 O O . LEU B 1 385 ? -0.932 4.691 8.305 1 62.16 385 LEU B O 1
ATOM 6188 N N . GLY B 1 386 ? -1.592 6.789 8.32 1 59.25 386 GLY B N 1
ATOM 6189 C CA . GLY B 1 386 ? -2.271 6.66 7.039 1 59.25 386 GLY B CA 1
ATOM 6190 C C . GLY B 1 386 ? -3.768 6.902 7.129 1 59.25 386 GLY B C 1
ATOM 6191 O O . GLY B 1 386 ? -4.34 6.867 8.219 1 59.25 386 GLY B O 1
ATOM 6192 N N . GLN B 1 387 ? -4.301 7.148 5.98 1 60.75 387 GLN B N 1
ATOM 6193 C CA . GLN B 1 387 ? -5.73 7.426 5.918 1 60.75 387 GLN B CA 1
ATOM 6194 C C . GLN B 1 387 ? -6.543 6.137 5.992 1 60.75 387 GLN B C 1
ATOM 6196 O O . GLN B 1 387 ? -6.051 5.066 5.637 1 60.75 387 GLN B O 1
ATOM 6201 N N . THR B 1 388 ? -7.656 6.238 6.719 1 56.25 388 THR B N 1
ATOM 6202 C CA . THR B 1 388 ? -8.555 5.109 6.922 1 56.25 388 THR B CA 1
ATOM 6203 C C . THR B 1 388 ? -8.812 4.383 5.605 1 56.25 388 THR B C 1
ATOM 6205 O O . THR B 1 388 ? -8.773 3.15 5.555 1 56.25 388 THR B O 1
ATOM 6208 N N . TYR B 1 389 ? -9.039 5.199 4.559 1 58.03 389 TYR B N 1
ATOM 6209 C CA . TYR B 1 389 ? -9.391 4.562 3.293 1 58.03 389 TYR B CA 1
ATOM 6210 C C . TYR B 1 389 ? -8.195 3.803 2.721 1 58.03 389 TYR B C 1
ATOM 6212 O O . TYR B 1 389 ? -8.375 2.836 1.974 1 58.03 389 TYR B O 1
ATOM 6220 N N . GLU B 1 390 ? -7.074 4.16 3.193 1 61.78 390 GLU B N 1
ATOM 6221 C CA . GLU B 1 390 ? -5.883 3.438 2.766 1 61.78 390 GLU B CA 1
ATOM 6222 C C . GLU B 1 390 ? -5.777 2.082 3.459 1 61.78 390 GLU B C 1
ATOM 6224 O O . GLU B 1 390 ? -5.258 1.123 2.885 1 61.78 390 GLU B O 1
ATOM 6229 N N . LEU B 1 391 ? -6.258 2.258 4.672 1 57.41 391 LEU B N 1
ATOM 6230 C CA . LEU B 1 391 ? -6.195 1.025 5.449 1 57.41 391 LEU B CA 1
ATOM 6231 C C . LEU B 1 391 ? -7.254 0.033 4.98 1 57.41 391 LEU B C 1
ATOM 6233 O O . LEU B 1 391 ? -7.012 -1.176 4.961 1 57.41 391 LEU B O 1
ATOM 6237 N N . LEU B 1 392 ? -8.383 0.72 4.68 1 57.91 392 LEU B N 1
ATOM 6238 C CA . LEU B 1 392 ? -9.508 -0.136 4.332 1 57.91 392 LEU B CA 1
ATOM 6239 C C . LEU B 1 392 ? -9.461 -0.526 2.859 1 57.91 392 LEU B C 1
ATOM 6241 O O . LEU B 1 392 ? -9.32 0.335 1.988 1 57.91 392 LEU B O 1
ATOM 6245 N N . SER B 1 393 ? -8.867 -1.586 2.66 1 55.03 393 SER B N 1
ATOM 6246 C CA . SER B 1 393 ? -9.008 -2.115 1.307 1 55.03 393 SER B CA 1
ATOM 6247 C C . SER B 1 393 ? -10.43 -2.615 1.05 1 55.03 393 SER B C 1
ATOM 6249 O O . SER B 1 393 ? -10.617 -3.645 0.4 1 55.03 393 SER B O 1
ATOM 6251 N N . MET B 1 394 ? -11.359 -2.197 1.897 1 51.59 394 MET B N 1
ATOM 6252 C CA . MET B 1 394 ? -12.656 -2.869 1.847 1 51.59 394 MET B CA 1
ATOM 6253 C C . MET B 1 394 ? -13.383 -2.547 0.546 1 51.59 394 MET B C 1
ATOM 6255 O O . MET B 1 394 ? -13.57 -1.376 0.209 1 51.59 394 MET B O 1
ATOM 6259 N N . PRO B 1 395 ? -13.445 -3.66 -0.19 1 45.88 395 PRO B N 1
ATOM 6260 C CA . PRO B 1 395 ? -14.297 -3.471 -1.371 1 45.88 395 PRO B CA 1
ATOM 6261 C C . PRO B 1 395 ? -15.719 -3.062 -1.016 1 45.88 395 PRO B C 1
ATOM 6263 O O . PRO B 1 395 ? -16.219 -3.418 0.054 1 45.88 395 PRO B O 1
ATOM 6266 N N . PHE B 1 396 ? -16.125 -2.061 -1.44 1 44.69 396 PHE B N 1
ATOM 6267 C CA . PHE B 1 396 ? -17.438 -1.459 -1.241 1 44.69 396 PHE B CA 1
ATOM 6268 C C . PHE B 1 396 ? -18.516 -2.529 -1.196 1 44.69 396 PHE B C 1
ATOM 6270 O O . PHE B 1 396 ? -19.484 -2.414 -0.432 1 44.69 396 PHE B O 1
ATOM 6277 N N . TYR B 1 397 ? -18.484 -3.557 -2.043 1 44.19 397 TYR B N 1
ATOM 6278 C CA . TYR B 1 397 ? -19.625 -4.453 -2.164 1 44.19 397 TYR B CA 1
ATOM 6279 C C . TYR B 1 397 ? -19.891 -5.176 -0.851 1 44.19 397 TYR B C 1
ATOM 6281 O O . TYR B 1 397 ? -21.016 -5.594 -0.583 1 44.19 397 TYR B O 1
ATOM 6289 N N . ALA B 1 398 ? -18.922 -5.266 -0.215 1 44.66 398 ALA B N 1
ATOM 6290 C CA . ALA B 1 398 ? -19.062 -6.254 0.854 1 44.66 398 ALA B CA 1
ATOM 6291 C C . ALA B 1 398 ? -20.047 -5.789 1.913 1 44.66 398 ALA B C 1
ATOM 6293 O O . ALA B 1 398 ? -20.766 -6.602 2.504 1 44.66 398 ALA B O 1
ATOM 6294 N N . LEU B 1 399 ? -20 -4.555 2.262 1 41.88 399 LEU B N 1
ATOM 6295 C CA . LEU B 1 399 ? -20.812 -4.258 3.441 1 41.88 399 LEU B CA 1
ATOM 6296 C C . LEU B 1 399 ? -22.297 -4.184 3.082 1 41.88 399 LEU B C 1
ATOM 6298 O O . LEU B 1 399 ? -23.156 -4.355 3.945 1 41.88 399 LEU B O 1
ATOM 6302 N N . HIS B 1 400 ? -22.641 -3.703 1.976 1 40.81 400 HIS B N 1
ATOM 6303 C CA . HIS B 1 400 ? -24.078 -3.619 1.787 1 40.81 400 HIS B CA 1
ATOM 6304 C C . HIS B 1 400 ? -24.734 -4.984 1.97 1 40.81 400 HIS B C 1
ATOM 6306 O O . HIS B 1 400 ? -25.922 -5.066 2.322 1 40.81 400 HIS B O 1
ATOM 6312 N N . TYR B 1 401 ? -24.062 -5.973 1.625 1 37.88 401 TYR B N 1
ATOM 6313 C CA . TYR B 1 401 ? -24.797 -7.219 1.734 1 37.88 401 TYR B CA 1
ATOM 6314 C C . TYR B 1 401 ? -25.031 -7.59 3.195 1 37.88 401 TYR B C 1
ATOM 6316 O O . TYR B 1 401 ? -25.719 -8.57 3.49 1 37.88 401 TYR B O 1
ATOM 6324 N N . TYR B 1 402 ? -24.484 -7.043 3.955 1 32.53 402 TYR B N 1
ATOM 6325 C CA . TYR B 1 402 ? -24.828 -7.504 5.293 1 32.53 402 TYR B CA 1
ATOM 6326 C C . TYR B 1 402 ? -26.172 -6.93 5.738 1 32.53 402 TYR B C 1
ATOM 6328 O O . TYR B 1 402 ? -26.594 -7.137 6.879 1 32.53 402 TYR B O 1
ATOM 6336 N N . ARG B 1 403 ? -26.719 -6.051 5.027 1 30.11 403 ARG B N 1
ATOM 6337 C CA . ARG B 1 403 ? -28.094 -5.836 5.477 1 30.11 403 ARG B CA 1
ATOM 6338 C C . ARG B 1 403 ? -29.031 -6.836 4.832 1 30.11 403 ARG B C 1
ATOM 6340 O O . ARG B 1 403 ? -28.859 -7.203 3.666 1 30.11 403 ARG B O 1
#

Organism: Tetradesmus obliquus (NCBI:txid3088)

Secondary structure (DSSP, 8-state):
-----HHHHHHHHHHHHHHHHHTT-HHHHHHHHHHHHHS-GGGHHHHHHHHHHHHHHH--PPPHHHHHHHHHHHTT-HHHHHHHHTT--SHHHHHHHHHHHHHHHHHHHHHHHHHHH-TT-------TTHHHHHHHHHHHHHTTTTTT-HHHHHHHHHHHHHTT-HHHHHHHHHHHHHH-TT-HHHHHHHHHH-SSHHHHHTS-----THHHHHHHHHHHHTT-HHHHHHHHHHHHHH-TT-HHHHHHHHHHHHHTT-HHHHHHHHHHHHHH-TT--TTHHHHHHHHHHTT-HHHHHHHHHHHHHH-TTSHHHHHHHHHHHHHTT-HHHHHHHHHHHHHH-TT-HHHHHHHHHHHHHTT-HHHHHHHHHHHHH--GGGGHHHHHH--HHHH---BHHHHHTT-/-----HHHHHHHHHHHHHHHHHTT-HHHHHHHHHHHHHS-GGGHHHHHHHHHHHHHHH--PPPHHHHHHHHHHHTT-HHHHHHHHTT--SHHHHHHHHHHHHHHHHHHHHHHHHHHH-TT-------TTHHHHHHHHHHHHHTTTTTT-HHHHHHHHHHHHHTT-HHHHHHHHHHHHHH-TT-HHHHHHHHHH-SSHHHHHTS-----THHHHHHHHHHHHTT-HHHHHHHHHHHHHH-TT-HHHHHHHHHHHHHTT-HHHHHHHHHHHHHH-TT--TTHHHHHHHHHHTT-HHHHHHHHHHHHHH-TTSHHHHHHHHHHHHHTT-HHHHHHHHHHHHHH-TT-HHHHHHHHHHHHHTT-HHHHHHHHHHHHH--GGGGHHHHTT--HHHH---BHHHHHTT-